Protein AF-Q4UAX7-F1 (afdb_monomer_lite)

Sequence (1157 aa):
MAIGNMDSTNPKKGEPITGTVTIKIFKDATADTATLQGNAKITGPNQDKGPTLTIKYKDTNQEDKCITITLTSTDITKAADGTTVDYGHIFTEGFDTSKVHPEIISPTLMVIVGIAKAWSPQHNLGGSWGLWTQYEKPDWEGGGTVYAYLWHFFDLLMIDGKFRFKVDAGTGFPDPYDPDSGTARDIDTHKSEIQKGTGTNYVHLADEKYFTKFWHLLPSDMYILGNIMEQVYNHTQDDPSYHATGLTMYAKELESKAQTLQQTATSQSTTELANTRDYDIQGNTTPGGGLKEKAGQLRDKAQELYTQADQLETAATGPLADLRAPATALKTAAKSENGDDGLHHAAGQLASHEDGSDGLDALADAVIKKFEAVQGAYDELSKNPAFTANKTNQKVTAVENAYNNLKIIYDWMLNFTKLIKKASTLKSTAGTQSDSTELQATLSAPATTLATLAGLLSTAAGQVDDGTLSTQAGLLATSASKTDSGVDETSLYAKATALQKAPTNYTNATAVIQAFDTLKGHFDELIKLAIQHDKLEKVQSVQNAYVNLKKHYDTMMNFTKIRYYSEQISIQATTLRKGSGDDADNIVKYFESMKHAYSKVTDSDKPKVKAQFEALKDAYDLMLNNVDSQENAAKVLKAKTGKSDKEEGKLRKLAKTLYEKAEALETAAPAGADSNEALKLKAGTTENDGLRKLAKTLYEAAKALSEAMGDDDDDGKEEAQDLADAVGENESSGIRAALKDLHEKGSGANLPTLTKAVRDAYKDTSGEGVEKKFQAIQGQEDIAYASYKSEYQAVEAAWKAFDDLYQANLKQPATDLVTAIGGTDENGKLQKALQELGNLQDTASGSLLTGPVSAVKTAYDNSGRGVKPKFTTLKAKESSYKAIASIRPKYDNVVNSMNAFDNVYRPEELLMDAVGATDGSPTPPGSDPKTLREALYQLGTDKGEDPEKLSELAKDVKKQYGDNWGNDVKGKFHLVQAQADAYAVGSKTGEYAQLLEAWTAFNDMYYGVVSYYKYYIIIIPSIFTVLWTLAYWEGEKAMDKFPPPDDNQRDCKILNVESTPSGTATELTYSIDQNFGPDSHATSCGHKKSVGYYPHFIPPSLMVLVGMGLPLPNLTIVTAVSSFVVIMELLGIVLDLCKSNIGESSTTGLETKTTGF

Structure (mmCIF, N/CA/C/O backbone):
data_AF-Q4UAX7-F1
#
_entry.id   AF-Q4UAX7-F1
#
loop_
_atom_site.group_PDB
_atom_site.id
_atom_site.type_symbol
_atom_site.label_atom_id
_atom_site.label_alt_id
_atom_site.label_comp_id
_atom_site.label_asym_id
_atom_site.label_entity_id
_atom_site.label_seq_id
_atom_site.pdbx_PDB_ins_code
_atom_site.Cartn_x
_atom_site.Cartn_y
_atom_site.Cartn_z
_atom_site.occupancy
_atom_site.B_iso_or_equiv
_atom_site.auth_seq_id
_atom_site.auth_comp_id
_atom_site.auth_asym_id
_atom_site.auth_atom_id
_atom_site.pdbx_PDB_model_num
ATOM 1 N N . MET A 1 1 ? -14.356 36.429 -53.809 1.00 25.88 1 MET A N 1
ATOM 2 C CA . MET A 1 1 ? -14.105 36.898 -55.190 1.00 25.88 1 MET A CA 1
ATOM 3 C C . MET A 1 1 ? -13.149 35.891 -55.809 1.00 25.88 1 MET A C 1
ATOM 5 O O . MET A 1 1 ? -12.045 35.774 -55.308 1.00 25.88 1 MET A O 1
ATOM 9 N N . ALA A 1 2 ? -13.583 35.074 -56.770 1.00 27.72 2 ALA A N 1
ATOM 10 C CA . ALA A 1 2 ? -12.690 34.113 -57.420 1.00 27.72 2 ALA A CA 1
ATOM 11 C C . ALA A 1 2 ? -12.140 34.759 -58.694 1.00 27.72 2 ALA A C 1
ATOM 13 O O . ALA A 1 2 ? -12.906 35.049 -59.613 1.00 27.72 2 ALA A O 1
ATOM 14 N N . ILE A 1 3 ? -10.835 35.020 -58.735 1.00 29.36 3 ILE A N 1
ATOM 15 C CA . ILE A 1 3 ? -10.154 35.396 -59.974 1.00 29.36 3 ILE A CA 1
ATOM 16 C C . ILE A 1 3 ? -9.829 34.081 -60.682 1.00 29.36 3 ILE A C 1
ATOM 18 O O . ILE A 1 3 ? -8.948 33.339 -60.258 1.00 29.36 3 ILE A O 1
ATOM 22 N N . GLY A 1 4 ? -10.599 33.749 -61.717 1.00 32.34 4 GLY A N 1
ATOM 23 C CA . GLY A 1 4 ? -10.235 32.666 -62.627 1.00 32.34 4 GLY A CA 1
ATOM 24 C C . GLY A 1 4 ? -8.943 33.018 -63.363 1.00 32.34 4 GLY A C 1
ATOM 25 O O . GLY A 1 4 ? -8.738 34.185 -63.696 1.00 32.34 4 GLY A O 1
ATOM 26 N N . ASN A 1 5 ? -8.095 32.007 -63.577 1.00 36.22 5 ASN A N 1
ATOM 27 C CA . ASN A 1 5 ? -6.795 32.073 -64.252 1.00 36.22 5 ASN A CA 1
ATOM 28 C C . ASN A 1 5 ? -6.696 33.193 -65.299 1.00 36.22 5 ASN A C 1
ATOM 30 O O . ASN A 1 5 ? -7.372 33.152 -66.327 1.00 36.22 5 ASN A O 1
ATOM 34 N N . MET A 1 6 ? -5.797 34.152 -65.061 1.00 29.92 6 MET A N 1
ATOM 35 C CA . MET A 1 6 ? -5.263 34.972 -66.143 1.00 29.92 6 MET A CA 1
ATOM 36 C C . MET A 1 6 ? -4.285 34.109 -66.937 1.00 29.92 6 MET A C 1
ATOM 38 O O . MET A 1 6 ? -3.275 33.656 -66.400 1.00 29.92 6 MET A O 1
ATOM 42 N N . ASP A 1 7 ? -4.608 33.872 -68.205 1.00 36.22 7 ASP A N 1
ATOM 43 C CA . ASP A 1 7 ? -3.712 33.239 -69.166 1.00 36.22 7 ASP A CA 1
ATOM 44 C C . ASP A 1 7 ? -2.468 34.126 -69.345 1.00 36.22 7 ASP A C 1
ATOM 46 O O . ASP A 1 7 ? -2.546 35.264 -69.817 1.00 36.22 7 ASP A O 1
ATOM 50 N N . SER A 1 8 ? -1.320 33.650 -68.869 1.00 38.91 8 SER A N 1
ATOM 51 C CA . SER A 1 8 ? -0.076 34.413 -68.799 1.00 38.91 8 SER A CA 1
ATOM 52 C C . SER A 1 8 ? 0.767 34.236 -70.060 1.00 38.91 8 SER A C 1
ATOM 54 O O . SER A 1 8 ? 1.936 33.859 -70.007 1.00 38.91 8 SER A O 1
ATOM 56 N N . THR A 1 9 ? 0.225 34.595 -71.224 1.00 39.22 9 THR A N 1
ATOM 57 C CA . THR A 1 9 ? 1.063 34.838 -72.407 1.00 39.22 9 THR A CA 1
ATOM 58 C C . THR A 1 9 ? 1.450 36.316 -72.494 1.00 39.22 9 THR A C 1
ATOM 60 O O . THR A 1 9 ? 0.773 37.129 -73.113 1.00 39.22 9 THR A O 1
ATOM 63 N N . ASN A 1 10 ? 2.550 36.641 -71.812 1.00 48.34 10 ASN A N 1
ATOM 64 C CA . ASN A 1 10 ? 3.493 37.755 -72.004 1.00 48.34 10 ASN A CA 1
ATOM 65 C C . ASN A 1 10 ? 3.029 38.974 -72.860 1.00 48.34 10 ASN A C 1
ATOM 67 O O . ASN A 1 10 ? 3.318 39.023 -74.061 1.00 48.34 10 ASN A O 1
ATOM 71 N N . PRO A 1 11 ? 2.385 40.008 -72.277 1.00 39.06 11 PRO A N 1
ATOM 72 C CA . PRO A 1 11 ? 2.104 41.249 -72.995 1.00 39.06 11 PRO A CA 1
ATOM 73 C C . PRO A 1 11 ? 3.340 42.165 -73.038 1.00 39.06 11 PRO A C 1
ATOM 75 O O . PRO A 1 11 ? 4.043 42.366 -72.047 1.00 39.06 11 PRO A O 1
ATOM 78 N N . LYS A 1 12 ? 3.611 42.752 -74.210 1.00 47.47 12 LYS A N 1
ATOM 79 C CA . LYS A 1 12 ? 4.695 43.728 -74.399 1.00 47.47 12 LYS A CA 1
ATOM 80 C C . LYS A 1 12 ? 4.399 45.025 -73.634 1.00 47.47 12 LYS A C 1
ATOM 82 O O . LYS A 1 12 ? 3.261 45.477 -73.552 1.00 47.47 12 LYS A O 1
ATOM 87 N N . LYS A 1 13 ? 5.458 45.645 -73.102 1.00 36.78 13 LYS A N 1
ATOM 88 C CA . LYS A 1 13 ? 5.434 46.885 -72.308 1.00 36.78 13 LYS A CA 1
ATOM 89 C C . LYS A 1 13 ? 4.689 48.013 -73.047 1.00 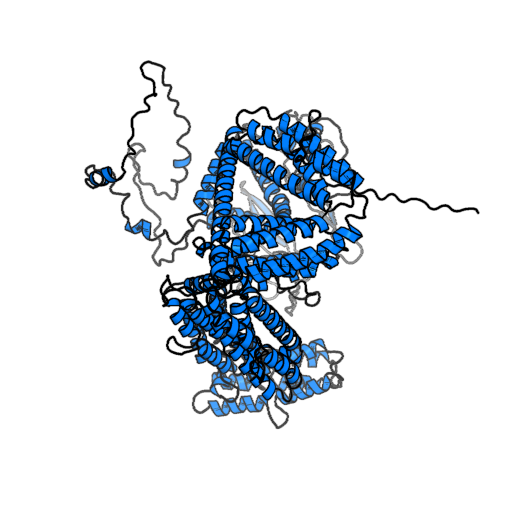36.78 13 LYS A C 1
ATOM 91 O O . LYS A 1 13 ? 5.227 48.558 -74.006 1.00 36.78 13 LYS A O 1
ATOM 96 N N . GLY A 1 14 ? 3.490 48.375 -72.578 1.00 49.78 14 GLY A N 1
ATOM 97 C CA . GLY A 1 14 ? 2.744 49.562 -73.027 1.00 49.78 14 GLY A CA 1
ATOM 98 C C . GLY A 1 14 ? 1.290 49.351 -73.473 1.00 49.78 14 GLY A C 1
ATOM 99 O O . GLY A 1 14 ? 0.610 50.346 -73.704 1.00 49.78 14 GLY A O 1
ATOM 100 N N . GLU A 1 15 ? 0.784 48.118 -73.571 1.00 43.16 15 GLU A N 1
ATOM 101 C CA . GLU A 1 15 ? -0.626 47.874 -73.932 1.00 43.16 15 GLU A CA 1
ATOM 102 C C . GLU A 1 15 ? -1.534 47.672 -72.700 1.00 43.16 15 GLU A C 1
ATOM 104 O O . GLU A 1 15 ? -1.109 47.062 -71.714 1.00 43.16 15 GLU A O 1
ATOM 109 N N . PRO A 1 16 ? -2.786 48.177 -72.718 1.00 43.72 16 PRO A N 1
ATOM 110 C CA . PRO A 1 16 ? -3.717 48.016 -71.608 1.00 43.72 16 PRO A CA 1
ATOM 111 C C . PRO A 1 16 ? -4.226 46.573 -71.520 1.00 43.72 16 PRO A C 1
ATOM 113 O O . PRO A 1 16 ? -4.856 46.057 -72.443 1.00 43.72 16 PRO A O 1
ATOM 116 N N . ILE A 1 17 ? -4.000 45.940 -70.371 1.00 43.34 17 ILE A N 1
ATOM 117 C CA . ILE A 1 17 ? -4.539 44.613 -70.064 1.00 43.34 17 ILE A CA 1
ATOM 118 C C . ILE A 1 17 ? -6.052 44.754 -69.867 1.00 43.34 17 ILE A C 1
ATOM 120 O O . ILE A 1 17 ? -6.507 45.517 -69.014 1.00 43.34 17 ILE A O 1
ATOM 124 N N . THR A 1 18 ? -6.843 44.028 -70.656 1.00 42.25 18 THR A N 1
ATOM 125 C CA . THR A 1 18 ? -8.298 43.948 -70.476 1.00 42.25 18 THR A CA 1
ATOM 126 C C . THR A 1 18 ? -8.675 42.538 -70.050 1.00 42.25 18 THR A C 1
ATOM 128 O O . THR A 1 18 ? -8.329 41.564 -70.710 1.00 42.25 18 THR A O 1
ATOM 131 N N . GLY A 1 19 ? -9.366 42.431 -68.917 1.00 46.06 19 GLY A N 1
ATOM 132 C CA . GLY A 1 19 ? -9.877 41.174 -68.386 1.00 46.06 19 GLY A CA 1
ATOM 133 C C . GLY A 1 19 ? -11.281 41.374 -67.829 1.00 46.06 19 GLY A C 1
ATOM 134 O O . GLY A 1 19 ? -11.569 42.396 -67.202 1.00 46.06 19 GLY A O 1
ATOM 135 N N . THR A 1 20 ? -12.168 40.413 -68.076 1.00 38.50 20 THR A N 1
ATOM 136 C CA . THR A 1 20 ? -13.543 40.439 -67.570 1.00 38.50 20 THR A CA 1
ATOM 137 C C . THR A 1 20 ? -13.589 39.758 -66.206 1.00 38.50 20 THR A C 1
ATOM 139 O O . THR A 1 20 ? -13.353 38.558 -66.097 1.00 38.50 20 THR A O 1
ATOM 142 N N . VAL A 1 21 ? -13.905 40.513 -65.154 1.00 39.50 21 VAL A N 1
ATOM 143 C CA . VAL A 1 21 ? -14.089 39.969 -63.801 1.00 39.50 21 VAL A CA 1
ATOM 144 C C . VAL A 1 21 ? -15.577 39.720 -63.577 1.00 39.50 21 VAL A C 1
ATOM 146 O O . VAL A 1 21 ? -16.377 40.646 -63.669 1.00 39.50 21 VAL A O 1
ATOM 149 N N . THR A 1 22 ? -15.958 38.477 -63.273 1.00 36.38 22 THR A N 1
ATOM 150 C CA . THR A 1 22 ? -17.344 38.142 -62.909 1.00 36.38 22 THR A CA 1
ATOM 151 C C . THR A 1 22 ? -17.466 38.062 -61.392 1.00 36.38 22 THR A C 1
ATOM 153 O O . THR A 1 22 ? -16.803 37.248 -60.753 1.00 36.38 22 THR A O 1
ATOM 156 N N . ILE A 1 23 ? -18.329 38.892 -60.808 1.00 41.16 23 ILE A N 1
ATOM 157 C CA . ILE A 1 23 ? -18.612 38.905 -59.370 1.00 41.16 23 ILE A CA 1
ATOM 158 C C . ILE A 1 23 ? -19.981 38.251 -59.159 1.00 41.16 23 ILE A C 1
ATOM 160 O O . ILE A 1 23 ? -20.970 38.702 -59.728 1.00 41.16 23 ILE A O 1
ATOM 164 N N . LYS A 1 24 ? -20.047 37.187 -58.350 1.00 36.84 24 LYS A N 1
ATOM 165 C CA . LYS A 1 24 ? -21.314 36.596 -57.893 1.00 36.84 24 LYS A CA 1
ATOM 166 C C . LYS A 1 24 ? -21.529 36.948 -56.429 1.00 36.84 24 LYS A C 1
ATOM 168 O O . LYS A 1 24 ? -20.647 36.703 -55.608 1.00 36.84 24 LYS A O 1
ATOM 173 N N . ILE A 1 25 ? -22.691 37.511 -56.126 1.00 37.66 25 ILE A N 1
ATOM 174 C CA . ILE A 1 25 ? -23.139 37.815 -54.767 1.00 37.66 25 ILE A CA 1
ATOM 175 C C . ILE A 1 25 ? -24.302 36.867 -54.474 1.00 37.66 25 ILE A C 1
ATOM 177 O O . ILE A 1 25 ? -25.212 36.755 -55.293 1.00 37.66 25 ILE A O 1
ATOM 181 N N . PHE A 1 26 ? -24.265 36.176 -53.337 1.00 34.22 26 PHE A N 1
ATOM 182 C CA . PHE A 1 26 ? -25.368 35.338 -52.870 1.00 34.22 26 PHE A CA 1
ATOM 183 C C . PHE A 1 26 ? -26.075 36.040 -51.711 1.00 34.22 26 PHE A C 1
ATOM 185 O O . PHE A 1 26 ? -25.415 36.581 -50.824 1.00 34.22 26 PHE A O 1
ATOM 192 N N . LYS A 1 27 ? -27.409 36.023 -51.723 1.00 32.59 27 LYS A N 1
ATOM 193 C CA . LYS A 1 27 ? -28.253 36.392 -50.584 1.00 32.59 27 LYS A CA 1
ATOM 194 C C . LYS A 1 27 ? -29.253 35.262 -50.336 1.00 32.59 27 LYS A C 1
ATOM 196 O O . LYS A 1 27 ? -29.618 34.560 -51.278 1.00 32.59 27 LYS A O 1
ATOM 201 N N . ASP A 1 28 ? -29.623 35.086 -49.073 1.00 35.94 28 ASP A N 1
ATOM 202 C CA . ASP A 1 28 ? -30.429 33.971 -48.583 1.00 35.94 28 ASP A CA 1
ATOM 203 C C . ASP A 1 28 ? -31.829 33.865 -49.207 1.00 35.94 28 ASP A C 1
ATOM 205 O O . ASP A 1 28 ? -32.401 34.833 -49.710 1.00 35.94 28 ASP A O 1
ATOM 209 N N . ALA A 1 29 ? -32.331 32.631 -49.179 1.00 43.22 29 ALA A N 1
ATOM 210 C CA . ALA A 1 29 ? -33.405 32.075 -49.989 1.00 43.22 29 ALA A CA 1
ATOM 211 C C . ALA A 1 29 ? -34.750 32.826 -49.929 1.00 43.22 29 ALA A C 1
ATOM 213 O O . ALA A 1 29 ? -35.441 32.787 -48.916 1.00 43.22 29 ALA A O 1
ATOM 214 N N . THR A 1 30 ? -35.159 33.437 -51.050 1.00 41.94 30 THR A N 1
ATOM 215 C CA . THR A 1 30 ? -36.466 33.282 -51.746 1.00 41.94 30 THR A CA 1
ATOM 216 C C . THR A 1 30 ? -36.624 34.357 -52.851 1.00 41.94 30 THR A C 1
ATOM 218 O O . THR A 1 30 ? -36.467 35.542 -52.585 1.00 41.94 30 THR A O 1
ATOM 221 N N . ALA A 1 31 ? -36.983 33.925 -54.075 1.00 38.75 31 ALA A N 1
ATOM 222 C CA . ALA A 1 31 ? -37.317 34.693 -55.302 1.00 38.75 31 ALA A CA 1
ATOM 223 C C . ALA A 1 31 ? -36.180 35.134 -56.275 1.00 38.75 31 ALA A C 1
ATOM 225 O O . ALA A 1 31 ? -35.014 35.239 -55.912 1.00 38.75 31 ALA A O 1
ATOM 226 N N . ASP A 1 32 ? -36.578 35.298 -57.549 1.00 39.75 32 ASP A N 1
ATOM 227 C CA . ASP A 1 32 ? -35.852 35.192 -58.835 1.00 39.75 32 ASP A CA 1
ATOM 228 C C . ASP A 1 32 ? -34.483 35.893 -59.016 1.00 39.75 32 ASP A C 1
ATOM 230 O O . ASP A 1 32 ? -34.196 36.964 -58.486 1.00 39.75 32 ASP A O 1
ATOM 234 N N . THR A 1 33 ? -33.635 35.295 -59.867 1.00 31.52 33 THR A N 1
ATOM 235 C CA . THR A 1 33 ? -32.271 35.760 -60.188 1.00 31.52 33 THR A CA 1
ATOM 236 C C . THR A 1 33 ? -32.255 36.909 -61.204 1.00 31.52 33 THR A C 1
ATOM 238 O O . THR A 1 33 ? -32.661 36.745 -62.352 1.00 31.52 33 THR A O 1
ATOM 241 N N . ALA A 1 34 ? -31.669 38.053 -60.836 1.00 37.28 34 ALA A N 1
ATOM 242 C CA . ALA A 1 34 ? -31.223 39.075 -61.787 1.00 37.28 34 ALA A CA 1
ATOM 243 C C . ALA A 1 34 ? -29.696 39.001 -61.967 1.00 37.28 34 ALA A C 1
ATOM 245 O O . ALA A 1 34 ? -28.941 39.008 -60.996 1.00 37.28 34 ALA A O 1
ATOM 246 N N . THR A 1 35 ? -29.229 38.928 -63.217 1.00 34.62 35 THR A N 1
ATOM 247 C CA . THR A 1 35 ? -27.795 38.903 -63.557 1.00 34.62 35 THR A CA 1
ATOM 248 C C . THR A 1 35 ? -27.324 40.318 -63.897 1.00 34.62 35 THR A C 1
ATOM 250 O O . THR A 1 35 ? -27.794 40.894 -64.875 1.00 34.62 35 THR A O 1
ATOM 253 N N . LEU A 1 36 ? -26.379 40.879 -63.136 1.00 39.38 36 LEU A N 1
ATOM 254 C CA . LEU A 1 36 ? -25.670 42.109 -63.511 1.00 39.38 36 LEU A CA 1
ATOM 255 C C . LEU A 1 36 ? -24.408 41.746 -64.308 1.00 39.38 36 LEU A C 1
ATOM 257 O O . LEU A 1 36 ? -23.518 41.072 -63.793 1.00 39.38 36 LEU A O 1
ATOM 261 N N . GLN A 1 37 ? -24.319 42.201 -65.560 1.00 39.81 37 GLN A N 1
ATOM 262 C CA . GLN A 1 37 ? -23.087 42.169 -66.354 1.00 39.81 37 GLN A CA 1
ATOM 263 C C . GLN A 1 37 ? -22.530 43.589 -66.471 1.00 39.81 37 GLN A C 1
ATOM 265 O O . GLN A 1 37 ? -23.222 44.493 -66.934 1.00 39.81 37 GLN A O 1
ATOM 270 N N . GLY A 1 38 ? -21.274 43.787 -66.070 1.00 44.12 38 GLY A N 1
ATOM 271 C CA . GLY A 1 38 ? -20.560 45.052 -66.226 1.00 44.12 38 GLY A CA 1
ATOM 272 C C . GLY A 1 38 ? -19.100 44.813 -66.604 1.00 44.12 38 GLY A C 1
ATOM 273 O O . GLY A 1 38 ? -18.462 43.903 -66.083 1.00 44.12 38 GLY A O 1
ATOM 274 N N . ASN A 1 39 ? -18.572 45.634 -67.514 1.00 44.22 39 ASN A N 1
ATOM 275 C CA . ASN A 1 39 ? -17.177 45.578 -67.956 1.00 44.22 39 ASN A CA 1
ATOM 276 C C . ASN A 1 39 ? -16.313 46.500 -67.083 1.00 44.22 39 ASN A C 1
ATOM 278 O O . ASN A 1 39 ? -16.581 47.700 -67.003 1.00 44.22 39 ASN A O 1
ATOM 282 N N . ALA A 1 40 ? -15.263 45.963 -66.459 1.00 45.66 40 ALA A N 1
ATOM 283 C CA . ALA A 1 40 ? -14.275 46.753 -65.727 1.00 45.66 40 ALA A CA 1
ATOM 284 C C . ALA A 1 40 ? -13.177 47.255 -66.680 1.00 45.66 40 ALA A C 1
ATOM 286 O O . ALA A 1 40 ? -12.694 46.509 -67.533 1.00 45.66 40 ALA A O 1
ATOM 287 N N . LYS A 1 41 ? -12.772 48.522 -66.538 1.00 46.88 41 LYS A N 1
ATOM 288 C CA . LYS A 1 41 ? -11.685 49.132 -67.318 1.00 46.88 41 LYS A CA 1
ATOM 289 C C . LYS A 1 41 ? -10.615 49.650 -66.362 1.00 46.88 41 LYS A C 1
ATOM 291 O O . LYS A 1 41 ? -10.922 50.472 -65.506 1.00 46.88 41 LYS A O 1
ATOM 296 N N . ILE A 1 42 ? -9.375 49.194 -66.536 1.00 49.56 42 ILE A N 1
ATOM 297 C CA . ILE A 1 42 ? -8.198 49.730 -65.843 1.00 49.56 42 ILE A CA 1
ATOM 298 C C . ILE A 1 42 ? -7.532 50.727 -66.792 1.00 49.56 42 ILE A C 1
ATOM 300 O O . ILE A 1 42 ? -7.175 50.384 -67.918 1.00 49.56 42 ILE A O 1
ATOM 304 N N . THR A 1 43 ? -7.391 51.976 -66.364 1.00 47.69 43 THR A N 1
ATOM 305 C CA . THR A 1 43 ? -6.671 53.021 -67.106 1.00 47.69 43 THR A CA 1
ATOM 306 C C . THR A 1 43 ? -5.491 53.498 -66.273 1.00 47.69 43 THR A C 1
ATOM 308 O O . THR A 1 43 ? -5.679 53.867 -65.119 1.00 47.69 43 THR A O 1
ATOM 311 N N . GLY A 1 44 ? -4.288 53.518 -66.849 1.00 41.72 44 GLY A N 1
ATOM 312 C CA . GLY A 1 44 ? -3.108 54.154 -66.248 1.00 41.72 44 GLY A CA 1
ATOM 313 C C . GLY A 1 44 ? -2.422 55.104 -67.234 1.00 41.72 44 GLY A C 1
ATOM 314 O O . GLY A 1 44 ? -2.876 55.205 -68.374 1.00 41.72 44 GLY A O 1
ATOM 315 N N . PRO A 1 45 ? -1.292 55.729 -66.862 1.00 44.28 45 PRO A N 1
ATOM 316 C CA . PRO A 1 45 ? -0.993 56.395 -65.599 1.00 44.28 45 PRO A CA 1
ATOM 317 C C . PRO A 1 45 ? -1.097 57.923 -65.789 1.00 44.28 45 PRO A C 1
ATOM 319 O O . PRO A 1 45 ? -0.536 58.475 -66.733 1.00 44.28 45 PRO A O 1
ATOM 322 N N . ASN A 1 46 ? -1.774 58.631 -64.886 1.00 42.53 46 ASN A N 1
ATOM 323 C CA . ASN A 1 46 ? -1.542 60.068 -64.731 1.00 42.53 46 ASN A CA 1
ATOM 324 C C . ASN A 1 46 ? -0.669 60.213 -63.481 1.00 42.53 46 ASN A C 1
ATOM 326 O O . ASN A 1 46 ? -1.065 59.724 -62.427 1.00 42.53 46 ASN A O 1
ATOM 330 N N . GLN A 1 47 ? 0.535 60.774 -63.621 1.00 47.31 47 GLN A N 1
ATOM 331 C CA . GLN A 1 47 ? 1.658 60.589 -62.683 1.00 47.31 47 GLN A CA 1
ATOM 332 C C . GLN A 1 47 ? 1.436 61.090 -61.243 1.00 47.31 47 GLN A C 1
ATOM 334 O O . GLN A 1 47 ? 2.264 60.793 -60.393 1.00 47.31 47 GLN A O 1
ATOM 339 N N . ASP A 1 48 ? 0.296 61.712 -60.934 1.00 52.62 48 ASP A N 1
ATOM 340 C CA . ASP A 1 48 ? -0.009 62.230 -59.594 1.00 52.62 48 ASP A CA 1
ATOM 341 C C . ASP A 1 48 ? -1.223 61.561 -58.914 1.00 52.62 48 ASP A C 1
ATOM 343 O O . ASP A 1 48 ? -1.618 61.960 -57.818 1.00 52.62 48 ASP A O 1
ATOM 347 N N . LYS A 1 49 ? -1.858 60.553 -59.536 1.00 53.75 49 LYS A N 1
ATOM 348 C CA . LYS A 1 49 ? -2.979 59.799 -58.935 1.00 53.75 49 LYS A CA 1
ATOM 349 C C . LYS A 1 49 ? -2.862 58.311 -59.281 1.00 53.75 49 LYS A C 1
ATOM 351 O O . LYS A 1 49 ? -2.848 57.957 -60.458 1.00 53.75 49 LYS A O 1
ATOM 356 N N . GLY A 1 50 ? -2.764 57.450 -58.264 1.00 53.47 50 GLY A N 1
ATOM 357 C CA . GLY A 1 50 ? -2.595 55.998 -58.423 1.00 53.47 50 GLY A CA 1
ATOM 358 C C . GLY A 1 50 ? -3.708 55.317 -59.243 1.00 53.47 50 GLY A C 1
ATOM 359 O O . GLY A 1 50 ? -4.753 55.928 -59.498 1.00 53.47 50 GLY A O 1
ATOM 360 N N . PRO A 1 51 ? -3.501 54.067 -59.708 1.00 57.47 51 PRO A N 1
ATOM 361 C CA . PRO A 1 51 ? -4.460 53.384 -60.569 1.00 57.47 51 PRO A CA 1
ATOM 362 C C . PRO A 1 51 ? -5.818 53.250 -59.874 1.00 57.47 51 PRO A C 1
ATOM 364 O O . PRO A 1 51 ? -5.909 52.911 -58.691 1.00 57.47 51 PRO A O 1
ATOM 367 N N . THR A 1 52 ? -6.879 53.529 -60.632 1.00 53.50 52 THR A N 1
ATOM 368 C CA . THR A 1 52 ? -8.265 53.444 -60.167 1.00 53.50 52 THR A CA 1
ATOM 369 C C . THR A 1 52 ? -8.990 52.298 -60.859 1.00 53.50 52 THR A C 1
ATOM 371 O O . THR A 1 52 ? -8.911 52.143 -62.079 1.00 53.50 52 THR A O 1
ATOM 374 N N . LEU A 1 53 ? -9.709 51.493 -60.080 1.00 65.38 53 LEU A N 1
ATOM 375 C CA . LEU A 1 53 ? -10.642 50.493 -60.585 1.00 65.38 53 LEU A CA 1
ATOM 376 C C . LEU A 1 53 ? -12.060 51.032 -60.419 1.00 65.38 53 LEU A C 1
ATOM 378 O O . LEU A 1 53 ? -12.538 51.177 -59.295 1.00 65.38 53 LEU A O 1
ATOM 382 N N . THR A 1 54 ? -12.741 51.304 -61.531 1.00 58.94 54 THR A N 1
ATOM 383 C CA . THR A 1 54 ? -14.145 51.733 -61.519 1.00 58.94 54 THR A CA 1
ATOM 384 C C . THR A 1 54 ? -15.053 50.599 -61.981 1.00 58.94 54 THR A C 1
ATOM 386 O O . THR A 1 54 ? -14.935 50.119 -63.110 1.00 58.94 54 THR A O 1
ATOM 389 N N . ILE A 1 55 ? -16.002 50.209 -61.132 1.00 66.75 55 ILE A N 1
ATOM 390 C CA . ILE A 1 55 ? -17.059 49.243 -61.438 1.00 66.75 55 ILE A CA 1
ATOM 391 C C . ILE A 1 55 ? -18.364 50.016 -61.576 1.00 66.75 55 ILE A C 1
ATOM 393 O O . ILE A 1 55 ? -18.789 50.695 -60.643 1.00 66.75 55 ILE A O 1
ATOM 397 N N . LYS A 1 56 ? -19.000 49.930 -62.743 1.00 62.69 56 LYS A N 1
ATOM 398 C CA . LYS A 1 56 ? -20.315 50.533 -62.987 1.00 62.69 56 LYS A CA 1
ATOM 399 C C . LYS A 1 56 ? -21.399 49.471 -62.866 1.00 62.69 56 LYS A C 1
ATOM 401 O O . LYS A 1 56 ? -21.222 48.369 -63.380 1.00 62.69 56 LYS A O 1
ATOM 406 N N . TYR A 1 57 ? -22.503 49.808 -62.217 1.00 67.62 57 TYR A N 1
ATOM 407 C CA . TYR A 1 57 ? -23.679 48.950 -62.109 1.00 67.62 57 TYR A CA 1
ATOM 408 C C . TYR A 1 57 ? -24.947 49.802 -62.105 1.00 67.62 57 TYR A C 1
ATOM 410 O O . TYR A 1 57 ? -24.888 50.993 -61.816 1.00 67.62 57 TYR A O 1
ATOM 418 N N . LYS A 1 58 ? -26.089 49.198 -62.427 1.00 65.94 58 LYS A N 1
ATOM 419 C CA . LYS A 1 58 ? -27.391 49.853 -62.303 1.00 65.94 58 LYS A CA 1
ATOM 420 C C . LYS A 1 58 ? -28.088 49.383 -61.043 1.00 65.94 58 LYS A C 1
ATOM 422 O O . LYS A 1 58 ? -28.073 48.184 -60.761 1.00 65.94 58 LYS A O 1
ATOM 427 N N . ASP A 1 59 ? -28.668 50.308 -60.293 1.00 65.38 59 ASP A N 1
ATOM 428 C CA . ASP A 1 59 ? -29.488 49.946 -59.139 1.00 65.38 59 ASP A CA 1
ATOM 429 C C . ASP A 1 59 ? -30.910 49.532 -59.567 1.00 65.38 59 ASP A C 1
ATOM 431 O O . ASP A 1 59 ? -31.240 49.465 -60.757 1.00 65.38 59 ASP A O 1
ATOM 435 N N . THR A 1 60 ? -31.766 49.228 -58.593 1.00 58.38 60 THR A N 1
ATOM 436 C CA . THR A 1 60 ? -33.149 48.784 -58.823 1.00 58.38 60 THR A CA 1
ATOM 437 C C . THR A 1 60 ? -34.022 49.806 -59.561 1.00 58.38 60 THR A C 1
ATOM 439 O O . THR A 1 60 ? -35.054 49.418 -60.103 1.00 58.38 60 THR A O 1
ATOM 442 N N . ASN A 1 61 ? -33.601 51.073 -59.654 1.00 62.19 61 ASN A N 1
ATOM 443 C CA . ASN A 1 61 ? -34.279 52.133 -60.404 1.00 62.19 61 ASN A CA 1
ATOM 444 C C . ASN A 1 61 ? -33.667 52.368 -61.801 1.00 62.19 61 ASN A C 1
ATOM 446 O O . ASN A 1 61 ? -34.051 53.312 -62.487 1.00 62.19 61 ASN A O 1
ATOM 450 N N . GLN A 1 62 ? -32.753 51.497 -62.256 1.00 67.31 62 GLN A N 1
ATOM 451 C CA . GLN A 1 62 ? -32.083 51.537 -63.570 1.00 67.31 62 GLN A CA 1
ATOM 452 C C . GLN A 1 62 ? -31.143 52.737 -63.799 1.00 67.31 62 GLN A C 1
ATOM 454 O O . GLN A 1 62 ? -30.720 52.978 -64.940 1.00 67.31 62 GLN A O 1
ATOM 459 N N . GLU A 1 63 ? -30.766 53.457 -62.740 1.00 59.59 63 GLU A N 1
ATOM 460 C CA . GLU A 1 63 ? -29.777 54.536 -62.808 1.00 59.59 63 GLU A CA 1
ATOM 461 C C . GLU A 1 63 ? -28.348 53.983 -62.788 1.00 59.59 63 GLU A C 1
ATOM 463 O O . GLU A 1 63 ? -28.031 53.086 -62.008 1.00 59.59 63 GLU A O 1
ATOM 468 N N . ASP A 1 64 ? -27.465 54.533 -63.627 1.00 66.19 64 ASP A N 1
ATOM 469 C CA . ASP A 1 64 ? -26.051 54.148 -63.643 1.00 66.19 64 ASP A CA 1
ATOM 470 C C . ASP A 1 64 ? -25.339 54.665 -62.382 1.00 66.19 64 ASP A C 1
ATOM 472 O O . ASP A 1 64 ? -25.117 55.866 -62.211 1.00 66.19 64 ASP A O 1
ATOM 476 N N . LYS A 1 65 ? -24.926 53.745 -61.511 1.00 70.94 65 LYS A N 1
ATOM 477 C CA . LYS A 1 65 ? -24.069 53.991 -60.346 1.00 70.94 65 LYS A CA 1
ATOM 478 C C . LYS A 1 65 ? -22.654 53.480 -60.626 1.00 70.94 65 LYS A C 1
ATOM 480 O O . LYS A 1 65 ? -22.429 52.606 -61.468 1.00 70.94 65 LYS A O 1
ATOM 485 N N . CYS A 1 66 ? -21.661 54.011 -59.918 1.00 67.62 66 CYS A N 1
ATOM 486 C CA . CYS A 1 66 ? -20.297 53.495 -59.989 1.00 67.62 66 CYS A CA 1
ATOM 487 C C . CYS A 1 66 ? -19.612 53.459 -58.622 1.00 67.62 66 CYS A C 1
ATOM 489 O O . CYS A 1 66 ? -19.855 54.308 -57.770 1.00 67.62 66 CYS A O 1
ATOM 491 N N . ILE A 1 67 ? -18.736 52.473 -58.433 1.00 64.31 67 ILE A N 1
ATOM 492 C CA . ILE A 1 67 ? -17.801 52.374 -57.308 1.00 64.31 67 ILE A CA 1
ATOM 493 C C . ILE A 1 67 ? -16.404 52.538 -57.892 1.00 64.31 67 ILE A C 1
ATOM 495 O O . ILE A 1 67 ? -16.052 51.818 -58.825 1.00 64.31 67 ILE A O 1
ATOM 499 N N . THR A 1 68 ? -15.616 53.479 -57.371 1.00 57.91 68 THR A N 1
ATOM 500 C CA . THR A 1 68 ? -14.220 53.680 -57.786 1.00 57.91 68 THR A CA 1
ATOM 501 C C . THR A 1 68 ? -13.295 53.435 -56.606 1.00 57.91 68 THR A C 1
ATOM 503 O O . THR A 1 68 ? -13.466 54.049 -55.559 1.00 57.91 68 THR A O 1
ATOM 506 N N . ILE A 1 69 ? -12.322 52.546 -56.783 1.00 57.31 69 ILE A N 1
ATOM 507 C CA . ILE A 1 69 ? -11.308 52.204 -55.782 1.00 57.31 69 ILE A CA 1
ATOM 508 C C . ILE A 1 69 ? -9.968 52.752 -56.271 1.00 57.31 69 ILE A C 1
ATOM 510 O O . ILE A 1 69 ? -9.548 52.413 -57.376 1.00 57.31 69 ILE A O 1
ATOM 514 N N . THR A 1 70 ? -9.306 53.585 -55.467 1.00 56.38 70 THR A N 1
ATOM 515 C CA . THR A 1 70 ? -7.991 54.177 -55.773 1.00 56.38 70 THR A CA 1
ATOM 516 C C . THR A 1 70 ? -6.914 53.484 -54.945 1.00 56.38 70 THR A C 1
ATOM 518 O O . THR A 1 70 ? -7.029 53.442 -53.724 1.00 56.38 70 THR A O 1
ATOM 521 N N . LEU A 1 71 ? -5.867 52.960 -55.585 1.00 55.09 71 LEU A N 1
ATOM 522 C CA . LEU A 1 71 ? -4.724 52.339 -54.903 1.00 55.09 71 LEU A CA 1
ATOM 523 C C . LEU A 1 71 ? -3.615 53.387 -54.708 1.00 55.09 71 LEU A C 1
ATOM 525 O O . LEU A 1 71 ? -3.174 53.984 -55.689 1.00 55.09 71 LEU A O 1
ATOM 529 N N . THR A 1 72 ? -3.183 53.645 -53.468 1.00 49.72 72 THR A N 1
ATOM 530 C CA . THR A 1 72 ? -2.335 54.811 -53.127 1.00 49.72 72 THR A CA 1
ATOM 531 C C . THR A 1 72 ? -0.899 54.506 -52.684 1.00 49.72 72 THR A C 1
ATOM 533 O O . THR A 1 72 ? -0.260 55.393 -52.130 1.00 49.72 72 THR A O 1
ATOM 536 N N . SER A 1 73 ? -0.330 53.327 -52.953 1.00 47.31 73 SER A N 1
ATOM 537 C CA . SER A 1 73 ? 1.121 53.128 -52.778 1.00 47.31 73 SER A CA 1
ATOM 538 C C . SER A 1 73 ? 1.783 52.540 -54.024 1.00 47.31 73 SER A C 1
ATOM 540 O O . SER A 1 73 ? 1.209 51.711 -54.731 1.00 47.31 73 SER A O 1
ATOM 542 N N . THR A 1 74 ? 2.988 53.031 -54.320 1.00 43.84 74 THR A N 1
ATOM 543 C CA . THR A 1 74 ? 3.811 52.651 -55.479 1.00 43.84 74 THR A CA 1
ATOM 544 C C . THR A 1 74 ? 4.748 51.473 -55.220 1.00 43.84 74 THR A C 1
ATOM 546 O O . THR A 1 74 ? 5.379 51.013 -56.165 1.00 43.84 74 THR A O 1
ATOM 549 N N . ASP A 1 75 ? 4.798 50.934 -54.000 1.00 41.53 75 ASP A N 1
ATOM 550 C CA . ASP A 1 75 ? 5.759 49.895 -53.629 1.00 41.53 75 ASP A CA 1
ATOM 551 C C . ASP A 1 75 ? 5.051 48.617 -53.177 1.00 41.53 75 ASP A C 1
ATOM 553 O O . ASP A 1 75 ? 4.708 48.433 -52.011 1.00 41.53 75 ASP A O 1
ATOM 557 N N . ILE A 1 76 ? 4.846 47.709 -54.132 1.00 40.56 76 ILE A N 1
ATOM 558 C CA . ILE A 1 76 ? 4.640 46.287 -53.853 1.00 40.56 76 ILE A CA 1
ATOM 559 C C . ILE A 1 76 ? 5.688 45.529 -54.666 1.00 40.56 76 ILE A C 1
ATOM 561 O O . ILE A 1 76 ? 5.474 45.187 -55.830 1.00 40.56 76 ILE A O 1
ATOM 565 N N . THR A 1 77 ? 6.845 45.276 -54.058 1.00 38.84 77 THR A N 1
ATOM 566 C CA . THR A 1 77 ? 7.809 44.289 -54.556 1.00 38.84 77 THR A CA 1
ATOM 567 C C . THR A 1 77 ? 7.737 43.031 -53.706 1.00 38.84 77 THR A C 1
ATOM 569 O O . THR A 1 77 ? 7.732 43.084 -52.480 1.00 38.84 77 THR A O 1
ATOM 572 N N . LYS A 1 78 ? 7.671 41.892 -54.393 1.00 34.78 78 LYS A N 1
ATOM 573 C CA . LYS A 1 78 ? 7.632 40.540 -53.836 1.00 34.78 78 LYS A CA 1
ATOM 574 C C . LYS A 1 78 ? 8.912 40.269 -53.027 1.00 34.78 78 LYS A C 1
ATOM 576 O O . LYS A 1 78 ? 9.989 40.273 -53.617 1.00 34.78 78 LYS A O 1
ATOM 581 N N . ALA A 1 79 ? 8.796 40.038 -51.717 1.00 32.47 79 ALA A N 1
ATOM 582 C CA . ALA A 1 79 ? 9.899 39.520 -50.903 1.00 32.47 79 ALA A CA 1
ATOM 583 C C . ALA A 1 79 ? 10.220 38.074 -51.319 1.00 32.47 79 ALA A C 1
ATOM 585 O O . ALA A 1 79 ? 9.321 37.326 -51.719 1.00 32.47 79 ALA A O 1
ATOM 586 N N . ALA A 1 80 ? 11.501 37.716 -51.292 1.00 42.91 80 ALA A N 1
ATOM 587 C CA . ALA A 1 80 ? 12.052 36.541 -51.947 1.00 42.91 80 ALA A CA 1
ATOM 588 C C . ALA A 1 80 ? 12.520 35.466 -50.961 1.00 42.91 80 ALA A C 1
ATOM 590 O O . ALA A 1 80 ? 13.436 34.737 -51.291 1.00 42.91 80 ALA A O 1
ATOM 591 N N . ASP A 1 81 ? 11.950 35.333 -49.765 1.00 41.25 81 ASP A N 1
ATOM 592 C CA . ASP A 1 81 ? 12.516 34.427 -48.761 1.00 41.25 81 ASP A CA 1
ATOM 593 C C . ASP A 1 81 ? 11.443 34.133 -47.705 1.00 41.25 81 ASP A C 1
ATOM 595 O O . ASP A 1 81 ? 10.982 35.027 -47.002 1.00 41.25 81 ASP A O 1
ATOM 599 N N . GLY A 1 82 ? 10.971 32.888 -47.649 1.00 46.28 82 GLY A N 1
ATOM 600 C CA . GLY A 1 82 ? 9.821 32.484 -46.842 1.00 46.28 82 GLY A CA 1
ATOM 601 C C . GLY A 1 82 ? 10.124 32.309 -45.353 1.00 46.28 82 GLY A C 1
ATOM 602 O O . GLY A 1 82 ? 10.347 31.184 -44.914 1.00 46.28 82 GLY A O 1
ATOM 603 N N . THR A 1 83 ? 10.030 33.383 -44.569 1.00 30.92 83 THR A N 1
ATOM 604 C CA . THR A 1 83 ? 9.890 33.311 -43.106 1.00 30.92 83 THR A CA 1
ATOM 605 C C . THR A 1 83 ? 8.535 33.863 -42.657 1.00 30.92 83 THR A C 1
ATOM 607 O O . THR A 1 83 ? 8.147 34.989 -42.964 1.00 30.92 83 THR A O 1
ATOM 610 N N . THR A 1 84 ? 7.783 33.022 -41.948 1.00 35.34 84 THR A N 1
ATOM 611 C CA . THR A 1 84 ? 6.480 33.339 -41.355 1.00 35.34 84 THR A CA 1
ATOM 612 C C . THR A 1 84 ? 6.691 34.128 -40.063 1.00 35.34 84 THR A C 1
ATOM 614 O O . THR A 1 84 ? 7.424 33.681 -39.184 1.00 35.34 84 THR A O 1
ATOM 617 N N . VAL A 1 85 ? 6.041 35.285 -39.937 1.00 32.22 85 VAL A N 1
ATOM 618 C CA . VAL A 1 85 ? 5.887 36.011 -38.668 1.00 32.22 85 VAL A CA 1
ATOM 619 C C . VAL A 1 85 ? 4.475 35.722 -38.160 1.00 32.22 85 VAL A C 1
ATOM 621 O O . VAL A 1 85 ? 3.506 36.044 -38.847 1.00 32.22 85 VAL A O 1
ATOM 624 N N . ASP A 1 86 ? 4.347 35.106 -36.984 1.00 34.69 86 ASP A N 1
ATOM 625 C CA . ASP A 1 86 ? 3.048 34.803 -36.376 1.00 34.69 86 ASP A CA 1
ATOM 626 C C . ASP A 1 86 ? 2.441 36.055 -35.728 1.00 34.69 86 ASP A C 1
ATOM 628 O O . ASP A 1 86 ? 2.756 36.417 -34.598 1.00 34.69 86 ASP A O 1
ATOM 632 N N . TYR A 1 87 ? 1.527 36.705 -36.449 1.00 30.12 87 TYR A N 1
ATOM 633 C CA . TYR A 1 87 ? 0.463 37.519 -35.859 1.00 30.12 87 TYR A CA 1
ATOM 634 C C . TYR A 1 87 ? -0.863 37.148 -36.529 1.00 30.12 87 TYR A C 1
ATOM 636 O O . TYR A 1 87 ? -1.150 37.522 -37.667 1.00 30.12 87 TYR A O 1
ATOM 644 N N . GLY A 1 88 ? -1.668 36.360 -35.816 1.00 30.19 88 GLY A N 1
ATOM 645 C CA . GLY A 1 88 ? -2.952 35.854 -36.281 1.00 30.19 88 GLY A CA 1
ATOM 646 C C . GLY A 1 88 ? -4.079 36.874 -36.133 1.00 30.19 88 GLY A C 1
ATOM 647 O O . GLY A 1 88 ? -4.674 36.996 -35.067 1.00 30.19 88 GLY A O 1
ATOM 648 N N . HIS A 1 89 ? -4.461 37.510 -37.240 1.00 29.22 89 HIS A N 1
ATOM 649 C CA . HIS A 1 89 ? -5.851 37.889 -37.480 1.00 29.22 89 HIS A CA 1
ATOM 650 C C . HIS A 1 89 ? -6.305 37.315 -38.825 1.00 29.22 89 HIS A C 1
ATOM 652 O O . HIS A 1 89 ? -5.605 37.355 -39.831 1.00 29.22 89 HIS A O 1
ATOM 658 N N . ILE A 1 90 ? -7.484 36.709 -38.778 1.00 36.91 90 ILE A N 1
ATOM 659 C CA . ILE A 1 90 ? -8.069 35.795 -39.755 1.00 36.91 90 ILE A CA 1
ATOM 660 C C . ILE A 1 90 ? -8.224 36.461 -41.134 1.00 36.91 90 ILE A C 1
ATOM 662 O O . ILE A 1 90 ? -9.087 37.315 -41.313 1.00 36.91 90 ILE A O 1
ATOM 666 N N . PHE A 1 91 ? -7.469 35.984 -42.128 1.00 32.00 91 PHE A N 1
ATOM 667 C CA . PHE A 1 91 ? -7.862 36.030 -43.539 1.00 32.00 91 PHE A CA 1
ATOM 668 C C . PHE A 1 91 ? -7.755 34.630 -44.153 1.00 32.00 91 PHE A C 1
ATOM 670 O O . PHE A 1 91 ? -6.773 33.914 -43.989 1.00 32.00 91 PHE A O 1
ATOM 677 N N . THR A 1 92 ? -8.831 34.227 -44.823 1.00 38.69 92 THR A N 1
ATOM 678 C CA . THR A 1 92 ? -9.106 32.877 -45.319 1.00 38.69 92 THR A CA 1
ATOM 679 C C . THR A 1 92 ? -8.654 32.703 -46.771 1.00 38.69 92 THR A C 1
ATOM 681 O O . THR A 1 92 ? -9.489 32.667 -47.679 1.00 38.69 92 THR A O 1
ATOM 684 N N . GLU A 1 93 ? -7.356 32.565 -47.017 1.00 36.78 93 GLU A N 1
ATOM 685 C CA . GLU A 1 93 ? -6.868 32.051 -48.301 1.00 36.78 93 GLU A CA 1
ATOM 686 C C . GLU A 1 93 ? -6.386 30.608 -48.115 1.00 36.78 93 GLU A C 1
ATOM 688 O O . GLU A 1 93 ? -5.295 30.367 -47.614 1.00 36.78 93 GLU A O 1
ATOM 693 N N . GLY A 1 94 ? -7.233 29.636 -48.490 1.00 45.28 94 GLY A N 1
ATOM 694 C CA . GLY A 1 94 ? -6.817 28.231 -48.636 1.00 45.28 94 GLY A CA 1
ATOM 695 C C . GLY A 1 94 ? -7.523 27.160 -47.793 1.00 45.28 94 GLY A C 1
ATOM 696 O O . GLY A 1 94 ? -6.927 26.111 -47.573 1.00 45.28 94 GLY A O 1
ATOM 697 N N . PHE A 1 95 ? -8.770 27.344 -47.342 1.00 40.09 95 PHE A N 1
ATOM 698 C CA . PHE A 1 95 ? -9.488 26.258 -46.653 1.00 40.09 95 PHE A CA 1
ATOM 699 C C . PHE A 1 95 ? -10.000 25.179 -47.619 1.00 40.09 95 PHE A C 1
ATOM 701 O O . PHE A 1 95 ? -10.902 25.420 -48.424 1.00 40.09 95 PHE A O 1
ATOM 708 N N . ASP A 1 96 ? -9.458 23.967 -47.491 1.00 45.78 96 ASP A N 1
ATOM 709 C CA . ASP A 1 96 ? -10.055 22.743 -48.024 1.00 45.78 96 ASP A CA 1
ATOM 710 C C . ASP A 1 96 ? -11.277 22.368 -47.169 1.00 45.78 96 ASP A C 1
ATOM 712 O O . ASP A 1 96 ? -11.165 22.025 -45.995 1.00 45.78 96 ASP A O 1
ATOM 716 N N . THR A 1 97 ? -12.468 22.453 -47.759 1.00 44.00 97 THR A N 1
ATOM 717 C CA . THR A 1 97 ? -13.747 22.152 -47.092 1.00 44.00 97 THR A CA 1
ATOM 718 C C . THR A 1 97 ? -14.138 20.673 -47.177 1.00 44.00 97 THR A C 1
ATOM 720 O O . THR A 1 97 ? -15.237 20.300 -46.766 1.00 44.00 97 THR A O 1
ATOM 723 N N . SER A 1 98 ? -13.255 19.799 -47.677 1.00 36.84 98 SER A N 1
ATOM 724 C CA . SER A 1 98 ? -13.513 18.356 -47.770 1.00 36.84 98 SER A CA 1
ATOM 725 C C . SER A 1 98 ? -13.381 17.605 -46.435 1.00 36.84 98 SER A C 1
ATOM 727 O O . SER A 1 98 ? -13.758 16.433 -46.355 1.00 36.84 98 SER A O 1
ATOM 729 N N . LYS A 1 99 ? -12.899 18.260 -45.366 1.00 39.38 99 LYS A N 1
ATOM 730 C CA . LYS A 1 99 ? -12.826 17.712 -44.000 1.00 39.38 99 LYS A CA 1
ATOM 731 C C . LYS A 1 99 ? -13.296 18.734 -42.961 1.00 39.38 99 LYS A C 1
ATOM 733 O O . LYS A 1 99 ? -13.161 19.938 -43.139 1.00 39.38 99 LYS A O 1
ATOM 738 N N . VAL A 1 100 ? -13.873 18.242 -41.863 1.00 38.66 100 VAL A N 1
ATOM 739 C CA . VAL A 1 100 ? -14.338 19.084 -40.748 1.00 38.66 100 VAL A CA 1
ATOM 740 C C . VAL A 1 100 ? -13.140 19.474 -39.882 1.00 38.66 100 VAL A C 1
ATOM 742 O O . VAL A 1 100 ? -12.499 18.597 -39.308 1.00 38.66 100 VAL A O 1
ATOM 745 N N . HIS A 1 101 ? -12.877 20.776 -39.768 1.00 45.25 101 HIS A N 1
ATOM 746 C CA . HIS A 1 101 ? -11.841 21.355 -38.907 1.00 45.25 101 HIS A CA 1
ATOM 747 C C . HIS A 1 101 ? -12.492 21.958 -37.643 1.00 45.25 101 HIS A C 1
ATOM 749 O O . HIS A 1 101 ? -13.260 22.915 -37.769 1.00 45.25 101 HIS A O 1
ATOM 755 N N . PRO A 1 102 ? -12.275 21.393 -36.437 1.00 39.56 102 PRO A N 1
ATOM 756 C CA . PRO A 1 102 ? -12.956 21.824 -35.211 1.00 39.56 102 PRO A CA 1
ATOM 757 C C . PRO A 1 102 ? -12.534 23.204 -34.691 1.00 39.56 102 PRO A C 1
ATOM 759 O O . PRO A 1 102 ? -13.265 23.783 -33.891 1.00 39.56 102 PRO A O 1
ATOM 762 N N . GLU A 1 103 ? -11.385 23.739 -35.120 1.00 38.78 103 GLU A N 1
ATOM 763 C CA . GLU A 1 103 ? -10.814 24.967 -34.549 1.00 38.78 103 GLU A CA 1
ATOM 764 C C . GLU A 1 103 ? -11.451 26.279 -35.060 1.00 38.78 103 GLU A C 1
ATOM 766 O O . GLU A 1 103 ? -11.075 27.357 -34.608 1.00 38.78 103 GLU A O 1
ATOM 771 N N . ILE A 1 104 ? -12.429 26.227 -35.976 1.00 41.47 104 ILE A N 1
ATOM 772 C CA . ILE A 1 104 ? -13.009 27.421 -36.632 1.00 41.47 104 ILE A CA 1
ATOM 773 C C . ILE A 1 104 ? -14.537 27.407 -36.542 1.00 41.47 104 ILE A C 1
ATOM 775 O O . ILE A 1 104 ? -15.252 27.435 -37.543 1.00 41.47 104 ILE A O 1
ATOM 779 N N . ILE A 1 105 ? -15.070 27.321 -35.324 1.00 39.59 105 ILE A N 1
ATOM 780 C CA . ILE A 1 105 ? -16.512 27.436 -35.080 1.00 39.59 105 ILE A CA 1
ATOM 781 C C . ILE A 1 105 ? -16.733 28.329 -33.859 1.00 39.59 105 ILE A C 1
ATOM 783 O O . ILE A 1 105 ? -16.196 28.078 -32.785 1.00 39.59 105 ILE A O 1
ATOM 787 N N . SER A 1 106 ? -17.544 29.378 -34.028 1.00 36.06 106 SER A N 1
ATOM 788 C CA . SER A 1 106 ? -17.981 30.243 -32.926 1.00 36.06 106 SER A CA 1
ATOM 789 C C . SER A 1 106 ? -18.651 29.410 -31.815 1.00 36.06 106 SER A C 1
ATOM 791 O O . SER A 1 106 ? -19.526 28.594 -32.131 1.00 36.06 106 SER A O 1
ATOM 793 N N . PRO A 1 107 ? -18.317 29.627 -30.527 1.00 38.69 107 PRO A N 1
ATOM 794 C CA . PRO A 1 107 ? -18.886 28.879 -29.402 1.00 38.69 107 PRO A CA 1
ATOM 795 C C . PRO A 1 107 ? -20.422 28.871 -29.377 1.00 38.69 107 PRO A C 1
ATOM 797 O O . PRO A 1 107 ? -21.033 27.855 -29.051 1.00 38.69 107 PRO A O 1
ATOM 800 N N . THR A 1 108 ? -21.065 29.962 -29.808 1.00 38.12 108 THR A N 1
ATOM 801 C CA . THR A 1 108 ? -22.532 30.079 -29.871 1.00 38.12 108 THR A CA 1
ATOM 802 C C . THR A 1 108 ? -23.146 29.120 -30.897 1.00 38.12 108 THR A C 1
ATOM 804 O O . THR A 1 108 ? -24.219 28.564 -30.669 1.00 38.12 108 THR A O 1
ATOM 807 N N . LEU A 1 109 ? -22.445 28.859 -32.007 1.00 37.06 109 LEU A N 1
ATOM 808 C CA . LEU A 1 109 ? -22.891 27.916 -33.035 1.00 37.06 109 LEU A CA 1
ATOM 809 C C . LEU A 1 109 ? -22.683 26.457 -32.589 1.00 37.06 109 LEU A C 1
ATOM 811 O O . LEU A 1 109 ? -23.500 25.603 -32.921 1.00 37.06 109 LEU A O 1
ATOM 815 N N . MET A 1 110 ? -21.646 26.164 -31.791 1.00 39.12 110 MET A N 1
ATOM 816 C CA . MET A 1 110 ? -21.441 24.832 -31.200 1.00 39.12 110 MET A CA 1
ATOM 817 C C . MET A 1 110 ? -22.532 24.453 -30.192 1.00 39.12 110 MET A C 1
ATOM 819 O O . MET A 1 110 ? -22.896 23.282 -30.129 1.00 39.12 110 MET A O 1
ATOM 823 N N . VAL A 1 111 ? -23.098 25.410 -29.451 1.00 40.97 111 VAL A N 1
ATOM 824 C CA . VAL A 1 111 ? -24.215 25.133 -28.528 1.00 40.97 111 VAL A CA 1
ATOM 825 C C . VAL A 1 111 ? -25.498 24.805 -29.301 1.00 40.97 111 VAL A C 1
ATOM 827 O O . VAL A 1 111 ? -26.188 23.845 -28.970 1.00 40.97 111 VAL A O 1
ATOM 830 N N . ILE A 1 112 ? -25.777 25.527 -30.390 1.00 38.41 112 ILE A N 1
ATOM 831 C CA . ILE A 1 112 ? -26.984 25.314 -31.205 1.00 38.41 112 ILE A CA 1
ATOM 832 C C . ILE A 1 112 ? -26.864 24.045 -32.073 1.00 38.41 112 ILE A C 1
ATOM 834 O O . ILE A 1 112 ? -27.807 23.261 -32.164 1.00 38.41 112 ILE A O 1
ATOM 838 N N . VAL A 1 113 ? -25.695 23.782 -32.669 1.00 39.19 113 VAL A N 1
ATOM 839 C CA . VAL A 1 113 ? -25.458 22.590 -33.509 1.00 39.19 113 VAL A CA 1
ATOM 840 C C . VAL A 1 113 ? -25.160 21.341 -32.667 1.00 39.19 113 VAL A C 1
ATOM 842 O O . VAL A 1 113 ? -25.510 20.235 -33.071 1.00 39.19 113 VAL A O 1
ATOM 845 N N . GLY A 1 114 ? -24.562 21.483 -31.481 1.00 40.22 114 GLY A N 1
ATOM 846 C CA . GLY A 1 114 ? -24.251 20.374 -30.572 1.00 40.22 114 GLY A CA 1
ATOM 847 C C . GLY A 1 114 ? -25.494 19.691 -30.001 1.00 40.22 114 GLY A C 1
ATOM 848 O O . GLY A 1 114 ? -25.523 18.464 -29.917 1.00 40.22 114 GLY A O 1
ATOM 849 N N . ILE A 1 115 ? -26.556 20.455 -29.723 1.00 34.25 115 ILE A N 1
ATOM 850 C CA . ILE A 1 115 ? -27.857 19.907 -29.303 1.00 34.25 115 ILE A CA 1
ATOM 851 C C . ILE A 1 115 ? -28.524 19.135 -30.458 1.00 34.25 115 ILE A C 1
ATOM 853 O O . ILE A 1 115 ? -29.138 18.096 -30.229 1.00 34.25 115 ILE A O 1
ATOM 857 N N . ALA A 1 116 ? -28.322 19.557 -31.712 1.00 30.67 116 ALA A N 1
ATOM 858 C CA . ALA A 1 116 ? -28.861 18.866 -32.888 1.00 30.67 116 ALA A CA 1
ATOM 859 C C . ALA A 1 116 ? -28.041 17.628 -33.323 1.00 30.67 116 ALA A C 1
ATOM 861 O O . ALA A 1 116 ? -28.583 16.716 -33.946 1.00 30.67 116 ALA A O 1
ATOM 862 N N . LYS A 1 117 ? -26.738 17.563 -33.006 1.00 29.95 117 LYS A N 1
ATOM 863 C CA . LYS A 1 117 ? -25.836 16.478 -33.451 1.00 29.95 117 LYS A CA 1
ATOM 864 C C . LYS A 1 117 ? -25.719 15.316 -32.455 1.00 29.95 117 LYS A C 1
ATOM 866 O O . LYS A 1 117 ? -25.347 14.218 -32.861 1.00 29.95 117 LYS A O 1
ATOM 871 N N . ALA A 1 118 ? -26.077 15.523 -31.186 1.00 30.66 118 ALA A N 1
ATOM 872 C CA . ALA A 1 118 ? -26.024 14.494 -30.142 1.00 30.66 118 ALA A CA 1
ATOM 873 C C . ALA A 1 118 ? -27.139 13.425 -30.232 1.00 30.66 118 ALA A C 1
ATOM 875 O O . ALA A 1 118 ? -27.136 12.485 -29.445 1.00 30.66 118 ALA A O 1
ATOM 876 N N . TRP A 1 119 ? -28.072 13.538 -31.188 1.00 31.16 119 TRP A N 1
ATOM 877 C CA . TRP A 1 119 ? -29.227 12.634 -31.345 1.00 31.16 119 TRP A CA 1
ATOM 878 C C . TRP A 1 119 ? -29.288 11.898 -32.701 1.00 31.16 119 TRP A C 1
ATOM 880 O O . TRP A 1 119 ? -30.336 11.384 -33.083 1.00 31.16 119 TRP A O 1
ATOM 890 N N . SER A 1 120 ? -28.172 11.788 -33.436 1.00 28.30 120 SER A N 1
ATOM 891 C CA . SER A 1 120 ? -28.115 11.029 -34.700 1.00 28.30 120 SER A CA 1
ATOM 892 C C . SER A 1 120 ? -27.111 9.865 -34.633 1.00 28.30 120 SER A C 1
ATOM 894 O O . SER A 1 120 ? -25.904 10.115 -34.696 1.00 28.30 120 SER A O 1
ATOM 896 N N . PRO A 1 121 ? -27.552 8.590 -34.588 1.00 32.53 121 PRO A N 1
ATOM 897 C CA . PRO A 1 121 ? -26.659 7.438 -34.689 1.00 32.53 121 PRO A CA 1
ATOM 898 C C . PRO A 1 121 ? -26.067 7.334 -36.102 1.00 32.53 121 PRO A C 1
ATOM 900 O O . PRO A 1 121 ? -26.794 7.271 -37.093 1.00 32.53 121 PRO A O 1
ATOM 903 N N . GLN A 1 122 ? -24.739 7.286 -36.213 1.00 31.72 122 GLN A N 1
ATOM 904 C CA . GLN A 1 122 ? -24.062 6.950 -37.466 1.00 31.72 122 GLN A CA 1
ATOM 905 C C . GLN A 1 122 ? -24.219 5.448 -37.749 1.00 31.72 122 GLN A C 1
ATOM 907 O O . GLN A 1 122 ? -23.600 4.622 -37.082 1.00 31.72 122 GLN A O 1
ATOM 912 N N . HIS A 1 123 ? -25.004 5.084 -38.766 1.00 30.88 123 HIS A N 1
ATOM 913 C CA . HIS A 1 123 ? -24.986 3.738 -39.339 1.00 30.88 123 HIS A CA 1
ATOM 914 C C . HIS A 1 123 ? -24.256 3.728 -40.684 1.00 30.88 123 HIS A C 1
ATOM 916 O O . HIS A 1 123 ? -24.628 4.411 -41.635 1.00 30.88 123 HIS A O 1
ATOM 922 N N . ASN A 1 124 ? -23.214 2.902 -40.747 1.00 35.56 124 ASN A N 1
ATOM 923 C CA . ASN A 1 124 ? -22.475 2.546 -41.947 1.00 35.56 124 ASN A CA 1
ATOM 924 C C . ASN A 1 124 ? -23.250 1.448 -42.700 1.00 35.56 124 ASN A C 1
ATOM 926 O O . ASN A 1 124 ? -23.150 0.274 -42.347 1.00 35.56 124 ASN A O 1
ATOM 930 N N . LEU A 1 125 ? -24.053 1.819 -43.699 1.00 31.23 125 LEU A N 1
ATOM 931 C CA . LEU A 1 125 ? -24.671 0.881 -44.640 1.00 31.23 125 LEU A CA 1
ATOM 932 C C . LEU A 1 125 ? -24.488 1.415 -46.062 1.00 31.23 125 LEU A C 1
ATOM 934 O O . LEU A 1 125 ? -25.064 2.431 -46.442 1.00 31.23 125 LEU A O 1
ATOM 938 N N . GLY A 1 126 ? -23.663 0.725 -46.849 1.00 33.12 126 GLY A N 1
ATOM 939 C CA . GLY A 1 126 ? -23.530 0.981 -48.279 1.00 33.12 126 GLY A CA 1
ATOM 940 C C . GLY A 1 126 ? -24.850 0.710 -49.005 1.00 33.12 126 GLY A C 1
ATOM 941 O O . GLY A 1 126 ? -25.353 -0.410 -48.977 1.00 33.12 126 GLY A O 1
ATOM 942 N N . GLY A 1 127 ? -25.400 1.735 -49.659 1.00 29.86 127 GLY A N 1
ATOM 943 C CA . GLY A 1 127 ? -26.602 1.650 -50.491 1.00 29.86 127 GLY A CA 1
ATOM 944 C C . GLY A 1 127 ? -27.099 3.032 -50.932 1.00 29.86 127 GLY A C 1
ATOM 945 O O . GLY A 1 127 ? -27.046 3.985 -50.166 1.00 29.86 127 GLY A O 1
ATOM 946 N N . SER A 1 128 ? -27.524 3.142 -52.194 1.00 30.88 128 SER A N 1
ATOM 947 C CA . SER A 1 128 ? -27.938 4.376 -52.885 1.00 30.88 128 SER A CA 1
ATOM 948 C C . SER A 1 128 ? -29.139 5.078 -52.221 1.00 30.88 128 SER A C 1
ATOM 950 O O . SER A 1 128 ? -30.106 4.427 -51.835 1.00 30.88 128 SER A O 1
ATOM 952 N N . TRP A 1 129 ? -29.071 6.409 -52.103 1.00 29.23 129 TRP A N 1
ATOM 953 C CA . TRP A 1 129 ? -30.071 7.265 -51.453 1.00 29.23 129 TRP A CA 1
ATOM 954 C C . TRP A 1 129 ? -31.262 7.577 -52.376 1.00 29.23 129 TRP A C 1
ATOM 956 O O . TRP A 1 129 ? -31.087 8.201 -53.420 1.00 29.23 129 TRP A O 1
ATOM 966 N N . GLY A 1 130 ? -32.481 7.237 -51.944 1.00 33.47 130 GLY A N 1
ATOM 967 C CA . GLY A 1 130 ? -33.741 7.747 -52.498 1.00 33.47 130 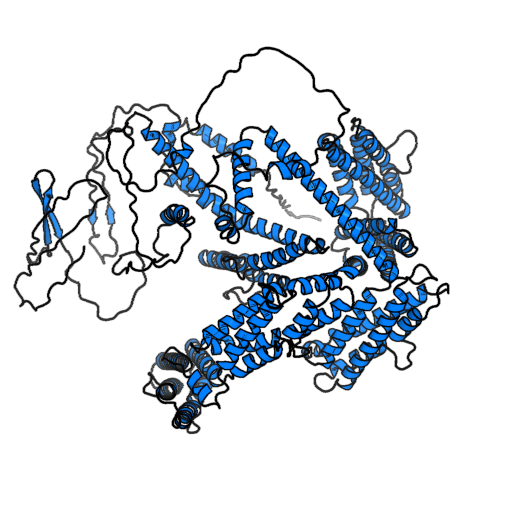GLY A CA 1
ATOM 968 C C . GLY A 1 130 ? -34.661 8.228 -51.371 1.00 33.47 130 GLY A C 1
ATOM 969 O O . GLY A 1 130 ? -35.296 7.409 -50.718 1.00 33.47 130 GLY A O 1
ATOM 970 N N . LEU A 1 131 ? -34.703 9.543 -51.122 1.00 38.44 131 LEU A N 1
ATOM 971 C CA . LEU A 1 131 ? -35.449 10.189 -50.025 1.00 38.44 131 LEU A CA 1
ATOM 972 C C . LEU A 1 131 ? -36.678 10.981 -50.511 1.00 38.44 131 LEU A C 1
ATOM 974 O O . LEU A 1 131 ? -36.822 12.164 -50.216 1.00 38.44 131 LEU A O 1
ATOM 978 N N . TRP A 1 132 ? -37.590 10.336 -51.237 1.00 37.78 132 TRP A N 1
ATOM 979 C CA . TRP A 1 132 ? -38.901 10.924 -51.533 1.00 37.78 132 TRP A CA 1
ATOM 980 C C . TRP A 1 132 ? -39.978 9.845 -51.479 1.00 37.78 132 TRP A C 1
ATOM 982 O O . TRP A 1 132 ? -39.955 8.919 -52.287 1.00 37.78 132 TRP A O 1
ATOM 992 N N . THR A 1 133 ? -40.933 9.981 -50.555 1.00 48.66 133 THR A N 1
ATOM 993 C CA . THR A 1 133 ? -42.156 9.169 -50.561 1.00 48.66 133 THR A CA 1
ATOM 994 C C . THR A 1 133 ? -43.332 10.056 -50.940 1.00 48.66 133 THR A C 1
ATOM 996 O O . THR A 1 133 ? -43.562 11.109 -50.345 1.00 48.66 133 THR A O 1
ATOM 999 N N . GLN A 1 134 ? -44.032 9.626 -51.982 1.00 56.38 134 GLN A N 1
ATOM 1000 C CA . GLN A 1 134 ? -45.171 10.288 -52.594 1.00 56.38 134 GLN A CA 1
ATOM 1001 C C . GLN A 1 134 ? -46.467 9.877 -51.880 1.00 56.38 134 GLN A C 1
ATOM 1003 O O . GLN A 1 134 ? -46.675 8.684 -51.662 1.00 56.38 134 GLN A O 1
ATOM 1008 N N . TYR A 1 135 ? -47.351 10.830 -51.577 1.00 52.97 135 TYR A N 1
ATOM 1009 C CA . TYR A 1 135 ? -48.684 10.551 -51.027 1.00 52.97 135 TYR A CA 1
ATOM 1010 C C . TYR A 1 135 ? -49.774 11.204 -51.876 1.00 52.97 135 TYR A C 1
ATOM 1012 O O . TYR A 1 135 ? -49.578 12.294 -52.417 1.00 52.97 135 TYR A O 1
ATOM 1020 N N . GLU A 1 136 ? -50.939 10.563 -51.964 1.00 51.91 136 GLU A N 1
ATOM 1021 C CA . GLU A 1 136 ? -52.156 11.202 -52.472 1.00 51.91 136 GLU A CA 1
ATOM 1022 C C . GLU A 1 136 ? -52.926 11.857 -51.322 1.00 51.91 136 GLU A C 1
ATOM 1024 O O . GLU A 1 136 ? -53.103 11.259 -50.260 1.00 51.91 136 GLU A O 1
ATOM 1029 N N . LYS A 1 137 ? -53.364 13.107 -51.519 1.00 67.88 137 LYS A N 1
ATOM 1030 C CA . LYS A 1 137 ? -54.209 13.819 -50.557 1.00 67.88 137 LYS A CA 1
ATOM 1031 C C . LYS A 1 137 ? -55.544 13.096 -50.348 1.00 67.88 137 LYS A C 1
ATOM 1033 O O . LYS A 1 137 ? -56.119 12.613 -51.320 1.00 67.88 137 LYS A O 1
ATOM 1038 N N . PRO A 1 138 ? -56.107 13.136 -49.129 1.00 52.69 138 PRO A N 1
ATOM 1039 C CA . PRO A 1 138 ? -57.490 12.739 -48.891 1.00 52.69 138 PRO A CA 1
ATOM 1040 C C . PRO A 1 138 ? -58.495 13.615 -49.664 1.00 52.69 138 PRO A C 1
ATOM 1042 O O . PRO A 1 138 ? -58.304 14.825 -49.804 1.00 52.69 138 PRO A O 1
ATOM 1045 N N . ASP A 1 139 ? -59.608 13.018 -50.098 1.00 48.97 139 ASP A N 1
ATOM 1046 C CA . ASP A 1 139 ? -60.595 13.618 -51.018 1.00 48.97 139 ASP A CA 1
ATOM 1047 C C . ASP A 1 139 ? -61.240 14.931 -50.539 1.00 48.97 139 ASP A C 1
ATOM 1049 O O . ASP A 1 139 ? -61.714 15.730 -51.347 1.00 48.97 139 ASP A O 1
ATOM 1053 N N . TRP A 1 140 ? -61.240 15.203 -49.233 1.00 54.38 140 TRP A N 1
ATOM 1054 C CA . TRP A 1 140 ? -61.810 16.433 -48.676 1.00 54.38 140 TRP A CA 1
ATOM 1055 C C . TRP A 1 140 ? -60.892 17.661 -48.819 1.00 54.38 140 TRP A C 1
ATOM 1057 O O . TRP A 1 140 ? -61.333 18.777 -48.552 1.00 54.38 140 TRP A O 1
ATOM 1067 N N . GLU A 1 141 ? -59.662 17.484 -49.317 1.00 47.47 141 GLU A N 1
ATOM 1068 C CA . GLU A 1 141 ? -58.737 18.570 -49.676 1.00 47.47 141 GLU A CA 1
ATOM 1069 C C . GLU A 1 141 ? -58.511 18.722 -51.195 1.00 47.47 141 GLU A C 1
ATOM 1071 O O . GLU A 1 141 ? -57.525 19.324 -51.630 1.00 47.47 141 GLU A O 1
ATOM 1076 N N . GLY A 1 142 ? -59.431 18.202 -52.015 1.00 54.94 142 GLY A N 1
ATOM 1077 C CA . GLY A 1 142 ? -59.505 18.518 -53.445 1.00 54.94 142 GLY A CA 1
ATOM 1078 C C . GLY A 1 142 ? -58.654 17.662 -54.386 1.00 54.94 142 GLY A C 1
ATOM 1079 O O . GLY A 1 142 ? -58.552 18.031 -55.550 1.00 54.94 142 GLY A O 1
ATOM 1080 N N . GLY A 1 143 ? -58.103 16.534 -53.920 1.00 54.41 143 GLY A N 1
ATOM 1081 C CA . GLY A 1 143 ? -57.418 15.525 -54.741 1.00 54.41 143 GLY A CA 1
ATOM 1082 C C . GLY A 1 143 ? -56.102 15.994 -55.387 1.00 54.41 143 GLY A C 1
ATOM 1083 O O . GLY A 1 143 ? -56.052 16.961 -56.141 1.00 54.41 143 GLY A O 1
ATOM 1084 N N . GLY A 1 144 ? -55.003 15.285 -55.120 1.00 63.47 144 GLY A N 1
ATOM 1085 C CA . GLY A 1 144 ? -53.701 15.553 -55.740 1.00 63.47 144 GLY A CA 1
ATOM 1086 C C . GLY A 1 144 ? -52.525 15.002 -54.939 1.00 63.47 144 GLY A C 1
ATOM 1087 O O . GLY A 1 144 ? -52.632 14.742 -53.744 1.00 63.47 144 GLY A O 1
ATOM 1088 N N . THR A 1 145 ? -51.390 14.811 -55.605 1.00 53.94 145 THR A N 1
ATOM 1089 C CA . THR A 1 145 ? -50.191 14.239 -54.991 1.00 53.94 145 THR A CA 1
ATOM 1090 C C . THR A 1 145 ? -49.307 15.301 -54.331 1.00 53.94 145 THR A C 1
ATOM 1092 O O . THR A 1 145 ? -48.985 16.310 -54.956 1.00 53.94 145 THR A O 1
ATOM 1095 N N . VAL A 1 146 ? -48.827 15.032 -53.115 1.00 48.62 146 VAL A N 1
ATOM 1096 C CA . VAL A 1 1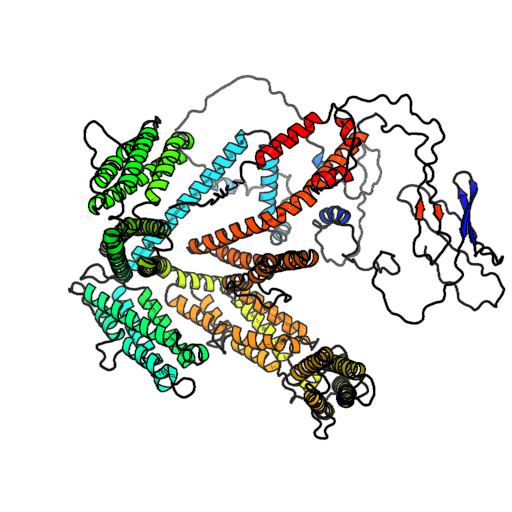46 ? -47.806 15.838 -52.422 1.00 48.62 146 VAL A CA 1
ATOM 1097 C C . VAL A 1 146 ? -46.627 14.989 -51.939 1.00 48.62 146 VAL A C 1
ATOM 1099 O O . VAL A 1 146 ? -46.755 13.794 -51.671 1.00 48.62 146 VAL A O 1
ATOM 1102 N N . TYR A 1 147 ? -45.468 15.639 -51.831 1.00 43.06 147 TYR A N 1
ATOM 1103 C CA . TYR A 1 147 ? -44.207 15.075 -51.349 1.00 43.06 147 TYR A CA 1
ATOM 1104 C C . TYR A 1 147 ? -43.767 15.862 -50.106 1.00 43.06 147 TYR A C 1
ATOM 1106 O O . TYR A 1 147 ? -43.694 17.089 -50.176 1.00 43.06 147 TYR A O 1
ATOM 1114 N N . ALA A 1 148 ? -43.491 15.199 -48.978 1.00 44.66 148 ALA A N 1
ATOM 1115 C CA . ALA A 1 148 ? -43.184 15.882 -47.713 1.00 44.66 148 ALA A CA 1
ATOM 1116 C C . ALA A 1 148 ? -42.014 15.248 -46.937 1.00 44.66 148 ALA A C 1
ATOM 1118 O O . ALA A 1 148 ? -41.833 14.030 -46.947 1.00 44.66 148 ALA A O 1
ATOM 1119 N N . TYR A 1 149 ? -41.258 16.099 -46.229 1.00 35.72 149 TYR A N 1
ATOM 1120 C CA . TYR A 1 149 ? -40.174 15.757 -45.301 1.00 35.72 149 TYR A CA 1
ATOM 1121 C C . TYR A 1 149 ? -40.534 16.248 -43.883 1.00 35.72 149 TYR A C 1
ATOM 1123 O O . TYR A 1 149 ? -40.863 17.416 -43.704 1.00 35.72 149 TYR A O 1
ATOM 1131 N N . LEU A 1 150 ? -40.477 15.337 -42.902 1.00 40.19 150 LEU A N 1
ATOM 1132 C CA . LEU A 1 150 ? -40.387 15.561 -41.447 1.00 40.19 150 LEU A CA 1
ATOM 1133 C C . LEU A 1 150 ? -41.315 16.641 -40.817 1.00 40.19 150 LEU A C 1
ATOM 1135 O O . LEU A 1 150 ? -40.849 17.715 -40.452 1.00 40.19 150 LEU A O 1
ATOM 1139 N N . TRP A 1 151 ? -42.608 16.337 -40.606 1.00 34.97 151 TRP A N 1
ATOM 1140 C CA . TRP A 1 151 ? -43.554 17.239 -39.900 1.00 34.97 151 TRP A CA 1
ATOM 1141 C C . TRP A 1 151 ? -44.334 16.637 -38.709 1.00 34.97 151 TRP A C 1
ATOM 1143 O O . TRP A 1 151 ? -45.103 17.340 -38.070 1.00 34.97 151 TRP A O 1
ATOM 1153 N N . HIS A 1 152 ? -44.111 15.379 -38.313 1.00 36.97 152 HIS A N 1
ATOM 1154 C CA . HIS A 1 152 ? -44.942 14.740 -37.270 1.00 36.97 152 HIS A CA 1
ATOM 1155 C C . HIS A 1 152 ? -44.506 14.955 -35.812 1.00 36.97 152 HIS A C 1
ATOM 1157 O O . HIS A 1 152 ? -45.188 14.494 -34.902 1.00 36.97 152 HIS A O 1
ATOM 1163 N N . PHE A 1 153 ? -43.406 15.664 -35.553 1.00 34.19 153 PHE A N 1
ATOM 1164 C CA . PHE A 1 153 ? -42.947 15.890 -34.176 1.00 34.19 153 PHE A CA 1
ATOM 1165 C C . PHE A 1 153 ? -43.694 17.036 -33.466 1.00 34.19 153 PHE A C 1
ATOM 1167 O O . PHE A 1 153 ? -43.777 17.045 -32.243 1.00 34.19 153 PHE A O 1
ATOM 1174 N N . PHE A 1 154 ? -44.294 17.972 -34.212 1.00 34.97 154 PHE A N 1
ATOM 1175 C CA . PHE A 1 154 ? -44.972 19.141 -33.633 1.00 34.97 154 PHE A CA 1
ATOM 1176 C C . PHE A 1 154 ? -46.489 18.967 -33.441 1.00 34.97 154 PHE A C 1
ATOM 1178 O O . PHE A 1 154 ? -47.057 19.614 -32.563 1.00 34.97 154 PHE A O 1
ATOM 1185 N N . ASP A 1 155 ? -47.135 18.041 -34.158 1.00 33.53 155 ASP A N 1
ATOM 1186 C CA . ASP A 1 155 ? -48.582 17.798 -34.013 1.00 33.53 155 ASP A CA 1
ATOM 1187 C C . ASP A 1 155 ? -48.946 17.069 -32.705 1.00 33.53 155 ASP A C 1
ATOM 1189 O O . ASP A 1 155 ? -50.026 17.281 -32.158 1.00 33.53 155 ASP A O 1
ATOM 1193 N N . LEU A 1 156 ? -48.030 16.270 -32.140 1.00 36.97 156 LEU A N 1
ATOM 1194 C CA . LEU A 1 156 ? -48.232 15.588 -30.851 1.00 36.97 156 LEU A CA 1
ATOM 1195 C C . LEU A 1 156 ? -48.073 16.515 -29.631 1.00 36.97 156 LEU A C 1
ATOM 1197 O O . LEU A 1 156 ? -48.554 16.180 -28.554 1.00 36.97 156 LEU A O 1
ATOM 1201 N N . LEU A 1 157 ? -47.438 17.682 -29.791 1.00 33.56 157 LEU A N 1
ATOM 1202 C CA . LEU A 1 157 ? -47.227 18.658 -28.711 1.00 33.56 157 LEU A CA 1
ATOM 1203 C C . LEU A 1 157 ? -48.348 19.706 -28.601 1.00 33.56 157 LEU A C 1
ATOM 1205 O O . LEU A 1 157 ? -48.427 20.410 -27.598 1.00 33.56 157 LEU A O 1
ATOM 1209 N N . MET A 1 158 ? -49.223 19.819 -29.607 1.00 32.47 158 MET A N 1
ATOM 1210 C CA . MET A 1 158 ? -50.224 20.896 -29.698 1.00 32.47 158 MET A CA 1
ATOM 1211 C C . MET A 1 158 ? -51.680 20.432 -29.507 1.00 32.47 158 MET A C 1
ATOM 1213 O O . MET A 1 158 ? -52.595 21.253 -29.575 1.00 32.47 158 MET A O 1
ATOM 1217 N N . ILE A 1 159 ? -51.917 19.154 -29.193 1.00 35.34 159 ILE A N 1
ATOM 1218 C CA . ILE A 1 159 ? -53.242 18.626 -28.835 1.00 35.34 159 ILE A CA 1
ATOM 1219 C C . ILE A 1 159 ? -53.161 17.947 -27.462 1.00 35.34 159 ILE A C 1
ATOM 1221 O O . ILE A 1 159 ? -53.017 16.737 -27.393 1.00 35.34 159 ILE A O 1
ATOM 1225 N N . ASP A 1 160 ? -53.246 18.725 -26.378 1.00 32.12 160 ASP A N 1
ATOM 1226 C CA . ASP A 1 160 ? -54.244 18.463 -25.319 1.00 32.12 160 ASP A CA 1
ATOM 1227 C C . ASP A 1 160 ? -54.411 19.668 -24.368 1.00 32.12 160 ASP A C 1
ATOM 1229 O O . ASP A 1 160 ? -54.252 19.612 -23.148 1.00 32.12 160 ASP A O 1
ATOM 1233 N N . GLY A 1 161 ? -54.720 20.826 -24.955 1.00 29.36 161 GLY A N 1
ATOM 1234 C CA . GLY A 1 161 ? -55.194 21.992 -24.222 1.00 29.36 161 GLY A CA 1
ATOM 1235 C C . GLY A 1 161 ? -56.721 22.009 -24.158 1.00 29.36 161 GLY A C 1
ATOM 1236 O O . GLY A 1 161 ? -57.365 22.423 -25.116 1.00 29.36 161 GLY A O 1
ATOM 1237 N N . LYS A 1 162 ? -57.273 21.688 -22.979 1.00 31.36 162 LYS A N 1
ATOM 1238 C CA . LYS A 1 162 ? -58.661 21.938 -22.522 1.00 31.36 162 LYS A CA 1
ATOM 1239 C C . LYS A 1 162 ? -59.772 21.043 -23.103 1.00 31.36 162 LYS A C 1
ATOM 1241 O O . LYS A 1 162 ? -60.491 21.443 -24.014 1.00 31.36 162 LYS A O 1
ATOM 1246 N N . PHE A 1 163 ? -60.112 19.988 -22.361 1.00 25.45 163 PHE A N 1
ATOM 1247 C CA . PHE A 1 163 ? -61.495 19.506 -22.245 1.00 25.45 163 PHE A CA 1
ATOM 1248 C C . PHE A 1 163 ? -62.000 19.670 -20.803 1.00 25.45 163 PHE A C 1
ATOM 1250 O O . PHE A 1 163 ? -61.495 19.059 -19.867 1.00 25.45 163 PHE A O 1
ATOM 1257 N N . ARG A 1 164 ? -63.010 20.531 -20.609 1.00 29.00 164 ARG A N 1
ATOM 1258 C CA . ARG A 1 164 ? -63.774 20.633 -19.356 1.00 29.00 164 ARG A CA 1
ATOM 1259 C C . ARG A 1 164 ? -64.942 19.650 -19.418 1.00 29.00 164 ARG A C 1
ATOM 1261 O O . ARG A 1 164 ? -65.867 19.884 -20.191 1.00 29.00 164 ARG A O 1
ATOM 1268 N N . PHE A 1 165 ? -64.962 18.645 -18.548 1.00 25.81 165 PHE A N 1
ATOM 1269 C CA . PHE A 1 165 ? -66.198 17.948 -18.194 1.00 25.81 165 PHE A CA 1
ATOM 1270 C C . PHE A 1 165 ? -66.699 18.458 -16.841 1.00 25.81 165 PHE A C 1
ATOM 1272 O O . PHE A 1 165 ? -66.025 18.339 -15.822 1.00 25.81 165 PHE A O 1
ATOM 1279 N N . LYS A 1 166 ? -67.894 19.060 -16.850 1.00 29.81 166 LYS A N 1
ATOM 1280 C CA . LYS A 1 166 ? -68.744 19.170 -15.661 1.00 29.81 166 LYS A CA 1
ATOM 1281 C C . LYS A 1 166 ? -69.319 17.782 -15.384 1.00 29.81 166 LYS A C 1
ATOM 1283 O O . LYS A 1 166 ? -69.912 17.202 -16.289 1.00 29.81 166 LYS A O 1
ATOM 1288 N N . VAL A 1 167 ? -69.210 17.303 -14.150 1.00 28.30 167 VAL A N 1
ATOM 1289 C CA . VAL A 1 167 ? -70.061 16.222 -13.642 1.00 28.30 167 VAL A CA 1
ATOM 1290 C C . VAL A 1 167 ? -70.861 16.795 -12.479 1.00 28.30 167 VAL A C 1
ATOM 1292 O O . VAL A 1 167 ? -70.296 17.229 -11.477 1.00 28.30 167 VAL A O 1
ATOM 1295 N N . ASP A 1 168 ? -72.173 16.870 -12.689 1.00 29.08 168 ASP A N 1
ATOM 1296 C CA . ASP A 1 168 ? -73.176 17.232 -11.693 1.00 29.08 168 ASP A CA 1
ATOM 1297 C C . ASP A 1 168 ? -73.249 16.184 -10.572 1.00 29.08 168 ASP A C 1
ATOM 1299 O O . ASP A 1 168 ? -73.067 14.985 -10.786 1.00 29.08 168 ASP A O 1
ATOM 1303 N N . ALA A 1 169 ? -73.556 16.662 -9.366 1.00 34.53 169 ALA A N 1
ATOM 1304 C CA . ALA A 1 169 ? -73.843 15.851 -8.192 1.00 34.53 169 ALA A CA 1
ATOM 1305 C C . ALA A 1 169 ? -75.150 15.054 -8.356 1.00 34.53 169 ALA A C 1
ATOM 1307 O O . ALA A 1 169 ? -76.166 15.606 -8.779 1.00 34.53 169 ALA A O 1
ATOM 1308 N N . GLY A 1 170 ? -75.163 13.785 -7.930 1.00 27.03 170 GLY A N 1
ATOM 1309 C CA . GLY A 1 170 ? -76.406 13.014 -7.863 1.00 27.03 170 GLY A CA 1
ATOM 1310 C C . GLY A 1 170 ? -76.275 11.546 -7.454 1.00 27.03 170 GLY A C 1
ATOM 1311 O O . GLY A 1 170 ? -76.210 10.675 -8.306 1.00 27.03 170 GLY A O 1
ATOM 1312 N N . THR A 1 171 ? -76.359 11.312 -6.139 1.00 33.94 171 THR A N 1
ATOM 1313 C CA . THR A 1 171 ? -76.951 10.139 -5.449 1.00 33.94 171 THR A CA 1
ATOM 1314 C C . THR A 1 171 ? -76.314 8.738 -5.566 1.00 33.94 171 THR A C 1
ATOM 1316 O O . THR A 1 171 ? -76.511 8.048 -6.558 1.00 33.94 171 THR A O 1
ATOM 1319 N N . GLY A 1 172 ? -75.775 8.239 -4.436 1.00 30.31 172 GLY A N 1
ATOM 1320 C CA . GLY A 1 172 ? -76.178 6.922 -3.898 1.00 30.31 172 GLY A CA 1
ATOM 1321 C C . GLY A 1 172 ? -75.099 5.898 -3.481 1.00 30.31 172 GLY A C 1
ATOM 1322 O O . GLY A 1 172 ? -74.802 5.030 -4.284 1.00 30.31 172 GLY A O 1
ATOM 1323 N N . PHE A 1 173 ? -74.703 5.924 -2.188 1.00 28.31 173 PHE A N 1
ATOM 1324 C CA . PHE A 1 173 ? -74.320 4.792 -1.284 1.00 28.31 173 PHE A CA 1
ATOM 1325 C C . PHE A 1 173 ? -73.119 3.853 -1.617 1.00 28.31 173 PHE A C 1
ATOM 1327 O O . PHE A 1 173 ? -72.811 3.656 -2.784 1.00 28.31 173 PHE A O 1
ATOM 1334 N N . PRO A 1 174 ? -72.556 3.089 -0.640 1.00 37.47 174 PRO A N 1
ATOM 1335 C CA . PRO A 1 174 ? -72.221 3.368 0.771 1.00 37.47 174 PRO A CA 1
ATOM 1336 C C . PRO A 1 174 ? -70.714 3.196 1.117 1.00 37.47 174 PRO A C 1
ATOM 1338 O O . PRO A 1 174 ? -69.986 2.448 0.478 1.00 37.47 174 PRO A O 1
ATOM 1341 N N . ASP A 1 175 ? -70.322 3.893 2.186 1.00 34.62 175 ASP A N 1
ATOM 1342 C CA . ASP A 1 175 ? -69.336 3.601 3.253 1.00 34.62 175 ASP A CA 1
ATOM 1343 C C . ASP A 1 175 ? -68.316 2.432 3.104 1.00 34.62 175 ASP A C 1
ATOM 1345 O O . ASP A 1 175 ? -68.730 1.273 3.016 1.00 34.62 175 ASP A O 1
ATOM 1349 N N . PRO A 1 176 ? -66.987 2.679 3.183 1.00 36.72 176 PRO A N 1
ATOM 1350 C CA . PRO A 1 176 ? -65.964 1.641 3.232 1.00 36.72 176 PRO A CA 1
ATOM 1351 C C . PRO A 1 176 ? -65.448 1.433 4.668 1.00 36.72 176 PRO A C 1
ATOM 1353 O O . PRO A 1 176 ? -64.417 1.980 5.059 1.00 36.72 176 PRO A O 1
ATOM 1356 N N . TYR A 1 177 ? -66.132 0.600 5.451 1.00 42.16 177 TYR A N 1
ATOM 1357 C CA . TYR A 1 177 ? -65.551 -0.010 6.651 1.00 42.16 177 TYR A CA 1
ATOM 1358 C C . TYR A 1 177 ? -66.019 -1.467 6.758 1.00 42.16 177 TYR A C 1
ATOM 1360 O O . TYR A 1 177 ? -67.044 -1.766 7.365 1.00 42.16 177 TYR A O 1
ATOM 1368 N N . ASP A 1 178 ? -65.260 -2.374 6.140 1.00 38.94 178 ASP A N 1
ATOM 1369 C CA . ASP A 1 178 ? -65.344 -3.819 6.377 1.00 38.94 178 ASP A CA 1
ATOM 1370 C C . ASP A 1 178 ? -63.917 -4.377 6.577 1.00 38.94 178 ASP A C 1
ATOM 1372 O O . ASP A 1 178 ? -63.153 -4.465 5.610 1.00 38.94 178 ASP A O 1
ATOM 1376 N N . PRO A 1 179 ? -63.512 -4.677 7.826 1.00 39.47 179 PRO A N 1
ATOM 1377 C CA . PRO A 1 179 ? -62.163 -5.125 8.158 1.00 39.47 179 PRO A CA 1
ATOM 1378 C C . PRO A 1 179 ? -61.910 -6.639 7.983 1.00 39.47 179 PRO A C 1
ATOM 1380 O O . PRO A 1 179 ? -60.839 -7.091 8.379 1.00 39.47 179 PRO A O 1
ATOM 1383 N N . ASP A 1 180 ? -62.804 -7.422 7.358 1.00 43.41 180 ASP A N 1
ATOM 1384 C CA . ASP A 1 180 ? -62.715 -8.899 7.373 1.00 43.41 180 ASP A CA 1
ATOM 1385 C C . ASP A 1 180 ? -62.527 -9.612 6.011 1.00 43.41 180 ASP A C 1
ATOM 1387 O O . ASP A 1 180 ? -62.806 -10.806 5.886 1.00 43.41 180 ASP A O 1
ATOM 1391 N N . SER A 1 181 ? -61.961 -8.971 4.980 1.00 33.72 181 SER A N 1
ATOM 1392 C CA . SER A 1 181 ? -61.591 -9.682 3.732 1.00 33.72 181 SER A CA 1
ATOM 1393 C C . SER A 1 181 ? -60.086 -9.936 3.596 1.00 33.72 181 SER A C 1
ATOM 1395 O O . SER A 1 181 ? -59.378 -9.380 2.758 1.00 33.72 181 SER A O 1
ATOM 1397 N N . GLY A 1 182 ? -59.584 -10.856 4.421 1.00 45.09 182 GLY A N 1
ATOM 1398 C CA . GLY A 1 182 ? -58.298 -11.501 4.182 1.00 45.09 182 GLY A CA 1
ATOM 1399 C C . GLY A 1 182 ? -58.334 -12.317 2.888 1.00 45.09 182 GLY A C 1
ATOM 1400 O O . GLY A 1 182 ? -58.995 -13.348 2.823 1.00 45.09 182 GLY A O 1
ATOM 1401 N N . THR A 1 183 ? -57.635 -11.856 1.850 1.00 34.00 183 THR A N 1
ATOM 1402 C CA . THR A 1 183 ? -56.969 -12.679 0.819 1.00 34.00 183 THR A CA 1
ATOM 1403 C C . THR A 1 183 ? -56.162 -11.770 -0.110 1.00 34.00 183 THR A C 1
ATOM 1405 O O . THR A 1 183 ? -56.711 -10.989 -0.887 1.00 34.00 183 THR A O 1
ATOM 1408 N N . ALA A 1 184 ? -54.833 -11.879 -0.043 1.00 34.91 184 ALA A N 1
ATOM 1409 C CA . ALA A 1 184 ? -53.947 -11.339 -1.066 1.00 34.91 184 ALA A CA 1
ATOM 1410 C C . ALA A 1 184 ? -54.293 -12.000 -2.411 1.00 34.91 184 ALA A C 1
ATOM 1412 O O . ALA A 1 184 ? -54.351 -13.228 -2.501 1.00 34.91 184 ALA A O 1
ATOM 1413 N N . ARG A 1 185 ? -54.573 -11.196 -3.443 1.00 35.97 185 ARG A N 1
ATOM 1414 C CA . ARG A 1 185 ? -54.862 -11.712 -4.785 1.00 35.97 185 ARG A CA 1
ATOM 1415 C C . ARG A 1 185 ? -53.581 -12.242 -5.420 1.00 35.97 185 ARG A C 1
ATOM 1417 O O . ARG A 1 185 ? -52.640 -11.494 -5.666 1.00 35.97 185 ARG A O 1
ATOM 1424 N N . ASP A 1 186 ? -53.606 -13.543 -5.660 1.00 39.62 186 ASP A N 1
ATOM 1425 C CA . ASP A 1 186 ? -52.600 -14.353 -6.330 1.00 39.62 186 ASP A CA 1
ATOM 1426 C C . ASP A 1 186 ? -52.542 -14.039 -7.838 1.00 39.62 186 ASP A C 1
ATOM 1428 O O . ASP A 1 186 ? -53.544 -14.134 -8.556 1.00 39.62 186 ASP A O 1
ATOM 1432 N N . ILE A 1 187 ? -51.353 -13.654 -8.306 1.00 38.31 187 ILE A N 1
ATOM 1433 C CA . ILE A 1 187 ? -51.068 -13.209 -9.676 1.00 38.31 187 ILE A CA 1
ATOM 1434 C C . ILE A 1 187 ? -51.051 -14.375 -10.683 1.00 38.31 187 ILE A C 1
ATOM 1436 O O . ILE A 1 187 ? -51.121 -14.152 -11.894 1.00 38.31 187 ILE A O 1
ATOM 1440 N N . ASP A 1 188 ? -51.015 -15.626 -10.210 1.00 43.38 188 ASP A N 1
ATOM 1441 C CA . ASP A 1 188 ? -50.893 -16.803 -11.075 1.00 43.38 188 ASP A CA 1
ATOM 1442 C C . ASP A 1 188 ? -52.201 -17.194 -11.786 1.00 43.38 188 ASP A C 1
ATOM 1444 O O . ASP A 1 188 ? -52.178 -17.908 -12.794 1.00 43.38 188 ASP A O 1
ATOM 1448 N N . THR A 1 189 ? -53.353 -16.663 -11.364 1.00 40.34 189 THR A N 1
ATOM 1449 C CA . THR A 1 189 ? -54.655 -16.988 -11.983 1.00 40.34 189 THR A CA 1
ATOM 1450 C C . THR A 1 189 ? -54.956 -16.242 -13.289 1.00 40.34 189 THR A C 1
ATOM 1452 O O . THR A 1 189 ? -55.990 -16.496 -13.906 1.00 40.34 189 THR A O 1
ATOM 1455 N N . HIS A 1 190 ? -54.082 -15.352 -13.771 1.00 43.12 190 HIS A N 1
ATOM 1456 C CA . HIS A 1 190 ? -54.309 -14.594 -15.020 1.00 43.12 190 HIS A CA 1
ATOM 1457 C C . HIS A 1 190 ? -53.408 -15.013 -16.189 1.00 43.12 190 HIS A C 1
ATOM 1459 O O . HIS A 1 190 ? -53.501 -14.470 -17.290 1.00 43.12 190 HIS A O 1
ATOM 1465 N N . LYS A 1 191 ? -52.587 -16.051 -15.999 1.00 43.22 191 LYS A N 1
ATOM 1466 C CA . LYS A 1 191 ? -51.666 -16.552 -17.029 1.00 43.22 191 LYS A CA 1
ATOM 1467 C C . LYS A 1 191 ? -52.363 -17.296 -18.177 1.00 43.22 191 LYS A C 1
ATOM 1469 O O . LYS A 1 191 ? -51.840 -17.325 -19.287 1.00 43.22 191 LYS A O 1
ATOM 1474 N N . SER A 1 192 ? -53.538 -17.886 -17.937 1.00 40.16 192 SER A N 1
ATOM 1475 C CA . SER A 1 192 ? -54.255 -18.714 -18.923 1.00 40.16 192 SER A CA 1
ATOM 1476 C C . SER A 1 192 ? -55.219 -17.930 -19.825 1.00 40.16 192 SER A C 1
ATOM 1478 O O . SER A 1 192 ? -55.494 -18.373 -20.941 1.00 40.16 192 SER A O 1
ATOM 1480 N N . GLU A 1 193 ? -55.685 -16.756 -19.392 1.00 43.16 193 GLU A N 1
ATOM 1481 C CA . GLU A 1 193 ? -56.562 -15.870 -20.179 1.00 43.16 193 GLU A CA 1
ATOM 1482 C C . GLU A 1 193 ? -55.761 -15.057 -21.216 1.00 43.16 193 GLU A C 1
ATOM 1484 O O . GLU A 1 193 ? -56.231 -14.828 -22.328 1.00 43.16 193 GLU A O 1
ATOM 1489 N N . ILE A 1 194 ? -54.494 -14.731 -20.923 1.00 43.22 194 ILE A N 1
ATOM 1490 C CA . ILE A 1 194 ? -53.584 -14.031 -21.852 1.00 43.22 194 ILE A CA 1
ATOM 1491 C C . ILE A 1 194 ? -53.191 -14.919 -23.054 1.00 43.22 194 ILE A C 1
ATOM 1493 O O . ILE A 1 194 ? -52.886 -14.413 -24.133 1.00 43.22 194 ILE A O 1
ATOM 1497 N N . GLN A 1 195 ? -53.262 -16.250 -22.926 1.00 41.06 195 GLN A N 1
ATOM 1498 C CA . GLN A 1 195 ? -52.923 -17.189 -24.007 1.00 41.06 195 GLN A CA 1
ATOM 1499 C C . GLN A 1 195 ? -54.046 -17.446 -25.030 1.00 41.06 195 GLN A C 1
ATOM 1501 O O . GLN A 1 195 ? -53.833 -18.199 -25.981 1.00 41.06 195 GLN A O 1
ATOM 1506 N N . LYS A 1 196 ? -55.223 -16.822 -24.905 1.00 41.75 196 LYS A N 1
ATOM 1507 C CA . LYS A 1 196 ? -56.313 -16.960 -25.890 1.00 41.75 196 LYS A CA 1
ATOM 1508 C C . LYS A 1 196 ? -56.617 -15.633 -26.575 1.00 41.75 196 LYS A C 1
ATOM 1510 O O . LYS A 1 196 ? -57.688 -15.055 -26.423 1.00 41.75 196 LYS A O 1
ATOM 1515 N N . GLY A 1 197 ? -55.663 -15.171 -27.379 1.00 40.66 197 GLY A N 1
ATOM 1516 C CA . GLY A 1 197 ? -55.858 -14.037 -28.275 1.00 40.66 197 GLY A CA 1
ATOM 1517 C C . GLY A 1 197 ? -56.995 -14.289 -29.269 1.00 40.66 197 GLY A C 1
ATOM 1518 O O . GLY A 1 197 ? -56.844 -15.061 -30.212 1.00 40.66 197 GLY A O 1
ATOM 1519 N N . THR A 1 198 ? -58.125 -13.606 -29.079 1.00 42.94 198 THR A N 1
ATOM 1520 C CA . THR A 1 198 ? -59.160 -13.432 -30.108 1.00 42.94 198 THR A CA 1
ATOM 1521 C C . THR A 1 198 ? -59.688 -11.999 -30.043 1.00 42.94 198 THR A C 1
ATOM 1523 O O . THR A 1 198 ? -60.441 -11.634 -29.149 1.00 42.94 198 THR A O 1
ATOM 1526 N N . GLY A 1 199 ? -59.239 -11.156 -30.976 1.00 33.47 199 GLY A N 1
ATOM 1527 C CA . GLY A 1 199 ? -59.661 -9.758 -31.088 1.00 33.47 199 GLY A CA 1
ATOM 1528 C C . GLY A 1 199 ? -58.728 -8.967 -32.003 1.00 33.47 199 GLY A C 1
ATOM 1529 O O . GLY A 1 199 ? -57.607 -8.634 -31.637 1.00 33.47 199 GLY A O 1
ATOM 1530 N N . THR A 1 200 ? -59.173 -8.714 -33.228 1.00 40.81 200 THR A N 1
ATOM 1531 C CA . THR A 1 200 ? -58.402 -8.177 -34.359 1.00 40.81 200 THR A CA 1
ATOM 1532 C C . THR A 1 200 ? -58.085 -6.684 -34.239 1.00 40.81 200 THR A C 1
ATOM 1534 O O . THR A 1 200 ? -58.641 -5.906 -35.004 1.00 40.81 200 THR A O 1
ATOM 1537 N N . ASN A 1 201 ? -57.206 -6.260 -33.321 1.00 39.47 201 ASN A N 1
ATOM 1538 C CA . ASN A 1 201 ? -56.773 -4.851 -33.307 1.00 39.47 201 ASN A CA 1
ATOM 1539 C C . ASN A 1 201 ? -55.353 -4.527 -32.802 1.00 39.47 201 ASN A C 1
ATOM 1541 O O . ASN A 1 201 ? -55.085 -3.367 -32.523 1.00 39.47 201 ASN A O 1
ATOM 1545 N N . TYR A 1 202 ? -54.411 -5.477 -32.743 1.00 38.66 202 TYR A N 1
ATOM 1546 C CA . TYR A 1 202 ? -53.019 -5.162 -32.352 1.00 38.66 202 TYR A CA 1
ATOM 1547 C C . TYR A 1 202 ? -51.962 -6.046 -33.038 1.00 38.66 202 TYR A C 1
ATOM 1549 O O . TYR A 1 202 ? -51.177 -6.721 -32.383 1.00 38.66 202 TYR A O 1
ATOM 1557 N N . VAL A 1 203 ? -51.913 -6.051 -34.375 1.00 35.69 203 VAL A N 1
ATOM 1558 C CA . VAL A 1 203 ? -50.947 -6.881 -35.137 1.00 35.69 203 VAL A CA 1
ATOM 1559 C C . VAL A 1 203 ? -49.623 -6.162 -35.473 1.00 35.69 203 VAL A C 1
ATOM 1561 O O . VAL A 1 203 ? -48.705 -6.790 -35.983 1.00 35.69 203 VAL A O 1
ATOM 1564 N N . HIS A 1 204 ? -49.435 -4.886 -35.115 1.00 37.53 204 HIS A N 1
ATOM 1565 C CA . HIS A 1 204 ? -48.197 -4.154 -35.455 1.00 37.53 204 HIS A CA 1
ATOM 1566 C C . HIS A 1 204 ? -47.304 -3.730 -34.279 1.00 37.53 204 HIS A C 1
ATOM 1568 O O . HIS A 1 204 ? -46.342 -3.004 -34.497 1.00 37.53 204 HIS A O 1
ATOM 1574 N N . LEU A 1 205 ? -47.553 -4.209 -33.054 1.00 35.00 205 LEU A N 1
ATOM 1575 C CA . LEU A 1 205 ? -46.737 -3.844 -31.880 1.00 35.00 205 LEU A CA 1
ATOM 1576 C C . LEU A 1 205 ? -46.024 -5.016 -31.185 1.00 35.00 205 LEU A C 1
ATOM 1578 O O . LEU A 1 205 ? -45.417 -4.814 -30.140 1.00 35.00 205 LEU A O 1
ATOM 1582 N N . ALA A 1 206 ? -46.041 -6.222 -31.755 1.00 41.84 206 ALA A N 1
ATOM 1583 C CA . ALA A 1 206 ? -45.433 -7.400 -31.131 1.00 41.84 206 ALA A CA 1
ATOM 1584 C C . ALA A 1 206 ? -44.538 -8.193 -32.097 1.00 41.84 206 ALA A C 1
ATOM 1586 O O . ALA A 1 206 ? -44.750 -9.385 -32.305 1.00 41.84 206 ALA A O 1
ATOM 1587 N N . ASP A 1 207 ? -43.528 -7.543 -32.683 1.00 35.91 207 ASP A N 1
ATOM 1588 C CA . ASP A 1 207 ? -42.387 -8.263 -33.262 1.00 35.91 207 ASP A CA 1
ATOM 1589 C C . ASP A 1 207 ? -41.153 -8.087 -32.359 1.00 35.91 207 ASP A C 1
ATOM 1591 O O . ASP A 1 207 ? -40.407 -7.106 -32.416 1.00 35.91 207 ASP A O 1
ATOM 1595 N N . GLU A 1 208 ? -40.976 -9.067 -31.471 1.00 36.53 208 GLU A N 1
ATOM 1596 C CA . GLU A 1 208 ? -39.951 -9.170 -30.421 1.00 36.53 208 GLU A CA 1
ATOM 1597 C C . GLU A 1 208 ? -38.512 -9.221 -30.983 1.00 36.53 208 GLU A C 1
ATOM 1599 O O . GLU A 1 208 ? -37.526 -9.044 -30.260 1.00 36.53 208 GLU A O 1
ATOM 1604 N N . LYS A 1 209 ? -38.374 -9.394 -32.304 1.00 36.19 209 LYS A N 1
ATOM 1605 C CA . LYS A 1 209 ? -37.089 -9.539 -32.997 1.00 36.19 209 LYS A CA 1
ATOM 1606 C C . LYS A 1 209 ? -36.338 -8.219 -33.219 1.00 36.19 209 LYS A C 1
ATOM 1608 O O . LYS A 1 209 ? -35.137 -8.247 -33.491 1.00 36.19 209 LYS A O 1
ATOM 1613 N N . TYR A 1 210 ? -37.010 -7.074 -33.083 1.00 35.38 210 TYR A N 1
ATOM 1614 C CA . TYR A 1 210 ? -36.384 -5.751 -33.224 1.00 35.38 210 TYR A CA 1
ATOM 1615 C C . TYR A 1 210 ? -36.097 -5.064 -31.883 1.00 35.38 210 TYR A C 1
ATOM 1617 O O . TYR A 1 210 ? -35.138 -4.298 -31.792 1.00 35.38 210 TYR A O 1
ATOM 1625 N N . PHE A 1 211 ? -36.847 -5.393 -30.827 1.00 34.75 211 PHE A N 1
ATOM 1626 C CA . PHE A 1 211 ? -36.692 -4.776 -29.504 1.00 34.75 211 PHE A CA 1
ATOM 1627 C C . PHE A 1 211 ? -35.423 -5.249 -28.772 1.00 34.75 211 PHE A C 1
ATOM 1629 O O . PHE A 1 211 ? -34.759 -4.482 -28.081 1.00 34.75 211 PHE A O 1
ATOM 1636 N N . THR A 1 212 ? -35.005 -6.497 -28.995 1.00 37.59 212 THR A N 1
ATOM 1637 C CA . THR A 1 212 ? -33.812 -7.075 -28.357 1.00 37.59 212 THR A CA 1
ATOM 1638 C C . THR A 1 212 ? -32.494 -6.659 -29.002 1.00 37.59 212 THR A C 1
ATOM 1640 O O . THR A 1 212 ? -31.460 -6.841 -28.379 1.00 37.59 212 THR A O 1
ATOM 1643 N N . LYS A 1 213 ? -32.471 -6.067 -30.203 1.00 36.56 213 LYS A N 1
ATOM 1644 C CA . LYS A 1 213 ? -31.205 -5.778 -30.907 1.00 36.56 213 LYS A CA 1
ATOM 1645 C C . LYS A 1 213 ? -30.554 -4.440 -30.523 1.00 36.56 213 LYS A C 1
ATOM 1647 O O . LYS A 1 213 ? -29.393 -4.220 -30.855 1.00 36.56 213 LYS A O 1
ATOM 1652 N N . PHE A 1 214 ? -31.278 -3.561 -29.825 1.00 35.53 214 PHE A N 1
ATOM 1653 C CA . PHE A 1 214 ? -30.818 -2.199 -29.511 1.00 35.53 214 PHE A CA 1
ATOM 1654 C C . PHE A 1 214 ? -30.737 -1.883 -28.007 1.00 35.53 214 PHE A C 1
ATOM 1656 O O . PHE A 1 214 ? -30.227 -0.830 -27.638 1.00 35.53 214 PHE A O 1
ATOM 1663 N N . TRP A 1 215 ? -31.150 -2.806 -27.130 1.00 38.03 215 TRP A N 1
ATOM 1664 C CA . TRP A 1 215 ? -31.207 -2.579 -25.676 1.00 38.03 215 TRP A CA 1
ATOM 1665 C C . TRP A 1 215 ? -29.835 -2.593 -24.967 1.00 38.03 215 TRP A C 1
ATOM 1667 O O . TRP A 1 215 ? -29.730 -2.186 -23.820 1.00 38.03 215 TRP A O 1
ATOM 1677 N N . HIS A 1 216 ? -28.759 -3.043 -25.622 1.00 37.81 216 HIS A N 1
ATOM 1678 C CA . HIS A 1 216 ? -27.430 -3.187 -24.991 1.00 37.81 216 HIS A CA 1
ATOM 1679 C C . HIS A 1 216 ? -26.524 -1.958 -25.162 1.00 37.81 216 HIS A C 1
ATOM 1681 O O . HIS A 1 216 ? -25.381 -1.984 -24.712 1.00 37.81 216 HIS A O 1
ATOM 1687 N N . LEU A 1 217 ? -26.984 -0.919 -25.870 1.00 34.16 217 LEU A N 1
ATOM 1688 C CA . LEU A 1 217 ? -26.141 0.208 -26.290 1.00 34.16 217 LEU A CA 1
ATOM 1689 C C . LEU A 1 217 ? -26.445 1.534 -25.581 1.00 34.16 217 LEU A C 1
ATOM 1691 O O . LEU A 1 217 ? -25.827 2.537 -25.927 1.00 34.16 217 LEU A O 1
ATOM 1695 N N . LEU A 1 218 ? -27.331 1.564 -24.580 1.00 35.31 218 LEU A N 1
ATOM 1696 C CA . LEU A 1 218 ? -27.580 2.760 -23.767 1.00 35.31 218 LEU A CA 1
ATOM 1697 C C . LEU A 1 218 ? -27.721 2.389 -22.276 1.00 35.31 218 LEU A C 1
ATOM 1699 O O . LEU A 1 218 ? -28.413 1.415 -21.979 1.00 35.31 218 LEU A O 1
ATOM 1703 N N . PRO A 1 219 ? -27.105 3.135 -21.334 1.00 40.44 219 PRO A N 1
ATOM 1704 C CA . PRO A 1 219 ? -27.298 2.911 -19.902 1.00 40.44 219 PRO A CA 1
ATOM 1705 C C . PRO A 1 219 ? -28.727 3.293 -19.492 1.00 40.44 219 PRO A C 1
ATOM 1707 O O . PRO A 1 219 ? -29.180 4.406 -19.763 1.00 40.44 219 PRO A O 1
ATOM 1710 N N . SER A 1 220 ? -29.423 2.382 -18.815 1.00 38.88 220 SER A N 1
ATOM 1711 C CA . SER A 1 220 ? -30.821 2.495 -18.370 1.00 38.88 220 SER A CA 1
ATOM 1712 C C . SER A 1 220 ? -31.086 3.590 -17.326 1.00 38.88 220 SER A C 1
ATOM 1714 O O . SER A 1 220 ? -32.242 3.920 -17.060 1.00 38.88 220 SER A O 1
ATOM 1716 N N . ASP A 1 221 ? -30.043 4.197 -16.761 1.00 36.00 221 ASP A N 1
ATOM 1717 C CA . ASP A 1 221 ? -30.162 4.827 -15.444 1.00 36.00 221 ASP A CA 1
ATOM 1718 C C . ASP A 1 221 ? -30.264 6.363 -15.512 1.00 36.00 221 ASP A C 1
ATOM 1720 O O . ASP A 1 221 ? -30.737 6.990 -14.570 1.00 36.00 221 ASP A O 1
ATOM 1724 N N . MET A 1 222 ? -29.909 7.002 -16.637 1.00 35.81 222 MET A N 1
ATOM 1725 C CA . MET A 1 222 ? -29.968 8.473 -16.760 1.00 35.81 222 MET A CA 1
ATOM 1726 C C . MET A 1 222 ? -31.308 9.015 -17.267 1.00 35.81 222 MET A C 1
ATOM 1728 O O . MET A 1 222 ? -31.688 10.123 -16.893 1.00 35.81 222 MET A O 1
ATOM 1732 N N . TYR A 1 223 ? -32.044 8.273 -18.099 1.00 39.66 223 TYR A N 1
ATOM 1733 C CA . TYR A 1 223 ? -33.280 8.805 -18.694 1.00 39.66 223 TYR A CA 1
ATOM 1734 C C . TYR A 1 223 ? -34.474 8.726 -17.734 1.00 39.66 223 TYR A C 1
ATOM 1736 O O . TYR A 1 223 ? -35.341 9.595 -17.742 1.00 39.66 223 TYR A O 1
ATOM 1744 N N . ILE A 1 224 ? -34.483 7.725 -16.849 1.00 42.69 224 ILE A N 1
ATOM 1745 C CA . ILE A 1 224 ? -35.493 7.599 -15.793 1.00 42.69 224 ILE A CA 1
ATOM 1746 C C . ILE A 1 224 ? -35.261 8.671 -14.722 1.00 42.69 224 ILE A C 1
ATOM 1748 O O . ILE A 1 224 ? -36.198 9.371 -14.364 1.00 42.69 224 ILE A O 1
ATOM 1752 N N . LEU A 1 225 ? -34.015 8.890 -14.288 1.00 38.75 225 LEU A N 1
ATOM 1753 C CA . LEU A 1 225 ? -33.676 9.962 -13.343 1.00 38.75 225 LEU A CA 1
ATOM 1754 C C . LEU A 1 225 ? -33.894 11.363 -13.930 1.00 38.75 225 LEU A C 1
ATOM 1756 O O . LEU A 1 225 ? -34.376 12.231 -13.215 1.00 38.75 225 LEU A O 1
ATOM 1760 N N . GLY A 1 226 ? -33.608 11.584 -15.217 1.00 41.41 226 GLY A N 1
ATOM 1761 C CA . GLY A 1 226 ? -33.861 12.861 -15.892 1.00 41.41 226 GLY A CA 1
ATOM 1762 C C . GLY A 1 226 ? -35.351 13.199 -15.992 1.00 41.41 226 GLY A C 1
ATOM 1763 O O . GLY A 1 226 ? -35.759 14.264 -15.539 1.00 41.41 226 GLY A O 1
ATOM 1764 N N . ASN A 1 227 ? -36.177 12.266 -16.483 1.00 42.62 227 ASN A N 1
ATOM 1765 C CA . ASN A 1 227 ? -37.629 12.466 -16.557 1.00 42.62 227 ASN A CA 1
ATOM 1766 C C . ASN A 1 227 ? -38.282 12.539 -15.172 1.00 42.62 227 ASN A C 1
ATOM 1768 O O . ASN A 1 227 ? -39.228 13.301 -14.990 1.00 42.62 227 ASN A O 1
ATOM 1772 N N . ILE A 1 228 ? -37.787 11.783 -14.187 1.00 43.09 228 ILE A N 1
ATOM 1773 C CA . ILE A 1 228 ? -38.269 11.888 -12.806 1.00 43.09 228 ILE A CA 1
ATOM 1774 C C . ILE A 1 228 ? -37.870 13.239 -12.216 1.00 43.09 228 ILE A C 1
ATOM 1776 O O . ILE A 1 228 ? -38.719 13.887 -11.625 1.00 43.09 228 ILE A O 1
ATOM 1780 N N . MET A 1 229 ? -36.637 13.717 -12.403 1.00 44.66 229 MET A N 1
ATOM 1781 C CA . MET A 1 229 ? -36.216 15.023 -11.883 1.00 44.66 229 MET A CA 1
ATOM 1782 C C . MET A 1 229 ? -36.930 16.188 -12.568 1.00 44.66 229 MET A C 1
ATOM 1784 O O . MET A 1 229 ? -37.260 17.154 -11.892 1.00 44.66 229 MET A O 1
ATOM 1788 N N . GLU A 1 230 ? -37.216 16.100 -13.865 1.00 47.62 230 GLU A N 1
ATOM 1789 C CA . GLU A 1 230 ? -37.943 17.137 -14.603 1.00 47.62 230 GLU A CA 1
ATOM 1790 C C . GLU A 1 230 ? -39.440 17.142 -14.262 1.00 47.62 230 GLU A C 1
ATOM 1792 O O . GLU A 1 230 ? -40.024 18.208 -14.068 1.00 47.62 230 GLU A O 1
ATOM 1797 N N . GLN A 1 231 ? -40.066 15.971 -14.090 1.00 48.78 231 GLN A N 1
ATOM 1798 C CA . GLN A 1 231 ? -41.445 15.906 -13.596 1.00 48.78 231 GLN A CA 1
ATOM 1799 C C . GLN A 1 231 ? -41.558 16.288 -12.120 1.00 48.78 231 GLN A C 1
ATOM 1801 O O . GLN A 1 231 ? -42.515 16.962 -11.760 1.00 48.78 231 GLN A O 1
ATOM 1806 N N . VAL A 1 232 ? -40.575 15.945 -11.282 1.00 44.69 232 VAL A N 1
ATOM 1807 C CA . VAL A 1 232 ? -40.491 16.404 -9.888 1.00 44.69 232 VAL A CA 1
ATOM 1808 C C . VAL A 1 232 ? -40.321 17.922 -9.857 1.00 44.69 232 VAL A C 1
ATOM 1810 O O . VAL A 1 232 ? -41.134 18.591 -9.238 1.00 44.69 232 VAL A O 1
ATOM 1813 N N . TYR A 1 233 ? -39.369 18.490 -10.599 1.00 49.38 233 TYR A N 1
ATOM 1814 C CA . TYR A 1 233 ? -39.142 19.938 -10.661 1.00 49.38 233 TYR A CA 1
ATOM 1815 C C . TYR A 1 233 ? -40.389 20.714 -11.119 1.00 49.38 233 TYR A C 1
ATOM 1817 O O . TYR A 1 233 ? -40.751 21.715 -10.500 1.00 49.38 233 TYR A O 1
ATOM 1825 N N . ASN A 1 234 ? -41.091 20.215 -12.143 1.00 50.84 234 ASN A N 1
ATOM 1826 C CA . ASN A 1 234 ? -42.304 20.842 -12.674 1.00 50.84 234 ASN A CA 1
ATOM 1827 C C . ASN A 1 234 ? -43.564 20.608 -11.810 1.00 50.84 234 ASN A C 1
ATOM 1829 O O . ASN A 1 234 ? -44.533 21.348 -11.962 1.00 50.84 234 ASN A O 1
ATOM 1833 N N . HIS A 1 235 ? -43.589 19.608 -10.918 1.00 46.88 235 HIS A N 1
ATOM 1834 C CA . HIS A 1 235 ? -44.691 19.402 -9.959 1.00 46.88 235 HIS A CA 1
ATOM 1835 C C . HIS A 1 235 ? -44.455 20.043 -8.588 1.00 46.88 235 HIS A C 1
ATOM 1837 O O . HIS A 1 235 ? -45.425 20.252 -7.862 1.00 46.88 235 HIS A O 1
ATOM 1843 N N . THR A 1 236 ? -43.211 20.344 -8.201 1.00 45.97 236 THR A N 1
ATOM 1844 C CA . THR A 1 236 ? -42.905 20.757 -6.823 1.00 45.97 236 THR A CA 1
ATOM 1845 C C . THR A 1 236 ? -42.743 22.264 -6.626 1.00 45.97 236 THR A C 1
ATOM 1847 O O . THR A 1 236 ? -42.877 22.718 -5.495 1.00 45.97 236 THR A O 1
ATOM 1850 N N . GLN A 1 237 ? -42.499 23.063 -7.674 1.00 51.75 237 GLN A N 1
ATOM 1851 C CA . GLN A 1 237 ? -42.150 24.485 -7.500 1.00 51.75 237 GLN A CA 1
ATOM 1852 C C . GLN A 1 237 ? -43.228 25.361 -6.835 1.00 51.75 237 GLN A C 1
ATOM 1854 O O . GLN A 1 237 ? -42.868 26.331 -6.168 1.00 51.75 237 GLN A O 1
ATOM 1859 N N . ASP A 1 238 ? -44.511 25.009 -6.952 1.00 50.94 238 ASP A N 1
ATOM 1860 C CA . ASP A 1 238 ? -45.615 25.868 -6.492 1.00 50.94 238 ASP A CA 1
ATOM 1861 C C . ASP A 1 238 ? -46.347 25.357 -5.238 1.00 50.94 238 ASP A C 1
ATOM 1863 O O . ASP A 1 238 ? -47.237 26.039 -4.727 1.00 50.94 238 ASP A O 1
ATOM 1867 N N . ASP A 1 239 ? -45.983 24.184 -4.706 1.00 45.62 239 ASP A N 1
ATOM 1868 C CA . ASP A 1 239 ? -46.667 23.595 -3.550 1.00 45.62 239 ASP A CA 1
ATOM 1869 C C . ASP A 1 239 ? -45.665 23.077 -2.491 1.00 45.62 239 ASP A C 1
ATOM 1871 O O . ASP A 1 239 ? -45.104 21.979 -2.615 1.00 45.62 239 ASP A O 1
ATOM 1875 N N . PRO A 1 240 ? -45.443 23.852 -1.407 1.00 47.25 240 PRO A N 1
ATOM 1876 C CA . PRO A 1 240 ? -44.541 23.505 -0.306 1.00 47.25 240 PRO A CA 1
ATOM 1877 C C . PRO A 1 240 ? -44.819 22.138 0.342 1.00 47.25 240 PRO A C 1
ATOM 1879 O O . PRO A 1 240 ? -43.927 21.568 0.975 1.00 47.25 240 PRO A O 1
ATOM 1882 N N . SER A 1 241 ? -46.034 21.592 0.194 1.00 45.31 241 SER A N 1
ATOM 1883 C CA . SER A 1 241 ? -46.415 20.309 0.793 1.00 45.31 241 SER A CA 1
ATOM 1884 C C . SER A 1 241 ? -45.751 19.098 0.117 1.00 45.31 241 SER A C 1
ATOM 1886 O O . SER A 1 241 ? -45.424 18.120 0.801 1.00 45.31 241 SER A O 1
ATOM 1888 N N . TYR A 1 242 ? -45.451 19.166 -1.187 1.00 44.66 242 TYR A N 1
ATOM 1889 C CA . TYR A 1 242 ? -44.777 18.076 -1.908 1.00 44.66 242 TYR A CA 1
ATOM 1890 C C . TYR A 1 242 ? -43.270 18.038 -1.635 1.00 44.66 242 TYR A C 1
ATOM 1892 O O . TYR A 1 242 ? -42.692 16.954 -1.560 1.00 44.66 242 TYR A O 1
ATOM 1900 N N . HIS A 1 243 ? -42.644 19.194 -1.386 1.00 45.75 243 HIS A N 1
ATOM 1901 C CA . HIS A 1 243 ? -41.252 19.264 -0.932 1.00 45.75 243 HIS A CA 1
ATOM 1902 C C . HIS A 1 243 ? -41.072 18.631 0.450 1.00 45.75 243 HIS A C 1
ATOM 1904 O O . HIS A 1 243 ? -40.150 17.840 0.644 1.00 45.75 243 HIS A O 1
ATOM 1910 N N . ALA A 1 244 ? -41.973 18.929 1.390 1.00 44.50 244 ALA A N 1
ATOM 1911 C CA . ALA A 1 244 ? -41.947 18.320 2.715 1.00 44.50 244 ALA A CA 1
ATOM 1912 C C . ALA A 1 244 ? -42.183 16.804 2.633 1.00 44.50 244 ALA A C 1
ATOM 1914 O O . ALA A 1 244 ? -41.395 16.036 3.171 1.00 44.50 244 ALA A O 1
ATOM 1915 N N . THR A 1 245 ? -43.195 16.357 1.883 1.00 47.12 245 THR A N 1
ATOM 1916 C CA . THR A 1 245 ? -43.528 14.925 1.768 1.00 47.12 245 THR A CA 1
ATOM 1917 C C . THR A 1 245 ? -42.416 14.120 1.083 1.00 47.12 245 THR A C 1
ATOM 1919 O O . THR A 1 245 ? -42.062 13.040 1.557 1.00 47.12 245 THR A O 1
ATOM 1922 N N . GLY A 1 246 ? -41.818 14.654 0.011 1.00 48.25 246 GLY A N 1
ATOM 1923 C CA . GLY A 1 246 ? -40.690 14.028 -0.681 1.00 48.25 246 GLY A CA 1
ATOM 1924 C C . GLY A 1 246 ? -39.431 13.955 0.186 1.00 48.25 246 GLY A C 1
ATOM 1925 O O . GLY A 1 246 ? -38.820 12.893 0.284 1.00 48.25 246 GLY A O 1
ATOM 1926 N N . LEU A 1 247 ? -39.076 15.042 0.883 1.00 45.00 247 LEU A N 1
ATOM 1927 C CA . LEU A 1 247 ? -37.949 15.048 1.824 1.00 45.00 247 LEU A CA 1
ATOM 1928 C C . LEU A 1 247 ? -38.188 14.103 3.007 1.00 45.00 247 LEU A C 1
ATOM 1930 O O . LEU A 1 247 ? -37.270 13.384 3.387 1.00 45.00 247 LEU A O 1
ATOM 1934 N N . THR A 1 248 ? -39.410 14.032 3.540 1.00 48.12 248 THR A N 1
ATOM 1935 C CA . THR A 1 248 ? -39.778 13.080 4.598 1.00 48.12 248 THR A CA 1
ATOM 1936 C C . THR A 1 248 ? -39.689 11.632 4.109 1.00 48.12 248 THR A C 1
ATOM 1938 O O . THR A 1 248 ? -39.226 10.771 4.854 1.00 48.12 248 THR A O 1
ATOM 1941 N N . MET A 1 249 ? -40.076 11.336 2.862 1.00 55.91 249 MET A N 1
ATOM 1942 C CA . MET A 1 249 ? -39.896 10.001 2.275 1.00 55.91 249 MET A CA 1
ATOM 1943 C C . MET A 1 249 ? -38.417 9.632 2.118 1.00 55.91 249 MET A C 1
ATOM 1945 O O . MET A 1 249 ? -38.021 8.555 2.560 1.00 55.91 249 MET A O 1
ATOM 1949 N N . TYR A 1 250 ? -37.591 10.521 1.558 1.00 45.81 250 TYR A N 1
ATOM 1950 C CA . TYR A 1 250 ? -36.153 10.270 1.415 1.00 45.81 250 TYR A CA 1
ATOM 1951 C C . TYR A 1 250 ? -35.436 10.185 2.766 1.00 45.81 250 TYR A C 1
ATOM 1953 O O . TYR A 1 250 ? -34.549 9.353 2.929 1.00 45.81 250 TYR A O 1
ATOM 1961 N N . ALA A 1 251 ? -35.839 10.986 3.756 1.00 47.53 251 ALA A N 1
ATOM 1962 C CA . ALA A 1 251 ? -35.321 10.895 5.117 1.00 47.53 251 ALA A CA 1
ATOM 1963 C C . ALA A 1 251 ? -35.662 9.543 5.762 1.00 47.53 251 ALA A C 1
ATOM 1965 O O . ALA A 1 251 ? -34.780 8.920 6.346 1.00 47.53 251 ALA A O 1
ATOM 1966 N N . LYS A 1 252 ? -36.895 9.042 5.589 1.00 54.81 252 LYS A N 1
ATOM 1967 C CA . LYS A 1 252 ? -37.306 7.703 6.055 1.00 54.81 252 LYS A CA 1
ATOM 1968 C C . LYS A 1 252 ? -36.564 6.577 5.334 1.00 54.81 252 LYS A C 1
ATOM 1970 O O . LYS A 1 252 ? -36.199 5.583 5.958 1.00 54.81 252 LYS A O 1
ATOM 1975 N N . GLU A 1 253 ? -36.311 6.718 4.034 1.00 54.19 253 GLU A N 1
ATOM 1976 C CA . GLU A 1 253 ? -35.516 5.747 3.276 1.00 54.19 253 GLU A CA 1
ATOM 1977 C C . GLU A 1 253 ? -34.047 5.749 3.725 1.00 54.19 253 GLU A C 1
ATOM 1979 O O . GLU A 1 253 ? -33.468 4.684 3.939 1.00 54.19 253 GLU A O 1
ATOM 1984 N N . LEU A 1 254 ? -33.450 6.930 3.922 1.00 50.69 254 LEU A N 1
ATOM 1985 C CA . LEU A 1 254 ? -32.098 7.079 4.465 1.00 50.69 254 LEU A CA 1
ATOM 1986 C C . LEU A 1 254 ? -31.995 6.509 5.879 1.00 50.69 254 LEU A C 1
ATOM 1988 O O . LEU A 1 254 ? -31.036 5.801 6.170 1.00 50.69 254 LEU A O 1
ATOM 1992 N N . GLU A 1 255 ? -32.984 6.757 6.736 1.00 53.00 255 GLU A N 1
ATOM 1993 C CA . GLU A 1 255 ? -33.061 6.174 8.075 1.00 53.00 255 GLU A CA 1
ATOM 1994 C C . GLU A 1 255 ? -33.138 4.646 8.007 1.00 53.00 255 GLU A C 1
ATOM 1996 O O . GLU A 1 255 ? -32.357 3.964 8.666 1.00 53.00 255 GLU A O 1
ATOM 2001 N N . SER A 1 256 ? -34.024 4.091 7.176 1.00 56.12 256 SER A N 1
ATOM 2002 C CA . SER A 1 256 ? -34.159 2.642 7.003 1.00 56.12 256 SER A CA 1
ATOM 2003 C C . SER A 1 256 ? -32.866 2.005 6.481 1.00 56.12 256 SER A C 1
ATOM 2005 O O . SER A 1 256 ? -32.432 0.967 6.992 1.00 56.12 256 SER A O 1
ATOM 2007 N N . LYS A 1 257 ? -32.191 2.648 5.519 1.00 53.38 257 LYS A N 1
ATOM 2008 C CA . LYS A 1 257 ? -30.882 2.208 5.011 1.00 53.38 257 LYS A CA 1
ATOM 2009 C C . LYS A 1 257 ? -29.791 2.322 6.072 1.00 53.38 257 LYS A C 1
ATOM 2011 O O . LYS A 1 257 ? -28.997 1.396 6.205 1.00 53.38 257 LYS A O 1
ATOM 2016 N N . ALA A 1 258 ? -29.772 3.394 6.862 1.00 49.28 258 ALA A N 1
ATOM 2017 C CA . ALA A 1 258 ? -28.828 3.570 7.962 1.00 49.28 258 ALA A CA 1
ATOM 2018 C C . ALA A 1 258 ? -29.048 2.534 9.077 1.00 49.28 258 ALA A C 1
ATOM 2020 O O . ALA A 1 258 ? -28.081 1.953 9.563 1.00 49.28 258 ALA A O 1
ATOM 2021 N N . GLN A 1 259 ? -30.301 2.234 9.434 1.00 53.97 259 GLN A N 1
ATOM 2022 C CA . GLN A 1 259 ? -30.653 1.177 10.388 1.00 53.97 259 GLN A CA 1
ATOM 2023 C C . GLN A 1 259 ? -30.263 -0.207 9.860 1.00 53.97 259 GLN A C 1
ATOM 2025 O O . GLN A 1 259 ? -29.692 -1.004 10.600 1.00 53.97 259 GLN A O 1
ATOM 2030 N N . THR A 1 260 ? -30.510 -0.487 8.578 1.00 56.59 260 THR A N 1
ATOM 2031 C CA . THR A 1 260 ? -30.094 -1.745 7.934 1.00 56.59 260 THR A CA 1
ATOM 2032 C C . THR A 1 260 ? -28.571 -1.879 7.921 1.00 56.59 260 THR A C 1
ATOM 2034 O O . THR A 1 260 ? -28.041 -2.944 8.238 1.00 56.59 260 THR A O 1
ATOM 2037 N N . LEU A 1 261 ? -27.853 -0.795 7.611 1.00 53.88 261 LEU A N 1
ATOM 2038 C CA . LEU A 1 261 ? -26.393 -0.748 7.645 1.00 53.88 261 LEU A CA 1
ATOM 2039 C C . LEU A 1 261 ? -25.866 -0.980 9.064 1.00 53.88 261 LEU A C 1
ATOM 2041 O O . LEU A 1 261 ? -24.967 -1.795 9.244 1.00 53.88 261 LEU A O 1
ATOM 2045 N N . GLN A 1 262 ? -26.455 -0.323 10.066 1.00 63.56 262 GLN A N 1
ATOM 2046 C CA . GLN A 1 262 ? -26.115 -0.518 11.473 1.00 63.56 262 GLN A CA 1
ATOM 2047 C C . GLN A 1 262 ? -26.346 -1.971 11.901 1.00 63.56 262 GLN A C 1
ATOM 2049 O O . GLN A 1 262 ? -25.440 -2.586 12.446 1.00 63.56 262 GLN A O 1
ATOM 2054 N N . GLN A 1 263 ? -27.515 -2.550 11.608 1.00 63.72 263 GLN A N 1
ATOM 2055 C CA . GLN A 1 263 ? -27.831 -3.944 11.940 1.00 63.72 263 GLN A CA 1
ATOM 2056 C C . GLN A 1 263 ? -26.892 -4.933 11.243 1.00 63.72 263 GLN A C 1
ATOM 2058 O O . GLN A 1 263 ? -26.474 -5.914 11.857 1.00 63.72 263 GLN A O 1
ATOM 2063 N N . THR A 1 264 ? -26.535 -4.670 9.983 1.00 64.25 264 THR A N 1
ATOM 2064 C CA . THR A 1 264 ? -25.592 -5.497 9.216 1.00 64.25 264 THR A CA 1
ATOM 2065 C C . THR A 1 264 ? -24.188 -5.400 9.804 1.00 64.25 264 THR A C 1
ATOM 2067 O O . THR A 1 264 ? -23.566 -6.429 10.049 1.00 64.25 264 THR A O 1
ATOM 2070 N N . ALA A 1 265 ? -23.712 -4.187 10.099 1.00 59.72 265 ALA A N 1
ATOM 2071 C CA . ALA A 1 265 ? -22.410 -3.955 10.718 1.00 59.72 265 ALA A CA 1
ATOM 2072 C C . ALA A 1 265 ? -22.321 -4.584 12.116 1.00 59.72 265 ALA A C 1
ATOM 2074 O O . ALA A 1 265 ? -21.328 -5.237 12.423 1.00 59.72 265 ALA A O 1
ATOM 2075 N N . THR A 1 266 ? -23.371 -4.455 12.935 1.00 63.16 266 THR A N 1
ATOM 2076 C CA . THR A 1 266 ? -23.476 -5.127 14.237 1.00 63.16 266 THR A CA 1
ATOM 2077 C C . THR A 1 266 ? -23.439 -6.641 14.061 1.00 63.16 266 THR A C 1
ATOM 2079 O O . THR A 1 266 ? -22.554 -7.283 14.610 1.00 63.16 266 THR A O 1
ATOM 2082 N N . SER A 1 267 ? -24.316 -7.214 13.230 1.00 69.44 267 SER A N 1
ATOM 2083 C CA . SER A 1 267 ? -24.390 -8.668 13.018 1.00 69.44 267 SER A CA 1
ATOM 2084 C C . SER A 1 267 ? -23.074 -9.249 12.499 1.00 69.44 267 SER A C 1
ATOM 2086 O O . SER A 1 267 ? -22.652 -10.323 12.934 1.00 69.44 267 SER A O 1
ATOM 2088 N N . GLN A 1 268 ? -22.407 -8.535 11.589 1.00 66.88 268 GLN A N 1
ATOM 2089 C CA . GLN A 1 268 ? -21.096 -8.920 11.091 1.00 66.88 268 GLN A CA 1
ATOM 2090 C C . GLN A 1 268 ? -20.050 -8.826 12.204 1.00 66.88 268 GLN A C 1
ATOM 2092 O O . GLN A 1 268 ? -19.381 -9.816 12.465 1.00 66.88 268 GLN A O 1
ATOM 2097 N N . SER A 1 269 ? -19.962 -7.705 12.924 1.00 65.44 269 SER A N 1
ATOM 2098 C CA . SER A 1 269 ? -19.037 -7.543 14.054 1.00 65.44 269 SER A CA 1
ATOM 2099 C C . SER A 1 269 ? -19.221 -8.646 15.102 1.00 65.44 269 SER A C 1
ATOM 2101 O O . SER A 1 269 ? -18.244 -9.256 15.530 1.00 65.44 269 SER A O 1
ATOM 2103 N N . THR A 1 270 ? -20.460 -8.974 15.479 1.00 68.06 270 THR A N 1
ATOM 2104 C CA . THR A 1 270 ? -20.756 -10.067 16.416 1.00 68.06 270 THR A CA 1
ATOM 2105 C C . THR A 1 270 ? -20.308 -11.421 15.863 1.00 68.06 270 THR A C 1
ATOM 2107 O O . THR A 1 270 ? -19.707 -12.208 16.594 1.00 68.06 270 THR A O 1
ATOM 2110 N N . THR A 1 271 ? -20.557 -11.691 14.578 1.00 72.19 271 THR A N 1
ATOM 2111 C CA . THR A 1 271 ? -20.146 -12.942 13.918 1.00 72.19 271 THR A CA 1
ATOM 2112 C C . THR A 1 271 ? -18.623 -13.062 13.855 1.00 72.19 271 THR A C 1
ATOM 2114 O O . THR A 1 271 ? -18.077 -14.105 14.205 1.00 72.19 271 THR A O 1
ATOM 2117 N N . GLU A 1 272 ? -17.919 -11.991 13.494 1.00 71.94 272 GLU A N 1
ATOM 2118 C CA . GLU A 1 272 ? -16.458 -11.997 13.391 1.00 71.94 272 GLU A CA 1
ATOM 2119 C C . GLU A 1 272 ? -15.770 -12.089 14.746 1.00 71.94 272 GLU A C 1
ATOM 2121 O O . GLU A 1 272 ? -14.778 -12.808 14.905 1.00 71.94 272 GLU A O 1
ATOM 2126 N N . LEU A 1 273 ? -16.335 -11.444 15.765 1.00 75.50 273 LEU A N 1
ATOM 2127 C CA . LEU A 1 273 ? -15.881 -11.593 17.142 1.00 75.50 273 LEU A CA 1
ATOM 2128 C C . LEU A 1 273 ? -16.139 -13.013 17.668 1.00 75.50 273 LEU A C 1
ATOM 2130 O O . LEU A 1 273 ? -15.283 -13.572 18.358 1.00 75.50 273 LEU A O 1
ATOM 2134 N N . ALA A 1 274 ? -17.263 -13.634 17.299 1.00 72.75 274 ALA A N 1
ATOM 2135 C CA . ALA A 1 274 ? -17.546 -15.029 17.628 1.00 72.75 274 ALA A CA 1
ATOM 2136 C C . ALA A 1 274 ? -16.569 -15.995 16.934 1.00 72.75 274 ALA A C 1
ATOM 2138 O O . ALA A 1 274 ? -16.030 -16.876 17.599 1.00 72.75 274 ALA A O 1
ATOM 2139 N N . ASN A 1 275 ? -16.262 -15.790 15.650 1.00 78.19 275 ASN A N 1
ATOM 2140 C CA . ASN A 1 275 ? -15.256 -16.571 14.917 1.00 78.19 275 ASN A CA 1
ATOM 2141 C C . ASN A 1 275 ? -13.856 -16.396 15.523 1.00 78.19 275 ASN A C 1
ATOM 2143 O O . ASN A 1 275 ? -13.105 -17.355 15.687 1.00 78.19 275 ASN A O 1
ATOM 2147 N N . THR A 1 276 ? -13.512 -15.168 15.919 1.00 83.31 276 THR A N 1
ATOM 2148 C CA . THR A 1 276 ? -12.240 -14.856 16.583 1.00 83.31 276 THR A CA 1
ATOM 2149 C C . THR A 1 276 ? -12.088 -15.613 17.906 1.00 83.31 276 THR A C 1
ATOM 2151 O O . THR A 1 276 ? -10.979 -16.009 18.270 1.00 83.31 276 THR A O 1
ATOM 2154 N N . ARG A 1 277 ? -13.197 -15.878 18.611 1.00 85.62 277 ARG A N 1
ATOM 2155 C CA . ARG A 1 277 ? -13.211 -16.638 19.871 1.00 85.62 277 ARG A CA 1
ATOM 2156 C C . ARG A 1 277 ? -12.742 -18.081 19.692 1.00 85.62 277 ARG A C 1
ATOM 2158 O O . ARG A 1 277 ? -12.139 -18.633 20.610 1.00 85.62 277 ARG A O 1
ATOM 2165 N N . ASP A 1 278 ? -12.985 -18.691 18.535 1.00 87.38 278 ASP A N 1
ATOM 2166 C CA . ASP A 1 278 ? -12.549 -20.066 18.266 1.00 87.38 278 ASP A CA 1
ATOM 2167 C C . ASP A 1 278 ? -11.025 -20.179 18.133 1.00 87.38 278 ASP A C 1
ATOM 2169 O O . ASP A 1 278 ? -10.469 -21.256 18.350 1.00 87.38 278 ASP A O 1
ATOM 2173 N N . TYR A 1 279 ? -10.343 -19.068 17.852 1.00 90.06 279 TYR A N 1
ATOM 2174 C CA . TYR A 1 279 ? -8.884 -18.969 17.778 1.00 90.06 279 TYR A CA 1
ATOM 2175 C C . TYR A 1 279 ? -8.265 -18.278 19.007 1.00 90.06 279 TYR A C 1
ATOM 2177 O O . TYR A 1 279 ? -7.105 -17.860 18.967 1.00 90.06 279 TYR A O 1
ATOM 2185 N N . ASP A 1 280 ? -9.013 -18.162 20.107 1.00 91.12 280 ASP A N 1
ATOM 2186 C CA . ASP A 1 280 ? -8.534 -17.678 21.406 1.00 91.12 280 ASP A CA 1
ATOM 2187 C C . ASP A 1 280 ? -8.716 -18.744 22.496 1.00 91.12 280 ASP A C 1
ATOM 2189 O O . ASP A 1 280 ? -9.240 -19.829 22.256 1.00 91.12 280 ASP A O 1
ATOM 2193 N N . ILE A 1 281 ? -8.246 -18.463 23.705 1.00 90.19 281 ILE A N 1
ATOM 2194 C CA . ILE A 1 281 ? -8.459 -19.296 24.890 1.00 90.19 281 ILE A CA 1
ATOM 2195 C C . ILE A 1 281 ? -9.816 -18.945 25.504 1.00 90.19 281 ILE A C 1
ATOM 2197 O O . ILE A 1 281 ? -10.138 -17.777 25.650 1.00 90.19 281 ILE A O 1
ATOM 2201 N N . GLN A 1 282 ? -10.618 -19.927 25.892 1.00 88.00 282 GLN A N 1
ATOM 2202 C CA . GLN A 1 282 ? -11.942 -19.766 26.501 1.00 88.00 282 GLN A CA 1
ATOM 2203 C C . GLN A 1 282 ? -11.859 -19.885 28.030 1.00 88.00 282 GLN A C 1
ATOM 2205 O O . GLN A 1 282 ? -12.414 -20.784 28.660 1.00 88.00 282 GLN A O 1
ATOM 2210 N N . GLY A 1 283 ? -11.098 -18.974 28.640 1.00 85.44 283 GLY A N 1
ATOM 2211 C CA . GLY A 1 283 ? -10.696 -19.052 30.048 1.00 85.44 283 GLY A CA 1
ATOM 2212 C C . GLY A 1 283 ? -9.324 -19.712 30.233 1.00 85.44 283 GLY A C 1
ATOM 2213 O O . GLY A 1 283 ? -8.562 -19.840 29.282 1.00 85.44 283 GLY A O 1
ATOM 2214 N N . ASN A 1 284 ? -8.993 -20.108 31.468 1.00 84.31 284 ASN A N 1
ATOM 2215 C CA . ASN A 1 284 ? -7.646 -20.599 31.809 1.00 84.31 284 ASN A CA 1
ATOM 2216 C C . ASN A 1 284 ? -7.422 -22.098 31.523 1.00 84.31 284 ASN A C 1
ATOM 2218 O O . ASN A 1 284 ? -6.313 -22.589 31.719 1.00 84.31 284 ASN A O 1
ATOM 2222 N N . THR A 1 285 ? -8.459 -22.826 31.100 1.00 85.00 285 THR A N 1
ATOM 2223 C CA . THR A 1 285 ? -8.396 -24.292 30.953 1.00 85.00 285 THR A CA 1
ATOM 2224 C C . THR A 1 285 ? -8.896 -24.826 29.617 1.00 85.00 285 THR A C 1
ATOM 2226 O O . THR A 1 285 ? -8.637 -25.978 29.286 1.00 85.00 285 THR A O 1
ATOM 2229 N N . THR A 1 286 ? -9.643 -24.038 28.842 1.00 88.88 286 THR A N 1
ATOM 2230 C CA . THR A 1 286 ? -10.288 -24.518 27.611 1.00 88.88 286 THR A CA 1
ATOM 2231 C C . THR A 1 286 ? -9.793 -23.691 26.431 1.00 88.88 286 THR A C 1
ATOM 2233 O O . THR A 1 286 ? -10.016 -22.486 26.433 1.00 88.88 286 THR A O 1
ATOM 2236 N N . PRO A 1 287 ? -9.106 -24.262 25.434 1.00 89.31 287 PRO A N 1
ATOM 2237 C CA . PRO A 1 287 ? -8.799 -23.559 24.193 1.00 89.31 287 PRO A CA 1
ATOM 2238 C C . PRO A 1 287 ? -10.042 -23.489 23.297 1.00 89.31 287 PRO A C 1
ATOM 2240 O O . PRO A 1 287 ? -10.872 -24.395 23.303 1.00 89.31 287 PRO A O 1
ATOM 2243 N N . GLY A 1 288 ? -10.175 -22.426 22.503 1.00 87.19 288 GLY A N 1
ATOM 2244 C CA . GLY A 1 288 ? -11.165 -22.370 21.431 1.00 87.19 288 GLY A CA 1
ATOM 2245 C C . GLY A 1 288 ? -10.931 -23.479 20.401 1.00 87.19 288 GLY A C 1
ATOM 2246 O O . GLY A 1 288 ? -9.806 -23.963 20.236 1.00 87.19 288 GLY A O 1
ATOM 2247 N N . GLY A 1 289 ? -11.995 -23.892 19.705 1.00 86.75 289 GLY A N 1
ATOM 2248 C CA . GLY A 1 289 ? -11.972 -25.080 18.842 1.00 86.75 289 GLY A CA 1
ATOM 2249 C C . GLY A 1 289 ? -10.901 -25.056 17.742 1.00 86.75 289 GLY A C 1
ATOM 2250 O O . GLY A 1 289 ? -10.363 -26.104 17.393 1.00 86.75 289 GLY A O 1
ATOM 2251 N N . GLY A 1 290 ? -10.544 -23.872 17.234 1.00 87.00 290 GLY A N 1
ATOM 2252 C CA . GLY A 1 290 ? -9.510 -23.678 16.214 1.00 87.00 290 GLY A CA 1
ATOM 2253 C C . GLY A 1 290 ? -8.126 -23.302 16.759 1.00 87.00 290 GLY A C 1
ATOM 2254 O O . GLY A 1 290 ? -7.149 -23.321 16.003 1.00 87.00 290 GLY A O 1
ATOM 2255 N N . LEU A 1 291 ? -7.997 -22.965 18.050 1.00 92.44 291 LEU A N 1
ATOM 2256 C CA . LEU A 1 291 ? -6.749 -22.440 18.615 1.00 92.44 291 LEU A CA 1
ATOM 2257 C C . LEU A 1 291 ? -5.598 -23.449 18.515 1.00 92.44 291 LEU A C 1
ATOM 2259 O O . LEU A 1 291 ? -4.491 -23.066 18.140 1.00 92.44 291 LEU A O 1
ATOM 2263 N N . LYS A 1 292 ? -5.841 -24.731 18.817 1.00 93.00 292 LYS A N 1
ATOM 2264 C CA . LYS A 1 292 ? -4.801 -25.776 18.752 1.00 93.00 292 LYS A CA 1
ATOM 2265 C C . LYS A 1 292 ? -4.243 -25.942 17.343 1.00 93.00 292 LYS A C 1
ATOM 2267 O O . LYS A 1 292 ? -3.028 -26.006 17.162 1.00 93.00 292 LYS A O 1
ATOM 2272 N N . GLU A 1 293 ? -5.125 -25.978 16.345 1.00 90.81 293 GLU A N 1
ATOM 2273 C CA . GLU A 1 293 ? -4.727 -26.101 14.944 1.00 90.81 293 GLU A CA 1
ATOM 2274 C C . GLU A 1 293 ? -3.901 -24.888 14.511 1.00 90.81 293 GLU A C 1
ATOM 2276 O O . GLU A 1 293 ? -2.810 -25.045 13.961 1.00 90.81 293 GLU A O 1
ATOM 2281 N N . LYS A 1 294 ? -4.370 -23.673 14.823 1.00 89.94 294 LYS A N 1
ATOM 2282 C CA . LYS A 1 294 ? -3.638 -22.443 14.506 1.00 89.94 294 LYS A CA 1
ATOM 2283 C C . LYS A 1 294 ? -2.304 -22.346 15.241 1.00 89.94 294 LYS A C 1
ATOM 2285 O O . LYS A 1 294 ? -1.324 -21.932 14.631 1.00 89.94 294 LYS A O 1
ATOM 2290 N N . ALA A 1 295 ? -2.220 -22.799 16.491 1.00 94.50 295 ALA A N 1
ATOM 2291 C CA . ALA A 1 295 ? -0.961 -22.887 17.227 1.00 94.50 295 ALA A CA 1
ATOM 2292 C C . ALA A 1 295 ? 0.018 -23.864 16.557 1.00 94.50 295 ALA A C 1
ATOM 2294 O O . ALA A 1 295 ? 1.206 -23.562 16.434 1.00 94.50 295 ALA A O 1
ATOM 2295 N N . GLY A 1 296 ? -0.484 -24.989 16.039 1.00 94.50 296 GLY A N 1
ATOM 2296 C CA . GLY A 1 296 ? 0.287 -25.906 15.199 1.00 94.50 296 GLY A CA 1
ATOM 2297 C C . GLY A 1 296 ? 0.787 -25.242 13.912 1.00 94.50 296 GLY A C 1
ATOM 2298 O O . GLY A 1 296 ? 1.977 -25.313 13.610 1.00 94.50 296 GLY A O 1
ATOM 2299 N N . GLN A 1 297 ? -0.083 -24.519 13.199 1.00 91.00 297 GLN A N 1
ATOM 2300 C CA . GLN A 1 297 ? 0.298 -23.750 12.005 1.00 91.00 297 GLN A CA 1
ATOM 2301 C C . GLN A 1 297 ? 1.354 -22.682 12.335 1.00 91.00 297 GLN A C 1
ATOM 2303 O O . GLN A 1 297 ? 2.320 -22.521 11.590 1.00 91.00 297 GLN A O 1
ATOM 2308 N N . LEU A 1 298 ? 1.212 -21.976 13.462 1.00 94.69 298 LEU A N 1
ATOM 2309 C CA . LEU A 1 298 ? 2.155 -20.951 13.909 1.00 94.69 298 LEU A CA 1
ATOM 2310 C C . LEU A 1 298 ? 3.524 -21.557 14.222 1.00 94.69 298 LEU A C 1
ATOM 2312 O O . LEU A 1 298 ? 4.543 -21.007 13.809 1.00 94.69 298 LEU A O 1
ATOM 2316 N N . ARG A 1 299 ? 3.552 -22.711 14.899 1.00 95.94 299 ARG A N 1
ATOM 2317 C CA . ARG A 1 299 ? 4.775 -23.487 15.132 1.00 95.94 299 ARG A CA 1
ATOM 2318 C C . ARG A 1 299 ? 5.459 -23.825 13.808 1.00 95.94 299 ARG A C 1
ATOM 2320 O O . ARG A 1 299 ? 6.651 -23.565 13.655 1.00 95.94 299 ARG A O 1
ATOM 2327 N N . ASP A 1 300 ? 4.717 -24.364 12.847 1.00 94.00 300 ASP A N 1
ATOM 2328 C CA . ASP A 1 300 ? 5.277 -24.788 11.562 1.00 94.00 300 ASP A CA 1
ATOM 2329 C C . ASP A 1 300 ? 5.800 -23.585 10.753 1.00 94.00 300 ASP A C 1
ATOM 2331 O O . ASP A 1 300 ? 6.880 -23.647 10.161 1.00 94.00 300 ASP A O 1
ATOM 2335 N N . LYS A 1 301 ? 5.109 -22.439 10.804 1.00 94.06 301 LYS A N 1
ATOM 2336 C CA . LYS A 1 301 ? 5.591 -21.182 10.208 1.00 94.06 301 LYS A CA 1
ATOM 2337 C C . LYS A 1 301 ? 6.791 -20.585 10.939 1.00 94.06 301 LYS A C 1
ATOM 2339 O O . LYS A 1 301 ? 7.661 -20.008 10.289 1.00 94.06 301 LYS A O 1
ATOM 2344 N N . ALA A 1 302 ? 6.905 -20.770 12.253 1.00 95.94 302 ALA A N 1
ATOM 2345 C CA . ALA A 1 302 ? 8.096 -20.376 13.004 1.00 95.94 302 ALA A CA 1
ATOM 2346 C C . ALA A 1 302 ? 9.310 -21.218 12.594 1.00 95.94 302 ALA A C 1
ATOM 2348 O O . ALA A 1 302 ? 10.411 -20.684 12.459 1.00 95.94 302 ALA A O 1
ATOM 2349 N N . GLN A 1 303 ? 9.107 -22.509 12.313 1.00 95.94 303 GLN A N 1
ATOM 2350 C CA . GLN A 1 303 ? 10.144 -23.362 11.732 1.00 95.94 303 GLN A CA 1
ATOM 2351 C C . GLN A 1 303 ? 10.545 -22.898 10.325 1.00 95.94 303 GLN A C 1
ATOM 2353 O O . GLN A 1 303 ? 11.736 -22.860 10.016 1.00 95.94 303 GLN A O 1
ATOM 2358 N N . GLU A 1 304 ? 9.579 -22.537 9.478 1.00 93.81 304 GLU A N 1
ATOM 2359 C CA . GLU A 1 304 ? 9.852 -22.006 8.137 1.00 93.81 304 GLU A CA 1
ATOM 2360 C C . GLU A 1 304 ? 10.689 -20.720 8.207 1.00 93.81 304 GLU A C 1
ATOM 2362 O O . GLU A 1 304 ? 11.723 -20.627 7.542 1.00 93.81 304 GLU A O 1
ATOM 2367 N N . LEU A 1 305 ? 10.299 -19.765 9.060 1.00 96.69 305 LEU A N 1
ATOM 2368 C CA . LEU A 1 305 ? 11.036 -18.519 9.273 1.00 96.69 305 LEU A CA 1
ATOM 2369 C C . LEU A 1 305 ? 12.458 -18.768 9.784 1.00 96.69 305 LEU A C 1
ATOM 2371 O O . LEU A 1 305 ? 13.396 -18.185 9.246 1.00 96.69 305 LEU A O 1
ATOM 2375 N N . TYR A 1 306 ? 12.629 -19.667 10.760 1.00 97.19 306 TYR A N 1
ATOM 2376 C CA . TYR A 1 306 ? 13.951 -20.093 11.227 1.00 97.19 306 TYR A CA 1
ATOM 2377 C C . TYR A 1 306 ? 14.820 -20.573 10.060 1.00 97.19 306 TYR A C 1
ATOM 2379 O O . TYR A 1 306 ? 15.946 -20.110 9.895 1.00 97.19 306 TYR A O 1
ATOM 2387 N N . THR A 1 307 ? 14.288 -21.459 9.213 1.00 96.19 307 THR A N 1
ATOM 2388 C CA . THR A 1 307 ? 15.031 -22.012 8.076 1.00 96.19 307 THR A CA 1
ATOM 2389 C C . THR A 1 307 ? 15.418 -20.933 7.065 1.00 96.19 307 THR A C 1
ATOM 2391 O O . THR A 1 307 ? 16.539 -20.959 6.560 1.00 96.19 307 THR A O 1
ATOM 2394 N N . GLN A 1 308 ? 14.538 -19.971 6.765 1.00 96.81 308 GLN A N 1
ATOM 2395 C CA . GLN A 1 308 ? 14.885 -18.881 5.845 1.00 96.81 308 GLN A CA 1
ATOM 2396 C C . GLN A 1 308 ? 15.904 -17.909 6.454 1.00 96.81 308 GLN A C 1
ATOM 2398 O O . GLN A 1 308 ? 16.831 -17.488 5.761 1.00 96.81 308 GLN A O 1
ATOM 2403 N N . ALA A 1 309 ? 15.772 -17.584 7.743 1.00 97.25 309 ALA A N 1
ATOM 2404 C CA . ALA A 1 309 ? 16.708 -16.711 8.449 1.00 97.25 309 ALA A CA 1
ATOM 2405 C C . ALA A 1 309 ? 18.112 -17.336 8.537 1.00 97.25 309 ALA A C 1
ATOM 2407 O O . ALA A 1 309 ? 19.095 -16.648 8.282 1.00 97.25 309 ALA A O 1
ATOM 2408 N N . ASP A 1 310 ? 18.206 -18.646 8.780 1.00 97.31 310 ASP A N 1
ATOM 2409 C CA . ASP A 1 310 ? 19.467 -19.403 8.778 1.00 97.31 310 ASP A CA 1
ATOM 2410 C C . ASP A 1 310 ? 20.152 -19.414 7.401 1.00 97.31 310 ASP A C 1
ATOM 2412 O O . ASP A 1 310 ? 21.367 -19.226 7.275 1.00 97.31 310 ASP A O 1
ATOM 2416 N N . GLN A 1 311 ? 19.362 -19.559 6.333 1.00 96.62 311 GLN A N 1
ATOM 2417 C CA . GLN A 1 311 ? 19.878 -19.463 4.968 1.00 96.62 311 GLN A CA 1
ATOM 2418 C C . GLN A 1 311 ? 20.393 -18.058 4.645 1.00 96.62 311 GLN A C 1
ATOM 2420 O O . GLN A 1 311 ? 21.413 -17.936 3.963 1.00 96.62 311 GLN A O 1
ATOM 2425 N N . LEU A 1 312 ? 19.703 -17.009 5.107 1.00 97.12 312 LEU A N 1
ATOM 2426 C CA . LEU A 1 312 ? 20.160 -15.631 4.942 1.00 97.12 312 LEU A CA 1
ATOM 2427 C C . LEU A 1 312 ? 21.439 -15.379 5.745 1.00 97.12 312 LEU A C 1
ATOM 2429 O O . LEU A 1 312 ? 22.387 -14.842 5.187 1.00 97.12 312 LEU A O 1
ATOM 2433 N N . GLU A 1 313 ? 21.502 -15.815 7.002 1.00 97.75 313 GLU A N 1
ATOM 2434 C CA . GLU A 1 313 ? 22.689 -15.712 7.859 1.00 97.75 313 GLU A CA 1
ATOM 2435 C C . GLU A 1 313 ? 23.918 -16.378 7.222 1.00 97.75 313 GLU A C 1
ATOM 2437 O O . GLU A 1 313 ? 24.995 -15.779 7.151 1.00 97.75 313 GLU A O 1
ATOM 2442 N N . THR A 1 314 ? 23.750 -17.597 6.702 1.00 97.31 314 THR A N 1
ATOM 2443 C CA . THR A 1 314 ? 24.824 -18.340 6.028 1.00 97.31 314 THR A CA 1
ATOM 2444 C C . THR A 1 314 ? 25.274 -17.631 4.748 1.00 97.31 314 THR A C 1
ATOM 2446 O O . THR A 1 314 ? 26.470 -17.538 4.468 1.00 97.31 314 THR A O 1
ATOM 2449 N N . ALA A 1 315 ? 24.324 -17.097 3.972 1.00 96.44 315 ALA A N 1
ATOM 2450 C CA . ALA A 1 315 ? 24.601 -16.367 2.736 1.00 96.44 315 ALA A CA 1
ATOM 2451 C C . ALA A 1 315 ? 25.113 -14.934 2.968 1.00 96.44 315 ALA A C 1
ATOM 2453 O O . ALA A 1 315 ? 25.660 -14.336 2.038 1.00 96.44 315 ALA A O 1
ATOM 2454 N N . ALA A 1 316 ? 24.952 -14.388 4.179 1.00 96.94 316 ALA A N 1
ATOM 2455 C CA . ALA A 1 316 ? 25.311 -13.025 4.557 1.00 96.94 316 ALA A CA 1
ATOM 2456 C C . ALA A 1 316 ? 26.834 -12.831 4.559 1.00 96.94 316 ALA A C 1
ATOM 2458 O O . ALA A 1 316 ? 27.511 -12.879 5.587 1.00 96.94 316 ALA A O 1
ATOM 2459 N N . THR A 1 317 ? 27.377 -12.657 3.360 1.00 95.94 317 THR A N 1
ATOM 2460 C CA . THR A 1 317 ? 28.769 -12.345 3.030 1.00 95.94 317 THR A CA 1
ATOM 2461 C C . THR A 1 317 ? 28.777 -11.218 1.993 1.00 95.94 317 THR A C 1
ATOM 2463 O O . THR A 1 317 ? 27.761 -10.967 1.338 1.00 95.94 317 THR A O 1
ATOM 2466 N N . GLY A 1 318 ? 29.899 -10.506 1.847 1.00 95.06 318 GLY A N 1
ATOM 2467 C CA . GLY A 1 318 ? 30.009 -9.406 0.880 1.00 95.06 318 GLY A CA 1
ATOM 2468 C C . GLY A 1 318 ? 28.917 -8.338 1.088 1.00 95.06 318 GLY A C 1
ATOM 2469 O O . GLY A 1 318 ? 28.766 -7.878 2.219 1.00 95.06 318 GLY A O 1
ATOM 2470 N N . PRO A 1 319 ? 28.121 -7.976 0.058 1.00 94.62 319 PRO A N 1
ATOM 2471 C CA . PRO A 1 319 ? 27.050 -6.973 0.168 1.00 94.62 319 PRO A CA 1
ATOM 2472 C C . PRO A 1 319 ? 25.940 -7.291 1.184 1.00 94.62 319 PRO A C 1
ATOM 2474 O O . PRO A 1 319 ? 25.145 -6.414 1.507 1.00 94.62 319 PRO A O 1
ATOM 2477 N N . LEU A 1 320 ? 25.856 -8.538 1.662 1.00 96.56 320 LEU A N 1
ATOM 2478 C CA . LEU A 1 320 ? 24.882 -8.973 2.664 1.00 96.56 320 LEU A CA 1
ATOM 2479 C C . LEU A 1 320 ? 25.486 -9.115 4.068 1.00 96.56 320 LEU A C 1
ATOM 2481 O O . LEU A 1 320 ? 24.769 -9.521 4.976 1.00 96.56 320 LEU A O 1
ATOM 2485 N N . ALA A 1 321 ? 26.781 -8.842 4.264 1.00 97.62 321 ALA A N 1
ATOM 2486 C CA . ALA A 1 321 ? 27.471 -9.104 5.532 1.00 97.62 321 ALA A CA 1
ATOM 2487 C C . ALA A 1 321 ? 26.774 -8.449 6.740 1.00 97.62 321 ALA A C 1
ATOM 2489 O O . ALA A 1 321 ? 26.619 -9.094 7.779 1.00 97.62 321 ALA A O 1
ATOM 2490 N N . ASP A 1 322 ? 26.258 -7.230 6.566 1.00 97.38 322 ASP A N 1
ATOM 2491 C CA . ASP A 1 322 ? 25.551 -6.473 7.608 1.00 97.38 322 ASP A CA 1
ATOM 2492 C C . ASP A 1 322 ? 24.208 -7.100 8.017 1.00 97.38 322 ASP A C 1
ATOM 2494 O O . ASP A 1 322 ? 23.658 -6.758 9.063 1.00 97.38 322 ASP A O 1
ATOM 2498 N N . LEU A 1 323 ? 23.682 -8.044 7.229 1.00 97.81 323 LEU A N 1
ATOM 2499 C CA . LEU A 1 323 ? 22.457 -8.778 7.550 1.00 97.81 323 LEU A CA 1
ATOM 2500 C C . LEU A 1 323 ? 22.697 -9.995 8.433 1.00 97.81 323 LEU A C 1
ATOM 2502 O O . LEU A 1 323 ? 21.730 -10.544 8.952 1.00 97.81 323 LEU A O 1
ATOM 2506 N N . ARG A 1 324 ? 23.952 -10.421 8.627 1.00 97.81 324 ARG A N 1
ATOM 2507 C CA . ARG A 1 324 ? 24.253 -11.652 9.364 1.00 97.81 324 ARG A CA 1
ATOM 2508 C C . ARG A 1 324 ? 23.723 -11.596 10.795 1.00 97.81 324 ARG A C 1
ATOM 2510 O O . ARG A 1 324 ? 22.909 -12.431 11.163 1.00 97.81 324 ARG A O 1
ATOM 2517 N N . ALA A 1 325 ? 24.143 -10.597 11.572 1.00 97.75 325 ALA A N 1
ATOM 2518 C CA . ALA A 1 325 ? 23.752 -10.458 12.976 1.00 97.75 325 ALA A CA 1
ATOM 2519 C C . ALA A 1 325 ? 22.225 -10.339 13.184 1.00 97.75 325 ALA A C 1
ATOM 2521 O O . ALA A 1 325 ? 21.684 -11.121 13.971 1.00 97.75 325 ALA A O 1
ATOM 2522 N N . PRO A 1 326 ? 21.494 -9.450 12.478 1.00 98.12 326 PRO A N 1
ATOM 2523 C CA . PRO A 1 326 ? 20.041 -9.385 12.633 1.00 98.12 326 PRO A CA 1
ATOM 2524 C C . PRO A 1 326 ? 19.321 -10.640 12.102 1.00 98.12 326 PRO A C 1
ATOM 2526 O O . PRO A 1 326 ? 18.302 -11.035 12.666 1.00 98.12 326 PRO A O 1
ATOM 2529 N N . ALA A 1 327 ? 19.854 -11.331 11.083 1.00 97.69 327 ALA A N 1
ATOM 2530 C CA . ALA A 1 327 ? 19.312 -12.623 10.650 1.00 97.69 327 ALA A CA 1
ATOM 2531 C C . ALA A 1 327 ? 19.490 -13.709 11.728 1.00 97.69 327 ALA A C 1
ATOM 2533 O O . ALA A 1 327 ? 18.544 -14.452 11.991 1.00 97.69 327 ALA A O 1
ATOM 2534 N N . THR A 1 328 ? 20.639 -13.758 12.416 1.00 97.50 328 THR A N 1
ATOM 2535 C CA . THR A 1 328 ? 20.866 -14.650 13.570 1.00 97.50 328 THR A CA 1
ATOM 2536 C C . THR A 1 328 ? 19.883 -14.356 14.710 1.00 97.50 328 THR A C 1
ATOM 2538 O O . THR A 1 328 ? 19.337 -15.285 15.317 1.00 97.50 328 THR A O 1
ATOM 2541 N N . ALA A 1 329 ? 19.622 -13.076 15.002 1.00 97.00 329 ALA A N 1
ATOM 2542 C CA . ALA A 1 329 ? 18.655 -12.671 16.024 1.00 97.00 329 ALA A CA 1
ATOM 2543 C C . ALA A 1 329 ? 17.235 -13.140 15.668 1.00 97.00 329 ALA A C 1
ATOM 2545 O O . ALA A 1 329 ? 16.559 -13.756 16.496 1.00 97.00 329 ALA A O 1
ATOM 2546 N N . LEU A 1 330 ? 16.814 -12.936 14.414 1.00 97.50 330 LEU A N 1
ATOM 2547 C CA . LEU A 1 330 ? 15.510 -13.378 13.917 1.00 97.50 330 LEU A CA 1
ATOM 2548 C C . LEU A 1 330 ? 15.373 -14.903 13.939 1.00 97.50 330 LEU A C 1
ATOM 2550 O O . LEU A 1 330 ? 14.358 -15.424 14.406 1.00 97.50 330 LEU A O 1
ATOM 2554 N N . LYS A 1 331 ? 16.416 -15.618 13.498 1.00 97.25 331 LYS A N 1
ATOM 2555 C CA . LYS A 1 331 ? 16.506 -17.079 13.575 1.00 97.25 331 LYS A CA 1
ATOM 2556 C C . LYS A 1 331 ? 16.270 -17.557 15.007 1.00 97.25 331 LYS A C 1
ATOM 2558 O O . LYS A 1 331 ? 15.372 -18.362 15.244 1.00 97.25 331 LYS A O 1
ATOM 2563 N N . THR A 1 332 ? 17.024 -17.010 15.959 1.00 96.19 332 THR A N 1
ATOM 2564 C CA . THR A 1 332 ? 16.977 -17.399 17.377 1.00 96.19 332 THR A CA 1
ATOM 2565 C C . THR A 1 332 ? 15.614 -17.118 18.007 1.00 96.19 332 THR A C 1
ATOM 2567 O O . THR A 1 332 ? 15.084 -17.965 18.728 1.00 96.19 332 THR A O 1
ATOM 2570 N N . ALA A 1 333 ? 15.016 -15.961 17.707 1.00 96.38 333 ALA A N 1
ATOM 2571 C CA . ALA A 1 333 ? 13.687 -15.610 18.197 1.00 96.38 333 ALA A CA 1
ATOM 2572 C C . ALA A 1 333 ? 12.606 -16.567 17.658 1.00 96.38 333 ALA A C 1
ATOM 2574 O O . ALA A 1 333 ? 11.712 -16.987 18.402 1.00 96.38 333 ALA A O 1
ATOM 2575 N N . ALA A 1 334 ? 12.701 -16.958 16.380 1.00 96.38 334 ALA A N 1
ATOM 2576 C CA . ALA A 1 334 ? 11.765 -17.895 15.763 1.00 96.38 334 ALA A CA 1
ATOM 2577 C C . ALA A 1 334 ? 11.901 -19.303 16.367 1.00 96.38 334 ALA A C 1
ATOM 2579 O O . ALA A 1 334 ? 10.901 -19.917 16.756 1.00 96.38 334 ALA A O 1
ATOM 2580 N N . LYS A 1 335 ? 13.137 -19.797 16.505 1.00 96.31 335 LYS A N 1
ATOM 2581 C CA . LYS A 1 335 ? 13.464 -21.075 17.146 1.00 96.31 335 LYS A CA 1
ATOM 2582 C C . LYS A 1 335 ? 14.904 -21.058 17.671 1.00 96.31 335 LYS A C 1
ATOM 2584 O O . LYS A 1 335 ? 15.843 -20.822 16.918 1.00 96.31 335 LYS A O 1
ATOM 2589 N N . SER A 1 336 ? 15.085 -21.376 18.953 1.00 88.38 336 SER A N 1
ATOM 2590 C CA . SER A 1 336 ? 16.423 -21.552 19.524 1.00 88.38 336 SER A CA 1
ATOM 2591 C C . SER A 1 336 ? 17.025 -22.903 19.120 1.00 88.38 336 SER A C 1
ATOM 2593 O O . SER A 1 336 ? 16.299 -23.870 18.880 1.00 88.38 336 SER A O 1
ATOM 2595 N N . GLU A 1 337 ? 18.357 -22.993 19.067 1.00 79.88 337 GLU A N 1
ATOM 2596 C CA . GLU A 1 337 ? 19.069 -24.235 18.706 1.00 79.88 337 GLU A CA 1
ATOM 2597 C C . GLU A 1 337 ? 18.773 -25.387 19.676 1.00 79.88 337 GLU A C 1
ATOM 2599 O O . GLU A 1 337 ? 18.641 -26.534 19.256 1.00 79.88 337 GLU A O 1
ATOM 2604 N N . ASN A 1 338 ? 18.573 -25.064 20.956 1.00 82.25 338 ASN A N 1
ATOM 2605 C CA . ASN A 1 338 ? 18.193 -26.029 21.990 1.00 82.25 338 ASN A CA 1
ATOM 2606 C C . ASN A 1 338 ? 16.690 -26.360 21.984 1.00 82.25 338 ASN A C 1
ATOM 2608 O O . ASN A 1 338 ? 16.251 -27.193 22.764 1.00 82.25 338 ASN A O 1
ATOM 2612 N N . GLY A 1 339 ? 15.888 -25.711 21.133 1.00 73.12 339 GLY A N 1
ATOM 2613 C CA . GLY A 1 339 ? 14.468 -26.011 20.952 1.00 73.12 339 GLY A CA 1
ATOM 2614 C C . GLY A 1 339 ? 13.519 -25.502 22.041 1.00 73.12 339 GLY A C 1
ATOM 2615 O O . GLY A 1 339 ? 12.314 -25.616 21.832 1.00 73.12 339 GLY A O 1
ATOM 2616 N N . ASP A 1 340 ? 14.022 -24.909 23.131 1.00 82.81 340 ASP A N 1
ATOM 2617 C CA . ASP A 1 340 ? 13.227 -24.593 24.334 1.00 82.81 340 ASP A CA 1
ATOM 2618 C C . ASP A 1 340 ? 12.891 -23.102 24.540 1.00 82.81 340 ASP A C 1
ATOM 2620 O O . ASP A 1 340 ? 12.157 -22.762 25.463 1.00 82.81 340 ASP A O 1
ATOM 2624 N N . ASP A 1 341 ? 13.395 -22.183 23.702 1.00 86.50 341 ASP A N 1
ATOM 2625 C CA . ASP A 1 341 ? 13.323 -20.734 23.998 1.00 86.50 341 ASP A CA 1
ATOM 2626 C C . ASP A 1 341 ? 12.854 -19.840 22.829 1.00 86.50 341 ASP A C 1
ATOM 2628 O O . ASP A 1 341 ? 13.013 -18.620 22.861 1.00 86.50 341 ASP A O 1
ATOM 2632 N N . GLY A 1 342 ? 12.225 -20.415 21.801 1.00 95.12 342 GLY A N 1
ATOM 2633 C CA . GLY A 1 342 ? 11.707 -19.675 20.637 1.00 95.12 342 GLY A CA 1
ATOM 2634 C C . GLY A 1 342 ? 10.184 -19.711 20.493 1.00 95.12 342 GLY A C 1
ATOM 2635 O O . GLY A 1 342 ? 9.495 -20.472 21.177 1.00 95.12 342 GLY A O 1
ATOM 2636 N N . LEU A 1 343 ? 9.656 -18.929 19.547 1.00 96.50 343 LEU A N 1
ATOM 2637 C CA . LEU A 1 343 ? 8.229 -18.940 19.196 1.00 96.50 343 LEU A CA 1
ATOM 2638 C C . LEU A 1 343 ? 7.739 -20.337 18.789 1.00 96.50 343 LEU A C 1
ATOM 2640 O O . LEU A 1 343 ? 6.654 -20.741 19.197 1.00 96.50 343 LEU A O 1
ATOM 2644 N N . HIS A 1 344 ? 8.557 -21.099 18.058 1.00 96.69 344 HIS A N 1
ATOM 2645 C CA . HIS A 1 344 ? 8.263 -22.490 17.711 1.00 96.69 344 HIS A CA 1
ATOM 2646 C C . HIS A 1 344 ? 7.928 -23.340 18.948 1.00 96.69 344 HIS A C 1
ATOM 2648 O O . HIS A 1 344 ? 6.959 -24.096 18.935 1.00 96.69 344 HIS A O 1
ATOM 2654 N N . HIS A 1 345 ? 8.710 -23.216 20.025 1.00 96.12 345 HIS A N 1
ATOM 2655 C CA . HIS A 1 345 ? 8.486 -23.979 21.254 1.00 96.12 345 HIS A CA 1
ATOM 2656 C C . HIS A 1 345 ? 7.180 -23.572 21.931 1.00 96.12 345 HIS A C 1
ATOM 2658 O O . HIS A 1 345 ? 6.327 -24.420 22.176 1.00 96.12 345 HIS A O 1
ATOM 2664 N N . ALA A 1 346 ? 6.998 -22.269 22.167 1.00 96.38 346 ALA A N 1
ATOM 2665 C CA . ALA A 1 346 ? 5.814 -21.743 22.840 1.00 96.38 346 ALA A CA 1
ATOM 2666 C C . ALA A 1 346 ? 4.522 -22.091 22.078 1.00 96.38 346 ALA A C 1
ATOM 2668 O O . ALA A 1 346 ? 3.546 -22.539 22.677 1.00 96.38 346 ALA A O 1
ATOM 2669 N N . ALA A 1 347 ? 4.528 -21.953 20.747 1.00 95.88 347 ALA A N 1
ATOM 2670 C CA . ALA A 1 347 ? 3.396 -22.332 19.904 1.00 95.88 347 ALA A CA 1
ATOM 2671 C C . ALA A 1 347 ? 3.147 -23.850 19.935 1.00 95.88 347 ALA A C 1
ATOM 2673 O O . ALA A 1 347 ? 1.998 -24.284 19.977 1.00 95.88 347 ALA A O 1
ATOM 2674 N N . GLY A 1 348 ? 4.211 -24.659 19.983 1.00 96.25 348 GLY A N 1
ATOM 2675 C CA . GLY A 1 348 ? 4.117 -26.105 20.169 1.00 96.25 348 GLY A CA 1
ATOM 2676 C C . GLY A 1 348 ? 3.475 -26.494 21.501 1.00 96.25 348 GLY A C 1
ATOM 2677 O O . GLY A 1 348 ? 2.569 -27.322 21.500 1.00 96.25 348 GLY A O 1
ATOM 2678 N N . GLN A 1 349 ? 3.885 -25.861 22.606 1.00 96.19 349 GLN A N 1
ATOM 2679 C CA . GLN A 1 349 ? 3.298 -26.089 23.930 1.00 96.19 349 GLN A CA 1
ATOM 2680 C C . GLN A 1 349 ? 1.810 -25.728 23.958 1.00 96.19 349 GLN A C 1
ATOM 2682 O O . GLN A 1 349 ? 1.002 -26.501 24.473 1.00 96.19 349 GLN A O 1
ATOM 2687 N N . LEU A 1 350 ? 1.442 -24.590 23.357 1.00 95.50 350 LEU A N 1
ATOM 2688 C CA . LEU A 1 350 ? 0.048 -24.167 23.236 1.00 95.50 350 LEU A CA 1
ATOM 2689 C C . LEU A 1 350 ? -0.777 -25.159 22.398 1.00 95.50 350 LEU A C 1
ATOM 2691 O O . LEU A 1 350 ? -1.886 -25.518 22.786 1.00 95.50 350 LEU A O 1
ATOM 2695 N N . ALA A 1 351 ? -0.228 -25.646 21.281 1.00 95.69 351 ALA A N 1
ATOM 2696 C CA . ALA A 1 351 ? -0.888 -26.622 20.413 1.00 95.69 351 ALA A CA 1
ATOM 2697 C C . ALA A 1 351 ? -1.100 -27.988 21.090 1.00 95.69 351 ALA A C 1
ATOM 2699 O O . ALA A 1 351 ? -2.084 -28.668 20.804 1.00 95.69 351 ALA A O 1
ATOM 2700 N N . SER A 1 352 ? -0.185 -28.392 21.978 1.00 95.88 352 SER A N 1
ATOM 2701 C CA . SER A 1 352 ? -0.238 -29.671 22.698 1.00 95.88 352 SER A CA 1
ATOM 2702 C C . SER A 1 352 ? -1.007 -29.628 24.020 1.00 95.88 352 SER A C 1
ATOM 2704 O O . SER A 1 352 ? -1.059 -30.640 24.712 1.00 95.88 352 SER A O 1
ATOM 2706 N N . HIS A 1 353 ? -1.556 -28.478 24.411 1.00 94.62 353 HIS A N 1
ATOM 2707 C CA . HIS A 1 353 ? -2.235 -28.340 25.694 1.00 94.62 353 HIS A CA 1
ATOM 2708 C C . HIS A 1 353 ? -3.490 -29.228 25.777 1.00 94.62 353 HIS A C 1
ATOM 2710 O O . HIS A 1 353 ? -4.298 -29.280 24.845 1.00 94.62 353 HIS A O 1
ATOM 2716 N N . GLU A 1 354 ? -3.659 -29.944 26.888 1.00 92.44 354 GLU A N 1
ATOM 2717 C CA . GLU A 1 354 ? -4.821 -30.806 27.116 1.00 92.44 354 GLU A CA 1
ATOM 2718 C C . GLU A 1 354 ? -6.028 -29.979 27.570 1.00 92.44 354 GLU A C 1
ATOM 2720 O O . GLU A 1 354 ? -5.907 -29.110 28.437 1.00 92.44 354 GLU A O 1
ATOM 2725 N N . ASP A 1 355 ? -7.201 -30.258 26.997 1.00 89.81 355 ASP A N 1
ATOM 2726 C CA . ASP A 1 355 ? -8.424 -29.533 27.352 1.00 89.81 355 ASP A CA 1
ATOM 2727 C C . ASP A 1 355 ? -8.781 -29.792 28.819 1.00 89.81 355 ASP A C 1
ATOM 2729 O O . ASP A 1 355 ? -8.793 -30.933 29.281 1.00 89.81 355 ASP A O 1
ATOM 2733 N N . GLY A 1 356 ? -9.081 -28.725 29.555 1.00 88.25 356 GLY A N 1
ATOM 2734 C CA . GLY A 1 356 ? -9.411 -28.778 30.976 1.00 88.25 356 GLY A CA 1
ATOM 2735 C C . GLY A 1 356 ? -8.209 -28.682 31.920 1.00 88.25 356 GLY A C 1
ATOM 2736 O O . GLY A 1 356 ? -8.427 -28.624 33.130 1.00 88.25 356 GLY A O 1
ATOM 2737 N N . SER A 1 357 ? -6.970 -28.638 31.417 1.00 89.12 357 SER A N 1
ATOM 2738 C CA . SER A 1 357 ? -5.780 -28.459 32.262 1.00 89.12 357 SER A CA 1
ATOM 2739 C C . SER A 1 357 ? -5.476 -26.977 32.524 1.00 89.12 357 SER A C 1
ATOM 2741 O O . SER A 1 357 ? -5.733 -26.121 31.687 1.00 89.12 357 SER A O 1
ATOM 2743 N N . ASP A 1 358 ? -4.974 -26.642 33.715 1.00 91.56 358 ASP A N 1
ATOM 2744 C CA . ASP A 1 358 ? -4.638 -25.256 34.068 1.00 91.56 358 ASP A CA 1
ATOM 2745 C C . ASP A 1 358 ? -3.399 -24.744 33.314 1.00 91.56 358 ASP A C 1
ATOM 2747 O O . ASP A 1 358 ? -2.533 -25.509 32.889 1.00 91.56 358 ASP A O 1
ATOM 2751 N N . GLY A 1 359 ? -3.265 -23.417 33.227 1.00 92.38 359 GLY A N 1
ATOM 2752 C CA . GLY A 1 359 ? -2.049 -22.756 32.738 1.00 92.38 359 GLY A CA 1
ATOM 2753 C C . GLY A 1 359 ? -2.110 -22.318 31.276 1.00 92.38 359 GLY A C 1
ATOM 2754 O O . GLY A 1 359 ? -1.102 -21.859 30.737 1.00 92.38 359 GLY A O 1
ATOM 2755 N N . LEU A 1 360 ? -3.282 -22.398 30.645 1.00 92.19 360 LEU A N 1
ATOM 2756 C CA . LEU A 1 360 ? -3.474 -21.975 29.263 1.00 92.19 360 LEU A CA 1
ATOM 2757 C C . LEU A 1 360 ? -3.215 -20.473 29.057 1.00 92.19 360 LEU A C 1
ATOM 2759 O O . LEU A 1 360 ? -2.573 -20.107 28.072 1.00 92.19 360 LEU A O 1
ATOM 2763 N N . ASP A 1 361 ? -3.629 -19.610 30.001 1.00 91.31 361 ASP A N 1
ATOM 2764 C CA . ASP A 1 361 ? -3.315 -18.167 29.950 1.00 91.31 361 ASP A CA 1
ATOM 2765 C C . ASP A 1 361 ? -1.782 -17.955 29.931 1.00 91.31 361 ASP A C 1
ATOM 2767 O O . ASP A 1 361 ? -1.272 -17.147 29.159 1.00 91.31 361 ASP A O 1
ATOM 2771 N N . ALA A 1 362 ? -1.015 -18.730 30.712 1.00 94.38 362 ALA A N 1
ATOM 2772 C CA . ALA A 1 362 ? 0.447 -18.614 30.754 1.00 94.38 362 ALA A CA 1
ATOM 2773 C C . ALA A 1 362 ? 1.120 -19.070 29.444 1.00 94.38 362 ALA A C 1
ATOM 2775 O O . ALA A 1 362 ? 2.113 -18.474 29.018 1.00 94.38 362 ALA A O 1
ATOM 2776 N N . LEU A 1 363 ? 0.575 -20.095 28.782 1.00 95.19 363 LEU A N 1
ATOM 2777 C CA . LEU A 1 363 ? 1.052 -20.550 27.472 1.00 95.19 363 LEU A CA 1
ATOM 2778 C C . LEU A 1 363 ? 0.735 -19.533 26.368 1.00 95.19 363 LEU A C 1
ATOM 2780 O O . LEU A 1 363 ? 1.608 -19.208 25.562 1.00 95.19 363 LEU A O 1
ATOM 2784 N N . ALA A 1 364 ? -0.481 -18.981 26.355 1.00 95.06 364 ALA A N 1
ATOM 2785 C CA . ALA A 1 364 ? -0.855 -17.895 25.451 1.00 95.06 364 ALA A CA 1
ATOM 2786 C C . ALA A 1 364 ? 0.053 -16.668 25.651 1.00 95.06 364 ALA A C 1
ATOM 2788 O O . ALA A 1 364 ? 0.555 -16.082 24.687 1.00 95.06 364 ALA A O 1
ATOM 2789 N N . ASP A 1 365 ? 0.346 -16.328 26.906 1.00 93.75 365 ASP A N 1
ATOM 2790 C CA . ASP A 1 365 ? 1.262 -15.254 27.270 1.00 93.75 365 ASP A CA 1
ATOM 2791 C C . ASP A 1 365 ? 2.684 -15.489 26.765 1.00 93.75 365 ASP A C 1
ATOM 2793 O O . ASP A 1 365 ? 3.318 -14.556 26.256 1.00 93.75 365 ASP A O 1
ATOM 2797 N N . ALA A 1 366 ? 3.172 -16.726 26.870 1.00 95.38 366 ALA A N 1
ATOM 2798 C CA . ALA A 1 366 ? 4.465 -17.119 26.336 1.00 95.38 366 ALA A CA 1
ATOM 2799 C C . ALA A 1 366 ? 4.512 -16.962 24.808 1.00 95.38 366 ALA A C 1
ATOM 2801 O O . ALA A 1 366 ? 5.475 -16.392 24.294 1.00 95.38 366 ALA A O 1
ATOM 2802 N N . VAL A 1 367 ? 3.465 -17.384 24.087 1.00 96.25 367 VAL A N 1
ATOM 2803 C CA . VAL A 1 367 ? 3.364 -17.208 22.627 1.00 96.25 367 VAL A CA 1
ATOM 2804 C C . VAL A 1 367 ? 3.394 -15.730 22.241 1.00 96.25 367 VAL A C 1
ATOM 2806 O O . VAL A 1 367 ? 4.194 -15.356 21.385 1.00 96.25 367 VAL A O 1
ATOM 2809 N N . ILE A 1 368 ? 2.601 -14.878 22.902 1.00 95.19 368 ILE A N 1
ATOM 2810 C CA . ILE A 1 368 ? 2.581 -13.424 22.649 1.00 95.19 368 ILE A CA 1
ATOM 2811 C C . ILE A 1 368 ? 3.976 -12.825 22.846 1.00 95.19 368 ILE A C 1
ATOM 2813 O O . ILE A 1 368 ? 4.501 -12.164 21.952 1.00 95.19 368 ILE A O 1
ATOM 2817 N N . LYS A 1 369 ? 4.618 -13.109 23.985 1.00 95.06 369 LYS A N 1
ATOM 2818 C CA . LYS A 1 369 ? 5.948 -12.575 24.305 1.00 95.06 369 LYS A CA 1
ATOM 2819 C C . LYS A 1 369 ? 7.013 -13.040 23.308 1.00 95.06 369 LYS A C 1
ATOM 2821 O O . LYS A 1 369 ? 7.885 -12.262 22.924 1.00 95.06 369 LYS A O 1
ATOM 2826 N N . LYS A 1 370 ? 6.974 -14.310 22.895 1.00 96.44 370 LYS A N 1
ATOM 2827 C CA . LYS A 1 370 ? 7.926 -14.856 21.918 1.00 96.44 370 LYS A CA 1
ATOM 2828 C C . LYS A 1 370 ? 7.687 -14.312 20.516 1.00 96.44 370 LYS A C 1
ATOM 2830 O O . LYS A 1 370 ? 8.657 -14.054 19.812 1.00 96.44 370 LYS A O 1
ATOM 2835 N N . PHE A 1 371 ? 6.438 -14.071 20.131 1.00 96.12 371 PHE A N 1
ATOM 2836 C CA . PHE A 1 371 ? 6.144 -13.400 18.871 1.00 96.12 371 PHE A CA 1
ATOM 2837 C C . PHE A 1 371 ? 6.625 -11.944 18.877 1.00 96.12 371 PHE A C 1
ATOM 2839 O O . PHE A 1 371 ? 7.266 -11.527 17.919 1.00 96.12 371 PHE A O 1
ATOM 2846 N N . GLU A 1 372 ? 6.404 -11.187 19.959 1.00 94.75 372 GLU A N 1
ATOM 2847 C CA . GLU A 1 372 ? 6.922 -9.813 20.090 1.00 94.75 372 GLU A CA 1
ATOM 2848 C C . GLU A 1 372 ? 8.459 -9.770 19.950 1.00 94.75 372 GLU A C 1
ATOM 2850 O O . GLU A 1 372 ? 8.997 -8.852 19.332 1.00 94.75 372 GLU A O 1
ATOM 2855 N N . ALA A 1 373 ? 9.173 -10.797 20.430 1.00 96.00 373 ALA A N 1
ATOM 2856 C CA . ALA A 1 373 ? 10.614 -10.937 20.205 1.00 96.00 373 ALA A CA 1
ATOM 2857 C C . ALA A 1 373 ? 10.974 -11.214 18.730 1.00 96.00 373 ALA A C 1
ATOM 2859 O O . ALA A 1 373 ? 11.933 -10.636 18.220 1.00 96.00 373 ALA A O 1
ATOM 2860 N N . VAL A 1 374 ? 10.204 -12.060 18.031 1.00 97.12 374 VAL A N 1
ATOM 2861 C CA . VAL A 1 374 ? 10.368 -12.308 16.583 1.00 97.12 374 VAL A CA 1
ATOM 2862 C C . VAL A 1 374 ? 10.131 -11.032 15.780 1.00 97.12 374 VAL A C 1
ATOM 2864 O O . VAL A 1 374 ? 10.936 -10.702 14.913 1.00 97.12 374 VAL A O 1
ATOM 2867 N N . GLN A 1 375 ? 9.063 -10.296 16.091 1.00 96.06 375 GLN A N 1
ATOM 2868 C CA . GLN A 1 375 ? 8.756 -9.017 15.459 1.00 96.06 375 GLN A CA 1
ATOM 2869 C C . GLN A 1 375 ? 9.871 -7.997 15.697 1.00 96.06 375 GLN A C 1
ATOM 2871 O O . GLN A 1 375 ? 10.341 -7.395 14.739 1.00 96.06 375 GLN A O 1
ATOM 2876 N N . GLY A 1 376 ? 10.357 -7.854 16.934 1.00 95.94 376 GLY A N 1
ATOM 2877 C CA . GLY A 1 376 ? 11.476 -6.960 17.238 1.00 95.94 376 GLY A CA 1
ATOM 2878 C C . GLY A 1 376 ? 12.738 -7.291 16.432 1.00 95.94 376 GLY A C 1
ATOM 2879 O O . GLY A 1 376 ? 13.351 -6.394 15.855 1.00 95.94 376 GLY A O 1
ATOM 2880 N N . ALA A 1 377 ? 13.085 -8.577 16.323 1.00 97.50 377 ALA A N 1
ATOM 2881 C CA . ALA A 1 377 ? 14.230 -9.021 15.528 1.00 97.50 377 ALA A CA 1
ATOM 2882 C C . ALA A 1 377 ? 14.031 -8.799 14.015 1.00 97.50 377 ALA A C 1
ATOM 2884 O O . ALA A 1 377 ? 14.974 -8.443 13.308 1.00 97.50 377 ALA A O 1
ATOM 2885 N N . TYR A 1 378 ? 12.807 -8.969 13.505 1.00 97.69 378 TYR A N 1
ATOM 2886 C CA . TYR A 1 378 ? 12.484 -8.670 12.110 1.00 97.69 378 TYR A CA 1
ATOM 2887 C C . TYR A 1 378 ? 12.506 -7.163 11.818 1.00 97.69 378 TYR A C 1
ATOM 2889 O O . TYR A 1 378 ? 13.007 -6.743 10.776 1.00 97.69 378 TYR A O 1
ATOM 2897 N N . ASP A 1 379 ? 11.998 -6.332 12.726 1.00 96.06 379 ASP A N 1
ATOM 2898 C CA . ASP A 1 379 ? 12.020 -4.875 12.589 1.00 96.06 379 ASP A CA 1
ATOM 2899 C C . ASP A 1 379 ? 13.461 -4.349 12.559 1.00 96.06 379 ASP A C 1
ATOM 2901 O O . ASP A 1 379 ? 13.777 -3.447 11.785 1.00 96.06 379 ASP A O 1
ATOM 2905 N N . GLU A 1 380 ? 14.355 -4.929 13.364 1.00 96.75 380 GLU A N 1
ATOM 2906 C CA . GLU A 1 380 ? 15.790 -4.632 13.317 1.00 96.75 380 GLU A CA 1
ATOM 2907 C C . GLU A 1 380 ? 16.415 -5.068 11.982 1.00 96.75 380 GLU A C 1
ATOM 2909 O O . GLU A 1 380 ? 17.127 -4.285 11.346 1.00 96.75 380 GLU A O 1
ATOM 2914 N N . LEU A 1 381 ? 16.093 -6.278 11.507 1.00 97.06 381 LEU A N 1
ATOM 2915 C CA . LEU A 1 381 ? 16.557 -6.786 10.214 1.00 97.06 381 LEU A CA 1
ATOM 2916 C C . LEU A 1 381 ? 16.080 -5.922 9.037 1.00 97.06 381 LEU A C 1
ATOM 2918 O O . LEU A 1 381 ? 16.877 -5.575 8.170 1.00 97.06 381 LEU A O 1
ATOM 2922 N N . SER A 1 382 ? 14.799 -5.558 9.001 1.00 95.94 382 SER A N 1
ATOM 2923 C CA . SER A 1 382 ? 14.178 -4.831 7.885 1.00 95.94 382 SER A CA 1
ATOM 2924 C C . SER A 1 382 ? 14.575 -3.351 7.823 1.00 95.94 382 SER A C 1
ATOM 2926 O O . SER A 1 382 ? 14.619 -2.781 6.731 1.00 95.94 382 SER A O 1
ATOM 2928 N N . LYS A 1 383 ? 14.923 -2.735 8.964 1.00 96.56 383 LYS A N 1
ATOM 2929 C CA . LYS A 1 383 ? 15.481 -1.369 9.034 1.00 96.56 383 LYS A CA 1
ATOM 2930 C C . LYS A 1 383 ? 16.946 -1.293 8.609 1.00 96.56 383 LYS A C 1
ATOM 2932 O O . LYS A 1 383 ? 17.442 -0.194 8.362 1.00 96.56 383 LYS A O 1
ATOM 2937 N N . ASN A 1 384 ? 17.647 -2.423 8.515 1.00 97.19 384 ASN A N 1
ATOM 2938 C CA . ASN A 1 384 ? 19.029 -2.442 8.058 1.00 97.19 384 ASN A CA 1
ATOM 2939 C C . ASN A 1 384 ? 19.113 -1.964 6.586 1.00 97.19 384 ASN A C 1
ATOM 2941 O O . ASN A 1 384 ? 18.426 -2.527 5.725 1.00 97.19 384 ASN A O 1
ATOM 2945 N N . PRO A 1 385 ? 19.958 -0.968 6.249 1.00 96.25 385 PRO A N 1
ATOM 2946 C CA . PRO A 1 385 ? 20.084 -0.467 4.878 1.00 96.25 385 PRO A CA 1
ATOM 2947 C C . PRO A 1 385 ? 20.408 -1.557 3.850 1.00 96.25 385 PRO A C 1
ATOM 2949 O O . PRO A 1 385 ? 19.873 -1.535 2.739 1.00 96.25 385 PRO A O 1
ATOM 2952 N N . ALA A 1 386 ? 21.213 -2.558 4.229 1.00 96.06 386 ALA A N 1
ATOM 2953 C CA . ALA A 1 386 ? 21.550 -3.679 3.360 1.00 96.06 386 ALA A CA 1
ATOM 2954 C C . ALA A 1 386 ? 20.327 -4.551 3.034 1.00 96.06 386 ALA A C 1
ATOM 2956 O O . ALA A 1 386 ? 20.276 -5.143 1.958 1.00 96.06 386 ALA A O 1
ATOM 2957 N N . PHE A 1 387 ? 19.314 -4.607 3.903 1.00 95.25 387 PHE A N 1
ATOM 2958 C CA . PHE A 1 387 ? 18.100 -5.387 3.664 1.00 95.25 387 PHE A CA 1
ATOM 2959 C C . PHE A 1 387 ? 17.289 -4.725 2.556 1.00 95.25 387 PHE A C 1
ATOM 2961 O O . PHE A 1 387 ? 16.916 -5.368 1.578 1.00 95.25 387 PHE A O 1
ATOM 2968 N N . THR A 1 388 ? 17.101 -3.406 2.664 1.00 90.12 388 THR A N 1
ATOM 2969 C CA . THR A 1 388 ? 16.389 -2.607 1.659 1.00 90.12 388 THR A CA 1
ATOM 2970 C C . THR A 1 388 ? 17.121 -2.607 0.316 1.00 90.12 388 THR A C 1
ATOM 2972 O O . THR A 1 388 ? 16.496 -2.846 -0.718 1.00 90.12 388 THR A O 1
ATOM 2975 N N . ALA A 1 389 ? 18.448 -2.434 0.326 1.00 91.12 389 ALA A N 1
ATOM 2976 C CA . ALA A 1 389 ? 19.277 -2.467 -0.881 1.00 91.12 389 ALA A CA 1
ATOM 2977 C C . ALA A 1 389 ? 19.256 -3.831 -1.597 1.00 91.12 389 ALA A C 1
ATOM 2979 O O . ALA A 1 389 ? 19.474 -3.896 -2.805 1.00 91.12 389 ALA A O 1
ATOM 2980 N N . ASN A 1 390 ? 18.961 -4.915 -0.872 1.00 92.69 390 ASN A N 1
ATOM 2981 C CA . ASN A 1 390 ? 18.970 -6.279 -1.393 1.00 92.69 390 ASN A CA 1
ATOM 2982 C C . ASN A 1 390 ? 17.583 -6.947 -1.381 1.00 92.69 390 ASN A C 1
ATOM 2984 O O . ASN A 1 390 ? 17.511 -8.173 -1.409 1.00 92.69 390 ASN A O 1
ATOM 2988 N N . LYS A 1 391 ? 16.469 -6.199 -1.395 1.00 87.81 391 LYS A N 1
ATOM 2989 C CA . LYS A 1 391 ? 15.108 -6.790 -1.425 1.00 87.81 391 LYS A CA 1
ATOM 2990 C C . LYS A 1 391 ? 14.829 -7.694 -2.630 1.00 87.81 391 LYS A C 1
ATOM 2992 O O . LYS A 1 391 ? 13.927 -8.524 -2.574 1.00 87.81 391 LYS A O 1
ATOM 2997 N N . THR A 1 392 ? 15.586 -7.545 -3.717 1.00 78.94 392 THR A N 1
ATOM 2998 C CA . THR A 1 392 ? 15.524 -8.419 -4.903 1.00 78.94 392 THR A CA 1
ATOM 2999 C C . THR A 1 392 ? 16.314 -9.718 -4.731 1.00 78.94 392 THR A C 1
ATOM 3001 O O . THR A 1 392 ? 16.165 -10.642 -5.532 1.00 78.94 392 THR A O 1
ATOM 3004 N N . ASN A 1 393 ? 17.150 -9.822 -3.695 1.00 91.75 393 ASN A N 1
ATOM 3005 C CA . ASN A 1 393 ? 17.846 -11.053 -3.370 1.00 91.75 393 ASN A CA 1
ATOM 3006 C C . ASN A 1 393 ? 16.840 -12.088 -2.853 1.00 91.75 393 ASN A C 1
ATOM 3008 O O . ASN A 1 393 ? 16.160 -11.865 -1.852 1.00 91.75 393 ASN A O 1
ATOM 3012 N N . GLN A 1 394 ? 16.812 -13.259 -3.491 1.00 87.25 394 GLN A N 1
ATOM 3013 C CA . GLN A 1 394 ? 15.867 -14.330 -3.177 1.00 87.25 394 GLN A CA 1
ATOM 3014 C C . GLN A 1 394 ? 15.856 -14.723 -1.688 1.00 87.25 394 GLN A C 1
ATOM 3016 O O . GLN A 1 394 ? 14.801 -15.094 -1.181 1.00 87.25 394 GLN A O 1
ATOM 3021 N N . LYS A 1 395 ? 16.993 -14.647 -0.979 1.00 94.06 395 LYS A N 1
ATOM 3022 C CA . LYS A 1 395 ? 17.076 -14.981 0.455 1.00 94.06 395 LYS A CA 1
ATOM 3023 C C . LYS A 1 395 ? 16.441 -13.914 1.341 1.00 94.06 395 LYS A C 1
ATOM 3025 O O . LYS A 1 395 ? 15.719 -14.260 2.269 1.00 94.06 395 LYS A O 1
ATOM 3030 N N . VAL A 1 396 ? 16.651 -12.638 1.020 1.00 94.19 396 VAL A N 1
ATOM 3031 C CA . VAL A 1 396 ? 16.014 -11.507 1.714 1.00 94.19 396 VAL A CA 1
ATOM 3032 C C . VAL A 1 396 ? 14.496 -11.572 1.523 1.00 94.19 396 VAL A C 1
ATOM 3034 O O . VAL A 1 396 ? 13.753 -11.576 2.503 1.00 94.19 396 VAL A O 1
ATOM 3037 N N . THR A 1 397 ? 14.036 -11.750 0.278 1.00 86.00 397 THR A N 1
ATOM 3038 C CA . THR A 1 397 ? 12.606 -11.906 -0.034 1.00 86.00 397 THR A CA 1
ATOM 3039 C C . THR A 1 397 ? 11.993 -13.130 0.657 1.00 86.00 397 THR A C 1
ATOM 3041 O O . THR A 1 397 ? 10.855 -13.076 1.117 1.00 86.00 397 THR A O 1
ATOM 3044 N N . ALA A 1 398 ? 12.722 -14.249 0.746 1.00 87.88 398 ALA A N 1
ATOM 3045 C CA . ALA A 1 398 ? 12.229 -15.456 1.409 1.00 87.88 398 ALA A CA 1
ATOM 3046 C C . ALA A 1 398 ? 12.011 -15.251 2.917 1.00 87.88 398 ALA A C 1
ATOM 3048 O O . ALA A 1 398 ? 11.012 -15.736 3.445 1.00 87.88 398 ALA A O 1
ATOM 3049 N N . VAL A 1 399 ? 12.893 -14.504 3.592 1.00 95.94 399 VAL A N 1
ATOM 3050 C CA . VAL A 1 399 ? 12.722 -14.138 5.008 1.00 95.94 399 VAL A CA 1
ATOM 3051 C C . VAL A 1 399 ? 11.519 -13.213 5.203 1.00 95.94 399 VAL A C 1
ATOM 3053 O O . VAL A 1 399 ? 10.690 -13.492 6.066 1.00 95.94 399 VAL A O 1
ATOM 3056 N N . GLU A 1 400 ? 11.376 -12.166 4.382 1.00 93.75 400 GLU A N 1
ATOM 3057 C CA . GLU A 1 400 ? 10.215 -11.256 4.413 1.00 93.75 400 GLU A CA 1
ATOM 3058 C C . GLU A 1 400 ? 8.898 -12.025 4.219 1.00 93.75 400 GLU A C 1
ATOM 3060 O O . GLU A 1 400 ? 7.965 -11.885 5.010 1.00 93.75 400 GLU A O 1
ATOM 3065 N N . ASN A 1 401 ? 8.840 -12.923 3.232 1.00 84.19 401 ASN A N 1
ATOM 3066 C CA . ASN A 1 401 ? 7.667 -13.763 2.989 1.00 84.19 401 ASN A CA 1
ATOM 3067 C C . ASN A 1 401 ? 7.372 -14.717 4.155 1.00 84.19 401 ASN A C 1
ATOM 3069 O O . ASN A 1 401 ? 6.215 -14.850 4.555 1.00 84.19 401 ASN A O 1
ATOM 3073 N N . ALA A 1 402 ? 8.391 -15.378 4.712 1.00 91.50 402 ALA A N 1
ATOM 3074 C CA . ALA A 1 402 ? 8.211 -16.295 5.834 1.00 91.50 402 ALA A CA 1
ATOM 3075 C C . ALA A 1 402 ? 7.726 -15.563 7.095 1.00 91.50 402 ALA A C 1
ATOM 3077 O O . ALA A 1 402 ? 6.826 -16.056 7.776 1.00 91.50 402 ALA A O 1
ATOM 3078 N N . TYR A 1 403 ? 8.258 -14.368 7.369 1.00 95.88 403 TYR A N 1
ATOM 3079 C CA . TYR A 1 403 ? 7.805 -13.529 8.475 1.00 95.88 403 TYR A CA 1
ATOM 3080 C C . TYR A 1 403 ? 6.358 -13.072 8.277 1.00 95.88 403 TYR A C 1
ATOM 3082 O O . TYR A 1 403 ? 5.548 -13.216 9.187 1.00 95.88 403 TYR A O 1
ATOM 3090 N N . ASN A 1 404 ? 5.998 -12.598 7.082 1.00 86.56 404 ASN A N 1
ATOM 3091 C CA . ASN A 1 404 ? 4.629 -12.173 6.792 1.00 86.56 404 ASN A CA 1
ATOM 3092 C C . ASN A 1 404 ? 3.634 -13.338 6.924 1.00 86.56 404 ASN A C 1
ATOM 3094 O O . ASN A 1 404 ? 2.578 -13.178 7.530 1.00 86.56 404 ASN A O 1
ATOM 3098 N N . ASN A 1 405 ? 3.993 -14.531 6.440 1.00 82.62 405 ASN A N 1
ATOM 3099 C CA . ASN A 1 405 ? 3.178 -15.737 6.605 1.00 82.62 405 ASN A CA 1
ATOM 3100 C C . ASN A 1 405 ? 2.999 -16.117 8.081 1.00 82.62 405 ASN A C 1
ATOM 3102 O O . ASN A 1 405 ? 1.896 -16.463 8.499 1.00 82.62 405 ASN A O 1
ATOM 3106 N N . LEU A 1 406 ? 4.072 -16.049 8.872 1.00 93.31 406 LEU A N 1
ATOM 3107 C CA . LEU A 1 406 ? 4.028 -16.275 10.315 1.00 93.31 406 LEU A CA 1
ATOM 3108 C C . LEU A 1 406 ? 3.135 -15.244 11.017 1.00 93.31 406 LEU A C 1
ATOM 3110 O O . LEU A 1 406 ? 2.277 -15.621 11.816 1.00 93.31 406 LEU A O 1
ATOM 3114 N N . LYS A 1 407 ? 3.318 -13.960 10.696 1.00 91.81 407 LYS A N 1
ATOM 3115 C CA . LYS A 1 407 ? 2.549 -12.852 11.260 1.00 91.81 407 LYS A CA 1
ATOM 3116 C C . LYS A 1 407 ? 1.060 -13.014 10.984 1.00 91.81 407 LYS A C 1
ATOM 3118 O O . LYS A 1 407 ? 0.289 -12.868 11.917 1.00 91.81 407 LYS A O 1
ATOM 3123 N N . ILE A 1 408 ? 0.665 -13.403 9.771 1.00 82.44 408 ILE A N 1
ATOM 3124 C CA . ILE A 1 408 ? -0.744 -13.665 9.431 1.00 82.44 408 ILE A CA 1
ATOM 3125 C C . ILE A 1 408 ? -1.350 -14.724 10.360 1.00 82.44 408 ILE A C 1
ATOM 3127 O O . ILE A 1 408 ? -2.430 -14.515 10.902 1.00 82.44 408 ILE A O 1
ATOM 3131 N N . ILE A 1 409 ? -0.659 -15.848 10.587 1.00 88.00 409 ILE A N 1
ATOM 3132 C CA . ILE A 1 409 ? -1.180 -16.891 11.484 1.00 88.00 409 ILE A CA 1
ATOM 3133 C C . ILE A 1 409 ? -1.265 -16.387 12.926 1.00 88.00 409 ILE A C 1
ATOM 3135 O O . ILE A 1 409 ? -2.278 -16.608 13.586 1.00 88.00 409 ILE A O 1
ATOM 3139 N N . TYR A 1 410 ? -0.231 -15.699 13.414 1.00 92.81 410 TYR A N 1
ATOM 3140 C CA . TYR A 1 410 ? -0.235 -15.141 14.765 1.00 92.81 410 TYR A CA 1
ATOM 3141 C C . TYR A 1 410 ? -1.343 -14.111 14.957 1.00 92.81 410 TYR A C 1
ATOM 3143 O O . TYR A 1 410 ? -2.017 -14.114 15.985 1.00 92.81 410 TYR A O 1
ATOM 3151 N N . ASP A 1 411 ? -1.529 -13.230 13.982 1.00 87.56 411 ASP A N 1
ATOM 3152 C CA . ASP A 1 411 ? -2.533 -12.182 13.993 1.00 87.56 411 ASP A CA 1
ATOM 3153 C C . ASP A 1 411 ? -3.941 -12.756 14.139 1.00 87.56 411 ASP A C 1
ATOM 3155 O O . ASP A 1 411 ? -4.776 -12.120 14.760 1.00 87.56 411 ASP A O 1
ATOM 3159 N N . TRP A 1 412 ? -4.195 -13.973 13.659 1.00 84.44 412 TRP A N 1
ATOM 3160 C CA . TRP A 1 412 ? -5.489 -14.650 13.789 1.00 84.44 412 TRP A CA 1
ATOM 3161 C C . TRP A 1 412 ? -5.720 -15.299 15.157 1.00 84.44 412 TRP A C 1
ATOM 3163 O O . TRP A 1 412 ? -6.832 -15.726 15.447 1.00 84.44 412 TRP A O 1
ATOM 3173 N N . MET A 1 413 ? -4.689 -15.399 15.993 1.00 91.50 413 MET A N 1
ATOM 3174 C CA . MET A 1 413 ? -4.746 -16.101 17.271 1.00 91.50 413 MET A CA 1
ATOM 3175 C C . MET A 1 413 ? -4.729 -15.150 18.461 1.00 91.50 413 MET A C 1
ATOM 3177 O O . MET A 1 413 ? -4.080 -14.104 18.423 1.00 91.50 413 MET A O 1
ATOM 3181 N N . LEU A 1 414 ? -5.323 -15.585 19.575 1.00 90.56 414 LEU A N 1
ATOM 3182 C CA . LEU A 1 414 ? -5.188 -14.936 20.888 1.00 90.56 414 LEU A CA 1
ATOM 3183 C C . LEU A 1 414 ? -5.624 -13.462 20.888 1.00 90.56 414 LEU A C 1
ATOM 3185 O O . LEU A 1 414 ? -5.073 -12.647 21.629 1.00 90.56 414 LEU A O 1
ATOM 3189 N N . ASN A 1 415 ? -6.559 -13.086 20.021 1.00 88.62 415 ASN A N 1
ATOM 3190 C CA . ASN A 1 415 ? -6.896 -11.691 19.785 1.00 88.62 415 ASN A CA 1
ATOM 3191 C C . ASN A 1 415 ? -7.596 -11.007 20.964 1.00 88.62 415 ASN A C 1
ATOM 3193 O O . ASN A 1 415 ? -7.191 -9.907 21.334 1.00 88.62 415 ASN A O 1
ATOM 3197 N N . PHE A 1 416 ? -8.546 -11.662 21.633 1.00 89.38 416 PHE A N 1
ATOM 3198 C CA . PHE A 1 416 ? -9.073 -11.196 22.917 1.00 89.38 416 PHE A CA 1
ATOM 3199 C C . PHE A 1 416 ? -7.975 -11.136 23.972 1.00 89.38 416 PHE A C 1
ATOM 3201 O O . PHE A 1 416 ? -7.892 -10.154 24.703 1.00 89.38 416 PHE A O 1
ATOM 3208 N N . THR A 1 417 ? -7.085 -12.127 24.036 1.00 91.19 417 THR A N 1
ATOM 3209 C CA . THR A 1 417 ? -5.972 -12.109 24.999 1.00 91.19 417 THR A CA 1
ATOM 3210 C C . THR A 1 417 ? -5.023 -10.921 24.756 1.00 91.19 417 THR A C 1
ATOM 3212 O O . THR A 1 417 ? -4.637 -10.227 25.704 1.00 91.19 417 THR A O 1
ATOM 3215 N N . LYS A 1 418 ? -4.705 -10.601 23.494 1.00 93.06 418 LYS A N 1
ATOM 3216 C CA . LYS A 1 418 ? -3.958 -9.389 23.111 1.00 93.06 418 LYS A CA 1
ATOM 3217 C C . LYS A 1 418 ? -4.734 -8.123 23.473 1.00 93.06 418 LYS A C 1
ATOM 3219 O O . LYS A 1 418 ? -4.161 -7.238 24.109 1.00 93.06 418 LYS A O 1
ATOM 3224 N N . LEU A 1 419 ? -6.020 -8.048 23.123 1.00 92.56 419 LEU A N 1
ATOM 3225 C CA . LEU A 1 419 ? -6.890 -6.904 23.400 1.00 92.56 419 LEU A CA 1
ATOM 3226 C C . LEU A 1 419 ? -6.943 -6.609 24.907 1.00 92.56 419 LEU A C 1
ATOM 3228 O O . LEU A 1 419 ? -6.665 -5.485 25.317 1.00 92.56 419 LEU A O 1
ATOM 3232 N N . ILE A 1 420 ? -7.175 -7.630 25.741 1.00 93.62 420 ILE A N 1
ATOM 3233 C CA . ILE A 1 420 ? -7.177 -7.553 27.214 1.00 93.62 420 ILE A CA 1
ATOM 3234 C C . ILE A 1 420 ? -5.851 -6.983 27.733 1.00 93.62 420 ILE A C 1
ATOM 3236 O O . ILE A 1 420 ? -5.845 -6.067 28.563 1.00 93.62 420 ILE A O 1
ATOM 3240 N N . LYS A 1 421 ? -4.709 -7.478 27.237 1.00 93.38 421 LYS A N 1
ATOM 3241 C CA . LYS A 1 421 ? -3.381 -6.998 27.652 1.00 93.38 421 LYS A CA 1
ATOM 3242 C C . LYS A 1 421 ? -3.112 -5.558 27.244 1.00 93.38 421 LYS A C 1
ATOM 3244 O O . LYS A 1 421 ? -2.647 -4.768 28.070 1.00 93.38 421 LYS A O 1
ATOM 3249 N N . LYS A 1 422 ? -3.378 -5.198 25.985 1.00 93.69 422 LYS A N 1
ATOM 3250 C CA . LYS A 1 422 ? -3.134 -3.836 25.489 1.00 93.69 422 LYS A CA 1
ATOM 3251 C C . LYS A 1 422 ? -4.075 -2.844 26.181 1.00 93.69 422 LYS A C 1
ATOM 3253 O O . LYS A 1 422 ? -3.618 -1.791 26.617 1.00 93.69 422 LYS A O 1
ATOM 3258 N N . ALA A 1 423 ? -5.326 -3.232 26.428 1.00 94.44 423 ALA A N 1
ATOM 3259 C CA . ALA A 1 423 ? -6.292 -2.441 27.184 1.00 94.44 423 ALA A CA 1
ATOM 3260 C C . ALA A 1 423 ? -5.864 -2.246 28.645 1.00 94.44 423 ALA A C 1
ATOM 3262 O O . ALA A 1 423 ? -5.868 -1.127 29.150 1.00 94.44 423 ALA A O 1
ATOM 3263 N N . SER A 1 424 ? -5.376 -3.298 29.305 1.00 93.94 424 SER A N 1
ATOM 3264 C CA . SER A 1 424 ? -4.840 -3.211 30.673 1.00 93.94 424 SER A CA 1
ATOM 3265 C C . SER A 1 424 ? -3.566 -2.357 30.760 1.00 93.94 424 SER A C 1
ATOM 3267 O O . SER A 1 424 ? -3.355 -1.635 31.741 1.00 93.94 424 SER A O 1
ATOM 3269 N N . THR A 1 425 ? -2.729 -2.397 29.720 1.00 93.44 425 THR A N 1
ATOM 3270 C CA . THR A 1 425 ? -1.534 -1.547 29.603 1.00 93.44 425 THR A CA 1
ATOM 3271 C C . THR A 1 425 ? -1.931 -0.079 29.465 1.00 93.44 425 THR A C 1
ATOM 3273 O O . THR A 1 425 ? -1.467 0.753 30.243 1.00 93.44 425 THR A O 1
ATOM 3276 N N . LEU A 1 426 ? -2.846 0.234 28.540 1.00 94.12 426 LEU A N 1
ATOM 3277 C CA . LEU A 1 426 ? -3.366 1.588 28.350 1.00 94.12 426 LEU A CA 1
ATOM 3278 C C . LEU A 1 426 ? -4.057 2.109 29.614 1.00 94.12 426 LEU A C 1
ATOM 3280 O O . LEU A 1 426 ? -3.790 3.239 30.014 1.00 94.12 426 LEU A O 1
ATOM 3284 N N . LYS A 1 427 ? -4.864 1.279 30.289 1.00 95.50 427 LYS A N 1
ATOM 3285 C CA . LYS A 1 427 ? -5.476 1.594 31.589 1.00 95.50 427 LYS A CA 1
ATOM 3286 C C . LYS A 1 427 ? -4.421 2.035 32.600 1.00 95.50 427 LYS A C 1
ATOM 3288 O O . LYS A 1 427 ? -4.596 3.053 33.264 1.00 95.50 427 LYS A O 1
ATOM 3293 N N . SER A 1 428 ? -3.328 1.281 32.712 1.00 94.00 428 SER A N 1
ATOM 3294 C CA . SER A 1 428 ? -2.243 1.577 33.655 1.00 94.00 428 SER A CA 1
ATOM 3295 C C . SER A 1 428 ? -1.533 2.891 33.310 1.00 94.00 428 SER A C 1
ATOM 3297 O O . SER A 1 428 ? -1.382 3.749 34.179 1.00 94.00 428 SER A O 1
ATOM 3299 N N . THR A 1 429 ? -1.172 3.099 32.037 1.00 92.31 429 THR A N 1
ATOM 3300 C CA . THR A 1 429 ? -0.522 4.335 31.564 1.00 92.31 429 THR A CA 1
ATOM 3301 C C . THR A 1 429 ? -1.425 5.562 31.726 1.00 92.31 429 THR A C 1
ATOM 3303 O O . THR A 1 429 ? -0.992 6.586 32.258 1.00 92.31 429 THR A O 1
ATOM 3306 N N . ALA A 1 430 ? -2.694 5.460 31.323 1.00 90.31 430 ALA A N 1
ATOM 3307 C CA . ALA A 1 430 ? -3.684 6.517 31.495 1.00 90.31 430 ALA A CA 1
ATOM 3308 C C . ALA A 1 430 ? -3.983 6.779 32.979 1.00 90.31 430 ALA A C 1
ATOM 3310 O O . ALA A 1 430 ? -4.207 7.925 33.355 1.00 90.31 430 ALA A O 1
ATOM 3311 N N . GLY A 1 431 ? -3.912 5.755 33.837 1.00 89.12 431 GLY A N 1
ATOM 3312 C CA . GLY A 1 431 ? -4.008 5.888 35.292 1.00 89.12 431 GLY A CA 1
ATOM 3313 C C . GLY A 1 431 ? -2.929 6.770 35.888 1.00 89.12 431 GLY A C 1
ATOM 3314 O O . GLY A 1 431 ? -3.258 7.692 36.628 1.00 89.12 431 GLY A O 1
ATOM 3315 N N . THR A 1 432 ? -1.671 6.595 35.482 1.00 89.25 432 THR A N 1
ATOM 3316 C CA . THR A 1 432 ? -0.594 7.489 35.928 1.00 89.25 432 THR A CA 1
ATOM 3317 C C . THR A 1 432 ? -0.866 8.949 35.550 1.00 89.25 432 THR A C 1
ATOM 3319 O O . THR A 1 432 ? -0.616 9.840 36.359 1.00 89.25 432 THR A O 1
ATOM 3322 N N . GLN A 1 433 ? -1.411 9.219 34.357 1.00 89.00 433 GLN A N 1
ATOM 3323 C CA . GLN A 1 433 ? -1.731 10.587 33.913 1.00 89.00 433 GLN A CA 1
ATOM 3324 C C . GLN A 1 433 ? -2.981 11.161 34.596 1.00 89.00 433 GLN A C 1
ATOM 3326 O O . GLN A 1 433 ? -2.989 12.326 35.000 1.00 89.00 433 GLN A O 1
ATOM 3331 N N . SER A 1 434 ? -4.010 10.329 34.766 1.00 83.19 434 SER A N 1
ATOM 3332 C CA . SER A 1 434 ? -5.244 10.655 35.483 1.00 83.19 434 SER A CA 1
ATOM 3333 C C . SER A 1 434 ? -4.926 11.066 36.923 1.00 83.19 434 SER A C 1
ATOM 3335 O O . SER A 1 434 ? -5.271 12.174 37.325 1.00 83.19 434 SER A O 1
ATOM 3337 N N . ASP A 1 435 ? -4.161 10.251 37.655 1.00 84.56 435 ASP A N 1
ATOM 3338 C CA . ASP A 1 435 ? -3.875 10.463 39.080 1.00 84.56 435 ASP A CA 1
ATOM 3339 C C . ASP A 1 435 ? -2.902 11.635 39.343 1.00 84.56 435 ASP A C 1
ATOM 3341 O O . ASP A 1 435 ? -2.981 12.284 40.389 1.00 84.56 435 ASP A O 1
ATOM 3345 N N . SER A 1 436 ? -1.971 11.919 38.420 1.00 75.88 436 SER A N 1
ATOM 3346 C CA . SER A 1 436 ? -0.901 12.916 38.627 1.00 75.88 436 SER A CA 1
ATOM 3347 C C . SER A 1 436 ? -1.157 14.292 38.011 1.00 75.88 436 SER A C 1
ATOM 3349 O O . SER A 1 436 ? -0.650 15.278 38.532 1.00 75.88 436 SER A O 1
ATOM 3351 N N . THR A 1 437 ? -1.909 14.380 36.909 1.00 77.81 437 THR A N 1
ATOM 3352 C CA . THR A 1 437 ? -2.063 15.631 36.144 1.00 77.81 437 THR A CA 1
ATOM 3353 C C . THR A 1 437 ? -3.518 16.080 36.099 1.00 77.81 437 THR A C 1
ATOM 3355 O O . THR A 1 437 ? -3.835 17.213 36.451 1.00 77.81 437 THR A O 1
ATOM 3358 N N . GLU A 1 438 ? -4.421 15.189 35.687 1.00 82.25 438 GLU A N 1
ATOM 3359 C CA . GLU A 1 438 ? -5.807 15.554 35.384 1.00 82.25 438 GLU A CA 1
ATOM 3360 C C . GLU A 1 438 ? -6.678 15.694 36.637 1.00 82.25 438 GLU A C 1
ATOM 3362 O O . GLU A 1 438 ? -7.389 16.684 36.783 1.00 82.25 438 GLU A O 1
ATOM 3367 N N . LEU A 1 439 ? -6.596 14.733 37.561 1.00 82.06 439 LEU A N 1
ATOM 3368 C CA . LEU A 1 439 ? -7.354 14.761 38.814 1.00 82.06 439 LEU A CA 1
ATOM 3369 C C . LEU A 1 439 ? -6.771 15.763 39.825 1.00 82.06 439 LEU A C 1
ATOM 3371 O O . LEU A 1 439 ? -7.494 16.224 40.704 1.00 82.06 439 LEU A O 1
ATOM 3375 N N . GLN A 1 440 ? -5.487 16.125 39.700 1.00 74.50 440 GLN A N 1
ATOM 3376 C CA . GLN A 1 440 ? -4.853 17.169 40.521 1.00 74.50 440 GLN A CA 1
ATOM 3377 C C . GLN A 1 440 ? -5.171 18.590 40.034 1.00 74.50 440 GLN A C 1
ATOM 3379 O O . GLN A 1 440 ? -5.093 19.536 40.820 1.00 74.50 440 GLN A O 1
ATOM 3384 N N . ALA A 1 441 ? -5.560 18.751 38.766 1.00 66.25 441 ALA A N 1
ATOM 3385 C CA . ALA A 1 441 ? -6.112 20.004 38.270 1.00 66.25 441 ALA A CA 1
ATOM 3386 C C . ALA A 1 441 ? -7.479 20.283 38.925 1.00 66.25 441 ALA A C 1
ATOM 3388 O O . ALA A 1 441 ? -8.193 19.374 39.348 1.00 66.25 441 ALA A O 1
ATOM 3389 N N . THR A 1 442 ? -7.872 21.554 39.029 1.00 70.50 442 THR A N 1
ATOM 3390 C CA . THR A 1 442 ? -9.116 21.988 39.684 1.00 70.50 442 THR A CA 1
ATOM 3391 C C . THR A 1 442 ? -10.373 21.569 38.898 1.00 70.50 442 THR A C 1
ATOM 3393 O O . THR A 1 442 ? -11.056 22.396 38.297 1.00 70.50 442 THR A O 1
ATOM 3396 N N . LEU A 1 443 ? -10.744 20.281 38.954 1.00 87.50 443 LEU A N 1
ATOM 3397 C CA . LEU A 1 443 ? -11.979 19.740 38.362 1.00 87.50 443 LEU A CA 1
ATOM 3398 C C . LEU A 1 443 ? -13.257 20.259 39.036 1.00 87.50 443 LEU A C 1
ATOM 3400 O O . LEU A 1 443 ? -14.340 20.092 38.481 1.00 87.50 443 LEU A O 1
ATOM 3404 N N . SER A 1 444 ? -13.166 20.940 40.184 1.00 86.75 444 SER A N 1
ATOM 3405 C CA . SER A 1 444 ? -14.333 21.491 40.883 1.00 86.75 444 SER A CA 1
ATOM 3406 C C . SER A 1 444 ? -15.153 22.454 40.017 1.00 86.75 444 SER A C 1
ATOM 3408 O O . SER A 1 444 ? -16.379 22.351 39.994 1.00 86.75 444 SER A O 1
ATOM 3410 N N . ALA A 1 445 ? -14.517 23.365 39.269 1.00 91.50 445 ALA A N 1
ATOM 3411 C CA . ALA A 1 445 ? -15.240 24.306 38.406 1.00 91.50 445 ALA A CA 1
ATOM 3412 C C . ALA A 1 445 ? -15.888 23.611 37.184 1.00 91.50 445 ALA A C 1
ATOM 3414 O O . ALA A 1 445 ? -17.098 23.781 36.978 1.00 91.50 445 ALA A O 1
ATOM 3415 N N . PRO A 1 446 ? -15.169 22.753 36.428 1.00 92.38 446 PRO A N 1
ATOM 3416 C CA . PRO A 1 446 ? -15.777 21.901 35.408 1.00 92.38 446 PRO A CA 1
ATOM 3417 C C . PRO A 1 446 ? -16.927 21.032 35.934 1.00 92.38 446 PRO A C 1
ATOM 3419 O O . PRO A 1 446 ? -17.982 20.991 35.308 1.00 92.38 446 PRO A O 1
ATOM 3422 N N . ALA A 1 447 ? -16.778 20.392 37.096 1.00 92.56 447 ALA A N 1
ATOM 3423 C CA . ALA A 1 447 ? -17.816 19.547 37.689 1.00 92.56 447 ALA A CA 1
ATOM 3424 C C . ALA A 1 447 ? -19.070 20.351 38.082 1.00 92.56 447 ALA A C 1
ATOM 3426 O O . ALA A 1 447 ? -20.191 19.902 37.851 1.00 92.56 447 ALA A O 1
ATOM 3427 N N . THR A 1 448 ? -18.896 21.579 38.586 1.00 93.94 448 THR A N 1
ATOM 3428 C CA . THR A 1 448 ? -20.010 22.504 38.882 1.00 93.94 448 THR A CA 1
ATOM 3429 C C . THR A 1 448 ? -20.789 22.869 37.618 1.00 93.94 448 THR A C 1
ATOM 3431 O O . THR A 1 448 ? -22.023 22.870 37.604 1.00 93.94 448 THR A O 1
ATOM 3434 N N . THR A 1 449 ? -20.066 23.163 36.535 1.00 95.44 449 THR A N 1
ATOM 3435 C CA . THR A 1 449 ? -20.668 23.497 35.238 1.00 95.44 449 THR A CA 1
ATOM 3436 C C . THR A 1 449 ? -21.408 22.290 34.663 1.00 95.44 449 THR A C 1
ATOM 3438 O O . THR A 1 449 ? -22.541 22.431 34.210 1.00 95.44 449 THR A O 1
ATOM 3441 N N . LEU A 1 450 ? -20.826 21.089 34.770 1.00 95.88 450 LEU A N 1
ATOM 3442 C CA . LEU A 1 450 ? -21.457 19.845 34.330 1.00 95.88 450 LEU A CA 1
ATOM 3443 C C . LEU A 1 450 ? -22.764 19.574 35.089 1.00 95.88 450 LEU A C 1
ATOM 3445 O O . LEU A 1 450 ? -23.780 19.296 34.460 1.00 95.88 450 LEU A O 1
ATOM 3449 N N . ALA A 1 451 ? -22.764 19.721 36.419 1.00 94.69 451 ALA A N 1
ATOM 3450 C CA . ALA A 1 451 ? -23.976 19.601 37.230 1.00 94.69 451 ALA A CA 1
ATOM 3451 C C . ALA A 1 451 ? -25.041 20.621 36.791 1.00 94.69 451 ALA A C 1
ATOM 3453 O O . ALA A 1 451 ? -26.204 20.278 36.601 1.00 94.69 451 ALA A O 1
ATOM 3454 N N . THR A 1 452 ? -24.647 21.874 36.555 1.00 95.50 452 THR A N 1
ATOM 3455 C CA . THR A 1 452 ? -25.572 22.925 36.100 1.00 95.50 452 THR A CA 1
ATOM 3456 C C . THR A 1 452 ? -26.214 22.576 34.755 1.00 95.50 452 THR A C 1
ATOM 3458 O O . THR A 1 452 ? -27.436 22.640 34.621 1.00 95.50 452 THR A O 1
ATOM 3461 N N . LEU A 1 453 ? -25.413 22.147 33.776 1.00 95.94 453 LEU A N 1
ATOM 3462 C CA . LEU A 1 453 ? -25.900 21.732 32.459 1.00 95.94 453 LEU A CA 1
ATOM 3463 C C . LEU A 1 453 ? -26.790 20.480 32.538 1.00 95.94 453 LEU A C 1
ATOM 3465 O O . LEU A 1 453 ? -27.782 20.402 31.818 1.00 95.94 453 LEU A O 1
ATOM 3469 N N . ALA A 1 454 ? -26.491 19.536 33.438 1.00 94.75 454 ALA A N 1
ATOM 3470 C CA . ALA A 1 454 ? -27.339 18.366 33.670 1.00 94.75 454 ALA A CA 1
ATOM 3471 C C . ALA A 1 454 ? -28.721 18.786 34.204 1.00 94.75 454 ALA A C 1
ATOM 3473 O O . ALA A 1 454 ? -29.743 18.329 33.701 1.00 94.75 454 ALA A O 1
ATOM 3474 N N . GLY A 1 455 ? -28.772 19.748 35.133 1.00 94.62 455 GLY A N 1
ATOM 3475 C CA . GLY A 1 455 ? -30.034 20.319 35.614 1.00 94.62 455 GLY A CA 1
ATOM 3476 C C . GLY A 1 455 ? -30.864 20.996 34.512 1.00 94.62 455 GLY A C 1
ATOM 3477 O O . GLY A 1 455 ? -32.088 20.847 34.479 1.00 94.62 455 GLY A O 1
ATOM 3478 N N . LEU A 1 456 ? -30.211 21.693 33.573 1.00 95.12 456 LEU A N 1
ATOM 3479 C CA . LEU A 1 456 ? -30.883 22.280 32.407 1.00 95.12 456 LEU A CA 1
ATOM 3480 C C . LEU A 1 456 ? -31.442 21.207 31.466 1.00 95.12 456 LEU A C 1
ATOM 3482 O O . LEU A 1 456 ? -32.583 21.329 31.024 1.00 95.12 456 LEU A O 1
ATOM 3486 N N . LEU A 1 457 ? -30.681 20.140 31.203 1.00 95.75 457 LEU A N 1
ATOM 3487 C CA . LEU A 1 457 ? -31.161 19.008 30.408 1.00 95.75 457 LEU A CA 1
ATOM 3488 C C . LEU A 1 457 ? -32.343 18.306 31.082 1.00 95.75 457 LEU A C 1
ATOM 3490 O O . LEU A 1 457 ? -33.326 18.007 30.412 1.00 95.75 457 LEU A O 1
ATOM 3494 N N . SER A 1 458 ? -32.280 18.098 32.399 1.00 94.88 458 SER A N 1
ATOM 3495 C CA . SER A 1 458 ? -33.381 17.512 33.168 1.00 94.88 458 SER A CA 1
ATOM 3496 C C . SER A 1 458 ? -34.663 18.334 33.040 1.00 94.88 458 SER A C 1
ATOM 3498 O O . SER A 1 458 ? -35.729 17.787 32.767 1.00 94.88 458 SER A O 1
ATOM 3500 N N . THR A 1 459 ? -34.542 19.661 33.146 1.00 95.38 459 THR A N 1
ATOM 3501 C CA . THR A 1 459 ? -35.669 20.589 32.976 1.00 95.38 459 THR A CA 1
ATOM 3502 C C . THR A 1 459 ? -36.243 20.511 31.562 1.00 95.38 459 THR A C 1
ATOM 3504 O O . THR A 1 459 ? -37.455 20.391 31.409 1.00 95.38 459 THR A O 1
ATOM 3507 N N . ALA A 1 460 ? -35.391 20.539 30.531 1.00 95.56 460 ALA A N 1
ATOM 3508 C CA . ALA A 1 460 ? -35.830 20.455 29.139 1.00 95.56 460 ALA A CA 1
ATOM 3509 C C . ALA A 1 460 ? -36.530 19.120 28.840 1.00 95.56 460 ALA A C 1
ATOM 3511 O O . ALA A 1 460 ? -37.574 19.102 28.196 1.00 95.56 460 ALA A O 1
ATOM 3512 N N . ALA A 1 461 ? -35.989 18.007 29.343 1.00 95.19 461 ALA A N 1
ATOM 3513 C CA . ALA A 1 461 ? -36.577 16.684 29.168 1.00 95.19 461 ALA A CA 1
ATOM 3514 C C . ALA A 1 461 ? -37.914 16.544 29.922 1.00 95.19 461 ALA A C 1
ATOM 3516 O O . ALA A 1 461 ? -38.868 15.998 29.377 1.00 95.19 461 ALA A O 1
ATOM 3517 N N . GLY A 1 462 ? -38.033 17.122 31.123 1.00 94.69 462 GLY A N 1
ATOM 3518 C CA . GLY A 1 462 ? -39.286 17.154 31.888 1.00 94.69 462 GLY A CA 1
ATOM 3519 C C . GLY A 1 462 ? -40.398 18.010 31.265 1.00 94.69 462 GLY A C 1
ATOM 3520 O O . GLY A 1 462 ? -41.548 17.901 31.678 1.00 94.69 462 GLY A O 1
ATOM 3521 N N . GLN A 1 463 ? -40.075 18.848 30.275 1.00 95.88 463 GLN A N 1
ATOM 3522 C CA . GLN A 1 463 ? -41.045 19.640 29.510 1.00 95.88 463 GLN A CA 1
ATOM 3523 C C . GLN A 1 463 ? -41.595 18.906 28.276 1.00 95.88 463 GLN A C 1
ATOM 3525 O O . GLN A 1 463 ? -42.490 19.433 27.615 1.00 95.88 463 GLN A O 1
ATOM 3530 N N . VAL A 1 464 ? -41.083 17.714 27.946 1.00 95.81 464 VAL A N 1
ATOM 3531 C CA . VAL A 1 464 ? -41.590 16.909 26.826 1.00 95.81 464 VAL A CA 1
ATOM 3532 C C . VAL A 1 464 ? -42.895 16.227 27.243 1.00 95.81 464 VAL A C 1
ATOM 3534 O O . VAL A 1 464 ? -42.920 15.078 27.682 1.00 95.81 464 VAL A O 1
ATOM 3537 N N . ASP A 1 465 ? -43.996 16.960 27.097 1.00 93.75 465 ASP A N 1
ATOM 3538 C CA . ASP A 1 465 ? -45.359 16.476 27.327 1.00 93.75 465 ASP A CA 1
ATOM 3539 C C . ASP A 1 465 ? -45.941 15.882 26.034 1.00 93.75 465 ASP A C 1
ATOM 3541 O O . ASP A 1 465 ? -46.785 16.469 25.356 1.00 93.75 465 ASP A O 1
ATOM 3545 N N . ASP A 1 466 ? -45.401 14.730 25.634 1.00 95.94 466 ASP A N 1
ATOM 3546 C CA . ASP A 1 466 ? -45.903 13.955 24.502 1.00 95.94 466 ASP A CA 1
ATOM 3547 C C . ASP A 1 466 ? -46.139 12.500 24.917 1.00 95.94 466 ASP A C 1
ATOM 3549 O O . ASP A 1 466 ? -45.239 11.831 25.426 1.00 95.94 466 ASP A O 1
ATOM 3553 N N . GLY A 1 467 ? -47.342 11.975 24.671 1.00 92.75 467 GLY A N 1
ATOM 3554 C CA . GLY A 1 467 ? -47.727 10.629 25.111 1.00 92.75 467 GLY A CA 1
ATOM 3555 C C . GLY A 1 467 ? -46.817 9.499 24.606 1.00 92.75 467 GLY A C 1
ATOM 3556 O O . GLY A 1 467 ? -46.690 8.488 25.288 1.00 92.75 467 GLY A O 1
ATOM 3557 N N . THR A 1 468 ? -46.143 9.673 23.462 1.00 94.50 468 THR A N 1
ATOM 3558 C CA . THR A 1 468 ? -45.210 8.676 22.897 1.00 94.50 468 THR A CA 1
ATOM 3559 C C . THR A 1 468 ? -43.766 8.857 23.365 1.00 94.50 468 THR A C 1
ATOM 3561 O O . THR A 1 468 ? -43.027 7.880 23.444 1.00 94.50 468 THR A O 1
ATOM 3564 N N . LEU A 1 469 ? -43.361 10.082 23.719 1.00 96.12 469 LEU A N 1
ATOM 3565 C CA . LEU A 1 469 ? -41.972 10.407 24.082 1.00 96.12 469 LEU A CA 1
ATOM 3566 C C . LEU A 1 469 ? -41.749 10.555 25.595 1.00 96.12 469 LEU A C 1
ATOM 3568 O O . LEU A 1 469 ? -40.629 10.373 26.073 1.00 96.12 469 LEU A O 1
ATOM 3572 N N . SER A 1 470 ? -42.807 10.852 26.355 1.00 93.62 470 SER A N 1
ATOM 3573 C CA . SER A 1 470 ? -42.774 11.193 27.787 1.00 93.62 470 SER A CA 1
ATOM 3574 C C . SER A 1 470 ? -42.077 10.149 28.657 1.00 93.62 470 SER A C 1
ATOM 3576 O O . SER A 1 470 ? -41.411 10.513 29.622 1.00 93.62 470 SER A O 1
ATOM 3578 N N . THR A 1 471 ? -42.157 8.861 28.306 1.00 95.75 471 THR A N 1
ATOM 3579 C CA . THR A 1 471 ? -41.463 7.799 29.055 1.00 95.75 471 THR A CA 1
ATOM 3580 C C . THR A 1 471 ? -39.943 7.937 28.944 1.00 95.75 471 THR A C 1
ATOM 3582 O O . THR A 1 471 ? -39.259 7.990 29.965 1.00 95.75 471 THR A O 1
ATOM 3585 N N . GLN A 1 472 ? -39.398 8.043 27.724 1.00 96.62 472 GLN A N 1
ATOM 3586 C CA . GLN A 1 472 ? -37.948 8.193 27.539 1.00 96.62 472 GLN A CA 1
ATOM 3587 C C . GLN A 1 472 ? -37.457 9.574 27.971 1.00 96.62 472 GLN A C 1
ATOM 3589 O O . GLN A 1 472 ? -36.396 9.686 28.581 1.00 96.62 472 GLN A O 1
ATOM 3594 N N . ALA A 1 473 ? -38.250 10.621 27.734 1.00 95.56 473 ALA A N 1
ATOM 3595 C CA . ALA A 1 473 ? -37.941 11.954 28.231 1.00 95.56 473 ALA A CA 1
ATOM 3596 C C . ALA A 1 473 ? -37.923 11.999 29.769 1.00 95.56 473 ALA A C 1
ATOM 3598 O O . ALA A 1 473 ? -37.037 12.619 30.348 1.00 95.56 473 ALA A O 1
ATOM 3599 N N . GLY A 1 474 ? -38.822 11.271 30.439 1.00 95.00 474 GLY A N 1
ATOM 3600 C CA . GLY A 1 474 ? -38.816 11.095 31.890 1.00 95.00 474 GLY A CA 1
ATOM 3601 C C . GLY A 1 474 ? -37.563 10.377 32.396 1.00 95.00 474 GLY A C 1
ATOM 3602 O O . GLY A 1 474 ? -36.919 10.863 33.323 1.00 95.00 474 GLY A O 1
ATOM 3603 N N . LEU A 1 475 ? -37.154 9.274 31.756 1.00 94.81 475 LEU A N 1
ATOM 3604 C CA . LEU A 1 475 ? -35.913 8.560 32.100 1.00 94.81 475 LEU A CA 1
ATOM 3605 C C . LEU A 1 475 ? -34.664 9.434 31.909 1.00 94.81 475 LEU A C 1
ATOM 3607 O O . LEU A 1 475 ? -33.770 9.445 32.764 1.00 94.81 475 LEU A O 1
ATOM 3611 N N . LEU A 1 476 ? -34.623 10.211 30.822 1.00 95.56 476 LEU A N 1
ATOM 3612 C CA . LEU A 1 476 ? -33.574 11.195 30.570 1.00 95.56 476 LEU A CA 1
ATOM 3613 C C . LEU A 1 476 ? -33.577 12.295 31.640 1.00 95.56 476 LEU A C 1
ATOM 3615 O O . LEU A 1 476 ? -32.518 12.647 32.165 1.00 95.56 476 LEU A O 1
ATOM 3619 N N . ALA A 1 477 ? -34.760 12.802 31.997 1.00 94.56 477 ALA A N 1
ATOM 3620 C CA . ALA A 1 477 ? -34.922 13.823 33.020 1.00 94.56 477 ALA A CA 1
ATOM 3621 C C . ALA A 1 477 ? -34.407 13.335 34.374 1.00 94.56 477 ALA A C 1
ATOM 3623 O O . ALA A 1 477 ? -33.608 14.041 34.986 1.00 94.56 477 ALA A O 1
ATOM 3624 N N . THR A 1 478 ? -34.791 12.128 34.804 1.00 93.38 478 THR A N 1
ATOM 3625 C CA . THR A 1 478 ? -34.334 11.498 36.051 1.00 93.38 478 THR A CA 1
ATOM 3626 C C . THR A 1 478 ? -32.822 11.301 36.055 1.00 93.38 478 THR A C 1
ATOM 3628 O O . THR A 1 478 ? -32.152 11.764 36.980 1.00 93.38 478 THR A O 1
ATOM 3631 N N . SER A 1 479 ? -32.262 10.741 34.978 1.00 94.88 479 SER A N 1
ATOM 3632 C CA . SER A 1 479 ? -30.814 10.512 34.843 1.00 94.88 479 SER A CA 1
ATOM 3633 C C . SER A 1 479 ? -29.993 11.807 34.891 1.00 94.88 479 SER A C 1
ATOM 3635 O O . SER A 1 479 ? -28.831 11.799 35.297 1.00 94.88 479 SER A O 1
ATOM 3637 N N . ALA A 1 480 ? -30.590 12.938 34.507 1.00 94.44 480 ALA A N 1
ATOM 3638 C CA . ALA A 1 480 ? -29.972 14.260 34.559 1.00 94.44 480 ALA A CA 1
ATOM 3639 C C . ALA A 1 480 ? -30.301 15.059 35.844 1.00 94.44 480 ALA A C 1
ATOM 3641 O O . ALA A 1 480 ? -29.701 16.110 36.076 1.00 94.44 480 ALA A O 1
ATOM 3642 N N . SER A 1 481 ? -31.259 14.598 36.657 1.00 90.56 481 SER A N 1
ATOM 3643 C CA . SER A 1 481 ? -31.994 15.429 37.622 1.00 90.56 481 SER A CA 1
ATOM 3644 C C . SER A 1 481 ? -31.220 15.891 38.850 1.00 90.56 481 SER A C 1
ATOM 3646 O O . SER A 1 481 ? -30.326 15.227 39.360 1.00 90.56 481 SER A O 1
ATOM 3648 N N . LYS A 1 482 ? -31.663 17.039 39.367 1.00 80.81 482 LYS A N 1
ATOM 3649 C CA . LYS A 1 482 ? -31.356 17.594 40.686 1.00 80.81 482 LYS A CA 1
ATOM 3650 C C . LYS A 1 482 ? -32.597 17.401 41.566 1.00 80.81 482 LYS A C 1
ATOM 3652 O O . LYS A 1 482 ? -33.384 18.329 41.707 1.00 80.81 482 LYS A O 1
ATOM 3657 N N . THR A 1 483 ? -32.884 16.201 42.064 1.00 64.69 483 THR A N 1
ATOM 3658 C CA . THR A 1 483 ? -34.070 16.024 42.923 1.00 64.69 483 THR A CA 1
ATOM 3659 C C . THR A 1 483 ? -33.829 16.606 44.319 1.00 64.69 483 THR A C 1
ATOM 3661 O O . THR A 1 483 ? -32.904 16.207 45.024 1.00 64.69 483 THR A O 1
ATOM 3664 N N . ASP A 1 484 ? -34.693 17.536 44.740 1.00 59.66 484 ASP A N 1
ATOM 3665 C CA . ASP A 1 484 ? -34.666 18.152 46.080 1.00 59.66 484 ASP A CA 1
ATOM 3666 C C . ASP A 1 484 ? -35.249 17.230 47.181 1.00 59.66 484 ASP A C 1
ATOM 3668 O O . ASP A 1 484 ? -35.096 17.506 48.370 1.00 59.66 484 ASP A O 1
ATOM 3672 N N . SER A 1 485 ? -35.915 16.126 46.815 1.00 55.47 485 SER A N 1
ATOM 3673 C CA . SER A 1 485 ? -36.733 15.289 47.717 1.00 55.47 485 SER A CA 1
ATOM 3674 C C . SER A 1 485 ? -36.103 13.958 48.159 1.00 55.47 485 SER A C 1
ATOM 3676 O O . SER A 1 485 ? -36.756 13.160 48.830 1.00 55.47 485 SER A O 1
ATOM 3678 N N . GLY A 1 486 ? -34.835 13.717 47.838 1.00 57.16 486 GLY A N 1
ATOM 3679 C CA . GLY A 1 486 ? -34.136 12.473 48.159 1.00 57.16 486 GLY A CA 1
ATOM 3680 C C . GLY A 1 486 ? -33.174 12.150 47.032 1.00 57.16 486 GLY A C 1
ATOM 3681 O O . GLY A 1 486 ? -33.594 12.017 45.886 1.00 57.16 486 GLY A O 1
ATOM 3682 N N . VAL A 1 487 ? -31.884 12.126 47.360 1.00 51.69 487 VAL A N 1
ATOM 3683 C CA . VAL A 1 487 ? -30.771 12.042 46.414 1.00 51.69 487 VAL A CA 1
ATOM 3684 C C . VAL A 1 487 ? -30.968 10.809 45.533 1.00 51.69 487 VAL A C 1
ATOM 3686 O O . VAL A 1 487 ? -30.763 9.691 46.000 1.00 51.69 487 VAL A O 1
ATOM 3689 N N . ASP A 1 488 ? -31.356 10.986 44.267 1.00 67.50 488 ASP A N 1
ATOM 3690 C CA . ASP A 1 488 ? -31.061 9.950 43.286 1.00 67.50 488 ASP A CA 1
ATOM 3691 C C . ASP A 1 488 ? -29.546 9.984 43.106 1.00 67.50 488 ASP A C 1
ATOM 3693 O O . ASP A 1 488 ? -28.990 10.755 42.312 1.00 67.50 488 ASP A O 1
ATOM 3697 N N . GLU A 1 489 ? -28.869 9.191 43.938 1.00 81.06 489 GLU A N 1
ATOM 3698 C CA . GLU A 1 489 ? -27.421 9.087 43.961 1.00 81.06 489 GLU A CA 1
ATOM 3699 C C . GLU A 1 489 ? -26.871 8.642 42.605 1.00 81.06 489 GLU A C 1
ATOM 3701 O O . GLU A 1 489 ? -25.663 8.741 42.417 1.00 81.06 489 GLU A O 1
ATOM 3706 N N . THR A 1 490 ? -27.703 8.172 41.667 1.00 88.88 490 THR A N 1
ATOM 3707 C CA . THR A 1 490 ? -27.285 7.705 40.341 1.00 88.88 490 THR A CA 1
ATOM 3708 C C . THR A 1 490 ? -27.273 8.796 39.263 1.00 88.88 490 THR A C 1
ATOM 3710 O O . THR A 1 490 ? -26.567 8.631 38.268 1.00 88.88 490 THR A O 1
ATOM 3713 N N . SER A 1 491 ? -27.951 9.932 39.473 1.00 94.12 491 SER A N 1
ATOM 3714 C CA . SER A 1 491 ? -28.050 11.019 38.484 1.00 94.12 491 SER A CA 1
ATOM 3715 C C . SER A 1 491 ? -26.708 11.699 38.171 1.00 94.12 491 SER A C 1
ATOM 3717 O O . SER A 1 491 ? -25.838 11.857 39.038 1.00 94.12 491 SER A O 1
ATOM 3719 N N . LEU A 1 492 ? -26.550 12.201 36.940 1.00 95.75 492 LEU A N 1
ATOM 3720 C CA . LEU A 1 492 ? -25.350 12.933 36.521 1.00 95.75 492 LEU A CA 1
ATOM 3721 C C . LEU A 1 492 ? -25.112 14.178 37.385 1.00 95.75 492 LEU A C 1
ATOM 3723 O O . LEU A 1 492 ? -23.967 14.468 37.733 1.00 95.75 492 LEU A O 1
ATOM 3727 N N . TYR A 1 493 ? -26.173 14.888 37.783 1.00 94.62 493 TYR A N 1
ATOM 3728 C CA . TYR A 1 493 ? -26.073 16.031 38.691 1.00 94.62 493 TYR A CA 1
ATOM 3729 C C . TYR A 1 493 ? -25.456 15.631 40.037 1.00 94.62 493 TYR A C 1
ATOM 3731 O O . TYR A 1 493 ? -24.510 16.275 40.507 1.00 94.62 493 TYR A O 1
ATOM 3739 N N . ALA A 1 494 ? -25.971 14.565 40.662 1.00 93.44 494 ALA A N 1
ATOM 3740 C CA . ALA A 1 494 ? -25.489 14.096 41.955 1.00 93.44 494 ALA A CA 1
ATOM 3741 C C . ALA A 1 494 ? -24.031 13.630 41.863 1.00 93.44 494 ALA A C 1
ATOM 3743 O O . ALA A 1 494 ? -23.206 14.030 42.690 1.00 93.44 494 ALA A O 1
ATOM 3744 N N . LYS A 1 495 ? -23.678 12.863 40.820 1.00 95.19 495 LYS A N 1
ATOM 3745 C CA . LYS A 1 495 ? -22.297 12.407 40.596 1.00 95.19 495 LYS A CA 1
ATOM 3746 C C . LYS A 1 495 ? -21.339 13.566 40.319 1.00 95.19 495 LYS A C 1
ATOM 3748 O O . LYS A 1 495 ? -20.256 13.606 40.900 1.00 95.19 495 LYS A O 1
ATOM 3753 N N . ALA A 1 496 ? -21.742 14.548 39.512 1.00 94.88 496 ALA A N 1
ATOM 3754 C CA . ALA A 1 496 ? -20.940 15.741 39.245 1.00 94.88 496 ALA A CA 1
ATOM 3755 C C . ALA A 1 496 ? -20.742 16.586 40.516 1.00 94.88 496 ALA A C 1
ATOM 3757 O O . ALA A 1 496 ? -19.639 17.059 40.780 1.00 94.88 496 ALA A O 1
ATOM 3758 N N . THR A 1 497 ? -21.767 16.698 41.366 1.00 93.06 497 THR A N 1
ATOM 3759 C CA . THR A 1 497 ? -21.670 17.369 42.674 1.00 93.06 497 THR A CA 1
ATOM 3760 C C . THR A 1 497 ? -20.748 16.611 43.639 1.00 93.06 497 THR A C 1
ATOM 3762 O O . THR A 1 497 ? -19.988 17.220 44.395 1.00 93.06 497 THR A O 1
ATOM 3765 N N . ALA A 1 498 ? -20.768 15.276 43.620 1.00 93.12 498 ALA A N 1
ATOM 3766 C CA . ALA A 1 498 ? -19.843 14.460 44.405 1.00 93.12 498 ALA A CA 1
ATOM 3767 C C . ALA A 1 498 ? -18.390 14.635 43.930 1.00 93.12 498 ALA A C 1
ATOM 3769 O O . ALA A 1 498 ? -17.489 14.812 44.754 1.00 93.12 498 ALA A O 1
ATOM 3770 N N . LEU A 1 499 ? -18.163 14.670 42.612 1.00 93.44 499 LEU A N 1
ATOM 3771 C CA . LEU A 1 499 ? -16.855 14.969 42.033 1.00 93.44 499 LEU A CA 1
ATOM 3772 C C . LEU A 1 499 ? -16.397 16.391 42.376 1.00 93.44 499 LEU A C 1
ATOM 3774 O O . LEU A 1 499 ? -15.247 16.583 42.739 1.00 93.44 499 LEU A O 1
ATOM 3778 N N . GLN A 1 500 ? -17.288 17.383 42.357 1.00 92.94 500 GLN A N 1
ATOM 3779 C CA . GLN A 1 500 ? -16.959 18.753 42.760 1.00 92.94 500 GLN A CA 1
ATOM 3780 C C . GLN A 1 500 ? -16.385 18.816 44.186 1.00 92.94 500 GLN A C 1
ATOM 3782 O O . GLN A 1 500 ? -15.422 19.550 44.421 1.00 92.94 500 GLN A O 1
ATOM 3787 N N . LYS A 1 501 ? -16.972 18.051 45.121 1.00 92.06 501 LYS A N 1
ATOM 3788 C CA . LYS A 1 501 ? -16.553 17.978 46.533 1.00 92.06 501 LYS A CA 1
ATOM 3789 C C . LYS A 1 501 ? -15.236 17.226 46.732 1.00 92.06 501 LYS A C 1
ATOM 3791 O O . LYS A 1 501 ? -14.527 17.500 47.695 1.00 92.06 501 LYS A O 1
ATOM 3796 N N . ALA A 1 502 ? -14.917 16.289 45.844 1.00 91.50 502 ALA A N 1
ATOM 3797 C CA . ALA A 1 502 ? -13.682 15.515 45.875 1.00 91.50 502 ALA A CA 1
ATOM 3798 C C . ALA A 1 502 ? -13.109 15.379 44.449 1.00 91.50 502 ALA A C 1
ATOM 3800 O O . ALA A 1 502 ? -13.193 14.298 43.859 1.00 91.50 502 ALA A O 1
ATOM 3801 N N . PRO A 1 503 ? -12.542 16.470 43.888 1.00 88.25 503 PRO A N 1
ATOM 3802 C CA . PRO A 1 503 ? -12.150 16.555 42.475 1.00 88.25 503 PRO A CA 1
ATOM 3803 C C . PRO A 1 503 ? -11.018 15.596 42.102 1.00 88.25 503 PRO A C 1
ATOM 3805 O O . PRO A 1 503 ? -10.890 15.225 40.944 1.00 88.25 503 PRO A O 1
ATOM 3808 N N . THR A 1 504 ? -10.242 15.145 43.086 1.00 88.12 504 THR A N 1
ATOM 3809 C CA . THR A 1 504 ? -9.131 14.206 42.906 1.00 88.12 504 THR A CA 1
ATOM 3810 C C . THR A 1 504 ? -9.552 12.732 42.974 1.00 88.12 504 THR A C 1
ATOM 3812 O O . THR A 1 504 ? -8.712 11.842 42.857 1.00 88.12 504 THR A O 1
ATOM 3815 N N . ASN A 1 505 ? -10.833 12.430 43.219 1.00 91.81 505 ASN A N 1
ATOM 3816 C CA . ASN A 1 505 ? -11.292 11.069 43.482 1.00 91.81 505 ASN A CA 1
ATOM 3817 C C . ASN A 1 505 ? -11.686 10.339 42.183 1.00 91.81 505 ASN A C 1
ATOM 3819 O O . ASN A 1 505 ? -12.737 10.611 41.598 1.00 91.81 505 ASN A O 1
ATOM 3823 N N . TYR A 1 506 ? -10.875 9.357 41.773 1.00 91.38 506 TYR A N 1
ATOM 3824 C CA . TYR A 1 506 ? -11.124 8.539 40.578 1.00 91.38 506 TYR A CA 1
ATOM 3825 C C . TYR A 1 506 ? -12.477 7.806 40.605 1.00 91.38 506 TYR A C 1
ATOM 3827 O O . TYR A 1 506 ? -13.140 7.701 39.573 1.00 91.38 506 TYR A O 1
ATOM 3835 N N . THR A 1 507 ? -12.928 7.336 41.772 1.00 93.94 507 THR A N 1
ATOM 3836 C CA . THR A 1 507 ? -14.236 6.678 41.921 1.00 93.94 507 THR A CA 1
ATOM 3837 C C . THR A 1 507 ? -15.375 7.641 41.595 1.00 93.94 507 THR A C 1
ATOM 3839 O O . THR A 1 507 ? -16.297 7.275 40.869 1.00 93.94 507 THR A O 1
ATOM 3842 N N . ASN A 1 508 ? -15.294 8.894 42.053 1.00 93.19 508 ASN A N 1
ATOM 3843 C CA . ASN A 1 508 ? -16.294 9.912 41.725 1.00 93.19 508 ASN A CA 1
ATOM 3844 C C . ASN A 1 508 ? -16.256 10.291 40.242 1.00 93.19 508 ASN A C 1
ATOM 3846 O O . ASN A 1 508 ? -17.307 10.454 39.629 1.00 93.19 508 ASN A O 1
ATOM 3850 N N . ALA A 1 509 ? -15.064 10.396 39.650 1.00 94.00 509 ALA A N 1
ATOM 3851 C CA . ALA A 1 509 ? -14.921 10.684 38.226 1.00 94.00 509 ALA A CA 1
ATOM 3852 C C . ALA A 1 509 ? -15.491 9.547 37.356 1.00 94.00 509 ALA A C 1
ATOM 3854 O O . ALA A 1 509 ? -16.242 9.797 36.415 1.00 94.00 509 ALA A O 1
ATOM 3855 N N . THR A 1 510 ? -15.227 8.293 37.733 1.00 94.62 510 THR A N 1
ATOM 3856 C CA . THR A 1 510 ? -15.806 7.100 37.095 1.00 94.62 510 THR A CA 1
ATOM 3857 C C . THR A 1 510 ? -17.328 7.090 37.205 1.00 94.62 510 THR A C 1
ATOM 3859 O O . THR A 1 510 ? -18.017 6.812 36.227 1.00 94.62 510 THR A O 1
ATOM 3862 N N . ALA A 1 511 ? -17.868 7.462 38.368 1.00 95.25 511 ALA A N 1
ATOM 3863 C CA . ALA A 1 511 ? -19.308 7.556 38.566 1.00 95.25 511 ALA A CA 1
ATOM 3864 C C . ALA A 1 511 ? -19.957 8.628 37.669 1.00 95.25 511 ALA A C 1
ATOM 3866 O O . ALA A 1 511 ? -21.068 8.424 37.187 1.00 95.25 511 ALA A O 1
ATOM 3867 N N . VAL A 1 512 ? -19.265 9.744 37.400 1.00 96.06 512 VAL A N 1
ATOM 3868 C CA . VAL A 1 512 ? -19.714 10.754 36.424 1.00 96.06 512 VAL A CA 1
ATOM 3869 C C . VAL A 1 512 ? -19.731 10.186 35.004 1.00 96.06 512 VAL A C 1
ATOM 3871 O O . VAL A 1 512 ? -20.702 10.412 34.288 1.00 96.06 512 VAL A O 1
ATOM 3874 N N . ILE A 1 513 ? -18.696 9.439 34.601 1.00 96.31 513 ILE A N 1
ATOM 3875 C CA . ILE A 1 513 ? -18.630 8.806 33.272 1.00 96.31 513 ILE A CA 1
ATOM 3876 C C . ILE A 1 513 ? -19.793 7.821 33.090 1.00 96.31 513 ILE A C 1
ATOM 3878 O O . ILE A 1 513 ? -20.530 7.917 32.114 1.00 96.31 513 ILE A O 1
ATOM 3882 N N . GLN A 1 514 ? -20.019 6.943 34.071 1.00 95.44 514 GLN A N 1
ATOM 3883 C CA . GLN A 1 514 ? -21.127 5.981 34.059 1.00 95.44 514 GLN A CA 1
ATOM 3884 C C . GLN A 1 514 ? -22.495 6.670 33.980 1.00 95.44 514 GLN A C 1
ATOM 3886 O O . GLN A 1 514 ? -23.333 6.283 33.169 1.00 95.44 514 GLN A O 1
ATOM 3891 N N . ALA A 1 515 ? -22.721 7.712 34.788 1.00 95.62 515 ALA A N 1
ATOM 3892 C CA . ALA A 1 515 ? -23.974 8.464 34.758 1.00 95.62 515 ALA A CA 1
ATOM 3893 C C . ALA A 1 515 ? -24.192 9.169 33.408 1.00 95.62 515 ALA A C 1
ATOM 3895 O O . ALA A 1 515 ? -25.319 9.224 32.916 1.00 95.62 515 ALA A O 1
ATOM 3896 N N . PHE A 1 516 ? -23.123 9.678 32.784 1.00 96.38 516 PHE A N 1
ATOM 3897 C CA . PHE A 1 516 ? -23.198 10.276 31.453 1.00 96.38 516 PHE A CA 1
ATOM 3898 C C . PHE A 1 516 ? -23.528 9.239 30.367 1.00 96.38 516 PHE A C 1
ATOM 3900 O O . PHE A 1 516 ? -24.358 9.521 29.506 1.00 96.38 516 PHE A O 1
ATOM 3907 N N . ASP A 1 517 ? -22.937 8.041 30.413 1.00 94.75 517 ASP A N 1
ATOM 3908 C CA . ASP A 1 517 ? -23.212 6.967 29.447 1.00 94.75 517 ASP A CA 1
ATOM 3909 C C . ASP A 1 517 ? -24.669 6.487 29.512 1.00 94.75 517 ASP A C 1
ATOM 3911 O O . ASP A 1 517 ? -25.302 6.294 28.470 1.00 94.75 517 ASP A O 1
ATOM 3915 N N . THR A 1 518 ? -25.228 6.348 30.719 1.00 94.31 518 THR A N 1
ATOM 3916 C CA . THR A 1 518 ? -26.656 6.047 30.923 1.00 94.31 518 THR A CA 1
ATOM 3917 C C . THR A 1 518 ? -27.535 7.160 30.350 1.00 94.31 518 THR A C 1
ATOM 3919 O O . THR A 1 518 ? -28.453 6.898 29.572 1.00 94.31 518 THR A O 1
ATOM 3922 N N . LEU A 1 519 ? -27.221 8.418 30.676 1.00 96.19 519 LEU A N 1
ATOM 3923 C CA . LEU A 1 519 ? -27.939 9.594 30.182 1.00 96.19 519 LEU A CA 1
ATOM 3924 C C . LEU A 1 519 ? -27.907 9.681 28.650 1.00 96.19 519 LEU A C 1
ATOM 3926 O O . LEU A 1 519 ? -28.934 9.961 28.034 1.00 96.19 519 LEU A O 1
ATOM 3930 N N . LYS A 1 520 ? -26.759 9.393 28.024 1.00 95.25 520 LYS A N 1
ATOM 3931 C CA . LYS A 1 520 ? -26.632 9.311 26.564 1.00 95.25 520 LYS A CA 1
ATOM 3932 C C . LYS A 1 520 ? -27.532 8.220 25.982 1.00 95.25 520 LYS A C 1
ATOM 3934 O O . LYS A 1 520 ? -28.199 8.486 24.992 1.00 95.25 520 LYS A O 1
ATOM 3939 N N . GLY A 1 521 ? -27.587 7.036 26.595 1.00 92.19 521 GLY A N 1
ATOM 3940 C CA . GLY A 1 521 ? -28.470 5.956 26.141 1.00 92.19 521 GLY A CA 1
ATOM 3941 C C . GLY A 1 521 ? -29.946 6.370 26.110 1.00 92.19 521 GLY A C 1
ATOM 3942 O O . GLY A 1 521 ? -30.627 6.141 25.114 1.00 92.19 521 GLY A O 1
ATOM 3943 N N . HIS A 1 522 ? -30.424 7.054 27.155 1.00 95.62 522 HIS A N 1
ATOM 3944 C CA . HIS A 1 522 ? -31.789 7.596 27.180 1.00 95.62 522 HIS A CA 1
ATOM 3945 C C . HIS A 1 522 ? -32.014 8.703 26.144 1.00 95.62 522 HIS A C 1
ATOM 3947 O O . HIS A 1 522 ? -33.089 8.778 25.553 1.00 95.62 522 HIS A O 1
ATOM 3953 N N . PHE A 1 523 ? -31.011 9.552 25.904 1.00 96.50 523 PHE A N 1
ATOM 3954 C CA . PHE A 1 523 ? -31.077 10.573 24.861 1.00 96.50 523 PHE A CA 1
ATOM 3955 C C . PHE A 1 523 ? -31.169 9.953 23.460 1.00 96.50 523 PHE A C 1
ATOM 3957 O O . PHE A 1 523 ? -32.046 10.336 22.692 1.00 96.50 523 PHE A O 1
ATOM 3964 N N . ASP A 1 524 ? -30.314 8.978 23.142 1.00 92.62 524 ASP A N 1
ATOM 3965 C CA . ASP A 1 524 ? -30.306 8.312 21.837 1.00 92.62 524 ASP A CA 1
ATOM 3966 C C . ASP A 1 524 ? -31.656 7.620 21.560 1.00 92.62 524 ASP A C 1
ATOM 3968 O O . ASP A 1 524 ? -32.210 7.769 20.470 1.00 92.62 524 ASP A O 1
ATOM 3972 N N . GLU A 1 525 ? -32.235 6.932 22.555 1.00 93.62 525 GLU A N 1
ATOM 3973 C CA . GLU A 1 525 ? -33.549 6.286 22.408 1.00 93.62 525 GLU A CA 1
ATOM 3974 C C . GLU A 1 525 ? -34.689 7.312 22.282 1.00 93.62 525 GLU A C 1
ATOM 3976 O O . GLU A 1 525 ? -35.613 7.109 21.496 1.00 93.62 525 GLU A O 1
ATOM 3981 N N . LEU A 1 526 ? -34.618 8.445 22.993 1.00 95.00 526 LEU A N 1
ATOM 3982 C CA . LEU A 1 526 ? -35.579 9.541 22.834 1.00 95.00 526 LEU A CA 1
ATOM 3983 C C . LEU A 1 526 ? -35.537 10.128 21.417 1.00 95.00 526 LEU A C 1
ATOM 3985 O O . LEU A 1 526 ? -36.593 10.331 20.819 1.00 95.00 526 LEU A O 1
ATOM 3989 N N . ILE A 1 527 ? -34.344 10.394 20.872 1.00 95.81 527 ILE A N 1
ATOM 3990 C CA . ILE A 1 527 ? -34.192 10.913 19.505 1.00 95.81 527 ILE A CA 1
ATOM 3991 C C . ILE A 1 527 ? -34.692 9.891 18.485 1.00 95.81 527 ILE A C 1
ATOM 3993 O O . ILE A 1 527 ? -35.437 10.256 17.579 1.00 95.81 527 ILE A O 1
ATOM 3997 N N . LYS A 1 528 ? -34.357 8.610 18.659 1.00 90.31 528 LYS A N 1
ATOM 3998 C CA . LYS A 1 528 ? -34.856 7.523 17.811 1.00 90.31 528 LYS A CA 1
ATOM 3999 C C . LYS A 1 528 ? -36.386 7.457 17.806 1.00 90.31 528 LYS A C 1
ATOM 4001 O O . LYS A 1 528 ? -36.973 7.431 16.730 1.00 90.31 528 LYS A O 1
ATOM 4006 N N . LEU A 1 529 ? -37.042 7.500 18.969 1.00 92.56 529 LEU A N 1
ATOM 4007 C CA . LEU A 1 529 ? -38.510 7.540 19.048 1.00 92.56 529 LEU A CA 1
ATOM 4008 C C . LEU A 1 529 ? -39.088 8.813 18.418 1.00 92.56 529 LEU A C 1
ATOM 4010 O O . LEU A 1 529 ? -40.107 8.752 17.733 1.00 92.56 529 LEU A O 1
ATOM 4014 N N .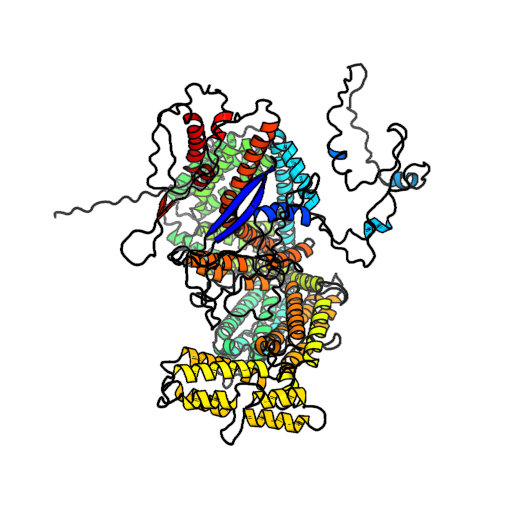 ALA A 1 530 ? -38.448 9.966 18.626 1.00 92.50 530 ALA A N 1
ATOM 4015 C CA . ALA A 1 530 ? -38.886 11.222 18.028 1.00 92.50 530 ALA A CA 1
ATOM 4016 C C . ALA A 1 530 ? -38.823 11.172 16.495 1.00 92.50 530 ALA A C 1
ATOM 4018 O O . ALA A 1 530 ? -39.744 11.651 15.845 1.00 92.50 530 ALA A O 1
ATOM 4019 N N . ILE A 1 531 ? -37.793 10.549 15.916 1.00 87.38 531 ILE A N 1
ATOM 4020 C CA . ILE A 1 531 ? -37.691 10.333 14.467 1.00 87.38 531 ILE A CA 1
ATOM 4021 C C . ILE A 1 531 ? -38.767 9.342 13.995 1.00 87.38 531 ILE A C 1
ATOM 4023 O O . ILE A 1 531 ? -39.536 9.666 13.091 1.00 87.38 531 ILE A O 1
ATOM 4027 N N . GLN A 1 532 ? -38.899 8.186 14.657 1.00 88.12 532 GLN A N 1
ATOM 4028 C CA . GLN A 1 532 ? -39.888 7.153 14.310 1.00 88.12 532 GLN A CA 1
ATOM 4029 C C . GLN A 1 532 ? -41.333 7.671 14.305 1.00 88.12 532 GLN A C 1
ATOM 4031 O O . GLN A 1 532 ? -42.164 7.192 13.531 1.00 88.12 532 GLN A O 1
ATOM 4036 N N . HIS A 1 533 ? -41.634 8.645 15.164 1.00 89.69 533 HIS A N 1
ATOM 4037 C CA . HIS A 1 533 ? -42.959 9.243 15.292 1.00 89.69 533 HIS A CA 1
ATOM 4038 C C . HIS A 1 533 ? -43.112 10.610 14.611 1.00 89.69 533 HIS A C 1
ATOM 4040 O O . HIS A 1 533 ? -44.180 11.199 14.757 1.00 89.69 533 HIS A O 1
ATOM 4046 N N . ASP A 1 534 ? -42.105 11.090 13.871 1.00 91.12 534 ASP A N 1
ATOM 4047 C CA . ASP A 1 534 ? -42.110 12.398 13.192 1.00 91.12 534 ASP A CA 1
ATOM 4048 C C . ASP A 1 534 ? -42.392 13.573 14.154 1.00 91.12 534 ASP A C 1
ATOM 4050 O O . ASP A 1 534 ? -43.287 14.388 13.952 1.00 91.12 534 ASP A O 1
ATOM 4054 N N . LYS A 1 535 ? -41.663 13.592 15.277 1.00 95.31 535 LYS A N 1
ATOM 4055 C CA . LYS A 1 535 ? -41.805 14.530 16.408 1.00 95.31 535 LYS A CA 1
ATOM 4056 C C . LYS A 1 535 ? -40.472 15.146 16.837 1.00 95.31 535 LYS A C 1
ATOM 4058 O O . LYS A 1 535 ? -40.273 15.468 18.014 1.00 95.31 535 LYS A O 1
ATOM 4063 N N . LEU A 1 536 ? -39.510 15.269 15.923 1.00 92.12 536 LEU A N 1
ATOM 4064 C CA . LEU A 1 536 ? -38.173 15.781 16.245 1.00 92.12 536 LEU A CA 1
ATOM 4065 C C . LEU A 1 536 ? -38.222 17.222 16.798 1.00 92.12 536 LEU A C 1
ATOM 4067 O O . LEU A 1 536 ? -37.437 17.590 17.672 1.00 92.12 536 LEU A O 1
ATOM 4071 N N . GLU A 1 537 ? -39.203 18.019 16.377 1.00 93.88 537 GLU A N 1
ATOM 4072 C CA . GLU A 1 537 ? -39.453 19.373 16.873 1.00 93.88 537 GLU A CA 1
ATOM 4073 C C . GLU A 1 537 ? -39.840 19.408 18.360 1.00 93.88 537 GLU A C 1
ATOM 4075 O O . GLU A 1 537 ? -39.558 20.388 19.051 1.00 93.88 537 GLU A O 1
ATOM 4080 N N . LYS A 1 538 ? -40.427 18.326 18.892 1.00 95.56 538 LYS A N 1
ATOM 4081 C CA . LYS A 1 538 ? -40.795 18.216 20.316 1.00 95.56 538 LYS A CA 1
ATOM 4082 C C . LYS A 1 538 ? -39.593 18.007 21.233 1.00 95.56 538 LYS A C 1
ATOM 4084 O O . LYS A 1 538 ? -39.703 18.253 22.431 1.00 95.56 538 LYS A O 1
ATOM 4089 N N . VAL A 1 539 ? -38.452 17.581 20.689 1.00 96.12 539 VAL A N 1
ATOM 4090 C CA . VAL A 1 539 ? -37.229 17.279 21.454 1.00 96.12 539 VAL A CA 1
ATOM 4091 C C . VAL A 1 539 ? -36.087 18.257 21.167 1.00 96.12 539 VAL A C 1
ATOM 4093 O O . VAL A 1 539 ? -34.974 18.068 21.653 1.00 96.12 539 VAL A O 1
ATOM 4096 N N . GLN A 1 540 ? -36.338 19.346 20.436 1.00 94.06 540 GLN A N 1
ATOM 4097 C CA . GLN A 1 540 ? -35.290 20.294 20.044 1.00 94.06 540 GLN A CA 1
ATOM 4098 C C . GLN A 1 540 ? -34.645 21.014 21.243 1.00 94.06 540 GLN A C 1
ATOM 4100 O O . GLN A 1 540 ? -33.428 21.208 21.279 1.00 94.06 540 GLN A O 1
ATOM 4105 N N . SER A 1 541 ? -35.431 21.366 22.268 1.00 94.56 541 SER A N 1
ATOM 4106 C CA . SER A 1 541 ? -34.904 21.935 23.520 1.00 94.56 541 SER A CA 1
ATOM 4107 C C . SER A 1 541 ? -33.985 20.945 24.248 1.00 94.56 541 SER A C 1
ATOM 4109 O O . SER A 1 541 ? -32.917 21.332 24.729 1.00 94.56 541 SER A O 1
ATOM 4111 N N . VAL A 1 542 ? -34.364 19.663 24.266 1.00 96.69 542 VAL A N 1
ATOM 4112 C CA . VAL A 1 542 ? -33.581 18.559 24.836 1.00 96.69 542 VAL A CA 1
ATOM 4113 C C . VAL A 1 542 ? -32.281 18.365 24.062 1.00 96.69 542 VAL A C 1
ATOM 4115 O O . VAL A 1 542 ? -31.218 18.288 24.673 1.00 96.69 542 VAL A O 1
ATOM 4118 N N . GLN A 1 543 ? -32.336 18.357 22.728 1.00 95.69 543 GLN A N 1
ATOM 4119 C CA . GLN A 1 543 ? -31.163 18.235 21.861 1.00 95.69 543 GLN A CA 1
ATOM 4120 C C . GLN A 1 543 ? -30.163 19.367 22.104 1.00 95.69 543 GLN A C 1
ATOM 4122 O O . GLN A 1 543 ? -28.980 19.105 22.318 1.00 95.69 543 GLN A O 1
ATOM 4127 N N . ASN A 1 544 ? -30.629 20.615 22.155 1.00 93.88 544 ASN A N 1
ATOM 4128 C CA . ASN A 1 544 ? -29.772 21.768 22.431 1.00 93.88 544 ASN A CA 1
ATOM 4129 C C . ASN A 1 544 ? -29.128 21.681 23.825 1.00 93.88 544 ASN A C 1
ATOM 4131 O O . ASN A 1 544 ? -27.926 21.922 23.977 1.00 93.88 544 ASN A O 1
ATOM 4135 N N . ALA A 1 545 ? -29.904 21.300 24.846 1.00 96.50 545 ALA A N 1
ATOM 4136 C CA . ALA A 1 545 ? -29.390 21.116 26.201 1.00 96.50 545 ALA A CA 1
ATOM 4137 C C . ALA A 1 545 ? -28.356 19.978 26.272 1.00 96.50 545 ALA A C 1
ATOM 4139 O O . ALA A 1 545 ? -27.300 20.145 26.888 1.00 96.50 545 ALA A O 1
ATOM 4140 N N . TYR A 1 546 ? -28.612 18.858 25.591 1.00 97.06 546 TYR A N 1
ATOM 4141 C CA . TYR A 1 546 ? -27.696 17.724 25.515 1.00 97.06 546 TYR A CA 1
ATOM 4142 C C . TYR A 1 546 ? -26.402 18.081 24.778 1.00 97.06 546 TYR A C 1
ATOM 4144 O O . TYR A 1 546 ? -25.324 17.760 25.268 1.00 97.06 546 TYR A O 1
ATOM 4152 N N . VAL A 1 547 ? -26.468 18.796 23.650 1.00 94.56 547 VAL A N 1
ATOM 4153 C CA . VAL A 1 547 ? -25.278 19.243 22.904 1.00 94.56 547 VAL A CA 1
ATOM 4154 C C . VAL A 1 547 ? -24.391 20.137 23.771 1.00 94.56 547 VAL A C 1
ATOM 4156 O O . VAL A 1 547 ? -23.175 19.941 23.804 1.00 94.56 547 VAL A O 1
ATOM 4159 N N . ASN A 1 548 ? -24.978 21.069 24.526 1.00 94.00 548 ASN A N 1
ATOM 4160 C CA . ASN A 1 548 ? -24.229 21.919 25.453 1.00 94.00 548 ASN A CA 1
ATOM 4161 C C . ASN A 1 548 ? -23.589 21.109 26.590 1.00 94.00 548 ASN A C 1
ATOM 4163 O O . ASN A 1 548 ? -22.402 21.281 26.878 1.00 94.00 548 ASN A O 1
ATOM 4167 N N . LEU A 1 549 ? -24.349 20.189 27.195 1.00 96.94 549 LEU A N 1
ATOM 4168 C CA . LEU A 1 549 ? -23.849 19.268 28.217 1.00 96.94 549 LEU A CA 1
ATOM 4169 C C . LEU A 1 549 ? -22.685 18.419 27.686 1.00 96.94 549 LEU A C 1
ATOM 4171 O O . LEU A 1 549 ? -21.630 18.356 28.316 1.00 96.94 549 LEU A O 1
ATOM 4175 N N . LYS A 1 550 ? -22.859 17.801 26.512 1.00 95.88 550 LYS A N 1
ATOM 4176 C CA . LYS A 1 550 ? -21.866 16.946 25.856 1.00 95.88 550 LYS A CA 1
ATOM 4177 C C . LYS A 1 550 ? -20.612 17.729 25.495 1.00 95.88 550 LYS A C 1
ATOM 4179 O O . LYS A 1 550 ? -19.516 17.244 25.748 1.00 95.88 550 LYS A O 1
ATOM 4184 N N . LYS A 1 551 ? -20.752 18.941 24.950 1.00 94.94 551 LYS A N 1
ATOM 4185 C CA . LYS A 1 551 ? -19.618 19.813 24.620 1.00 94.94 551 LYS A CA 1
ATOM 4186 C C . LYS A 1 551 ? -18.754 20.075 25.850 1.00 94.94 551 LYS A C 1
ATOM 4188 O O . LYS A 1 551 ? -17.538 19.960 25.764 1.00 94.94 551 LYS A O 1
ATOM 4193 N N . HIS A 1 552 ? -19.372 20.383 26.990 1.00 95.31 552 HIS A N 1
ATOM 4194 C CA . HIS A 1 552 ? -18.645 20.575 28.245 1.00 95.31 552 HIS A CA 1
ATOM 4195 C C . HIS A 1 552 ? -18.018 19.269 28.746 1.00 95.31 552 HIS A C 1
ATOM 4197 O O . HIS A 1 552 ? -16.819 19.227 29.024 1.00 95.31 552 HIS A O 1
ATOM 4203 N N . TYR A 1 553 ? -18.793 18.180 28.781 1.00 95.81 553 TYR A N 1
ATOM 4204 C CA . TYR A 1 553 ? -18.310 16.855 29.173 1.00 95.81 553 TYR A CA 1
ATOM 4205 C C . TYR A 1 553 ? -17.096 16.413 28.347 1.00 95.81 553 TYR A C 1
ATOM 4207 O O . TYR A 1 553 ? -16.119 15.938 28.916 1.00 95.81 553 TYR A O 1
ATOM 4215 N N . ASP A 1 554 ? -17.107 16.600 27.028 1.00 94.06 554 ASP A N 1
ATOM 4216 C CA . ASP A 1 554 ? -16.032 16.206 26.108 1.00 94.06 554 ASP A CA 1
ATOM 4217 C C . ASP A 1 554 ? -14.698 16.920 26.372 1.00 94.06 554 ASP A C 1
ATOM 4219 O O . ASP A 1 554 ? -13.655 16.418 25.965 1.00 94.06 554 ASP A O 1
ATOM 4223 N N . THR A 1 555 ? -14.712 18.063 27.060 1.00 92.81 555 THR A N 1
ATOM 4224 C CA . THR A 1 555 ? -13.491 18.824 27.384 1.00 92.81 555 THR A CA 1
ATOM 4225 C C . THR A 1 555 ? -12.840 18.421 28.704 1.00 92.81 555 THR A C 1
ATOM 4227 O O . THR A 1 555 ? -11.740 18.882 29.000 1.00 92.81 555 THR A O 1
ATOM 4230 N N . MET A 1 556 ? -13.486 17.568 29.504 1.00 92.62 556 MET A N 1
ATOM 4231 C CA . MET A 1 556 ? -12.981 17.164 30.815 1.00 92.62 556 MET A CA 1
ATOM 4232 C C . MET A 1 556 ? -12.671 15.669 30.891 1.00 92.62 556 MET A C 1
ATOM 4234 O O . MET A 1 556 ? -13.316 14.849 30.235 1.00 92.62 556 MET A O 1
ATOM 4238 N N . MET A 1 557 ? -11.738 15.316 31.779 1.00 92.69 557 MET A N 1
ATOM 4239 C CA . MET A 1 557 ? -11.470 13.934 32.192 1.00 92.69 557 MET A CA 1
ATOM 4240 C C . MET A 1 557 ? -11.051 13.001 31.039 1.00 92.69 557 MET A C 1
ATOM 4242 O O . MET A 1 557 ? -11.419 11.831 31.031 1.00 92.69 557 MET A O 1
ATOM 4246 N N . ASN A 1 558 ? -10.318 13.497 30.042 1.00 94.00 558 ASN A N 1
ATOM 4247 C CA . ASN A 1 558 ? -9.898 12.718 28.879 1.00 94.00 558 ASN A CA 1
ATOM 4248 C C . ASN A 1 558 ? -9.021 11.517 29.266 1.00 94.00 558 ASN A C 1
ATOM 4250 O O . ASN A 1 558 ? -9.297 10.407 28.812 1.00 94.00 558 ASN A O 1
ATOM 4254 N N . PHE A 1 559 ? -8.028 11.678 30.149 1.00 91.88 559 PHE A N 1
ATOM 4255 C CA . PHE A 1 559 ? -7.202 10.542 30.592 1.00 91.88 559 PHE A CA 1
ATOM 4256 C C . PHE A 1 559 ? -7.993 9.559 31.456 1.00 91.88 559 PHE A C 1
ATOM 4258 O O . PHE A 1 559 ? -7.860 8.345 31.312 1.00 91.88 559 PHE A O 1
ATOM 4265 N N . THR A 1 560 ? -8.864 10.079 32.313 1.00 94.62 560 THR A N 1
ATOM 4266 C CA . THR A 1 560 ? -9.756 9.289 33.165 1.00 94.62 560 THR A CA 1
ATOM 4267 C C . THR A 1 560 ? -10.757 8.481 32.331 1.00 94.62 560 THR A C 1
ATOM 4269 O O . THR A 1 560 ? -10.979 7.308 32.620 1.00 94.62 560 THR A O 1
ATOM 4272 N N . LYS A 1 561 ? -11.298 9.051 31.245 1.00 96.31 561 LYS A N 1
ATOM 4273 C CA . LYS A 1 561 ? -12.140 8.344 30.265 1.00 96.31 561 LYS A CA 1
ATOM 4274 C C . LYS A 1 561 ? -11.363 7.265 29.524 1.00 96.31 561 LYS A C 1
ATOM 4276 O O . LYS A 1 561 ? -11.852 6.148 29.425 1.00 96.31 561 LYS A O 1
ATOM 4281 N N . ILE A 1 562 ? -10.150 7.561 29.049 1.00 95.94 562 ILE A N 1
ATOM 4282 C CA . ILE A 1 562 ? -9.292 6.556 28.397 1.00 95.94 562 ILE A CA 1
ATOM 4283 C C . ILE A 1 562 ? -9.022 5.389 29.357 1.00 95.94 562 ILE A C 1
ATOM 4285 O O . ILE A 1 562 ? -9.160 4.230 28.968 1.00 95.94 562 ILE A O 1
ATOM 4289 N N . ARG A 1 563 ? -8.705 5.674 30.627 1.00 96.00 563 ARG A N 1
ATOM 4290 C CA . ARG A 1 563 ? -8.533 4.654 31.673 1.00 96.00 563 ARG A CA 1
ATOM 4291 C C . ARG A 1 563 ? -9.803 3.831 31.888 1.00 96.00 563 ARG A C 1
ATOM 4293 O O . ARG A 1 563 ? -9.724 2.607 31.892 1.00 96.00 563 ARG A O 1
ATOM 4300 N N . TYR A 1 564 ? -10.952 4.485 32.046 1.00 96.38 564 TYR A N 1
ATOM 4301 C CA . TYR A 1 564 ? -12.229 3.812 32.277 1.00 96.38 564 TYR A CA 1
ATOM 4302 C C . TYR A 1 564 ? -12.637 2.927 31.093 1.00 96.38 564 TYR A C 1
ATOM 4304 O O . TYR A 1 564 ? -12.930 1.750 31.278 1.00 96.38 564 TYR A O 1
ATOM 4312 N N . TYR A 1 565 ? -12.622 3.455 29.870 1.00 96.75 565 TYR A N 1
ATOM 4313 C CA . TYR A 1 565 ? -13.057 2.694 28.701 1.00 96.75 565 TYR A CA 1
ATOM 4314 C C . TYR A 1 565 ? -12.090 1.564 28.350 1.00 96.75 565 TYR A C 1
ATOM 4316 O O . TYR A 1 565 ? -12.546 0.477 28.016 1.00 96.75 565 TYR A O 1
ATOM 4324 N N . SER A 1 566 ? -10.774 1.750 28.504 1.00 96.06 566 SER A N 1
ATOM 4325 C CA . SER A 1 566 ? -9.821 0.639 28.352 1.00 96.06 566 SER A CA 1
ATOM 4326 C C . SER A 1 566 ? -10.016 -0.447 29.419 1.00 96.06 566 SER A C 1
ATOM 4328 O O . SER A 1 566 ? -9.922 -1.635 29.119 1.00 96.06 566 SER A O 1
ATOM 4330 N N . GLU A 1 567 ? -10.382 -0.080 30.650 1.00 96.12 567 GLU A N 1
ATOM 4331 C CA . GLU A 1 567 ? -10.802 -1.047 31.665 1.00 96.12 567 GLU A CA 1
ATOM 4332 C C . GLU A 1 567 ? -12.063 -1.812 31.248 1.00 96.12 567 GLU A C 1
ATOM 4334 O O . GLU A 1 567 ? -12.080 -3.039 31.343 1.00 96.12 567 GLU A O 1
ATOM 4339 N N . GLN A 1 568 ? -13.086 -1.119 30.741 1.00 95.69 568 GLN A N 1
ATOM 4340 C CA . GLN A 1 568 ? -14.301 -1.774 30.260 1.00 95.69 568 GLN A CA 1
ATOM 4341 C C . GLN A 1 568 ? -14.019 -2.701 29.073 1.00 95.69 568 GLN A C 1
ATOM 4343 O O . GLN A 1 568 ? -14.465 -3.839 29.097 1.00 95.69 568 GLN A O 1
ATOM 4348 N N . ILE A 1 569 ? -13.209 -2.288 28.093 1.00 94.75 569 ILE A N 1
ATOM 4349 C CA . ILE A 1 569 ? -12.793 -3.148 26.970 1.00 94.75 569 ILE A CA 1
ATOM 4350 C C . ILE A 1 569 ? -12.123 -4.427 27.488 1.00 94.75 569 ILE A C 1
ATOM 4352 O O . ILE A 1 569 ? -12.459 -5.516 27.036 1.00 94.75 569 ILE A O 1
ATOM 4356 N N . SER A 1 570 ? -11.226 -4.316 28.474 1.00 95.19 570 SER A N 1
ATOM 4357 C CA . SER A 1 570 ? -10.566 -5.473 29.096 1.00 95.19 570 SER A CA 1
ATOM 4358 C C . SER A 1 570 ? -11.565 -6.420 29.781 1.00 95.19 570 SER A C 1
ATOM 4360 O O . SER A 1 570 ? -11.494 -7.640 29.602 1.00 95.19 570 SER A O 1
ATOM 4362 N N . ILE A 1 571 ? -12.535 -5.872 30.523 1.00 93.19 571 ILE A N 1
ATOM 4363 C CA . ILE A 1 571 ? -13.592 -6.648 31.191 1.00 93.19 571 ILE A CA 1
ATOM 4364 C C . ILE A 1 571 ? -14.470 -7.360 30.157 1.00 93.19 571 ILE A C 1
ATOM 4366 O O . ILE A 1 571 ? -14.612 -8.577 30.223 1.00 93.19 571 ILE A O 1
ATOM 4370 N N . GLN A 1 572 ? -15.015 -6.623 29.189 1.00 93.12 572 GLN A N 1
ATOM 4371 C CA . GLN A 1 572 ? -15.935 -7.155 28.180 1.00 93.12 572 GLN A CA 1
ATOM 4372 C C . GLN A 1 572 ? -15.241 -8.186 27.285 1.00 93.12 572 GLN A C 1
ATOM 4374 O O . GLN A 1 572 ? -15.785 -9.259 27.052 1.00 93.12 572 GLN A O 1
ATOM 4379 N N . ALA A 1 573 ? -13.989 -7.943 26.881 1.00 91.50 573 ALA A N 1
ATOM 4380 C CA . ALA A 1 573 ? -13.186 -8.927 26.161 1.00 91.50 573 ALA A CA 1
ATOM 4381 C C . ALA A 1 573 ? -12.950 -10.197 26.989 1.00 91.50 573 ALA A C 1
ATOM 4383 O O . ALA A 1 573 ? -13.007 -11.296 26.448 1.00 91.50 573 ALA A O 1
ATOM 4384 N N . THR A 1 574 ? -12.740 -10.077 28.306 1.00 91.31 574 THR A N 1
ATOM 4385 C CA . THR A 1 574 ? -12.614 -11.237 29.204 1.00 91.31 574 THR A CA 1
ATOM 4386 C C . THR A 1 574 ? -13.921 -12.027 29.309 1.00 91.31 574 THR A C 1
ATOM 4388 O O . THR A 1 574 ? -13.879 -13.257 29.379 1.00 91.31 574 THR A O 1
ATOM 4391 N N . THR A 1 575 ? -15.070 -11.352 29.341 1.00 90.12 575 THR A N 1
ATOM 4392 C CA . THR A 1 575 ? -16.390 -11.998 29.412 1.00 90.12 575 THR A CA 1
ATOM 4393 C C . THR A 1 575 ? -16.756 -12.667 28.085 1.00 90.12 575 THR A C 1
ATOM 4395 O O . THR A 1 575 ? -17.098 -13.852 28.083 1.00 90.12 575 THR A O 1
ATOM 4398 N N . LEU A 1 576 ? -16.539 -11.986 26.955 1.00 87.38 576 LEU A N 1
ATOM 4399 C CA . LEU A 1 576 ? -16.752 -12.526 25.609 1.00 87.38 576 LEU A CA 1
ATOM 4400 C C . LEU A 1 576 ? -15.883 -13.762 25.363 1.00 87.38 576 LEU A C 1
ATOM 4402 O O . LEU A 1 576 ? -16.362 -14.800 24.898 1.00 87.38 576 LEU A O 1
ATOM 4406 N N . ARG A 1 577 ? -14.616 -13.682 25.789 1.00 88.25 577 ARG A N 1
ATOM 4407 C CA . ARG A 1 577 ? -13.664 -14.796 25.799 1.00 88.25 577 ARG A CA 1
ATOM 4408 C C . ARG A 1 577 ? -14.209 -16.019 26.551 1.00 88.25 577 ARG A C 1
ATOM 4410 O O . ARG A 1 577 ? -13.936 -17.141 26.148 1.00 88.25 577 ARG A O 1
ATOM 4417 N N . LYS A 1 578 ? -15.014 -15.831 27.604 1.00 86.94 578 LYS A N 1
ATOM 4418 C CA . LYS A 1 578 ? -15.633 -16.907 28.407 1.00 86.94 578 LYS A CA 1
ATOM 4419 C C . LYS A 1 578 ? -17.002 -17.388 27.897 1.00 86.94 578 LYS A C 1
ATOM 4421 O O . LYS A 1 578 ? -17.518 -18.352 28.456 1.00 86.94 578 LYS A O 1
ATOM 4426 N N . GLY A 1 579 ? -17.581 -16.771 26.860 1.00 80.44 579 GLY A N 1
ATOM 4427 C CA . GLY A 1 579 ? -18.733 -17.334 26.138 1.00 80.44 579 GLY A CA 1
ATOM 4428 C C . GLY A 1 579 ? -20.055 -16.551 26.158 1.00 80.44 579 GLY A C 1
ATOM 4429 O O . GLY A 1 579 ? -21.071 -17.129 25.782 1.00 80.44 579 GLY A O 1
ATOM 4430 N N . SER A 1 580 ? -20.076 -15.275 26.550 1.00 67.75 580 SER A N 1
ATOM 4431 C CA . SER A 1 580 ? -21.277 -14.415 26.500 1.00 67.75 580 SER A CA 1
ATOM 4432 C C . SER A 1 580 ? -21.278 -13.553 25.225 1.00 67.75 580 SER A C 1
ATOM 4434 O O . SER A 1 580 ? -20.294 -12.881 24.950 1.00 67.75 580 SER A O 1
ATOM 4436 N N . GLY A 1 581 ? -22.333 -13.624 24.400 1.00 65.50 581 GLY A N 1
ATOM 4437 C CA . GLY A 1 581 ? -22.383 -12.971 23.077 1.00 65.50 581 GLY A CA 1
ATOM 4438 C C . GLY A 1 581 ? -22.636 -11.457 23.104 1.00 65.50 581 GLY A C 1
ATOM 4439 O O . GLY A 1 581 ? -22.141 -10.748 22.230 1.00 65.50 581 GLY A O 1
ATOM 4440 N N . ASP A 1 582 ? -23.333 -10.955 24.127 1.00 72.56 582 ASP A N 1
ATOM 4441 C CA . ASP A 1 582 ? -23.742 -9.542 24.234 1.00 72.56 582 ASP A CA 1
ATOM 4442 C C . ASP A 1 582 ? -22.554 -8.589 24.498 1.00 72.56 582 ASP A C 1
ATOM 4444 O O . ASP A 1 582 ? -22.653 -7.372 24.343 1.00 72.56 582 ASP A O 1
ATOM 4448 N N . ASP A 1 583 ? -21.393 -9.134 24.873 1.00 81.38 583 ASP A N 1
ATOM 4449 C CA . ASP A 1 583 ? -20.194 -8.360 25.208 1.00 81.38 583 ASP A CA 1
ATOM 4450 C C . ASP A 1 583 ? -19.496 -7.759 23.974 1.00 81.38 583 ASP A C 1
ATOM 4452 O O . ASP A 1 583 ? -18.729 -6.802 24.098 1.00 81.38 583 ASP A O 1
ATOM 4456 N N . ALA A 1 584 ? -19.762 -8.294 22.777 1.00 84.06 584 ALA A N 1
ATOM 4457 C CA . ALA A 1 584 ? -19.186 -7.814 21.520 1.00 84.06 584 ALA A CA 1
ATOM 4458 C C . ALA A 1 584 ? -19.556 -6.348 21.239 1.00 84.06 584 ALA A C 1
ATOM 4460 O O . ALA A 1 584 ? -18.676 -5.514 21.004 1.00 84.06 584 ALA A O 1
ATOM 4461 N N . ASP A 1 585 ? -20.842 -6.015 21.356 1.00 83.44 585 ASP A N 1
ATOM 4462 C CA . ASP A 1 585 ? -21.357 -4.660 21.135 1.00 83.44 585 ASP A CA 1
ATOM 4463 C C . ASP A 1 585 ? -20.795 -3.675 22.162 1.00 83.44 585 ASP A C 1
ATOM 4465 O O . ASP A 1 585 ? -20.476 -2.525 21.842 1.00 83.44 585 ASP A O 1
ATOM 4469 N N . ASN A 1 586 ? -20.600 -4.140 23.398 1.00 89.25 586 ASN A N 1
ATOM 4470 C CA . ASN A 1 586 ? -19.990 -3.340 24.450 1.00 89.25 586 ASN A CA 1
ATOM 4471 C C . ASN A 1 586 ? -18.520 -3.025 24.145 1.00 89.25 586 ASN A C 1
ATOM 4473 O O . ASN A 1 586 ? -18.098 -1.890 24.368 1.00 89.25 586 ASN A O 1
ATOM 4477 N N . ILE A 1 587 ? -17.739 -3.972 23.609 1.00 90.62 587 ILE A N 1
ATOM 4478 C CA . ILE A 1 587 ? -16.349 -3.707 23.197 1.00 90.62 587 ILE A CA 1
ATOM 4479 C C . ILE A 1 587 ? -16.311 -2.603 22.138 1.00 90.62 587 ILE A C 1
ATOM 4481 O O . ILE A 1 587 ? -15.559 -1.643 22.311 1.00 90.62 587 ILE A O 1
ATOM 4485 N N . VAL A 1 588 ? -17.147 -2.696 21.096 1.00 88.38 588 VAL A N 1
ATOM 4486 C CA . VAL A 1 588 ? -17.244 -1.679 20.032 1.00 88.38 588 VAL A CA 1
ATOM 4487 C C . VAL A 1 588 ? -17.616 -0.318 20.623 1.00 88.38 588 VAL A C 1
ATOM 4489 O O . VAL A 1 588 ? -16.916 0.675 20.414 1.00 88.38 588 VAL A O 1
ATOM 4492 N N . LYS A 1 589 ? -18.677 -0.277 21.441 1.00 89.94 589 LYS A N 1
ATOM 4493 C CA . LYS A 1 589 ? -19.144 0.938 22.121 1.00 89.94 589 LYS A CA 1
ATOM 4494 C C . LYS A 1 589 ? -18.033 1.592 22.947 1.00 89.94 589 LYS A C 1
ATOM 4496 O O . LYS A 1 589 ? -17.809 2.797 22.837 1.00 89.94 589 LYS A O 1
ATOM 4501 N N . TYR A 1 590 ? -17.345 0.822 23.789 1.00 94.31 590 TYR A N 1
ATOM 4502 C CA . TYR A 1 590 ? -16.297 1.359 24.656 1.00 94.31 590 TYR A CA 1
ATOM 4503 C C . TYR A 1 590 ? -15.045 1.760 23.876 1.00 94.31 590 TYR A C 1
ATOM 4505 O O . TYR A 1 590 ? -14.409 2.755 24.230 1.00 94.31 590 TYR A O 1
ATOM 4513 N N . PHE A 1 591 ? -14.711 1.049 22.798 1.00 93.88 591 PHE A N 1
ATOM 4514 C CA . PHE A 1 591 ? -13.601 1.410 21.925 1.00 93.88 591 PHE A CA 1
ATOM 4515 C C . PHE A 1 591 ? -13.838 2.755 21.221 1.00 93.88 591 PHE A C 1
ATOM 4517 O O . PHE A 1 591 ? -12.970 3.630 21.276 1.00 93.88 591 PHE A O 1
ATOM 4524 N N . GLU A 1 592 ? -15.026 2.986 20.659 1.00 90.81 592 GLU A N 1
ATOM 4525 C CA . GLU A 1 592 ? -15.366 4.274 20.036 1.00 90.81 592 GLU A CA 1
ATOM 4526 C C . GLU A 1 592 ? -15.389 5.422 21.057 1.00 90.81 592 GLU A C 1
ATOM 4528 O O . GLU A 1 592 ? -14.835 6.499 20.810 1.00 90.81 592 GLU A O 1
ATOM 4533 N N . SER A 1 593 ? -15.928 5.187 22.257 1.00 93.44 593 SER A N 1
ATOM 4534 C CA . SER A 1 593 ? -15.886 6.171 23.347 1.00 93.44 593 SER A CA 1
ATOM 4535 C C . SER A 1 593 ? -14.453 6.506 23.788 1.00 93.44 593 SER A C 1
ATOM 4537 O O . SER A 1 593 ? -14.134 7.671 24.052 1.00 93.44 593 SER A O 1
ATOM 4539 N N . MET A 1 594 ? -13.559 5.513 23.827 1.00 96.31 594 MET A N 1
ATOM 4540 C CA . MET A 1 594 ? -12.135 5.702 24.115 1.00 96.31 594 MET A CA 1
ATOM 4541 C C . MET A 1 594 ? -11.427 6.496 23.011 1.00 96.31 594 MET A C 1
ATOM 4543 O O . MET A 1 594 ? -10.670 7.418 23.315 1.00 96.31 594 MET A O 1
ATOM 4547 N N . LYS A 1 595 ? -11.678 6.167 21.740 1.00 95.00 595 LYS A N 1
ATOM 4548 C CA . LYS A 1 595 ? -11.128 6.873 20.573 1.00 95.00 595 LYS A CA 1
ATOM 4549 C C . LYS A 1 595 ? -11.568 8.333 20.543 1.00 95.00 595 LYS A C 1
ATOM 4551 O O . LYS A 1 595 ? -10.737 9.220 20.337 1.00 95.00 595 LYS A O 1
ATOM 4556 N N . HIS A 1 596 ? -12.841 8.603 20.838 1.00 93.19 596 HIS A N 1
ATOM 4557 C CA . HIS A 1 596 ? -13.345 9.966 21.005 1.00 93.19 596 HIS A CA 1
ATOM 4558 C C . HIS A 1 596 ? -12.607 10.697 22.132 1.00 93.19 596 HIS A C 1
ATOM 4560 O O . HIS A 1 596 ? -12.103 11.795 21.901 1.00 93.19 596 HIS A O 1
ATOM 4566 N N . ALA A 1 597 ? -12.445 10.082 23.309 1.00 94.94 597 ALA A N 1
ATOM 4567 C CA . ALA A 1 597 ? -11.690 10.683 24.413 1.00 94.94 597 ALA A CA 1
ATOM 4568 C C . ALA A 1 597 ? -10.225 10.980 24.037 1.00 94.94 597 ALA A C 1
ATOM 4570 O O . ALA A 1 597 ? -9.733 12.071 24.321 1.00 94.94 597 ALA A O 1
ATOM 4571 N N . TYR A 1 598 ? -9.550 10.062 23.337 1.00 95.81 598 TYR A N 1
ATOM 4572 C CA . TYR A 1 598 ? -8.192 10.266 22.822 1.00 95.81 598 TYR A CA 1
ATOM 4573 C C . TYR A 1 598 ? -8.107 11.434 21.828 1.00 95.81 598 TYR A C 1
ATOM 4575 O O . TYR A 1 598 ? -7.186 12.246 21.915 1.00 95.81 598 TYR A O 1
ATOM 4583 N N . SER A 1 599 ? -9.096 11.594 20.942 1.00 94.62 599 SER A N 1
ATOM 4584 C CA . SER A 1 599 ? -9.144 12.721 19.995 1.00 94.62 599 SER A CA 1
ATOM 4585 C C . SER A 1 599 ? -9.219 14.094 20.680 1.00 94.62 599 SER A C 1
ATOM 4587 O O . SER A 1 599 ? -8.804 15.093 20.093 1.00 94.62 599 SER A O 1
ATOM 4589 N N . LYS A 1 600 ? -9.732 14.144 21.920 1.00 94.88 600 LYS A N 1
ATOM 4590 C CA . LYS A 1 600 ? -9.846 15.361 22.739 1.00 94.88 600 LYS A CA 1
ATOM 4591 C C . LYS A 1 600 ? -8.636 15.610 23.641 1.00 94.88 600 LYS A C 1
ATOM 4593 O O . LYS A 1 600 ? -8.553 16.679 24.243 1.00 94.88 600 LYS A O 1
ATOM 4598 N N . VAL A 1 601 ? -7.692 14.670 23.735 1.00 92.62 601 VAL A N 1
ATOM 4599 C CA . VAL A 1 601 ? -6.408 14.907 24.411 1.00 92.62 601 VAL A CA 1
ATOM 4600 C C . VAL A 1 601 ? -5.648 15.993 23.644 1.00 92.62 601 VAL A C 1
ATOM 4602 O O . VAL A 1 601 ? -5.636 15.998 22.415 1.00 92.62 601 VAL A O 1
ATOM 4605 N N . THR A 1 602 ? -5.025 16.932 24.355 1.00 92.12 602 THR A N 1
ATOM 4606 C CA . THR A 1 602 ? -4.237 18.001 23.723 1.00 92.12 602 THR A CA 1
ATOM 4607 C C . THR A 1 602 ? -3.024 17.417 22.995 1.00 92.12 602 THR A C 1
ATOM 4609 O O . THR A 1 602 ? -2.506 16.370 23.384 1.00 92.12 602 THR A O 1
ATOM 4612 N N . ASP A 1 603 ? -2.515 18.084 21.959 1.00 92.31 603 ASP A N 1
ATOM 4613 C CA . ASP A 1 603 ? -1.361 17.562 21.211 1.00 92.31 603 ASP A CA 1
ATOM 4614 C C . ASP A 1 603 ? -0.090 17.447 22.067 1.00 92.31 603 ASP A C 1
ATOM 4616 O O . ASP A 1 603 ? 0.716 16.546 21.844 1.00 92.31 603 ASP A O 1
ATOM 4620 N N . SER A 1 604 ? 0.057 18.281 23.103 1.00 92.06 604 SER A N 1
ATOM 4621 C CA . SER A 1 604 ? 1.136 18.159 24.094 1.00 92.06 604 SER A CA 1
ATOM 4622 C C . SER A 1 604 ? 1.006 16.920 24.983 1.00 92.06 604 SER A C 1
ATOM 4624 O O . SER A 1 604 ? 2.009 16.394 25.463 1.00 92.06 604 SER A O 1
ATOM 4626 N N . ASP A 1 605 ? -0.218 16.443 25.209 1.00 92.25 605 ASP A N 1
ATOM 4627 C CA . ASP A 1 605 ? -0.508 15.327 26.106 1.00 92.25 605 ASP A CA 1
ATOM 4628 C C . ASP A 1 605 ? -0.680 13.989 25.375 1.00 92.25 605 ASP A C 1
ATOM 4630 O O . ASP A 1 605 ? -0.392 12.940 25.955 1.00 92.25 605 ASP A O 1
ATOM 4634 N N . LYS A 1 606 ? -1.081 13.997 24.095 1.00 93.38 606 LYS A N 1
ATOM 4635 C CA . LYS A 1 606 ? -1.253 12.785 23.272 1.00 93.38 606 LYS A CA 1
ATOM 4636 C C . LYS A 1 606 ? -0.040 11.844 23.322 1.00 93.38 606 LYS A C 1
ATOM 4638 O O . LYS A 1 606 ? -0.259 10.649 23.537 1.00 93.38 606 LYS A O 1
ATOM 4643 N N . PRO A 1 607 ? 1.226 12.309 23.202 1.00 95.75 607 PRO A N 1
ATOM 4644 C CA . PRO A 1 607 ? 2.397 11.430 23.251 1.00 95.75 607 PRO A CA 1
ATOM 4645 C C . PRO A 1 607 ? 2.490 10.558 24.511 1.00 95.75 607 PRO A C 1
ATOM 4647 O O . PRO A 1 607 ? 3.092 9.490 24.457 1.00 95.75 607 PRO A O 1
ATOM 4650 N N . LYS A 1 608 ? 1.864 10.968 25.625 1.00 94.00 608 LYS A N 1
ATOM 4651 C CA . LYS A 1 608 ? 1.899 10.247 26.908 1.00 94.00 608 LYS A CA 1
ATOM 4652 C C . LYS A 1 608 ? 1.127 8.923 26.892 1.00 94.00 608 LYS A C 1
ATOM 4654 O O . LYS A 1 608 ? 1.399 8.067 27.726 1.00 94.00 608 LYS A O 1
ATOM 4659 N N . VAL A 1 609 ? 0.163 8.767 25.981 1.00 95.19 609 VAL A N 1
ATOM 4660 C CA . VAL A 1 609 ? -0.666 7.550 25.836 1.00 95.19 609 VAL A CA 1
ATOM 4661 C C . VAL A 1 609 ? -0.727 7.023 24.403 1.00 95.19 609 VAL A C 1
ATOM 4663 O O . VAL A 1 609 ? -1.230 5.922 24.192 1.00 95.19 609 VAL A O 1
ATOM 4666 N N . LYS A 1 610 ? -0.215 7.775 23.416 1.00 95.00 610 LYS A N 1
ATOM 4667 C CA . LYS A 1 610 ? -0.301 7.450 21.984 1.00 95.00 610 LYS A CA 1
ATOM 4668 C C . LYS A 1 610 ? 0.166 6.031 21.678 1.00 95.00 610 LYS A C 1
ATOM 4670 O O . LYS A 1 610 ? -0.574 5.285 21.059 1.00 95.00 610 LYS A O 1
ATOM 4675 N N . ALA A 1 611 ? 1.349 5.633 22.145 1.00 92.88 611 ALA A N 1
ATOM 4676 C CA . ALA A 1 611 ? 1.889 4.306 21.842 1.00 92.88 611 ALA A CA 1
ATOM 4677 C C . ALA A 1 611 ? 0.968 3.169 22.328 1.00 92.88 611 ALA A C 1
ATOM 4679 O O . ALA A 1 611 ? 0.756 2.198 21.608 1.00 92.88 611 ALA A O 1
ATOM 4680 N N . GLN A 1 612 ? 0.393 3.294 23.528 1.00 95.94 612 GLN A N 1
ATOM 4681 C CA . GLN A 1 612 ? -0.521 2.294 24.088 1.00 95.94 612 GLN A CA 1
ATOM 4682 C C . GLN A 1 612 ? -1.903 2.339 23.430 1.00 95.94 612 GLN A C 1
ATOM 4684 O O . GLN A 1 612 ? -2.520 1.291 23.255 1.00 95.94 612 GLN A O 1
ATOM 4689 N N . PHE A 1 613 ? -2.382 3.532 23.068 1.00 94.94 613 PHE A N 1
ATOM 4690 C CA . PHE A 1 613 ? -3.638 3.705 22.346 1.00 94.94 613 PHE A CA 1
ATOM 4691 C C . PHE A 1 613 ? -3.566 3.079 20.952 1.00 94.94 613 PHE A C 1
ATOM 4693 O O . PHE A 1 613 ? -4.415 2.254 20.634 1.00 94.94 613 PHE A O 1
ATOM 4700 N N . GLU A 1 614 ? -2.534 3.398 20.163 1.00 92.75 614 GLU A N 1
ATOM 4701 C CA . GLU A 1 614 ? -2.345 2.812 18.829 1.00 92.75 614 GLU A CA 1
ATOM 4702 C C . GLU A 1 614 ? -2.170 1.291 18.925 1.00 92.75 614 GLU A C 1
ATOM 4704 O O . GLU A 1 614 ? -2.815 0.562 18.190 1.00 92.75 614 GLU A O 1
ATOM 4709 N N . ALA A 1 615 ? -1.423 0.778 19.912 1.00 90.44 615 ALA A N 1
ATOM 4710 C CA . ALA A 1 615 ? -1.281 -0.669 20.092 1.00 90.44 615 ALA A CA 1
ATOM 4711 C C . ALA A 1 615 ? -2.602 -1.384 20.444 1.00 90.44 615 ALA A C 1
ATOM 4713 O O . ALA A 1 615 ? -2.794 -2.544 20.077 1.00 90.44 615 ALA A O 1
ATOM 4714 N N . LEU A 1 616 ? -3.504 -0.728 21.183 1.00 92.88 616 LEU A N 1
ATOM 4715 C CA . LEU A 1 616 ? -4.846 -1.252 21.448 1.00 92.88 616 LEU A CA 1
ATOM 4716 C C . LEU A 1 616 ? -5.742 -1.144 20.209 1.00 92.88 616 LEU A C 1
ATOM 4718 O O . LEU A 1 616 ? -6.492 -2.075 19.927 1.00 92.88 616 LEU A O 1
ATOM 4722 N N . LYS A 1 617 ? -5.648 -0.033 19.474 1.00 93.00 617 LYS A N 1
ATOM 4723 C CA . LYS A 1 617 ? -6.361 0.179 18.215 1.00 93.00 617 LYS A CA 1
ATOM 4724 C C . LYS A 1 617 ? -5.965 -0.849 17.169 1.00 93.00 617 LYS A C 1
ATOM 4726 O O . LYS A 1 617 ? -6.848 -1.463 16.596 1.00 93.00 617 LYS A O 1
ATOM 4731 N N . ASP A 1 618 ? -4.677 -1.106 16.994 1.00 87.50 618 ASP A N 1
ATOM 4732 C CA . ASP A 1 618 ? -4.184 -2.123 16.073 1.00 87.50 618 ASP A CA 1
ATOM 4733 C C . ASP A 1 618 ? -4.725 -3.506 16.446 1.00 87.50 618 ASP A C 1
ATOM 4735 O O . ASP A 1 618 ? -5.159 -4.245 15.572 1.00 87.50 618 ASP A O 1
ATOM 4739 N N . ALA A 1 619 ? -4.766 -3.854 17.740 1.00 88.94 619 ALA A N 1
ATOM 4740 C CA . ALA A 1 619 ? -5.350 -5.118 18.190 1.00 88.94 619 ALA A CA 1
ATOM 4741 C C . ALA A 1 619 ? -6.862 -5.205 17.906 1.00 88.94 619 ALA A C 1
ATOM 4743 O O . ALA A 1 619 ? -7.345 -6.260 17.500 1.00 88.94 619 ALA A O 1
ATOM 4744 N N . TYR A 1 620 ? -7.597 -4.108 18.102 1.00 88.75 620 TYR A N 1
ATOM 4745 C CA . TYR A 1 620 ? -9.030 -4.019 17.813 1.00 88.75 620 TYR A CA 1
ATOM 4746 C C . TYR A 1 620 ? -9.328 -4.074 16.306 1.00 88.75 620 TYR A C 1
ATOM 4748 O O . TYR A 1 620 ? -10.143 -4.880 15.868 1.00 88.75 620 TYR A O 1
ATOM 4756 N N . ASP A 1 621 ? -8.624 -3.284 15.497 1.00 84.62 621 ASP A N 1
ATOM 4757 C CA . ASP A 1 621 ? -8.772 -3.269 14.041 1.00 84.62 621 ASP A CA 1
ATOM 4758 C C . ASP A 1 621 ? -8.411 -4.632 13.451 1.00 84.62 621 ASP A C 1
ATOM 4760 O O . ASP A 1 621 ? -9.082 -5.125 12.551 1.00 84.62 621 ASP A O 1
ATOM 4764 N N . LEU A 1 622 ? -7.380 -5.287 13.990 1.00 81.56 622 LEU A N 1
ATOM 4765 C CA . LEU A 1 622 ? -7.001 -6.634 13.591 1.00 81.56 622 LEU A CA 1
ATOM 4766 C C . LEU A 1 622 ? -8.135 -7.638 13.852 1.00 81.56 622 LEU A C 1
ATOM 4768 O O . LEU A 1 622 ? -8.390 -8.491 13.010 1.00 81.56 622 LEU A O 1
ATOM 4772 N N . MET A 1 623 ? -8.862 -7.512 14.966 1.00 82.19 623 MET A N 1
ATOM 4773 C CA . MET A 1 623 ? -10.038 -8.345 15.245 1.00 82.19 623 MET A CA 1
ATOM 4774 C C . MET A 1 623 ? -11.166 -8.130 14.239 1.00 82.19 623 MET A C 1
ATOM 4776 O O . MET A 1 623 ? -11.780 -9.104 13.814 1.00 82.19 623 MET A O 1
ATOM 4780 N N . LEU A 1 624 ? -11.408 -6.885 13.831 1.00 77.12 624 LEU A N 1
ATOM 4781 C CA . LEU A 1 624 ? -12.427 -6.566 12.831 1.00 77.12 624 LEU A CA 1
ATOM 4782 C C . LEU A 1 624 ? -12.010 -6.976 11.408 1.00 77.12 624 LEU A C 1
ATOM 4784 O O . LEU A 1 624 ? -12.849 -7.385 10.613 1.00 77.12 624 LEU A O 1
ATOM 4788 N N . ASN A 1 625 ? -10.716 -6.900 11.085 1.00 69.50 625 ASN A N 1
ATOM 4789 C CA . ASN A 1 625 ? -10.203 -7.077 9.722 1.00 69.50 625 ASN A CA 1
ATOM 4790 C C . ASN A 1 625 ? -9.744 -8.511 9.397 1.00 69.50 625 ASN A C 1
ATOM 4792 O O . ASN A 1 625 ? -9.511 -8.834 8.224 1.00 69.50 625 ASN A O 1
ATOM 4796 N N . ASN A 1 626 ? -9.556 -9.368 10.405 1.00 59.62 626 ASN A N 1
ATOM 4797 C CA . ASN A 1 626 ? -8.844 -10.637 10.240 1.00 59.62 626 ASN A CA 1
ATOM 4798 C C . ASN A 1 626 ? -9.611 -11.744 9.532 1.00 59.62 626 ASN A C 1
ATOM 4800 O O . ASN A 1 626 ? -8.974 -12.579 8.896 1.00 59.62 626 ASN A O 1
ATOM 4804 N N . VAL A 1 627 ? -10.931 -11.801 9.651 1.00 51.94 627 VAL A N 1
ATOM 4805 C CA . VAL A 1 627 ? -11.670 -12.967 9.147 1.00 51.94 627 VAL A CA 1
ATOM 4806 C C . VAL A 1 627 ? -12.092 -12.764 7.689 1.00 51.94 627 VAL A C 1
ATOM 4808 O O . VAL A 1 627 ? -12.086 -13.706 6.901 1.00 51.94 627 VAL A O 1
ATOM 4811 N N . ASP A 1 628 ? -12.292 -11.509 7.286 1.00 56.41 628 ASP A N 1
ATOM 4812 C CA . ASP A 1 628 ? -12.903 -11.187 6.003 1.00 56.41 628 ASP A CA 1
ATOM 4813 C C . ASP A 1 628 ? -11.931 -10.565 4.984 1.00 56.41 628 ASP A C 1
ATOM 4815 O O . ASP A 1 628 ? -12.100 -10.765 3.785 1.00 56.41 628 ASP A O 1
ATOM 4819 N N . SER A 1 629 ? -10.869 -9.847 5.371 1.00 60.97 629 SER A N 1
ATOM 4820 C CA . SER A 1 629 ? -10.118 -9.032 4.391 1.00 60.97 629 SER A CA 1
ATOM 4821 C C . SER A 1 629 ? -9.368 -9.848 3.328 1.00 60.97 629 SER A C 1
ATOM 4823 O O . SER A 1 629 ? -9.457 -9.519 2.141 1.00 60.97 629 SER A O 1
ATOM 4825 N N . GLN A 1 630 ? -8.669 -10.926 3.710 1.00 66.81 630 GLN A N 1
ATOM 4826 C CA . GLN A 1 630 ? -7.937 -11.774 2.761 1.00 66.81 630 GLN A CA 1
ATOM 4827 C C . GLN A 1 630 ? -8.858 -12.718 2.002 1.00 66.81 630 GLN A C 1
ATOM 4829 O O . GLN A 1 630 ? -8.701 -12.854 0.792 1.00 66.81 630 GLN A O 1
ATOM 4834 N N . GLU A 1 631 ? -9.821 -13.349 2.676 1.00 72.69 631 GLU A N 1
ATOM 4835 C CA . GLU A 1 631 ? -10.779 -14.220 2.001 1.00 72.69 631 GLU A CA 1
ATOM 4836 C C . GLU A 1 631 ? -11.663 -13.410 1.048 1.00 72.69 631 GLU A C 1
ATOM 4838 O O . GLU A 1 631 ? -11.826 -13.801 -0.106 1.00 72.69 631 GLU A O 1
ATOM 4843 N N . ASN A 1 632 ? -12.143 -12.234 1.456 1.00 72.00 632 ASN A N 1
ATOM 4844 C CA . ASN A 1 632 ? -12.896 -11.360 0.565 1.00 72.00 632 ASN A CA 1
ATOM 4845 C C . ASN A 1 632 ? -12.007 -10.789 -0.530 1.00 72.00 632 ASN A C 1
ATOM 4847 O O . ASN A 1 632 ? -12.438 -10.803 -1.671 1.00 72.00 632 ASN A O 1
ATOM 4851 N N . ALA A 1 633 ? -10.762 -10.367 -0.266 1.00 72.94 633 ALA A N 1
ATOM 4852 C CA . ALA A 1 633 ? -9.826 -9.997 -1.341 1.00 72.94 633 ALA A CA 1
ATOM 4853 C C . ALA A 1 633 ? -9.580 -11.158 -2.320 1.00 72.94 633 ALA A C 1
ATOM 4855 O O . ALA A 1 633 ? -9.413 -10.947 -3.522 1.00 72.94 633 ALA A O 1
ATOM 4856 N N . ALA A 1 634 ? -9.604 -12.389 -1.824 1.00 82.62 634 ALA A N 1
ATOM 4857 C CA . ALA A 1 634 ? -9.422 -13.571 -2.632 1.00 82.62 634 ALA A CA 1
ATOM 4858 C C . ALA A 1 634 ? -10.683 -13.909 -3.456 1.00 82.62 634 ALA A C 1
ATOM 4860 O O . ALA A 1 634 ? -10.573 -14.223 -4.643 1.00 82.62 634 ALA A O 1
ATOM 4861 N N . LYS A 1 635 ? -11.885 -13.738 -2.885 1.00 84.19 635 LYS A N 1
ATOM 4862 C CA . LYS A 1 635 ? -13.182 -13.841 -3.583 1.00 84.19 635 LYS A CA 1
ATOM 4863 C C . LYS A 1 635 ? -13.317 -12.755 -4.651 1.00 84.19 635 LYS A C 1
ATOM 4865 O O . LYS A 1 635 ? -13.704 -13.046 -5.778 1.00 84.19 635 LYS A O 1
ATOM 4870 N N . VAL A 1 636 ? -12.913 -11.531 -4.318 1.00 81.50 636 VAL A N 1
ATOM 4871 C CA . VAL A 1 636 ? -12.768 -10.364 -5.204 1.00 81.50 636 VAL A CA 1
ATOM 4872 C C . VAL A 1 636 ? -11.888 -10.722 -6.398 1.00 81.50 636 VAL A C 1
ATOM 4874 O O . VAL A 1 636 ? -12.323 -10.624 -7.548 1.00 81.50 636 VAL A O 1
ATOM 4877 N N . LEU A 1 637 ? -10.664 -11.196 -6.148 1.00 88.81 637 LEU A N 1
ATOM 4878 C CA . LEU A 1 637 ? -9.744 -11.545 -7.224 1.00 88.81 637 LEU A CA 1
ATOM 4879 C C . LEU A 1 637 ? -10.288 -12.700 -8.069 1.00 88.81 637 LEU A C 1
ATOM 4881 O O . LEU A 1 637 ? -10.177 -12.666 -9.294 1.00 88.81 637 LEU A O 1
ATOM 4885 N N . LYS A 1 638 ? -10.944 -13.688 -7.455 1.00 92.12 638 LYS A N 1
ATOM 4886 C CA . LYS A 1 638 ? -11.613 -14.777 -8.172 1.00 92.12 638 LYS A CA 1
ATOM 4887 C C . LYS A 1 638 ? -12.745 -14.271 -9.078 1.00 92.12 638 LYS A C 1
ATOM 4889 O O . LYS A 1 638 ? -12.802 -14.645 -10.249 1.00 92.12 638 LYS A O 1
ATOM 4894 N N . ALA A 1 639 ? -13.609 -13.388 -8.584 1.00 89.00 639 ALA A N 1
ATOM 4895 C CA . ALA A 1 639 ? -14.702 -12.799 -9.360 1.00 89.00 639 ALA A CA 1
ATOM 4896 C C . ALA A 1 639 ? -14.190 -11.944 -10.536 1.00 89.00 639 ALA A C 1
ATOM 4898 O O . ALA A 1 639 ? -14.766 -11.966 -11.630 1.00 89.00 639 ALA A O 1
ATOM 4899 N N . LYS A 1 640 ? -13.077 -11.226 -10.339 1.00 89.88 640 LYS A N 1
ATOM 4900 C CA . LYS A 1 640 ? -12.347 -10.512 -11.401 1.00 89.88 640 LYS A CA 1
ATOM 4901 C C . LYS A 1 640 ? -11.704 -11.463 -12.408 1.00 89.88 640 LYS A C 1
ATOM 4903 O O . LYS A 1 640 ? -11.608 -11.143 -13.590 1.00 89.88 640 LYS A O 1
ATOM 4908 N N . THR A 1 641 ? -11.276 -12.635 -11.952 1.00 93.94 641 THR A N 1
ATOM 4909 C CA . THR A 1 641 ? -10.598 -13.634 -12.779 1.00 93.94 641 THR A CA 1
ATOM 4910 C C . THR A 1 641 ? -11.507 -14.221 -13.856 1.00 93.94 641 THR A C 1
ATOM 4912 O O . THR A 1 641 ? -11.060 -14.389 -14.993 1.00 93.94 641 THR A O 1
ATOM 4915 N N . GLY A 1 642 ? -12.784 -14.447 -13.533 1.00 93.50 642 GLY A N 1
ATOM 4916 C CA . GLY A 1 642 ? -13.752 -15.075 -14.435 1.00 93.50 642 GLY A CA 1
ATOM 4917 C C . GLY A 1 642 ? -13.591 -16.598 -14.511 1.00 93.50 642 GLY A C 1
ATOM 4918 O O . GLY A 1 642 ? -12.551 -17.165 -14.162 1.00 93.50 642 GLY A O 1
ATOM 4919 N N . LYS A 1 643 ? -14.638 -17.281 -14.979 1.00 93.81 643 LYS A N 1
ATOM 4920 C CA . LYS A 1 643 ? -14.687 -18.748 -15.116 1.00 93.81 643 LYS A CA 1
ATOM 4921 C C . LYS A 1 643 ? -14.031 -19.229 -16.411 1.00 93.81 643 LYS A C 1
ATOM 4923 O O . LYS A 1 643 ? -13.689 -20.405 -16.533 1.00 93.81 643 LYS A O 1
ATOM 4928 N N . SER A 1 644 ? -13.826 -18.339 -17.381 1.00 95.38 644 SER A N 1
ATOM 4929 C CA . SER A 1 644 ? -13.191 -18.645 -18.665 1.00 95.38 644 SER A CA 1
ATOM 4930 C C . SER A 1 644 ? -12.423 -17.459 -19.256 1.00 95.38 644 SER A C 1
ATOM 4932 O O . SER A 1 644 ? -12.578 -16.316 -18.841 1.00 95.38 644 SER A O 1
ATOM 4934 N N . ASP A 1 645 ? -11.608 -17.728 -20.275 1.00 95.19 645 ASP A N 1
ATOM 4935 C CA . ASP A 1 645 ? -10.937 -16.717 -21.104 1.00 95.19 645 ASP A CA 1
ATOM 4936 C C . ASP A 1 645 ? -11.862 -16.100 -22.175 1.00 95.19 645 ASP A C 1
ATOM 4938 O O . ASP A 1 645 ? -11.380 -15.412 -23.073 1.00 95.19 645 ASP A O 1
ATOM 4942 N N . LYS A 1 646 ? -13.175 -16.365 -22.107 1.00 95.94 646 LYS A N 1
ATOM 4943 C CA . LYS A 1 646 ? -14.199 -15.837 -23.026 1.00 95.94 646 LYS A CA 1
ATOM 4944 C C . LYS A 1 646 ? -15.031 -14.706 -22.420 1.00 95.94 646 LYS A C 1
ATOM 4946 O O . LYS A 1 646 ? -15.797 -14.077 -23.139 1.00 95.94 646 LYS A O 1
ATOM 4951 N N . GLU A 1 647 ? -14.918 -14.475 -21.116 1.00 94.31 647 GLU A N 1
ATOM 4952 C CA . GLU A 1 647 ? -15.663 -13.425 -20.422 1.00 94.31 647 GLU A CA 1
ATOM 4953 C C . GLU A 1 647 ? -14.950 -12.082 -20.588 1.00 94.31 647 GLU A C 1
ATOM 4955 O O . GLU A 1 647 ? -13.841 -11.884 -20.088 1.00 94.31 647 GLU A O 1
ATOM 4960 N N . GLU A 1 648 ? -15.585 -11.162 -21.312 1.00 94.12 648 GLU A N 1
ATOM 4961 C CA . GLU A 1 648 ? -15.036 -9.829 -21.555 1.00 94.12 648 GLU A CA 1
ATOM 4962 C C . GLU A 1 648 ? -14.857 -9.045 -20.246 1.00 94.12 648 GLU A C 1
ATOM 4964 O O . GLU A 1 648 ? -15.641 -9.168 -19.304 1.00 94.12 648 GLU A O 1
ATOM 4969 N N . GLY A 1 649 ? -13.773 -8.269 -20.166 1.00 90.31 649 GLY A N 1
ATOM 4970 C CA . GLY A 1 649 ? -13.415 -7.498 -18.969 1.00 90.31 649 GLY A CA 1
ATOM 4971 C C . GLY A 1 649 ? -12.903 -8.324 -17.778 1.00 90.31 649 GLY A C 1
ATOM 4972 O O . GLY A 1 649 ? -12.644 -7.756 -16.721 1.00 90.31 649 GLY A O 1
ATOM 4973 N N . LYS A 1 650 ? -12.734 -9.648 -17.912 1.00 94.88 650 LYS A N 1
ATOM 4974 C CA . LYS A 1 650 ? -12.177 -10.509 -16.851 1.00 94.88 650 LYS A CA 1
ATOM 4975 C C . LYS A 1 650 ? -10.682 -10.761 -17.032 1.00 94.88 650 LYS A C 1
ATOM 4977 O O . LYS A 1 650 ? -10.177 -10.822 -18.155 1.00 94.88 650 LYS A O 1
ATOM 4982 N N . LEU A 1 651 ? -9.963 -10.970 -15.924 1.00 95.75 651 LEU A N 1
ATOM 4983 C CA . LEU A 1 651 ? -8.496 -11.072 -15.929 1.00 95.75 651 LEU A CA 1
ATOM 4984 C C . LEU A 1 651 ? -7.978 -12.205 -16.815 1.00 95.75 651 LEU A C 1
ATOM 4986 O O . LEU A 1 651 ? -6.934 -12.039 -17.432 1.00 95.75 651 LEU A O 1
ATOM 4990 N N . ARG A 1 652 ? -8.691 -13.334 -16.940 1.00 96.56 652 ARG A N 1
ATOM 4991 C CA . ARG A 1 652 ? -8.276 -14.423 -17.845 1.00 96.56 652 ARG A CA 1
ATOM 4992 C C . ARG A 1 652 ? -8.277 -13.991 -19.309 1.00 96.56 652 ARG A C 1
ATOM 4994 O O . ARG A 1 652 ? -7.296 -14.219 -20.013 1.00 96.56 652 ARG A O 1
ATOM 5001 N N . LYS A 1 653 ? -9.354 -13.341 -19.758 1.00 97.06 653 LYS A N 1
ATOM 5002 C CA . LYS A 1 653 ? -9.465 -12.802 -21.120 1.00 97.06 653 LYS A CA 1
ATOM 5003 C C . LYS A 1 653 ? -8.428 -11.704 -21.364 1.00 97.06 653 LYS A C 1
ATOM 5005 O O . LYS A 1 653 ? -7.789 -11.684 -22.418 1.00 97.06 653 LYS A O 1
ATOM 5010 N N . LEU A 1 654 ? -8.235 -10.817 -20.388 1.00 96.50 654 LEU A N 1
ATOM 5011 C CA . LEU A 1 654 ? -7.269 -9.721 -20.469 1.00 96.50 654 LEU A CA 1
ATOM 5012 C C . LEU A 1 654 ? -5.821 -10.231 -20.498 1.00 96.50 654 LEU A C 1
ATOM 5014 O O . LEU A 1 654 ? -5.052 -9.789 -21.345 1.00 96.50 654 LEU A O 1
ATOM 5018 N N . ALA A 1 655 ? -5.462 -11.215 -19.666 1.00 97.38 655 ALA A N 1
ATOM 5019 C CA . ALA A 1 655 ? -4.137 -11.842 -19.674 1.00 97.38 655 ALA A CA 1
ATOM 5020 C C . ALA A 1 655 ? -3.845 -12.551 -21.002 1.00 97.38 655 ALA A C 1
ATOM 5022 O O . ALA A 1 655 ? -2.749 -12.413 -21.540 1.00 97.38 655 ALA A O 1
ATOM 5023 N N . LYS A 1 656 ? -4.832 -13.260 -21.564 1.00 97.50 656 LYS A N 1
ATOM 5024 C CA . LYS A 1 656 ? -4.716 -13.870 -22.894 1.00 97.50 656 LYS A CA 1
ATOM 5025 C C . LYS A 1 656 ? -4.523 -12.820 -23.987 1.00 97.50 656 LYS A C 1
ATOM 5027 O O . LYS A 1 656 ? -3.649 -12.964 -24.832 1.00 97.50 656 LYS A O 1
ATOM 5032 N N . THR A 1 657 ? -5.301 -11.740 -23.946 1.00 97.31 657 THR A N 1
ATOM 5033 C CA . THR A 1 657 ? -5.162 -10.630 -24.901 1.00 97.31 657 THR A CA 1
ATOM 5034 C C . THR A 1 657 ? -3.768 -10.008 -24.799 1.00 97.31 657 THR A C 1
ATOM 5036 O O . THR A 1 657 ? -3.108 -9.811 -25.816 1.00 97.31 657 THR A O 1
ATOM 5039 N N . LEU A 1 658 ? -3.282 -9.762 -23.578 1.00 97.75 658 LEU A N 1
ATOM 5040 C CA . LEU A 1 658 ? -1.933 -9.262 -23.329 1.00 97.75 658 LEU A CA 1
ATOM 5041 C C . LEU A 1 658 ? -0.860 -10.217 -23.875 1.00 97.75 658 LEU A C 1
ATOM 5043 O O . LEU A 1 658 ? 0.072 -9.747 -24.523 1.00 97.75 658 LEU A O 1
ATOM 5047 N N . TYR A 1 659 ? -1.013 -11.530 -23.676 1.00 98.00 659 TYR A N 1
ATOM 5048 C CA . TYR A 1 659 ? -0.126 -12.551 -24.243 1.00 98.00 659 TYR A CA 1
ATOM 5049 C C . TYR A 1 659 ? -0.068 -12.467 -25.772 1.00 98.00 659 TYR A C 1
ATOM 5051 O O . TYR A 1 659 ? 1.012 -12.304 -26.330 1.00 98.00 659 TYR A O 1
ATOM 5059 N N . GLU A 1 660 ? -1.221 -12.482 -26.446 1.00 97.69 660 GLU A N 1
ATOM 5060 C CA . GLU A 1 660 ? -1.312 -12.416 -27.912 1.00 97.69 660 GLU A CA 1
ATOM 5061 C C . GLU A 1 660 ? -0.682 -11.125 -28.468 1.00 97.69 660 GLU A C 1
ATOM 5063 O O . GLU A 1 660 ? -0.003 -11.138 -29.498 1.00 97.69 660 GLU A O 1
ATOM 5068 N N . LYS A 1 661 ? -0.875 -9.982 -27.790 1.00 98.00 661 LYS A N 1
ATOM 5069 C CA . LYS A 1 661 ? -0.237 -8.718 -28.197 1.00 98.00 661 LYS A CA 1
ATOM 5070 C C . LYS A 1 661 ? 1.270 -8.732 -27.948 1.00 98.00 661 LYS A C 1
ATOM 5072 O O . LYS A 1 661 ? 2.013 -8.231 -28.793 1.00 98.00 661 LYS A O 1
ATOM 5077 N N . ALA A 1 662 ? 1.718 -9.295 -26.828 1.00 97.69 662 ALA A N 1
ATOM 5078 C CA . ALA A 1 662 ? 3.135 -9.407 -26.500 1.00 97.69 662 ALA A CA 1
ATOM 5079 C C . ALA A 1 662 ? 3.864 -10.350 -27.471 1.00 97.69 662 ALA A C 1
ATOM 5081 O O . ALA A 1 662 ? 4.944 -10.004 -27.940 1.00 97.69 662 ALA A O 1
ATOM 5082 N N . GLU A 1 663 ? 3.246 -11.465 -27.865 1.00 97.88 663 GLU A N 1
ATOM 5083 C CA . GLU A 1 663 ? 3.771 -12.408 -28.863 1.00 97.88 663 GLU A CA 1
ATOM 5084 C C . GLU A 1 663 ? 3.859 -11.765 -30.258 1.00 97.88 663 GLU A C 1
ATOM 5086 O O . GLU A 1 663 ? 4.865 -11.891 -30.967 1.00 97.88 663 GLU A O 1
ATOM 5091 N N . ALA A 1 664 ? 2.835 -10.996 -30.647 1.00 97.25 664 ALA A N 1
ATOM 5092 C CA . ALA A 1 664 ? 2.858 -10.237 -31.895 1.00 97.25 664 ALA A CA 1
ATOM 5093 C C . ALA A 1 664 ? 3.979 -9.182 -31.912 1.00 97.25 664 ALA A C 1
ATOM 5095 O O . ALA A 1 664 ? 4.594 -8.953 -32.961 1.00 97.25 664 ALA A O 1
ATOM 5096 N N . LEU A 1 665 ? 4.245 -8.539 -30.769 1.00 97.50 665 LEU A N 1
ATOM 5097 C CA . LEU A 1 665 ? 5.365 -7.617 -30.601 1.00 97.50 665 LEU A CA 1
ATOM 5098 C C . LEU A 1 665 ? 6.706 -8.356 -30.641 1.00 97.50 665 LEU A C 1
ATOM 5100 O O . LEU A 1 665 ? 7.577 -7.937 -31.392 1.00 97.50 665 LEU A O 1
ATOM 5104 N N . GLU A 1 666 ? 6.865 -9.459 -29.910 1.00 97.31 666 GLU A N 1
ATOM 5105 C CA . GLU A 1 666 ? 8.079 -10.287 -29.899 1.00 97.31 666 GLU A CA 1
ATOM 5106 C C . GLU A 1 666 ? 8.465 -10.749 -31.307 1.00 97.31 666 GLU A C 1
ATOM 5108 O O . GLU A 1 666 ? 9.622 -10.638 -31.716 1.00 97.31 666 GLU A O 1
ATOM 5113 N N . THR A 1 667 ? 7.486 -11.239 -32.068 1.00 96.62 667 THR A N 1
ATOM 5114 C CA . THR A 1 667 ? 7.689 -11.702 -33.446 1.00 96.62 667 THR A CA 1
ATOM 5115 C C . THR A 1 667 ? 8.173 -10.570 -34.354 1.00 96.62 667 THR A C 1
ATOM 5117 O O . THR A 1 667 ? 8.932 -10.798 -35.294 1.00 96.62 667 THR A O 1
ATOM 5120 N N . ALA A 1 668 ? 7.735 -9.340 -34.080 1.00 96.12 668 ALA A N 1
ATOM 5121 C CA . ALA A 1 668 ? 8.066 -8.160 -34.868 1.00 96.12 668 ALA A CA 1
ATOM 5122 C C . ALA A 1 668 ? 9.331 -7.434 -34.403 1.00 96.12 668 ALA A C 1
ATOM 5124 O O . ALA A 1 668 ? 9.916 -6.690 -35.184 1.00 96.12 668 ALA A O 1
ATOM 5125 N N . ALA A 1 669 ? 9.708 -7.576 -33.136 1.00 95.56 669 ALA A N 1
ATOM 5126 C CA . ALA A 1 669 ? 10.751 -6.781 -32.522 1.00 95.56 669 ALA A CA 1
ATOM 5127 C C . ALA A 1 669 ? 12.147 -7.230 -32.993 1.00 95.56 669 ALA A C 1
ATOM 5129 O O . ALA A 1 669 ? 12.439 -8.430 -33.032 1.00 95.56 669 ALA A O 1
ATOM 5130 N N . PRO A 1 670 ? 13.043 -6.289 -33.342 1.00 94.62 670 PRO A N 1
ATOM 5131 C CA . PRO A 1 670 ? 14.396 -6.614 -33.756 1.00 94.62 670 PRO A CA 1
ATOM 5132 C C . PRO A 1 670 ? 15.225 -7.090 -32.561 1.00 94.62 670 PRO A C 1
ATOM 5134 O O . PRO A 1 670 ? 15.117 -6.570 -31.447 1.00 94.62 670 PRO A O 1
ATOM 5137 N N . ALA A 1 671 ? 16.103 -8.058 -32.817 1.00 94.12 671 ALA A N 1
ATOM 5138 C CA . ALA A 1 671 ? 17.164 -8.445 -31.893 1.00 94.12 671 ALA A CA 1
ATOM 5139 C C . ALA A 1 671 ? 18.248 -7.341 -31.775 1.00 94.12 671 ALA A C 1
ATOM 5141 O O . ALA A 1 671 ? 18.088 -6.218 -32.263 1.00 94.12 671 ALA A O 1
ATOM 5142 N N . GLY A 1 672 ? 19.362 -7.645 -31.103 1.00 90.19 672 GLY A N 1
ATOM 5143 C CA . GLY A 1 672 ? 20.522 -6.745 -31.015 1.00 90.19 672 GLY A CA 1
ATOM 5144 C C . GLY A 1 672 ? 21.184 -6.450 -32.374 1.00 90.19 672 GLY A C 1
ATOM 5145 O O . GLY A 1 672 ? 20.873 -7.085 -33.383 1.00 90.19 672 GLY A O 1
ATOM 5146 N N . ALA A 1 673 ? 22.115 -5.487 -32.395 1.00 89.19 673 ALA A N 1
ATOM 5147 C CA . ALA A 1 673 ? 22.815 -5.012 -33.603 1.00 89.19 673 ALA A CA 1
ATOM 5148 C C . ALA A 1 673 ? 23.602 -6.101 -34.370 1.00 89.19 673 ALA A C 1
ATOM 5150 O O . ALA A 1 673 ? 23.931 -5.931 -35.548 1.00 89.19 673 ALA A O 1
ATOM 5151 N N . ASP A 1 674 ? 23.883 -7.239 -33.730 1.00 91.12 674 ASP A N 1
ATOM 5152 C CA . ASP A 1 674 ? 24.595 -8.370 -34.333 1.00 91.12 674 ASP A CA 1
ATOM 5153 C C . ASP A 1 674 ? 23.742 -9.156 -35.346 1.00 91.12 674 ASP A C 1
ATOM 5155 O O . ASP A 1 674 ? 24.285 -9.839 -36.216 1.00 91.12 674 ASP A O 1
ATOM 5159 N N . SER A 1 675 ? 22.412 -9.007 -35.318 1.00 95.31 675 SER A N 1
ATOM 5160 C CA . SER A 1 675 ? 21.529 -9.572 -36.345 1.00 95.31 675 SER A CA 1
ATOM 5161 C C . SER A 1 675 ? 21.394 -8.618 -37.534 1.00 95.31 675 SER A C 1
ATOM 5163 O O . SER A 1 675 ? 21.012 -7.456 -37.385 1.00 95.31 675 SER A O 1
ATOM 5165 N N . ASN A 1 676 ? 21.671 -9.126 -38.737 1.00 95.88 676 ASN A N 1
ATOM 5166 C CA . ASN A 1 676 ? 21.584 -8.338 -39.966 1.00 95.88 676 ASN A CA 1
ATOM 5167 C C . ASN A 1 676 ? 20.135 -7.906 -40.260 1.00 95.88 676 ASN A C 1
ATOM 5169 O O . ASN A 1 676 ? 19.868 -6.759 -40.617 1.00 95.88 676 ASN A O 1
ATOM 5173 N N . GLU A 1 677 ? 19.183 -8.812 -40.045 1.00 95.38 677 GLU A N 1
ATOM 5174 C CA . GLU A 1 677 ? 17.745 -8.589 -40.189 1.00 95.38 677 GLU A CA 1
ATOM 5175 C C . GLU A 1 677 ? 17.238 -7.572 -39.162 1.00 95.38 677 GLU A C 1
ATOM 5177 O O . GLU A 1 677 ? 16.441 -6.695 -39.500 1.00 95.38 677 GLU A O 1
ATOM 5182 N N . ALA A 1 678 ? 17.736 -7.647 -37.923 1.00 95.31 678 ALA A N 1
ATOM 5183 C CA . ALA A 1 678 ? 17.415 -6.682 -36.881 1.00 95.31 678 ALA A CA 1
ATOM 5184 C C . ALA A 1 678 ? 17.907 -5.277 -37.243 1.00 95.31 678 ALA A C 1
ATOM 5186 O O . ALA A 1 678 ? 17.146 -4.318 -37.113 1.00 95.31 678 ALA A O 1
ATOM 5187 N N . LEU A 1 679 ? 19.144 -5.147 -37.739 1.00 97.00 679 LEU A N 1
ATOM 5188 C CA . LEU A 1 679 ? 19.683 -3.850 -38.145 1.00 97.00 679 LEU A CA 1
ATOM 5189 C C . LEU A 1 679 ? 18.931 -3.277 -39.352 1.00 97.00 679 LEU A C 1
ATOM 5191 O O . LEU A 1 679 ? 18.642 -2.083 -39.375 1.00 97.00 679 LEU A O 1
ATOM 5195 N N . LYS A 1 680 ? 18.524 -4.123 -40.309 1.00 96.44 680 LYS A N 1
ATOM 5196 C CA . LYS A 1 680 ? 17.667 -3.697 -41.424 1.00 96.44 680 LYS A CA 1
ATOM 5197 C C . LYS A 1 680 ? 16.317 -3.163 -40.942 1.00 96.44 680 LYS A C 1
ATOM 5199 O O . LYS A 1 680 ? 15.844 -2.154 -41.457 1.00 96.44 680 LYS A O 1
ATOM 5204 N N . LEU A 1 681 ? 15.686 -3.829 -39.975 1.00 95.62 681 LEU A N 1
ATOM 5205 C CA . LEU A 1 681 ? 14.407 -3.378 -39.426 1.00 95.62 681 LEU A CA 1
ATOM 5206 C C . LEU A 1 681 ? 14.560 -2.066 -38.642 1.00 95.62 681 LEU A C 1
ATOM 5208 O O . LEU A 1 681 ? 13.733 -1.169 -38.789 1.00 95.62 681 LEU A O 1
ATOM 5212 N N . LYS A 1 682 ? 15.643 -1.931 -37.864 1.00 96.88 682 LYS A N 1
ATOM 5213 C CA . LYS A 1 682 ? 15.991 -0.699 -37.143 1.00 96.88 682 LYS A CA 1
ATOM 5214 C C . LYS A 1 682 ? 16.322 0.464 -38.068 1.00 96.88 682 LYS A C 1
ATOM 5216 O O . LYS A 1 682 ? 16.059 1.595 -37.683 1.00 96.88 682 LYS A O 1
ATOM 5221 N N . ALA A 1 683 ? 16.871 0.213 -39.259 1.00 97.00 683 ALA A N 1
ATOM 5222 C CA . ALA A 1 683 ? 17.170 1.264 -40.230 1.00 97.00 683 ALA A CA 1
ATOM 5223 C C . ALA A 1 683 ? 15.930 2.104 -40.581 1.00 97.00 683 ALA A C 1
ATOM 5225 O O . ALA A 1 683 ? 16.056 3.306 -40.780 1.00 97.00 683 ALA A O 1
ATOM 5226 N N . GLY A 1 684 ? 14.740 1.496 -40.569 1.00 96.12 684 GLY A N 1
ATOM 5227 C CA . GLY A 1 684 ? 13.489 2.164 -40.915 1.00 96.12 684 GLY A CA 1
ATOM 5228 C C . GLY A 1 684 ? 13.198 2.131 -42.415 1.00 96.12 684 GLY A C 1
ATOM 5229 O O . GLY A 1 684 ? 14.086 1.993 -43.258 1.00 96.12 684 GLY A O 1
ATOM 5230 N N . THR A 1 685 ? 11.913 2.220 -42.752 1.00 94.56 685 THR A N 1
ATOM 5231 C CA . THR A 1 685 ? 11.422 2.111 -44.139 1.00 94.56 685 THR A CA 1
ATOM 5232 C C . THR A 1 685 ? 11.540 3.409 -44.935 1.00 94.56 685 THR A C 1
ATOM 5234 O O . THR A 1 685 ? 11.683 3.394 -46.156 1.00 94.56 685 THR A O 1
ATOM 5237 N N . THR A 1 686 ? 11.535 4.544 -44.240 1.00 95.19 686 THR A N 1
ATOM 5238 C CA . THR A 1 686 ? 11.636 5.888 -44.819 1.00 95.19 686 THR A CA 1
ATOM 5239 C C . THR A 1 686 ? 12.675 6.701 -44.055 1.00 95.19 686 THR A C 1
ATOM 5241 O O . THR A 1 686 ? 13.088 6.306 -42.968 1.00 95.19 686 THR A O 1
ATOM 5244 N N . GLU A 1 687 ? 13.076 7.849 -44.598 1.00 96.19 687 GLU A N 1
ATOM 5245 C CA . GLU A 1 687 ? 13.991 8.779 -43.922 1.00 96.19 687 GLU A CA 1
ATOM 5246 C C . GLU A 1 687 ? 13.464 9.236 -42.547 1.00 96.19 687 GLU A C 1
ATOM 5248 O O . GLU A 1 687 ? 14.237 9.509 -41.638 1.00 96.19 687 GLU A O 1
ATOM 5253 N N . ASN A 1 688 ? 12.139 9.262 -42.363 1.00 95.12 688 ASN A N 1
ATOM 5254 C CA . ASN A 1 688 ? 11.477 9.678 -41.122 1.00 95.12 688 ASN A CA 1
ATOM 5255 C C . ASN A 1 688 ? 11.159 8.500 -40.179 1.00 95.12 688 ASN A C 1
ATOM 5257 O O . ASN A 1 688 ? 10.293 8.617 -39.307 1.00 95.12 688 ASN A O 1
ATOM 5261 N N . ASP A 1 689 ? 11.849 7.370 -40.342 1.00 95.62 689 ASP A N 1
ATOM 5262 C CA . ASP A 1 689 ? 11.643 6.136 -39.584 1.00 95.62 689 ASP A CA 1
ATOM 5263 C C . ASP A 1 689 ? 12.971 5.583 -39.032 1.00 95.62 689 ASP A C 1
ATOM 5265 O O . ASP A 1 689 ? 14.027 5.735 -39.646 1.00 95.62 689 ASP A O 1
ATOM 5269 N N . GLY A 1 690 ? 12.919 4.927 -37.872 1.00 97.06 690 GLY A N 1
ATOM 5270 C CA . GLY A 1 690 ? 14.041 4.201 -37.273 1.00 97.06 690 GLY A CA 1
ATOM 5271 C C . GLY A 1 690 ? 15.339 5.008 -37.124 1.00 97.06 690 GLY A C 1
ATOM 5272 O O . GLY A 1 690 ? 15.336 6.195 -36.791 1.00 97.06 690 GLY A O 1
ATOM 5273 N N . LEU A 1 691 ? 16.468 4.336 -37.366 1.00 97.75 691 LEU A N 1
ATOM 5274 C CA . LEU A 1 691 ? 17.812 4.913 -37.310 1.00 97.75 691 LEU A CA 1
ATOM 5275 C C . LEU A 1 691 ? 18.032 5.994 -38.372 1.00 97.75 691 LEU A C 1
ATOM 5277 O O . LEU A 1 691 ? 18.833 6.885 -38.125 1.00 97.75 691 LEU A O 1
ATOM 5281 N N . ARG A 1 692 ? 17.335 5.967 -39.518 1.00 98.00 692 ARG A N 1
ATOM 5282 C CA . ARG A 1 692 ? 17.457 7.026 -40.540 1.00 98.00 692 ARG A CA 1
ATOM 5283 C C . ARG A 1 692 ? 16.967 8.372 -40.007 1.00 98.00 692 ARG A C 1
ATOM 5285 O O . ARG A 1 692 ? 17.677 9.366 -40.148 1.00 98.00 692 ARG A O 1
ATOM 5292 N N . LYS A 1 693 ? 15.828 8.385 -39.300 1.00 97.44 693 LYS A N 1
ATOM 5293 C CA . LYS A 1 693 ? 15.316 9.599 -38.642 1.00 97.44 693 LYS A CA 1
ATOM 5294 C C . LYS A 1 693 ? 16.264 10.092 -37.559 1.00 97.44 693 LYS A C 1
ATOM 5296 O O . LYS A 1 693 ? 16.568 11.276 -37.505 1.00 97.44 693 LYS A O 1
ATOM 5301 N N . LEU A 1 694 ? 16.712 9.185 -36.692 1.00 97.56 694 LEU A N 1
ATOM 5302 C CA . LEU A 1 694 ? 17.589 9.550 -35.580 1.00 97.56 694 LEU A CA 1
ATOM 5303 C C . LEU A 1 694 ? 18.957 10.036 -36.075 1.00 97.56 694 LEU A C 1
ATOM 5305 O O . LEU A 1 694 ? 19.488 10.988 -35.520 1.00 97.56 694 LEU A O 1
ATOM 5309 N N . ALA A 1 695 ? 19.484 9.454 -37.156 1.00 98.06 695 ALA A N 1
ATOM 5310 C CA . ALA A 1 695 ? 20.690 9.946 -37.811 1.00 98.06 695 ALA A CA 1
ATOM 5311 C C . ALA A 1 695 ? 20.476 11.344 -38.404 1.00 98.06 695 ALA A C 1
ATOM 5313 O O . ALA A 1 695 ? 21.334 12.199 -38.252 1.00 98.06 695 ALA A O 1
ATOM 5314 N N . LYS A 1 696 ? 19.323 11.622 -39.027 1.00 97.88 696 LYS A N 1
ATOM 5315 C CA . LYS A 1 696 ? 18.994 12.981 -39.480 1.00 97.88 696 LYS A CA 1
ATOM 5316 C C . LYS A 1 696 ? 18.981 13.983 -38.317 1.00 97.88 696 LYS A C 1
ATOM 5318 O O . LYS A 1 696 ? 19.607 15.028 -38.428 1.00 97.88 696 LYS A O 1
ATOM 5323 N N . THR A 1 697 ? 18.341 13.647 -37.196 1.00 97.62 697 THR A N 1
ATOM 5324 C CA . THR A 1 697 ? 18.336 14.505 -35.997 1.00 97.62 697 THR A CA 1
ATOM 5325 C C . THR A 1 697 ? 19.742 14.708 -35.425 1.00 97.62 697 THR A C 1
ATOM 5327 O O . THR A 1 697 ? 20.078 15.815 -35.020 1.00 97.62 697 THR A O 1
ATOM 5330 N N . LEU A 1 698 ? 20.582 13.668 -35.422 1.00 98.31 698 LEU A N 1
ATOM 5331 C CA . LEU A 1 698 ? 21.980 13.773 -34.999 1.00 98.31 698 LEU A CA 1
ATOM 5332 C C . LEU A 1 698 ? 22.796 14.683 -35.925 1.00 98.31 698 LEU A C 1
ATOM 5334 O O . LEU A 1 698 ? 23.567 15.498 -35.432 1.00 98.31 698 LEU A O 1
ATOM 5338 N N . TYR A 1 699 ? 22.596 14.580 -37.242 1.00 98.38 699 TYR A N 1
ATOM 5339 C CA . TYR A 1 699 ? 23.206 15.484 -38.216 1.00 98.38 699 TYR A CA 1
ATOM 5340 C C . TYR A 1 699 ? 22.804 16.939 -37.957 1.00 98.38 699 TYR A C 1
ATOM 5342 O O . TYR A 1 699 ? 23.672 17.796 -37.845 1.00 98.38 699 TYR A O 1
ATOM 5350 N N . GLU A 1 700 ? 21.501 17.209 -37.829 1.00 97.88 700 GLU A N 1
ATOM 5351 C CA . GLU A 1 700 ? 20.971 18.560 -37.598 1.00 97.88 700 GLU A CA 1
ATOM 5352 C C . GLU A 1 700 ? 21.537 19.168 -36.306 1.00 97.88 700 GLU A C 1
ATOM 5354 O O . GLU A 1 700 ? 21.957 20.322 -36.307 1.00 97.88 700 GLU A O 1
ATOM 5359 N N . ALA A 1 701 ? 21.622 18.381 -35.228 1.00 98.00 701 ALA A N 1
ATOM 5360 C CA . ALA A 1 701 ? 22.207 18.827 -33.966 1.00 98.00 701 ALA A CA 1
ATOM 5361 C C . ALA A 1 701 ? 23.718 19.096 -34.082 1.00 98.00 701 ALA A C 1
ATOM 5363 O O . ALA A 1 701 ? 24.191 20.134 -33.626 1.00 98.00 701 ALA A O 1
ATOM 5364 N N . ALA A 1 702 ? 24.476 18.185 -34.705 1.00 98.06 702 ALA A N 1
ATOM 5365 C CA . ALA A 1 702 ? 25.923 18.339 -34.875 1.00 98.06 702 ALA A CA 1
ATOM 5366 C C . ALA A 1 702 ? 26.258 19.545 -35.765 1.00 98.06 702 ALA A C 1
ATOM 5368 O O . ALA A 1 702 ? 27.170 20.315 -35.463 1.00 98.06 702 ALA A O 1
ATOM 5369 N N . LYS A 1 703 ? 25.465 19.756 -36.823 1.00 97.81 703 LYS A N 1
ATOM 5370 C CA . LYS A 1 703 ? 25.601 20.908 -37.711 1.00 97.81 703 LYS A CA 1
ATOM 5371 C C . LYS A 1 703 ? 25.300 22.218 -36.987 1.00 97.81 703 LYS A C 1
ATOM 5373 O O . LYS A 1 703 ? 26.090 23.148 -37.103 1.00 97.81 703 LYS A O 1
ATOM 5378 N N . ALA A 1 704 ? 24.220 22.270 -36.206 1.00 97.06 704 ALA A N 1
ATOM 5379 C CA . ALA A 1 704 ? 23.871 23.449 -35.416 1.00 97.06 704 ALA A CA 1
ATOM 5380 C C . ALA A 1 704 ? 24.964 23.807 -34.395 1.00 97.06 704 ALA A C 1
ATOM 5382 O O . ALA A 1 704 ? 25.294 24.980 -34.249 1.00 97.06 704 ALA A O 1
ATOM 5383 N N . LEU A 1 705 ? 25.566 22.806 -33.737 1.00 96.88 705 LEU A N 1
ATOM 5384 C CA . LEU A 1 705 ? 26.706 23.025 -32.842 1.00 96.88 705 LEU A CA 1
ATOM 5385 C C . LEU A 1 705 ? 27.902 23.619 -33.597 1.00 96.88 705 LEU A C 1
ATOM 5387 O O . LEU A 1 705 ? 28.453 24.621 -33.158 1.00 96.88 705 LEU A O 1
ATOM 5391 N N . SER A 1 706 ? 28.267 23.054 -34.752 1.00 96.50 706 SER A N 1
ATOM 5392 C CA . SER A 1 706 ? 29.373 23.571 -35.572 1.00 96.50 706 SER A CA 1
ATOM 5393 C C . SER A 1 706 ? 29.129 25.008 -36.060 1.00 96.50 706 SER A C 1
ATOM 5395 O O . SER A 1 706 ? 30.036 25.837 -36.039 1.00 96.50 706 SER A O 1
ATOM 5397 N N . GLU A 1 707 ? 27.901 25.334 -36.470 1.00 95.44 707 GLU A N 1
ATOM 5398 C CA . GLU A 1 707 ? 27.530 26.678 -36.934 1.00 95.44 707 GLU A CA 1
ATOM 5399 C C . GLU A 1 707 ? 27.502 27.715 -35.804 1.00 95.44 707 GLU A C 1
ATOM 5401 O O . GLU A 1 707 ? 27.838 28.878 -36.033 1.00 95.44 707 GLU A O 1
ATOM 5406 N N . ALA A 1 708 ? 27.134 27.309 -34.585 1.00 95.44 708 ALA A N 1
ATOM 5407 C CA . ALA A 1 708 ? 27.107 28.199 -33.428 1.00 95.44 708 ALA A CA 1
ATOM 5408 C C . ALA A 1 708 ? 28.507 28.703 -33.038 1.00 95.44 708 ALA A C 1
ATOM 5410 O O . ALA A 1 708 ? 28.628 29.808 -32.513 1.00 95.44 708 ALA A O 1
ATOM 5411 N N . MET A 1 709 ? 29.555 27.929 -33.336 1.00 93.38 709 MET A N 1
ATOM 5412 C CA . MET A 1 709 ? 30.932 28.190 -32.906 1.00 93.38 709 MET A CA 1
ATOM 5413 C C . MET A 1 709 ? 31.689 29.263 -33.698 1.00 93.38 709 MET A C 1
ATOM 5415 O O . MET A 1 709 ? 32.857 29.490 -33.435 1.00 93.38 709 MET A O 1
ATOM 5419 N N . GLY A 1 710 ? 31.061 29.973 -34.637 1.00 88.31 710 GLY A N 1
ATOM 5420 C CA . GLY A 1 710 ? 31.707 31.122 -35.285 1.00 88.31 710 GLY A CA 1
ATOM 5421 C C . GLY A 1 710 ? 32.829 30.748 -36.268 1.00 88.31 710 GLY A C 1
ATOM 5422 O O . GLY A 1 710 ? 32.628 29.890 -37.128 1.00 88.31 710 GLY A O 1
ATOM 5423 N N . ASP A 1 711 ? 33.963 31.457 -36.228 1.00 82.69 711 ASP A N 1
ATOM 5424 C CA . ASP A 1 711 ? 35.048 31.363 -37.226 1.00 82.69 711 ASP A CA 1
ATOM 5425 C C . ASP A 1 711 ? 35.818 30.022 -37.162 1.00 82.69 711 ASP A C 1
ATOM 5427 O O . ASP A 1 711 ? 35.672 29.233 -36.235 1.00 82.69 711 ASP A O 1
ATOM 5431 N N . ASP A 1 712 ? 36.610 29.718 -38.196 1.00 73.25 712 ASP A N 1
ATOM 5432 C CA . ASP A 1 712 ? 37.253 28.403 -38.399 1.00 73.25 712 ASP A CA 1
ATOM 5433 C C . ASP A 1 712 ? 38.400 28.065 -37.418 1.00 73.25 712 ASP A C 1
ATOM 5435 O O . ASP A 1 712 ? 38.918 26.953 -37.472 1.00 73.25 712 ASP A O 1
ATOM 5439 N N . ASP A 1 713 ? 38.786 28.985 -36.526 1.00 73.25 713 ASP A N 1
ATOM 5440 C CA . ASP A 1 713 ? 39.899 28.810 -35.574 1.00 73.25 713 ASP A CA 1
ATOM 5441 C C . ASP A 1 713 ? 39.448 28.362 -34.160 1.00 73.25 713 ASP A C 1
ATOM 5443 O O . ASP A 1 713 ? 40.292 28.204 -33.274 1.00 73.25 713 ASP A O 1
ATOM 5447 N N . ASP A 1 714 ? 38.146 28.159 -33.925 1.00 79.69 714 ASP A N 1
ATOM 5448 C CA . ASP A 1 714 ? 37.627 27.733 -32.619 1.00 79.69 714 ASP A CA 1
ATOM 5449 C C . ASP A 1 714 ? 37.793 26.211 -32.423 1.00 79.69 714 ASP A C 1
ATOM 5451 O O . ASP A 1 714 ? 37.191 25.399 -33.137 1.00 79.69 714 ASP A O 1
ATOM 5455 N N . ASP A 1 715 ? 38.594 25.827 -31.418 1.00 86.38 715 ASP A N 1
ATOM 5456 C CA . ASP A 1 715 ? 38.727 24.443 -30.936 1.00 86.38 715 ASP A CA 1
ATOM 5457 C C . ASP A 1 715 ? 37.321 23.825 -30.779 1.00 86.38 715 ASP A C 1
ATOM 5459 O O . ASP A 1 715 ? 36.446 24.467 -30.205 1.00 86.38 715 ASP A O 1
ATOM 5463 N N . GLY A 1 716 ? 37.067 22.610 -31.285 1.00 93.44 716 GLY A N 1
ATOM 5464 C CA . GLY A 1 716 ? 35.767 21.926 -31.186 1.00 93.44 716 GLY A CA 1
ATOM 5465 C C . GLY A 1 716 ? 34.836 22.069 -32.401 1.00 93.44 716 GLY A C 1
ATOM 5466 O O . GLY A 1 716 ? 33.932 21.239 -32.569 1.00 93.44 716 GLY A O 1
ATOM 5467 N N . LYS A 1 717 ? 35.018 23.084 -33.260 1.00 95.31 717 LYS A N 1
ATOM 5468 C CA . LYS A 1 717 ? 34.170 23.275 -34.454 1.00 95.31 717 LYS A CA 1
ATOM 5469 C C . LYS A 1 717 ? 34.387 22.174 -35.493 1.00 95.31 717 LYS A C 1
ATOM 5471 O O . LYS A 1 717 ? 33.413 21.689 -36.080 1.00 95.31 717 LYS A O 1
ATOM 5476 N N . GLU A 1 718 ? 35.648 21.786 -35.698 1.00 95.19 718 GLU A N 1
ATOM 5477 C CA . GLU A 1 718 ? 36.048 20.703 -36.604 1.00 95.19 718 GLU A CA 1
ATOM 5478 C C . GLU A 1 718 ? 35.434 19.377 -36.148 1.00 95.19 718 GLU A C 1
ATOM 5480 O O . GLU A 1 718 ? 34.806 18.700 -36.951 1.00 95.19 718 GLU A O 1
ATOM 5485 N N . GLU A 1 719 ? 35.478 19.053 -34.853 1.00 96.44 719 GLU A N 1
ATOM 5486 C CA . GLU A 1 719 ? 34.894 17.823 -34.306 1.00 96.44 719 GLU A CA 1
ATOM 5487 C C . GLU A 1 719 ? 33.369 17.752 -34.488 1.00 96.44 719 GLU A C 1
ATOM 5489 O O . GLU A 1 719 ? 32.823 16.685 -34.792 1.00 96.44 719 GLU A O 1
ATOM 5494 N N . ALA A 1 720 ? 32.670 18.883 -34.334 1.00 96.56 720 ALA A N 1
ATOM 5495 C CA . ALA A 1 720 ? 31.231 18.969 -34.576 1.00 96.56 720 ALA A CA 1
ATOM 5496 C C . ALA A 1 720 ? 30.882 18.787 -36.065 1.00 96.56 720 ALA A C 1
ATOM 5498 O O . ALA A 1 720 ? 29.949 18.048 -36.399 1.00 96.56 720 ALA A O 1
ATOM 5499 N N . GLN A 1 721 ? 31.653 19.411 -36.962 1.00 96.81 721 GLN A N 1
ATOM 5500 C CA . GLN A 1 721 ? 31.487 19.270 -38.411 1.00 96.81 721 GLN A CA 1
ATOM 5501 C C . GLN A 1 721 ? 31.832 17.849 -38.883 1.00 96.81 721 GLN A C 1
ATOM 5503 O O . GLN A 1 721 ? 31.071 17.261 -39.648 1.00 96.81 721 GLN A O 1
ATOM 5508 N N . ASP A 1 722 ? 32.900 17.258 -38.355 1.00 96.44 722 ASP A N 1
ATOM 5509 C CA . ASP A 1 722 ? 33.320 15.883 -38.618 1.00 96.44 722 ASP A CA 1
ATOM 5510 C C . ASP A 1 722 ? 32.239 14.867 -38.239 1.00 96.44 722 ASP A C 1
ATOM 5512 O O . ASP A 1 722 ? 31.992 13.905 -38.973 1.00 96.44 722 ASP A O 1
ATOM 5516 N N . LEU A 1 723 ? 31.565 15.065 -37.098 1.00 97.56 723 LEU A N 1
ATOM 5517 C CA . LEU A 1 723 ? 30.418 14.237 -36.738 1.00 97.56 723 LEU A CA 1
ATOM 5518 C C . LEU A 1 723 ? 29.275 14.423 -37.739 1.00 97.56 723 LEU A C 1
ATOM 5520 O O . LEU A 1 723 ? 28.695 13.429 -38.182 1.00 97.56 723 LEU A O 1
ATOM 5524 N N . ALA A 1 724 ? 28.947 15.664 -38.108 1.00 97.81 724 ALA A N 1
ATOM 5525 C CA . ALA A 1 724 ? 27.904 15.934 -39.093 1.00 97.81 724 ALA A CA 1
ATOM 5526 C C . ALA A 1 724 ? 28.217 15.246 -40.438 1.00 97.81 724 ALA A C 1
ATOM 5528 O O . ALA A 1 724 ? 27.347 14.587 -41.010 1.00 97.81 724 ALA A O 1
ATOM 5529 N N . ASP A 1 725 ? 29.462 15.292 -40.905 1.00 97.06 725 ASP A N 1
ATOM 5530 C CA . ASP A 1 725 ? 29.884 14.667 -42.161 1.00 97.06 725 ASP A CA 1
ATOM 5531 C C . ASP A 1 725 ? 29.888 13.133 -42.090 1.00 97.06 725 ASP A C 1
ATOM 5533 O O . ASP A 1 725 ? 29.397 12.470 -43.013 1.00 97.06 725 ASP A O 1
ATOM 5537 N N . ALA A 1 726 ? 30.340 12.552 -40.972 1.00 97.06 726 ALA A N 1
ATOM 5538 C CA . ALA A 1 726 ? 30.268 11.109 -40.733 1.00 97.06 726 ALA A CA 1
ATOM 5539 C C . ALA A 1 726 ? 28.814 10.600 -40.703 1.00 97.06 726 ALA A C 1
ATOM 5541 O O . ALA A 1 726 ? 28.509 9.495 -41.173 1.00 97.06 726 ALA A O 1
ATOM 5542 N N . VAL A 1 727 ? 27.886 11.410 -40.185 1.00 97.81 727 VAL A N 1
ATOM 5543 C CA . VAL A 1 727 ? 26.453 11.093 -40.191 1.00 97.81 727 VAL A CA 1
ATOM 5544 C C . VAL A 1 727 ? 25.847 11.269 -41.592 1.00 97.81 727 VAL A C 1
ATOM 5546 O O . VAL A 1 727 ? 25.089 10.404 -42.049 1.00 97.81 727 VAL A O 1
ATOM 5549 N N . GLY A 1 728 ? 26.226 12.343 -42.286 1.00 97.75 728 GLY A N 1
ATOM 5550 C CA . GLY A 1 728 ? 25.798 12.721 -43.632 1.00 97.75 728 GLY A CA 1
ATOM 5551 C C . GLY A 1 728 ? 24.638 13.726 -43.646 1.00 97.75 728 GLY A C 1
ATOM 5552 O O . GLY A 1 728 ? 23.633 13.558 -42.954 1.00 97.75 728 GLY A O 1
ATOM 5553 N N . GLU A 1 729 ? 24.728 14.749 -44.503 1.00 96.62 729 GLU A N 1
ATOM 5554 C CA . GLU A 1 729 ? 23.682 15.776 -44.691 1.00 96.62 729 GLU A CA 1
ATOM 5555 C C . GLU A 1 729 ? 22.371 15.215 -45.248 1.00 96.62 729 GLU A C 1
ATOM 5557 O O . GLU A 1 729 ? 21.273 15.704 -44.963 1.00 96.62 729 GLU A O 1
ATOM 5562 N N . ASN A 1 730 ? 22.458 14.135 -46.014 1.00 96.25 730 ASN A N 1
ATOM 5563 C CA . ASN A 1 730 ? 21.322 13.480 -46.642 1.00 96.25 730 ASN A CA 1
ATOM 5564 C C . ASN A 1 730 ? 21.608 11.979 -46.811 1.00 96.25 730 ASN A C 1
ATOM 5566 O O . ASN A 1 730 ? 22.647 11.468 -46.402 1.00 96.25 730 ASN A O 1
ATOM 5570 N N . GLU A 1 731 ? 20.689 11.242 -47.431 1.00 97.31 731 GLU A N 1
ATOM 5571 C CA . GLU A 1 731 ? 20.831 9.790 -47.608 1.00 97.31 731 GLU A CA 1
ATOM 5572 C C . GLU A 1 731 ? 21.751 9.375 -48.773 1.00 97.31 731 GLU A C 1
ATOM 5574 O O . GLU A 1 731 ? 21.592 8.285 -49.328 1.00 97.31 731 GLU A O 1
ATOM 5579 N N . SER A 1 732 ? 22.678 10.246 -49.184 1.00 97.00 732 SER A N 1
ATOM 5580 C CA . SER A 1 732 ? 23.701 9.950 -50.196 1.00 97.00 732 SER A CA 1
ATOM 5581 C C . SER A 1 732 ? 25.135 9.925 -49.655 1.00 97.00 732 SER A C 1
ATOM 5583 O O . SER A 1 732 ? 26.024 9.450 -50.359 1.00 97.00 732 SER A O 1
ATOM 5585 N N . SER A 1 733 ? 25.355 10.326 -48.396 1.00 96.75 733 SER A N 1
ATOM 5586 C CA . SER A 1 733 ? 26.644 10.222 -47.697 1.00 96.75 733 SER A CA 1
ATOM 5587 C C . SER A 1 733 ? 26.509 9.676 -46.263 1.00 96.75 733 SER A C 1
ATOM 5589 O O . SER A 1 733 ? 25.400 9.466 -45.760 1.00 96.75 733 SER A O 1
ATOM 5591 N N . GLY A 1 734 ? 27.654 9.395 -45.630 1.00 96.62 734 GLY A N 1
ATOM 5592 C CA . GLY A 1 734 ? 27.755 9.005 -44.220 1.00 96.62 734 GLY A CA 1
ATOM 5593 C C . GLY A 1 734 ? 26.999 7.728 -43.836 1.00 96.62 734 GLY A C 1
ATOM 5594 O O . GLY A 1 734 ? 26.659 6.878 -44.672 1.00 96.62 734 GLY A O 1
ATOM 5595 N N . ILE A 1 735 ? 26.700 7.592 -42.541 1.00 97.81 735 ILE A N 1
ATOM 5596 C CA . ILE A 1 735 ? 25.894 6.475 -42.027 1.00 97.81 735 ILE A CA 1
ATOM 5597 C C . ILE A 1 735 ? 24.465 6.485 -42.590 1.00 97.81 735 ILE A C 1
ATOM 5599 O O . ILE A 1 735 ? 23.863 5.420 -42.745 1.00 97.81 735 ILE A O 1
ATOM 5603 N N . ARG A 1 736 ? 23.915 7.654 -42.950 1.00 98.12 736 ARG A N 1
ATOM 5604 C CA . ARG A 1 736 ? 22.565 7.762 -43.530 1.00 98.12 736 ARG A CA 1
ATOM 5605 C C . ARG A 1 736 ? 22.456 7.069 -44.882 1.00 98.12 736 ARG A C 1
ATOM 5607 O O . ARG A 1 736 ? 21.483 6.343 -45.100 1.00 98.12 736 ARG A O 1
ATOM 5614 N N . ALA A 1 737 ? 23.456 7.203 -45.753 1.00 97.62 737 ALA A N 1
ATOM 5615 C CA . ALA A 1 737 ? 23.513 6.443 -47.001 1.00 97.62 737 ALA A CA 1
ATOM 5616 C C . ALA A 1 737 ? 23.592 4.934 -46.755 1.00 97.62 737 ALA A C 1
ATOM 5618 O O . ALA A 1 737 ? 22.849 4.168 -47.371 1.00 97.62 737 ALA A O 1
ATOM 5619 N N . ALA A 1 738 ? 24.436 4.501 -45.813 1.00 97.69 738 ALA A N 1
ATOM 5620 C CA . ALA A 1 738 ? 24.565 3.087 -45.468 1.00 97.69 738 ALA A CA 1
ATOM 5621 C C . ALA A 1 738 ? 23.241 2.503 -44.935 1.00 97.69 738 ALA A C 1
ATOM 5623 O O . ALA A 1 738 ? 22.851 1.395 -45.308 1.00 97.69 738 ALA A O 1
ATOM 5624 N N . LEU A 1 739 ? 22.517 3.257 -44.100 1.00 97.94 739 LEU A N 1
ATOM 5625 C CA . LEU A 1 739 ? 21.211 2.865 -43.563 1.00 97.94 739 LEU A CA 1
ATOM 5626 C C . LEU A 1 739 ? 20.134 2.777 -44.653 1.00 97.94 739 LEU A C 1
ATOM 5628 O O . LEU A 1 739 ? 19.354 1.819 -44.663 1.00 97.94 739 LEU A O 1
ATOM 5632 N N . LYS A 1 740 ? 20.102 3.732 -45.591 1.00 97.69 740 LYS A N 1
ATOM 5633 C CA . LYS A 1 740 ? 19.208 3.681 -46.755 1.00 97.69 740 LYS A CA 1
ATOM 5634 C C . LYS A 1 740 ? 19.498 2.458 -47.622 1.00 97.69 740 LYS A C 1
ATOM 5636 O O . LYS A 1 740 ? 18.581 1.692 -47.923 1.00 97.69 740 LYS A O 1
ATOM 5641 N N . ASP A 1 741 ? 20.764 2.236 -47.967 1.00 97.75 741 ASP A N 1
ATOM 5642 C CA . ASP A 1 741 ? 21.184 1.101 -48.787 1.00 97.75 741 ASP A CA 1
ATOM 5643 C C . ASP A 1 741 ? 20.854 -0.236 -48.114 1.00 97.75 741 ASP A C 1
ATOM 5645 O O . ASP A 1 741 ? 20.346 -1.152 -48.766 1.00 97.75 741 ASP A O 1
ATOM 5649 N N . LEU A 1 742 ? 21.056 -0.345 -46.798 1.00 97.25 742 LEU A N 1
ATOM 5650 C CA . LEU A 1 742 ? 20.648 -1.518 -46.027 1.00 97.25 742 LEU A CA 1
ATOM 5651 C C . LEU A 1 742 ? 19.139 -1.778 -46.136 1.00 97.25 742 LEU A C 1
ATOM 5653 O O . LEU A 1 742 ? 18.723 -2.931 -46.273 1.00 97.25 742 LEU A O 1
ATOM 5657 N N . HIS A 1 743 ? 18.308 -0.737 -46.102 1.00 96.06 743 HIS A N 1
ATOM 5658 C CA . HIS A 1 743 ? 16.868 -0.902 -46.251 1.00 96.06 743 HIS A CA 1
ATOM 5659 C C . HIS A 1 743 ? 16.468 -1.310 -47.681 1.00 96.06 743 HIS A C 1
ATOM 5661 O O . HIS A 1 743 ? 15.823 -2.348 -47.866 1.00 96.06 743 HIS A O 1
ATOM 5667 N N . GLU A 1 744 ? 16.877 -0.524 -48.681 1.00 95.06 744 GLU A N 1
ATOM 5668 C CA . GLU A 1 744 ? 16.443 -0.654 -50.081 1.00 95.06 744 GLU A CA 1
ATOM 5669 C C . GLU A 1 744 ? 17.059 -1.872 -50.783 1.00 95.06 744 GLU A C 1
ATOM 5671 O O . GLU A 1 744 ? 16.394 -2.545 -51.572 1.00 95.06 744 GLU A O 1
ATOM 5676 N N . LYS A 1 745 ? 18.327 -2.183 -50.484 1.00 95.56 745 LYS A N 1
ATOM 5677 C CA . LYS A 1 745 ? 19.118 -3.213 -51.181 1.00 95.56 745 LYS A CA 1
ATOM 5678 C C . LYS A 1 745 ? 19.410 -4.440 -50.310 1.00 95.56 745 LYS A C 1
ATOM 5680 O O . LYS A 1 745 ? 19.846 -5.470 -50.831 1.00 95.56 745 LYS A O 1
ATOM 5685 N N . GLY A 1 746 ? 19.160 -4.373 -48.998 1.00 90.88 746 GLY A N 1
ATOM 5686 C CA . GLY A 1 746 ? 19.446 -5.448 -48.040 1.00 90.88 746 GLY A CA 1
ATOM 5687 C C . GLY A 1 746 ? 18.491 -6.628 -48.142 1.00 90.88 746 GLY A C 1
ATOM 5688 O O . GLY A 1 746 ? 17.609 -6.806 -47.307 1.00 90.88 746 GLY A O 1
ATOM 5689 N N . SER A 1 747 ? 18.644 -7.469 -49.157 1.00 91.69 747 SER A N 1
ATOM 5690 C CA . SER A 1 747 ? 17.923 -8.741 -49.265 1.00 91.69 747 SER A CA 1
ATOM 5691 C C . SER A 1 747 ? 18.855 -9.868 -49.706 1.00 91.69 747 SER A C 1
ATOM 5693 O O . SER A 1 747 ? 19.882 -9.626 -50.345 1.00 91.69 747 SER A O 1
ATOM 5695 N N . GLY A 1 748 ? 18.514 -11.105 -49.330 1.00 93.12 748 GLY A N 1
ATOM 5696 C CA . GLY A 1 748 ? 19.272 -12.299 -49.705 1.00 93.12 748 GLY A CA 1
ATOM 5697 C C . GLY A 1 748 ? 20.765 -12.190 -49.377 1.00 93.12 748 GLY A C 1
ATOM 5698 O O . GLY A 1 748 ? 21.144 -11.836 -48.263 1.00 93.12 748 GLY A O 1
ATOM 5699 N N . ALA A 1 749 ? 21.614 -12.471 -50.368 1.00 94.19 749 ALA A N 1
ATOM 5700 C CA . ALA A 1 749 ? 23.069 -12.499 -50.211 1.00 94.19 749 ALA A CA 1
ATOM 5701 C C . ALA A 1 749 ? 23.714 -11.124 -49.930 1.00 94.19 749 ALA A C 1
ATOM 5703 O O . ALA A 1 749 ? 24.827 -11.083 -49.413 1.00 94.19 749 ALA A O 1
ATOM 5704 N N . ASN A 1 750 ? 23.035 -10.008 -50.228 1.00 95.06 750 ASN A N 1
ATOM 5705 C CA . ASN A 1 750 ? 23.592 -8.661 -50.030 1.00 95.06 750 ASN A CA 1
ATOM 5706 C C . ASN A 1 750 ? 23.457 -8.161 -48.589 1.00 95.06 750 ASN A C 1
ATOM 5708 O O . ASN A 1 750 ? 24.155 -7.228 -48.192 1.00 95.06 750 ASN A O 1
ATOM 5712 N N . LEU A 1 751 ? 22.554 -8.760 -47.809 1.00 96.00 751 LEU A N 1
ATOM 5713 C CA . LEU A 1 751 ? 22.219 -8.284 -46.474 1.00 96.00 751 LEU A CA 1
ATOM 5714 C C . LEU A 1 751 ? 23.445 -8.246 -45.532 1.00 96.00 751 LEU A C 1
ATOM 5716 O O . LEU A 1 751 ? 23.696 -7.177 -44.980 1.00 96.00 751 LEU A O 1
ATOM 5720 N N . PRO A 1 752 ? 24.277 -9.303 -45.400 1.00 97.00 752 PRO A N 1
ATOM 5721 C CA . PRO A 1 752 ? 25.468 -9.251 -44.546 1.00 97.00 752 PRO A CA 1
ATOM 5722 C C . PRO A 1 752 ? 26.457 -8.142 -44.927 1.00 97.00 752 PRO A C 1
ATOM 5724 O O . PRO A 1 752 ? 26.994 -7.470 -44.048 1.00 97.00 752 PRO A O 1
ATOM 5727 N N . THR A 1 753 ? 26.674 -7.923 -46.228 1.00 97.31 753 THR A N 1
ATOM 5728 C CA . THR A 1 753 ? 27.584 -6.887 -46.741 1.00 97.31 753 THR A CA 1
ATOM 5729 C C . THR A 1 753 ? 27.096 -5.490 -46.375 1.00 97.31 753 THR A C 1
ATOM 5731 O O . THR A 1 753 ? 27.864 -4.678 -45.868 1.00 97.31 753 THR A O 1
ATOM 5734 N N . LEU A 1 754 ? 25.806 -5.217 -46.580 1.00 97.25 754 LEU A N 1
ATOM 5735 C CA . LEU A 1 754 ? 25.216 -3.912 -46.285 1.00 97.25 754 LEU A CA 1
ATOM 5736 C C . LEU A 1 754 ? 25.114 -3.655 -44.778 1.00 97.25 754 LEU A C 1
ATOM 5738 O O . LEU A 1 754 ? 25.345 -2.541 -44.322 1.00 97.25 754 LEU A O 1
ATOM 5742 N N . THR A 1 755 ? 24.844 -4.688 -43.977 1.00 96.44 755 THR A N 1
ATOM 5743 C CA . THR A 1 755 ? 24.900 -4.575 -42.515 1.00 96.44 755 THR A CA 1
ATOM 5744 C C . THR A 1 755 ? 26.320 -4.282 -42.043 1.00 96.44 755 THR A C 1
ATOM 5746 O O . THR A 1 755 ? 26.501 -3.448 -41.159 1.00 96.44 755 THR A O 1
ATOM 5749 N N . LYS A 1 756 ? 27.335 -4.923 -42.640 1.00 95.81 756 LYS A N 1
ATOM 5750 C CA . LYS A 1 756 ? 28.735 -4.604 -42.348 1.00 95.81 756 LYS A CA 1
ATOM 5751 C C . LYS A 1 756 ? 29.036 -3.137 -42.661 1.00 95.81 756 LYS A C 1
ATOM 5753 O O . LYS A 1 756 ? 29.607 -2.483 -41.806 1.00 95.81 756 LYS A O 1
ATOM 5758 N N . ALA A 1 757 ? 28.578 -2.609 -43.797 1.00 96.56 757 ALA A N 1
ATOM 5759 C CA . ALA A 1 757 ? 28.773 -1.199 -44.142 1.00 96.56 757 ALA A CA 1
ATOM 5760 C C . ALA A 1 757 ? 28.180 -0.239 -43.093 1.00 96.56 757 ALA A C 1
ATOM 5762 O O . ALA A 1 757 ? 28.834 0.723 -42.711 1.00 96.56 757 ALA A O 1
ATOM 5763 N N . VAL A 1 758 ? 26.983 -0.527 -42.563 1.00 97.38 758 VAL A N 1
ATOM 5764 C CA . VAL A 1 758 ? 26.400 0.265 -41.462 1.00 97.38 758 VAL A CA 1
ATOM 5765 C C . VAL A 1 758 ? 27.219 0.134 -40.177 1.00 97.38 758 VAL A C 1
ATOM 5767 O O . VAL A 1 758 ? 27.461 1.131 -39.504 1.00 97.38 758 VAL A O 1
ATOM 5770 N N . ARG A 1 759 ? 27.662 -1.081 -39.824 1.00 96.50 759 ARG A N 1
ATOM 5771 C CA . ARG A 1 759 ? 28.500 -1.305 -38.633 1.00 96.50 759 ARG A CA 1
ATOM 5772 C C . ARG A 1 759 ? 29.838 -0.590 -38.741 1.00 96.50 759 ARG A C 1
ATOM 5774 O O . ARG A 1 759 ? 30.277 -0.024 -37.749 1.00 96.50 759 ARG A O 1
ATOM 5781 N N . ASP A 1 760 ? 30.456 -0.625 -39.916 1.00 95.25 760 ASP A N 1
ATOM 5782 C CA . ASP A 1 760 ? 31.696 0.086 -40.198 1.00 95.25 760 ASP A CA 1
ATOM 5783 C C . ASP A 1 760 ? 31.445 1.594 -40.058 1.00 95.25 760 ASP A C 1
ATOM 5785 O O . ASP A 1 760 ? 32.086 2.212 -39.227 1.00 95.25 760 ASP A O 1
ATOM 5789 N N . ALA A 1 761 ? 30.432 2.166 -40.721 1.00 96.62 761 ALA A N 1
ATOM 5790 C CA . ALA A 1 761 ? 30.096 3.591 -40.585 1.00 96.62 761 ALA A CA 1
ATOM 5791 C C . ALA A 1 761 ? 29.783 4.019 -39.134 1.00 96.62 761 ALA A C 1
ATOM 5793 O O . ALA A 1 761 ? 30.037 5.154 -38.744 1.00 96.62 761 ALA A O 1
ATOM 5794 N N . TYR A 1 762 ? 29.251 3.113 -38.313 1.00 97.38 762 TYR A N 1
ATOM 5795 C CA . TYR A 1 762 ? 29.008 3.367 -36.895 1.00 97.38 762 TYR A CA 1
ATOM 5796 C C . TYR A 1 762 ? 30.299 3.323 -36.053 1.00 97.38 762 TYR A C 1
ATOM 5798 O O . TYR A 1 762 ? 30.569 4.262 -35.308 1.00 97.38 762 TYR A O 1
ATOM 5806 N N . LYS A 1 763 ? 31.091 2.246 -36.168 1.00 94.88 763 LYS A N 1
ATOM 5807 C CA . LYS A 1 763 ? 32.216 1.923 -35.265 1.00 94.88 763 LYS A CA 1
ATOM 5808 C C . LYS A 1 763 ? 33.596 2.325 -35.770 1.00 94.88 763 LYS A C 1
ATOM 5810 O O . LYS A 1 763 ? 34.523 2.235 -34.971 1.00 94.88 763 LYS A O 1
ATOM 5815 N N . ASP A 1 764 ? 33.742 2.620 -37.067 1.00 86.19 764 ASP A N 1
ATOM 5816 C CA . ASP A 1 764 ? 34.982 2.466 -37.842 1.00 86.19 764 ASP A CA 1
ATOM 5817 C C . ASP A 1 764 ? 36.248 2.659 -37.002 1.00 86.19 764 ASP A C 1
ATOM 5819 O O . ASP A 1 764 ? 36.555 3.746 -36.510 1.00 86.19 764 ASP A O 1
ATOM 5823 N N . THR A 1 765 ? 37.003 1.570 -36.856 1.00 75.12 765 THR A N 1
ATOM 5824 C CA . THR A 1 765 ? 38.252 1.554 -36.095 1.00 75.12 765 THR A CA 1
ATOM 5825 C C . THR A 1 765 ? 39.336 2.437 -36.711 1.00 75.12 765 THR A C 1
ATOM 5827 O O . THR A 1 765 ? 40.345 2.677 -36.053 1.00 75.12 765 THR A O 1
ATOM 5830 N N . SER A 1 766 ? 39.151 2.902 -37.953 1.00 80.06 766 SER A N 1
ATOM 5831 C CA . SER A 1 766 ? 40.023 3.884 -38.602 1.00 80.06 766 SER A CA 1
ATOM 5832 C C . SER A 1 766 ? 39.925 5.291 -37.988 1.00 80.06 766 SER A C 1
ATOM 5834 O O . SER A 1 766 ? 40.819 6.099 -38.217 1.00 80.06 766 SER A O 1
ATOM 5836 N N . GLY A 1 767 ? 38.887 5.563 -37.183 1.00 83.38 767 GLY A N 1
ATOM 5837 C CA . GLY A 1 767 ? 38.608 6.876 -36.589 1.00 83.38 767 GLY A CA 1
ATOM 5838 C C . GLY A 1 767 ? 37.468 7.642 -37.269 1.00 83.38 767 GLY A C 1
ATOM 5839 O O . GLY A 1 767 ? 36.995 8.625 -36.710 1.00 83.38 767 GLY A O 1
ATOM 5840 N N . GLU A 1 768 ? 36.978 7.166 -38.417 1.00 91.00 768 GLU A N 1
ATOM 5841 C CA . GLU A 1 768 ? 35.928 7.846 -39.195 1.00 91.00 768 GLU A CA 1
ATOM 5842 C C . GLU A 1 768 ? 34.489 7.475 -38.793 1.00 91.00 768 GLU A C 1
ATOM 5844 O O . GLU A 1 768 ? 33.521 7.982 -39.356 1.00 91.00 768 GLU A O 1
ATOM 5849 N N . GLY A 1 769 ? 34.318 6.574 -37.822 1.00 95.75 769 GLY A N 1
ATOM 5850 C CA . GLY A 1 769 ? 33.001 6.115 -37.388 1.00 95.75 769 GLY A CA 1
ATOM 5851 C C . GLY A 1 769 ? 32.269 7.162 -36.553 1.00 95.75 769 GLY A C 1
ATOM 5852 O O . GLY A 1 769 ? 32.888 7.855 -35.743 1.00 95.75 769 GLY A O 1
ATOM 5853 N N . VAL A 1 770 ? 30.940 7.220 -36.675 1.00 97.62 770 VAL A N 1
ATOM 5854 C CA . VAL A 1 770 ? 30.096 8.168 -35.919 1.00 97.62 770 VAL A CA 1
ATOM 5855 C C . VAL A 1 770 ? 30.345 8.077 -34.402 1.00 97.62 770 VAL A C 1
ATOM 5857 O O . VAL A 1 770 ? 30.430 9.106 -33.738 1.00 97.62 770 VAL A O 1
ATOM 5860 N N . GLU A 1 771 ? 30.551 6.872 -33.852 1.00 97.12 771 GLU A N 1
ATOM 5861 C CA . GLU A 1 771 ? 30.881 6.672 -32.428 1.00 97.12 771 GLU A CA 1
ATOM 5862 C C . GLU A 1 771 ? 32.187 7.374 -32.030 1.00 97.12 771 GLU A C 1
ATOM 5864 O O . GLU A 1 771 ? 32.271 7.999 -30.972 1.00 97.12 771 GLU A O 1
ATOM 5869 N N . LYS A 1 772 ? 33.214 7.293 -32.882 1.00 96.50 772 LYS A N 1
ATOM 5870 C CA . LYS A 1 772 ? 34.523 7.903 -32.628 1.00 96.50 772 LYS A CA 1
ATOM 5871 C C . LYS A 1 772 ? 34.477 9.419 -32.760 1.00 96.50 772 LYS A C 1
ATOM 5873 O O . LYS A 1 772 ? 35.051 10.100 -31.914 1.00 96.50 772 LYS A O 1
ATOM 5878 N N . LYS A 1 773 ? 33.756 9.939 -33.755 1.00 97.06 773 LYS A N 1
ATOM 5879 C CA . LYS A 1 773 ? 33.556 11.384 -33.920 1.00 97.06 773 LYS A CA 1
ATOM 5880 C C . LYS A 1 773 ? 32.762 11.980 -32.754 1.00 97.06 773 LYS A C 1
ATOM 5882 O O . LYS A 1 773 ? 33.156 13.005 -32.213 1.00 97.06 773 LYS A O 1
ATOM 5887 N N . PHE A 1 774 ? 31.725 11.295 -32.267 1.00 97.38 774 PHE A N 1
ATOM 5888 C CA . PHE A 1 774 ? 31.010 11.743 -31.069 1.00 97.38 774 PHE A CA 1
ATOM 5889 C C . PHE A 1 774 ? 31.895 11.714 -29.808 1.00 97.38 774 PHE A C 1
ATOM 5891 O O . PHE A 1 774 ? 31.855 12.647 -29.013 1.00 97.38 774 PHE A O 1
ATOM 5898 N N . GLN A 1 775 ? 32.750 10.696 -29.636 1.00 96.56 775 GLN A N 1
ATOM 5899 C CA . GLN A 1 775 ? 33.729 10.669 -28.536 1.00 96.56 775 GLN A CA 1
ATOM 5900 C C . GLN A 1 775 ? 34.702 11.860 -28.581 1.00 96.56 775 GLN A C 1
ATOM 5902 O O . GLN A 1 775 ? 35.111 12.338 -27.524 1.00 96.56 775 GLN A O 1
ATOM 5907 N N . ALA A 1 776 ? 35.060 12.346 -29.776 1.00 96.12 776 ALA A N 1
ATOM 5908 C CA . ALA A 1 776 ? 35.876 13.550 -29.927 1.00 96.12 776 ALA A CA 1
ATOM 5909 C C . ALA A 1 776 ? 35.128 14.799 -29.431 1.00 96.12 776 ALA A C 1
ATOM 5911 O O . ALA A 1 776 ? 35.678 15.542 -28.624 1.00 96.12 776 ALA A O 1
ATOM 5912 N N . ILE A 1 777 ? 33.848 14.954 -29.796 1.00 96.69 777 ILE A N 1
ATOM 5913 C CA . ILE A 1 777 ? 32.970 16.017 -29.273 1.00 96.69 777 ILE A CA 1
ATOM 5914 C C . ILE A 1 777 ? 32.877 15.951 -27.738 1.00 96.69 777 ILE A C 1
ATOM 5916 O O . ILE A 1 777 ? 33.051 16.960 -27.064 1.00 96.69 777 ILE A O 1
ATOM 5920 N N . GLN A 1 778 ? 32.673 14.775 -27.137 1.00 96.69 778 GLN A N 1
ATOM 5921 C CA . GLN A 1 778 ? 32.628 14.668 -25.668 1.00 96.69 778 GLN A CA 1
ATOM 5922 C C . GLN A 1 778 ? 33.929 15.130 -24.993 1.00 96.69 778 GLN A C 1
ATOM 5924 O O . GLN A 1 778 ? 33.896 15.687 -23.900 1.00 96.69 778 GLN A O 1
ATOM 5929 N N . GLY A 1 779 ? 35.081 14.939 -25.646 1.00 96.06 779 GLY A N 1
ATOM 5930 C CA . GLY A 1 779 ? 36.371 15.432 -25.156 1.00 96.06 779 GLY A CA 1
ATOM 5931 C C . GLY A 1 779 ? 36.483 16.961 -25.110 1.00 96.06 779 GLY A C 1
ATOM 5932 O O . GLY A 1 779 ? 37.355 17.477 -24.415 1.00 96.06 779 GLY A O 1
ATOM 5933 N N . GLN A 1 780 ? 35.595 17.665 -25.814 1.00 95.81 780 GLN A N 1
ATOM 5934 C CA . GLN A 1 780 ? 35.573 19.118 -25.947 1.00 95.81 780 GLN A CA 1
ATOM 5935 C C . GLN A 1 780 ? 34.509 19.799 -25.061 1.00 95.81 780 GLN A C 1
ATOM 5937 O O . GLN A 1 780 ? 34.443 21.029 -25.033 1.00 95.81 780 GLN A O 1
ATOM 5942 N N . GLU A 1 781 ? 33.710 19.033 -24.301 1.00 94.12 781 GLU A N 1
ATOM 5943 C CA . GLU A 1 781 ? 32.605 19.543 -23.466 1.00 94.12 781 GLU A CA 1
ATOM 5944 C C . GLU A 1 781 ? 33.037 20.684 -22.530 1.00 94.12 781 GLU A C 1
ATOM 5946 O O . GLU A 1 781 ? 32.441 21.762 -22.536 1.00 94.12 781 GLU A O 1
ATOM 5951 N N . ASP A 1 782 ? 34.103 20.461 -21.759 1.00 91.94 782 ASP A N 1
ATOM 5952 C CA . ASP A 1 782 ? 34.574 21.397 -20.730 1.00 91.94 782 ASP A CA 1
ATOM 5953 C C . ASP A 1 782 ? 35.482 22.515 -21.277 1.00 91.94 782 ASP A C 1
ATOM 5955 O O . ASP A 1 782 ? 35.861 23.420 -20.529 1.00 91.94 782 ASP A O 1
ATOM 5959 N N . ILE A 1 783 ? 35.868 22.446 -22.556 1.00 91.88 783 ILE A N 1
ATOM 5960 C CA . ILE A 1 783 ? 36.851 23.353 -23.167 1.00 91.88 783 ILE A CA 1
ATOM 5961 C C . ILE A 1 783 ? 36.154 24.240 -24.195 1.00 91.88 783 ILE A C 1
ATOM 5963 O O . ILE A 1 783 ? 35.928 25.423 -23.944 1.00 91.88 783 ILE A O 1
ATOM 5967 N N . ALA A 1 784 ? 35.784 23.655 -25.330 1.00 91.56 784 ALA A N 1
ATOM 5968 C CA . ALA A 1 784 ? 35.203 24.359 -26.461 1.00 91.56 784 ALA A CA 1
ATOM 5969 C C . ALA A 1 784 ? 33.712 24.652 -26.278 1.00 91.56 784 ALA A C 1
ATOM 5971 O O . ALA A 1 784 ? 33.224 25.723 -26.635 1.00 91.56 784 ALA A O 1
ATOM 5972 N N . TYR A 1 785 ? 32.965 23.699 -25.714 1.00 94.19 785 TYR A N 1
ATOM 5973 C CA . TYR A 1 785 ? 31.500 23.756 -25.712 1.00 94.19 785 TYR A CA 1
ATOM 5974 C C . TYR A 1 785 ? 30.899 24.375 -24.451 1.00 94.19 785 TYR A C 1
ATOM 5976 O O . TYR A 1 785 ? 29.675 24.447 -24.323 1.00 94.19 785 TYR A O 1
ATOM 5984 N N . ALA A 1 786 ? 31.726 24.908 -23.547 1.00 93.69 786 ALA A N 1
ATOM 5985 C CA . ALA A 1 786 ? 31.259 25.573 -22.332 1.00 93.69 786 ALA A CA 1
ATOM 5986 C C . ALA A 1 786 ? 30.278 26.729 -22.630 1.00 93.69 786 ALA A C 1
ATOM 5988 O O . ALA A 1 786 ? 29.308 26.923 -21.892 1.00 93.69 786 ALA A O 1
ATOM 5989 N N . SER A 1 787 ? 30.494 27.456 -23.734 1.00 94.31 787 SER A N 1
ATOM 5990 C CA . SER A 1 787 ? 29.623 28.545 -24.204 1.00 94.31 787 SER A CA 1
ATOM 5991 C C . SER A 1 787 ? 28.459 28.094 -25.097 1.00 94.31 787 SER A C 1
ATOM 5993 O O . SER A 1 787 ? 27.540 28.879 -25.316 1.00 94.31 787 SER A O 1
ATOM 5995 N N . TYR A 1 788 ? 28.458 26.837 -25.551 1.00 95.31 788 TYR A N 1
ATOM 5996 C CA . TYR A 1 788 ? 27.488 26.249 -26.493 1.00 95.31 788 TYR A CA 1
ATOM 5997 C C . TYR A 1 788 ? 26.763 25.049 -25.870 1.00 95.31 788 TYR A C 1
ATOM 5999 O O . TYR A 1 788 ? 26.479 24.031 -26.505 1.00 95.31 788 TYR A O 1
ATOM 6007 N N . LYS A 1 789 ? 26.515 25.141 -24.560 1.00 94.69 789 LYS A N 1
ATOM 6008 C CA . LYS A 1 789 ? 26.027 24.021 -23.753 1.00 94.69 789 LYS A CA 1
ATOM 6009 C C . LYS A 1 789 ? 24.685 23.475 -24.245 1.00 94.69 789 LYS A C 1
ATOM 6011 O O . LYS A 1 789 ? 24.467 22.271 -24.168 1.00 94.69 789 LYS A O 1
ATOM 6016 N N . SER A 1 790 ? 23.795 24.338 -24.739 1.00 95.12 790 SER A N 1
ATOM 6017 C CA . SER A 1 790 ? 22.476 23.927 -25.238 1.00 95.12 790 SER A CA 1
ATOM 6018 C C . SER A 1 790 ? 22.599 23.082 -26.510 1.00 95.12 790 SER A C 1
ATOM 6020 O O . SER A 1 790 ? 21.977 22.026 -26.625 1.00 95.12 790 SER A O 1
ATOM 6022 N N . GLU A 1 791 ? 23.436 23.518 -27.448 1.00 97.44 791 GLU A N 1
ATOM 6023 C CA . GLU A 1 791 ? 23.710 22.848 -28.717 1.00 97.44 791 GLU A CA 1
ATOM 6024 C C . GLU A 1 791 ? 24.433 21.517 -28.485 1.00 97.44 791 GLU A C 1
ATOM 6026 O O . GLU A 1 791 ? 24.014 20.488 -29.015 1.00 97.44 791 GLU A O 1
ATOM 6031 N N . TYR A 1 792 ? 25.448 21.495 -27.615 1.00 96.81 792 TYR A N 1
ATOM 6032 C CA . TYR A 1 792 ? 26.128 20.259 -27.219 1.00 96.81 792 TYR A CA 1
ATOM 6033 C C . TYR A 1 792 ? 25.162 19.253 -26.575 1.00 96.81 792 TYR A C 1
ATOM 6035 O O . TYR A 1 792 ? 25.137 18.084 -26.962 1.00 96.81 792 TYR A O 1
ATOM 6043 N N . GLN A 1 793 ? 24.297 19.701 -25.658 1.00 96.00 793 GLN A N 1
ATOM 6044 C CA . GLN A 1 793 ? 23.274 18.844 -25.048 1.00 96.00 793 GLN A CA 1
ATOM 6045 C C . GLN A 1 793 ? 22.284 18.287 -26.081 1.00 96.00 793 GLN A C 1
ATOM 6047 O O . GLN A 1 793 ? 21.824 17.151 -25.939 1.00 96.00 793 GLN A O 1
ATOM 6052 N N . ALA A 1 794 ? 21.972 19.042 -27.140 1.00 96.69 794 ALA A N 1
ATOM 6053 C CA . ALA A 1 794 ? 21.160 18.544 -28.246 1.00 96.69 794 ALA A CA 1
ATOM 6054 C C . ALA A 1 794 ? 21.879 17.429 -29.027 1.00 96.69 794 ALA A C 1
ATOM 6056 O O . ALA A 1 794 ? 21.248 16.418 -29.351 1.00 96.69 794 ALA A O 1
ATOM 6057 N N . VAL A 1 795 ? 23.191 17.562 -29.273 1.00 97.88 795 VAL A N 1
ATOM 6058 C CA . VAL A 1 795 ? 24.018 16.507 -29.892 1.00 97.88 795 VAL A CA 1
ATOM 6059 C C . VAL A 1 795 ? 24.069 15.266 -29.003 1.00 97.88 795 VAL A C 1
ATOM 6061 O O . VAL A 1 795 ? 23.824 14.165 -29.493 1.00 97.88 795 VAL A O 1
ATOM 6064 N N . GLU A 1 796 ? 24.318 15.421 -27.700 1.00 97.38 796 GLU A N 1
ATOM 6065 C CA . GLU A 1 796 ? 24.356 14.308 -26.745 1.00 97.38 796 GLU A CA 1
ATOM 6066 C C . GLU A 1 796 ? 23.012 13.568 -26.688 1.00 97.38 796 GLU A C 1
ATOM 6068 O O . GLU A 1 796 ? 22.969 12.337 -26.773 1.00 97.38 796 GLU A O 1
ATOM 6073 N N . ALA A 1 797 ? 21.897 14.302 -26.616 1.00 95.81 797 ALA A N 1
ATOM 6074 C CA . ALA A 1 797 ? 20.560 13.720 -26.621 1.00 95.81 797 ALA A CA 1
ATOM 6075 C C . ALA A 1 797 ? 20.251 12.982 -27.937 1.00 95.81 797 ALA A C 1
ATOM 6077 O O . ALA A 1 797 ? 19.703 11.872 -27.909 1.00 95.81 797 ALA A O 1
ATOM 6078 N N . ALA A 1 798 ? 20.617 13.563 -29.085 1.00 97.31 798 ALA A N 1
ATOM 6079 C CA . ALA A 1 798 ? 20.419 12.953 -30.398 1.00 97.31 798 ALA A CA 1
ATOM 6080 C C . ALA A 1 798 ? 21.285 11.697 -30.585 1.00 97.31 798 ALA A C 1
ATOM 6082 O O . ALA A 1 798 ? 20.776 10.663 -31.033 1.00 97.31 798 ALA A O 1
ATOM 6083 N N . TRP A 1 799 ? 22.559 11.752 -30.183 1.00 97.81 799 TRP A N 1
ATOM 6084 C CA . TRP A 1 799 ? 23.471 10.610 -30.210 1.00 97.81 799 TRP A CA 1
ATOM 6085 C C . TRP A 1 799 ? 22.954 9.502 -29.308 1.00 97.81 799 TRP A C 1
ATOM 6087 O O . TRP A 1 799 ? 22.816 8.367 -29.754 1.00 97.81 799 TRP A O 1
ATOM 6097 N N . LYS A 1 800 ? 22.582 9.831 -28.067 1.00 96.56 800 LYS A N 1
ATOM 6098 C CA . LYS A 1 800 ? 22.041 8.863 -27.120 1.00 96.56 800 LYS A CA 1
ATOM 6099 C C . LYS A 1 800 ? 20.801 8.164 -27.671 1.00 96.56 800 LYS A C 1
ATOM 6101 O O . LYS A 1 800 ? 20.700 6.946 -27.562 1.00 96.56 800 LYS A O 1
ATOM 6106 N N . ALA A 1 801 ? 19.871 8.899 -28.283 1.00 96.25 801 ALA A N 1
ATOM 6107 C CA . ALA A 1 801 ? 18.687 8.302 -28.896 1.00 96.25 801 ALA A CA 1
ATOM 6108 C C . ALA A 1 801 ? 19.052 7.360 -30.058 1.00 96.25 801 ALA A C 1
ATOM 6110 O O . ALA A 1 801 ? 18.498 6.258 -30.156 1.00 96.25 801 ALA A O 1
ATOM 6111 N N . PHE A 1 802 ? 19.980 7.782 -30.924 1.00 97.75 802 PHE A N 1
ATOM 6112 C CA . PHE A 1 802 ? 20.486 6.984 -32.039 1.00 97.75 802 PHE A CA 1
ATOM 6113 C C . PHE A 1 802 ? 21.181 5.701 -31.553 1.00 97.75 802 PHE A C 1
ATOM 6115 O O . PHE A 1 802 ? 20.819 4.602 -31.984 1.00 97.75 802 PHE A O 1
ATOM 6122 N N . ASP A 1 803 ? 22.120 5.833 -30.618 1.00 97.31 803 ASP A N 1
ATOM 6123 C CA . ASP A 1 803 ? 22.896 4.740 -30.038 1.00 97.31 803 ASP A CA 1
ATOM 6124 C C . ASP A 1 803 ? 22.013 3.754 -29.264 1.00 97.31 803 ASP A C 1
ATOM 6126 O O . ASP A 1 803 ? 22.080 2.541 -29.491 1.00 97.31 803 ASP A O 1
ATOM 6130 N N . ASP A 1 804 ? 21.092 4.263 -28.436 1.00 95.25 804 ASP A N 1
ATOM 6131 C CA . ASP A 1 804 ? 20.140 3.440 -27.691 1.00 95.25 804 ASP A CA 1
ATOM 6132 C C . ASP A 1 804 ? 19.327 2.551 -28.649 1.00 95.25 804 ASP A C 1
ATOM 6134 O O . ASP A 1 804 ? 19.167 1.358 -28.381 1.00 95.25 804 ASP A O 1
ATOM 6138 N N . LEU A 1 805 ? 18.835 3.078 -29.782 1.00 96.94 805 LEU A N 1
ATOM 6139 C CA . LEU A 1 805 ? 18.121 2.270 -30.780 1.00 96.94 805 LEU A CA 1
ATOM 6140 C C . LEU A 1 805 ? 19.052 1.290 -31.507 1.00 96.94 805 LEU A C 1
ATOM 6142 O O . LEU A 1 805 ? 18.676 0.129 -31.726 1.00 96.94 805 LEU A O 1
ATOM 6146 N N . TYR A 1 806 ? 20.251 1.736 -31.886 1.00 97.25 806 TYR A N 1
ATOM 6147 C CA . TYR A 1 806 ? 21.229 0.913 -32.590 1.00 97.25 806 TYR A CA 1
ATOM 6148 C C . TYR A 1 806 ? 21.581 -0.325 -31.756 1.00 97.25 806 TYR A C 1
ATOM 6150 O O . TYR A 1 806 ? 21.425 -1.455 -32.233 1.00 97.25 806 TYR A O 1
ATOM 6158 N N . GLN A 1 807 ? 21.907 -0.138 -30.476 1.00 95.88 807 GLN A N 1
ATOM 6159 C CA . GLN A 1 807 ? 22.302 -1.205 -29.556 1.00 95.88 807 GLN A CA 1
ATOM 6160 C C . GLN A 1 807 ? 21.117 -2.011 -28.996 1.00 95.88 807 GLN A C 1
ATOM 6162 O O . GLN A 1 807 ? 21.276 -3.190 -28.670 1.00 95.88 807 GLN A O 1
ATOM 6167 N N . ALA A 1 808 ? 19.909 -1.437 -28.900 1.00 95.44 808 ALA A N 1
ATOM 6168 C CA . ALA A 1 808 ? 18.787 -2.072 -28.201 1.00 95.44 808 ALA A CA 1
ATOM 6169 C C . ALA A 1 808 ? 18.416 -3.460 -28.745 1.00 95.44 808 ALA A C 1
ATOM 6171 O O . ALA A 1 808 ? 18.056 -3.621 -29.909 1.00 95.44 808 ALA A O 1
ATOM 6172 N N . ASN A 1 809 ? 18.388 -4.468 -27.877 1.00 96.69 809 ASN A N 1
ATOM 6173 C CA . ASN A 1 809 ? 17.694 -5.719 -28.162 1.00 96.69 809 ASN A CA 1
ATOM 6174 C C . ASN A 1 809 ? 16.219 -5.553 -27.777 1.00 96.69 809 ASN A C 1
ATOM 6176 O O . ASN A 1 809 ? 15.865 -5.727 -26.614 1.00 96.69 809 ASN A O 1
ATOM 6180 N N . LEU A 1 810 ? 15.373 -5.173 -28.736 1.00 96.38 810 LEU A N 1
ATOM 6181 C CA . LEU A 1 810 ? 13.939 -4.984 -28.492 1.00 96.38 810 LEU A CA 1
ATOM 6182 C C . LEU A 1 810 ? 13.201 -6.320 -28.395 1.00 96.38 810 LEU A C 1
ATOM 6184 O O . LEU A 1 810 ? 12.190 -6.414 -27.715 1.00 96.38 810 LEU A O 1
ATOM 6188 N N . LYS A 1 811 ? 13.721 -7.385 -29.006 1.00 97.12 811 LYS A N 1
ATOM 6189 C CA . LYS A 1 811 ? 13.104 -8.708 -28.917 1.00 97.12 811 LYS A CA 1
ATOM 6190 C C . LYS A 1 811 ? 13.121 -9.274 -27.497 1.00 97.12 811 LYS A C 1
ATOM 6192 O O . LYS A 1 811 ? 12.093 -9.753 -27.033 1.00 97.12 811 LYS A O 1
ATOM 6197 N N . GLN A 1 812 ? 14.245 -9.163 -26.782 1.00 97.12 812 GLN A N 1
ATOM 6198 C CA . GLN A 1 812 ? 14.395 -9.794 -25.464 1.00 97.12 812 GLN A CA 1
ATOM 6199 C C . GLN A 1 812 ? 13.367 -9.315 -24.418 1.00 97.12 812 GLN A C 1
ATOM 6201 O O . GLN A 1 812 ? 12.746 -10.174 -23.800 1.00 97.12 812 GLN A O 1
ATOM 6206 N N . PRO A 1 813 ? 13.108 -8.004 -24.213 1.00 96.62 813 PRO A N 1
ATOM 6207 C CA . PRO A 1 813 ? 12.067 -7.564 -23.282 1.00 96.62 813 PRO A CA 1
ATOM 6208 C C . PRO A 1 813 ? 10.660 -8.057 -23.650 1.00 96.62 813 PRO A C 1
ATOM 6210 O O . PRO A 1 813 ? 9.862 -8.327 -22.755 1.00 96.62 813 PRO A O 1
ATOM 6213 N N . ALA A 1 814 ? 10.347 -8.187 -24.946 1.00 97.62 814 ALA A N 1
ATOM 6214 C CA . ALA A 1 814 ? 9.073 -8.745 -25.399 1.00 97.62 814 ALA A CA 1
ATOM 6215 C C . ALA A 1 814 ? 8.987 -10.255 -25.116 1.00 97.62 814 ALA A C 1
ATOM 6217 O O . ALA A 1 814 ? 8.008 -10.692 -24.516 1.00 97.62 814 ALA A O 1
ATOM 6218 N N . THR A 1 815 ? 10.035 -11.027 -25.435 1.00 97.75 815 THR A N 1
ATOM 6219 C CA . THR A 1 815 ? 10.149 -12.459 -25.091 1.00 97.75 815 THR A CA 1
ATOM 6220 C C . THR A 1 815 ? 10.022 -12.693 -23.585 1.00 97.75 815 THR A C 1
ATOM 6222 O O . THR A 1 815 ? 9.300 -13.587 -23.141 1.00 97.75 815 THR A O 1
ATOM 6225 N N . ASP A 1 816 ? 10.697 -11.877 -22.775 1.00 96.75 816 ASP A N 1
ATOM 6226 C CA . ASP A 1 816 ? 10.632 -11.941 -21.316 1.00 96.75 816 ASP A CA 1
ATOM 6227 C C . ASP A 1 816 ? 9.202 -11.717 -20.799 1.00 96.75 816 ASP A C 1
ATOM 6229 O O . ASP A 1 816 ? 8.766 -12.414 -19.880 1.00 96.75 816 ASP A O 1
ATOM 6233 N N . LEU A 1 817 ? 8.470 -10.763 -21.388 1.00 97.75 817 LEU A N 1
ATOM 6234 C CA . LEU A 1 817 ? 7.077 -10.482 -21.042 1.00 97.75 817 LEU A CA 1
ATOM 6235 C C . LEU A 1 817 ? 6.155 -11.645 -21.435 1.00 97.75 817 LEU A C 1
ATOM 6237 O O . LEU A 1 817 ? 5.396 -12.116 -20.588 1.00 97.75 817 LEU A O 1
ATOM 6241 N N . VAL A 1 818 ? 6.260 -12.155 -22.668 1.00 97.94 818 VAL A N 1
ATOM 6242 C CA . VAL A 1 818 ? 5.515 -13.341 -23.139 1.00 97.94 818 VAL A CA 1
ATOM 6243 C C . VAL A 1 818 ? 5.762 -14.528 -22.210 1.00 97.94 818 VAL A C 1
ATOM 6245 O O . VAL A 1 818 ? 4.817 -15.160 -21.740 1.00 97.94 818 VAL A O 1
ATOM 6248 N N . THR A 1 819 ? 7.026 -14.768 -21.857 1.00 96.75 819 THR A N 1
ATOM 6249 C CA . THR A 1 819 ? 7.438 -15.843 -20.947 1.00 96.75 819 THR A CA 1
ATOM 6250 C C . THR A 1 819 ? 6.874 -15.658 -19.541 1.00 96.75 819 THR A C 1
ATOM 6252 O O . THR A 1 819 ? 6.553 -16.646 -18.888 1.00 96.75 819 THR A O 1
ATOM 6255 N N . ALA A 1 820 ? 6.777 -14.432 -19.019 1.00 96.62 820 ALA A N 1
ATOM 6256 C CA . ALA A 1 820 ? 6.195 -14.184 -17.697 1.00 96.62 820 ALA A CA 1
ATOM 6257 C C . ALA A 1 820 ? 4.675 -14.412 -17.683 1.00 96.62 820 ALA A C 1
ATOM 6259 O O . ALA A 1 820 ? 4.141 -14.969 -16.721 1.00 96.62 820 ALA A O 1
ATOM 6260 N N . ILE A 1 821 ? 3.986 -14.026 -18.762 1.00 97.88 821 ILE A N 1
ATOM 6261 C CA . ILE A 1 821 ? 2.543 -14.240 -18.904 1.00 97.88 821 ILE A CA 1
ATOM 6262 C C . ILE A 1 821 ? 2.238 -15.738 -19.057 1.00 97.88 821 ILE A C 1
ATOM 6264 O O . ILE A 1 821 ? 1.367 -16.242 -18.341 1.00 97.88 821 ILE A O 1
ATOM 6268 N N . GLY A 1 822 ? 2.998 -16.421 -19.927 1.00 96.75 822 GLY A N 1
ATOM 6269 C CA . GLY A 1 822 ? 2.980 -17.865 -20.200 1.00 96.75 822 GLY A CA 1
ATOM 6270 C C . GLY A 1 822 ? 1.644 -18.419 -20.694 1.00 96.75 822 GLY A C 1
ATOM 6271 O O . GLY A 1 822 ? 0.624 -17.730 -20.666 1.00 96.75 822 GLY A O 1
ATOM 6272 N N . GLY A 1 823 ? 1.641 -19.670 -21.150 1.00 94.88 823 GLY A N 1
ATOM 6273 C CA . GLY A 1 823 ? 0.429 -20.415 -21.499 1.00 94.88 823 GLY A CA 1
ATOM 6274 C C . GLY A 1 823 ? -0.384 -20.885 -20.283 1.00 94.88 823 GLY A C 1
ATOM 6275 O O . GLY A 1 823 ? 0.050 -20.816 -19.131 1.00 94.88 823 GLY A O 1
ATOM 6276 N N . THR A 1 824 ? -1.594 -21.400 -20.528 1.00 92.56 824 THR A N 1
ATOM 6277 C CA . THR A 1 824 ? -2.468 -21.976 -19.480 1.00 92.56 824 THR A CA 1
ATOM 6278 C C . THR A 1 824 ? -2.006 -23.344 -18.961 1.00 92.56 824 THR A C 1
ATOM 6280 O O . THR A 1 824 ? -2.640 -23.923 -18.085 1.00 92.56 824 THR A O 1
ATOM 6283 N N . ASP A 1 825 ? -0.941 -23.899 -19.520 1.00 94.19 825 ASP A N 1
ATOM 6284 C CA . ASP A 1 825 ? -0.329 -25.186 -19.189 1.00 94.19 825 ASP A CA 1
ATOM 6285 C C . ASP A 1 825 ? 1.021 -25.041 -18.461 1.00 94.19 825 ASP A C 1
ATOM 6287 O O . ASP A 1 825 ? 1.559 -26.024 -17.955 1.00 94.19 825 ASP A O 1
ATOM 6291 N N . GLU A 1 826 ? 1.535 -23.817 -18.322 1.00 93.88 826 GLU A N 1
ATOM 6292 C CA . GLU A 1 826 ? 2.825 -23.536 -17.694 1.00 93.88 826 GLU A CA 1
ATOM 6293 C C . GLU A 1 826 ? 2.684 -23.132 -16.216 1.00 93.88 826 GLU A C 1
ATOM 6295 O O . GLU A 1 826 ? 2.209 -22.045 -15.876 1.00 93.88 826 GLU A O 1
ATOM 6300 N N . ASN A 1 827 ? 3.147 -23.989 -15.304 1.00 91.12 827 ASN A N 1
ATOM 6301 C CA . ASN A 1 827 ? 3.095 -23.709 -13.866 1.00 91.12 827 ASN A CA 1
ATOM 6302 C C . ASN A 1 827 ? 3.906 -22.459 -13.479 1.00 91.12 827 ASN A C 1
ATOM 6304 O O . ASN A 1 827 ? 5.027 -22.244 -13.942 1.00 91.12 827 ASN A O 1
ATOM 6308 N N . GLY A 1 828 ? 3.344 -21.651 -12.574 1.00 89.69 828 GLY A N 1
ATOM 6309 C CA . GLY A 1 828 ? 3.970 -20.418 -12.084 1.00 89.69 828 GLY A CA 1
ATOM 6310 C C . GLY A 1 828 ? 3.857 -19.216 -13.030 1.00 89.69 828 GLY A C 1
ATOM 6311 O O . GLY A 1 828 ? 4.480 -18.189 -12.765 1.00 89.69 828 GLY A O 1
ATOM 6312 N N . LYS A 1 829 ? 3.081 -19.333 -14.116 1.00 96.56 829 LYS A N 1
ATOM 6313 C CA . LYS A 1 829 ? 2.785 -18.248 -15.062 1.00 96.56 829 LYS A CA 1
ATOM 6314 C C . LYS A 1 829 ? 1.424 -17.615 -14.793 1.00 96.56 829 LYS A C 1
ATOM 6316 O O . LYS A 1 829 ? 0.557 -18.232 -14.170 1.00 96.56 829 LYS A O 1
ATOM 6321 N N . LEU A 1 830 ? 1.225 -16.387 -15.275 1.00 97.12 830 LEU A N 1
ATOM 6322 C CA . LEU A 1 830 ? 0.024 -15.606 -14.970 1.00 97.12 830 LEU A CA 1
ATOM 6323 C C . LEU A 1 830 ? -1.253 -16.277 -15.491 1.00 97.12 830 LEU A C 1
ATOM 6325 O O . LEU A 1 830 ? -2.216 -16.408 -14.735 1.00 97.12 830 LEU A O 1
ATOM 6329 N N . GLN A 1 831 ? -1.268 -16.742 -16.746 1.00 97.75 831 GLN A N 1
ATOM 6330 C CA . GLN A 1 831 ? -2.465 -17.380 -17.311 1.00 97.75 831 GLN A CA 1
ATOM 6331 C C . GLN A 1 831 ? -2.843 -18.663 -16.564 1.00 97.75 831 GLN A C 1
ATOM 6333 O O . GLN A 1 831 ? -4.026 -18.887 -16.296 1.00 97.75 831 GLN A O 1
ATOM 6338 N N . LYS A 1 832 ? -1.854 -19.481 -16.181 1.00 96.88 832 LYS A N 1
ATOM 6339 C CA . LYS A 1 832 ? -2.084 -20.694 -15.391 1.00 96.88 832 LYS A CA 1
ATOM 6340 C C . LYS A 1 832 ? -2.645 -20.378 -14.008 1.00 96.88 832 LYS A C 1
ATOM 6342 O O . LYS A 1 832 ? -3.664 -20.951 -13.632 1.00 96.88 832 LYS A O 1
ATOM 6347 N N . ALA A 1 833 ? -2.033 -19.441 -13.286 1.00 96.31 833 ALA A N 1
ATOM 6348 C CA . ALA A 1 833 ? -2.484 -19.060 -11.949 1.00 96.31 833 ALA A CA 1
ATOM 6349 C C . ALA A 1 833 ? -3.922 -18.502 -11.967 1.00 96.31 833 ALA A C 1
ATOM 6351 O O . ALA A 1 833 ? -4.745 -18.858 -11.124 1.00 96.31 833 ALA A O 1
ATOM 6352 N N . LEU A 1 834 ? -4.257 -17.682 -12.971 1.00 96.69 834 LEU A N 1
ATOM 6353 C CA . LEU A 1 834 ? -5.620 -17.181 -13.174 1.00 96.69 834 LEU A CA 1
ATOM 6354 C C . LEU A 1 834 ? -6.595 -18.307 -13.551 1.00 96.69 834 LEU A C 1
ATOM 6356 O O . LEU A 1 834 ? -7.734 -18.320 -13.093 1.00 96.69 834 LEU A O 1
ATOM 6360 N N . GLN A 1 835 ? -6.178 -19.279 -14.365 1.00 97.00 835 GLN A N 1
ATOM 6361 C CA . GLN A 1 835 ? -7.009 -20.446 -14.665 1.00 97.00 835 GLN A CA 1
ATOM 6362 C C . GLN A 1 835 ? -7.308 -21.258 -13.396 1.00 97.00 835 GLN A C 1
ATOM 6364 O O . GLN A 1 835 ? -8.462 -21.611 -13.167 1.00 97.00 835 GLN A O 1
ATOM 6369 N N . GLU A 1 836 ? -6.297 -21.540 -12.573 1.00 95.44 836 GLU A N 1
ATOM 6370 C CA . GLU A 1 836 ? -6.451 -22.291 -11.321 1.00 95.44 836 GLU A CA 1
ATOM 6371 C C . GLU A 1 836 ? -7.399 -21.582 -10.351 1.00 95.44 836 GLU A C 1
ATOM 6373 O O . GLU A 1 836 ? -8.324 -22.211 -9.841 1.00 95.44 836 GLU A O 1
ATOM 6378 N N . LEU A 1 837 ? -7.239 -20.267 -10.173 1.00 94.81 837 LEU A N 1
ATOM 6379 C CA . LEU A 1 837 ? -8.125 -19.456 -9.338 1.00 94.81 837 LEU A CA 1
ATOM 6380 C C . LEU A 1 837 ? -9.566 -19.425 -9.875 1.00 94.81 837 LEU A C 1
ATOM 6382 O O . LEU A 1 837 ? -10.519 -19.637 -9.123 1.00 94.81 837 LEU A O 1
ATOM 6386 N N . GLY A 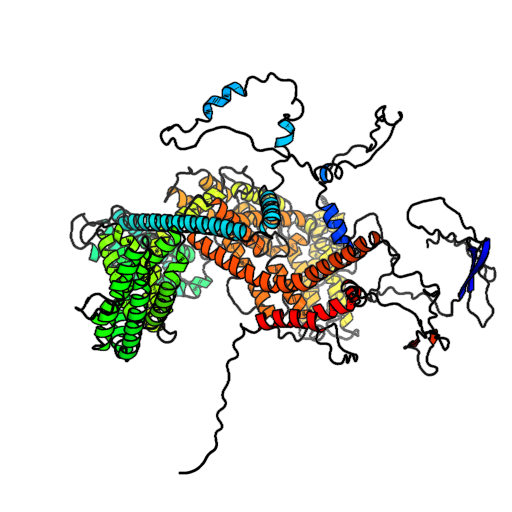1 838 ? -9.734 -19.187 -11.178 1.00 94.94 838 GLY A N 1
ATOM 6387 C CA . GLY A 1 838 ? -11.047 -19.114 -11.824 1.00 94.94 838 GLY A CA 1
ATOM 6388 C C . GLY A 1 838 ? -11.800 -20.449 -11.860 1.00 94.94 838 GLY A C 1
ATOM 6389 O O . GLY A 1 838 ? -13.026 -20.450 -11.933 1.00 94.94 838 GLY A O 1
ATOM 6390 N N . ASN A 1 839 ? -11.087 -21.578 -11.785 1.00 95.50 839 ASN A N 1
ATOM 6391 C CA . ASN A 1 839 ? -11.673 -22.921 -11.788 1.00 95.50 839 ASN A CA 1
ATOM 6392 C C . ASN A 1 839 ? -12.137 -23.399 -10.400 1.00 95.50 839 ASN A C 1
ATOM 6394 O O . ASN A 1 839 ? -12.794 -24.439 -10.311 1.00 95.50 839 ASN A O 1
ATOM 6398 N N . LEU A 1 840 ? -11.813 -22.683 -9.317 1.00 92.94 840 LEU A N 1
ATOM 6399 C CA . LEU A 1 840 ? -12.325 -23.020 -7.987 1.00 92.94 840 LEU A CA 1
ATOM 6400 C C . LEU A 1 840 ? -13.857 -22.894 -7.945 1.00 92.94 840 LEU A C 1
ATOM 6402 O O . LEU A 1 840 ? -14.444 -22.025 -8.593 1.00 92.94 840 LEU A O 1
ATOM 6406 N N . GLN A 1 841 ? -14.521 -23.715 -7.132 1.00 89.88 841 GLN A N 1
ATOM 6407 C CA . GLN A 1 841 ? -15.965 -23.592 -6.898 1.00 89.88 841 GLN A CA 1
ATOM 6408 C C . GLN A 1 841 ? -16.303 -22.258 -6.218 1.00 89.88 841 GLN A C 1
ATOM 6410 O O . GLN A 1 841 ? -15.491 -21.705 -5.478 1.00 89.88 841 GLN A O 1
ATOM 6415 N N . ASP A 1 842 ? -17.483 -21.696 -6.489 1.00 83.88 842 ASP A N 1
ATOM 6416 C CA . ASP A 1 842 ? -17.926 -20.411 -5.908 1.00 83.88 842 ASP A CA 1
ATOM 6417 C C . ASP A 1 842 ? -18.054 -20.459 -4.378 1.00 83.88 842 ASP A C 1
ATOM 6419 O O . ASP A 1 842 ? -17.941 -19.432 -3.722 1.00 83.88 842 ASP A O 1
ATOM 6423 N N . THR A 1 843 ? -18.153 -21.663 -3.814 1.00 81.50 843 THR A N 1
ATOM 6424 C CA . THR A 1 843 ? -18.150 -21.951 -2.375 1.00 81.50 843 THR A CA 1
ATOM 6425 C C . THR A 1 843 ? -16.754 -22.136 -1.768 1.00 81.50 843 THR A C 1
ATOM 6427 O O . THR A 1 843 ? -16.654 -22.470 -0.591 1.00 81.50 843 THR A O 1
ATOM 6430 N N . ALA A 1 844 ? -15.669 -21.985 -2.538 1.00 80.75 844 ALA A N 1
ATOM 6431 C CA . ALA A 1 844 ? -14.313 -22.126 -2.009 1.00 80.75 844 ALA A CA 1
ATOM 6432 C C . ALA A 1 844 ? -13.988 -20.995 -1.015 1.00 80.75 844 ALA A C 1
ATOM 6434 O O . ALA A 1 844 ? -14.090 -19.818 -1.358 1.00 80.75 844 ALA A O 1
ATOM 6435 N N . SER A 1 845 ? -13.553 -21.367 0.188 1.00 78.31 845 SER A N 1
ATOM 6436 C CA . SER A 1 845 ? -13.143 -20.472 1.278 1.00 78.31 845 SER A CA 1
ATOM 6437 C C . SER A 1 845 ? -11.781 -20.886 1.849 1.00 78.31 845 SER A C 1
ATOM 6439 O O . SER A 1 845 ? -11.227 -21.933 1.484 1.00 78.31 845 SER A O 1
ATOM 6441 N N . GLY A 1 846 ? -11.206 -20.051 2.720 1.00 75.44 846 GLY A N 1
ATOM 6442 C CA . GLY A 1 846 ? -9.957 -20.354 3.419 1.00 75.44 846 GLY A CA 1
ATOM 6443 C C . GLY A 1 846 ? -8.780 -20.724 2.503 1.00 75.44 846 GLY A C 1
ATOM 6444 O O . GLY A 1 846 ? -8.502 -20.064 1.498 1.00 75.44 846 GLY A O 1
ATOM 6445 N N . SER A 1 847 ? -8.058 -21.793 2.859 1.00 70.56 847 SER A N 1
ATOM 6446 C CA . SER A 1 847 ? -6.802 -22.203 2.204 1.00 70.56 847 SER A CA 1
ATOM 6447 C C . SER A 1 847 ? -6.953 -22.606 0.733 1.00 70.56 847 SER A C 1
ATOM 6449 O O . SER A 1 847 ? -6.015 -22.426 -0.047 1.00 70.56 847 SER A O 1
ATOM 6451 N N . LEU A 1 848 ? -8.130 -23.103 0.334 1.00 79.81 848 LEU A N 1
ATOM 6452 C CA . LEU A 1 848 ? -8.427 -23.460 -1.057 1.00 79.81 848 LEU A CA 1
ATOM 6453 C C . LEU A 1 848 ? -8.418 -22.237 -1.978 1.00 79.81 848 LEU A C 1
ATOM 6455 O O . LEU A 1 848 ? -8.125 -22.369 -3.163 1.00 79.81 848 LEU A O 1
ATOM 6459 N N . LEU A 1 849 ? -8.724 -21.059 -1.433 1.00 84.38 849 LEU A N 1
ATOM 6460 C CA . LEU A 1 849 ? -8.788 -19.806 -2.172 1.00 84.38 849 LEU A CA 1
ATOM 6461 C C . LEU A 1 849 ? -7.481 -19.007 -2.054 1.00 84.38 849 LEU A C 1
ATOM 6463 O O . LEU A 1 849 ? -6.981 -18.484 -3.051 1.00 84.38 849 LEU A O 1
ATOM 6467 N N . THR A 1 850 ? -6.883 -18.943 -0.860 1.00 80.19 850 THR A N 1
ATOM 6468 C CA . THR A 1 850 ? -5.690 -18.112 -0.612 1.00 80.19 850 THR A CA 1
ATOM 6469 C C . THR A 1 850 ? -4.438 -18.606 -1.338 1.00 80.19 850 THR A C 1
ATOM 6471 O O . THR A 1 850 ? -3.630 -17.782 -1.778 1.00 80.19 850 THR A O 1
ATOM 6474 N N . GLY A 1 851 ? -4.281 -19.921 -1.529 1.00 87.06 851 GLY A N 1
ATOM 6475 C CA . GLY A 1 851 ? -3.169 -20.498 -2.294 1.00 87.06 851 GLY A CA 1
ATOM 6476 C C . GLY A 1 851 ? -3.146 -20.016 -3.754 1.00 87.06 851 GLY A C 1
ATOM 6477 O O . GLY A 1 851 ? -2.184 -19.352 -4.153 1.00 87.06 851 GLY A O 1
ATOM 6478 N N . PRO A 1 852 ? -4.206 -20.268 -4.545 1.00 91.44 852 PRO A N 1
ATOM 6479 C CA . PRO A 1 852 ? -4.303 -19.795 -5.929 1.00 91.44 852 PRO A CA 1
ATOM 6480 C C . PRO A 1 852 ? -4.231 -18.268 -6.076 1.00 91.44 852 PRO A C 1
ATOM 6482 O O . PRO A 1 852 ? -3.599 -17.767 -7.004 1.00 91.44 852 PRO A O 1
ATOM 6485 N N . VAL A 1 853 ? -4.784 -17.502 -5.131 1.00 89.25 853 VAL A N 1
ATOM 6486 C CA . VAL A 1 853 ? -4.638 -16.034 -5.117 1.00 89.25 853 VAL A CA 1
ATOM 6487 C C . VAL A 1 853 ? -3.190 -15.599 -4.921 1.00 89.25 853 VAL A C 1
ATOM 6489 O O . VAL A 1 853 ? -2.702 -14.724 -5.639 1.00 89.25 853 VAL A O 1
ATOM 6492 N N . SER A 1 854 ? -2.467 -16.249 -4.009 1.00 86.50 854 SER A N 1
ATOM 6493 C CA . SER A 1 854 ? -1.037 -15.998 -3.812 1.00 86.50 854 SER A CA 1
ATOM 6494 C C . SER A 1 854 ? -0.222 -16.360 -5.057 1.00 86.50 854 SER A C 1
ATOM 6496 O O . SER A 1 854 ? 0.745 -15.666 -5.380 1.00 86.50 854 SER A O 1
ATOM 6498 N N . ALA A 1 855 ? -0.624 -17.402 -5.793 1.00 89.25 855 ALA A N 1
ATOM 6499 C CA . ALA A 1 855 ? -0.006 -17.773 -7.062 1.00 89.25 855 ALA A CA 1
ATOM 6500 C C . ALA A 1 855 ? -0.217 -16.697 -8.140 1.00 89.25 855 ALA A C 1
ATOM 6502 O O . ALA A 1 855 ? 0.750 -16.329 -8.807 1.00 89.25 855 ALA A O 1
ATOM 6503 N N . VAL A 1 856 ? -1.427 -16.130 -8.263 1.00 95.00 856 VAL A N 1
ATOM 6504 C CA . VAL A 1 856 ? -1.703 -15.005 -9.179 1.00 95.00 856 VAL A CA 1
ATOM 6505 C C . VAL A 1 856 ? -0.855 -13.792 -8.807 1.00 95.00 856 VAL A C 1
ATOM 6507 O O . VAL A 1 856 ? -0.157 -13.248 -9.665 1.00 95.00 856 VAL A O 1
ATOM 6510 N N . LYS A 1 857 ? -0.842 -13.416 -7.520 1.00 91.31 857 LYS A N 1
ATOM 6511 C CA . LYS A 1 857 ? -0.034 -12.292 -7.030 1.00 91.31 857 LYS A CA 1
ATOM 6512 C C . LYS A 1 857 ? 1.446 -12.497 -7.316 1.00 91.31 857 LYS A C 1
ATOM 6514 O O . LYS A 1 857 ? 2.109 -11.600 -7.817 1.00 91.31 857 LYS A O 1
ATOM 6519 N N . THR A 1 858 ? 1.959 -13.701 -7.079 1.00 88.81 858 THR A N 1
ATOM 6520 C CA . THR A 1 858 ? 3.351 -14.042 -7.386 1.00 88.81 858 THR A CA 1
ATOM 6521 C C . THR A 1 858 ? 3.624 -13.960 -8.889 1.00 88.81 858 THR A C 1
ATOM 6523 O O . THR A 1 858 ? 4.594 -13.328 -9.293 1.00 88.81 858 THR A O 1
ATOM 6526 N N . ALA A 1 859 ? 2.780 -14.545 -9.737 1.00 94.62 859 ALA A N 1
ATOM 6527 C CA . ALA A 1 859 ? 2.982 -14.524 -11.186 1.00 94.62 859 ALA A CA 1
ATOM 6528 C C . ALA A 1 859 ? 2.951 -13.102 -11.776 1.00 94.62 859 ALA A C 1
ATOM 6530 O O . ALA A 1 859 ? 3.601 -12.829 -12.785 1.00 94.62 859 ALA A O 1
ATOM 6531 N N . TYR A 1 860 ? 2.231 -12.180 -11.139 1.00 95.81 860 TYR A N 1
ATOM 6532 C CA . TYR A 1 860 ? 2.152 -10.793 -11.574 1.00 95.81 860 TYR A CA 1
ATOM 6533 C C . TYR A 1 860 ? 3.249 -9.896 -10.955 1.00 95.81 860 TYR A C 1
ATOM 6535 O O . TYR A 1 860 ? 3.975 -9.231 -11.697 1.00 95.81 860 TYR A O 1
ATOM 6543 N N . ASP A 1 861 ? 3.421 -9.905 -9.625 1.00 90.12 861 ASP A N 1
ATOM 6544 C CA . ASP A 1 861 ? 4.258 -8.949 -8.873 1.00 90.12 861 ASP A CA 1
ATOM 6545 C C . ASP A 1 861 ? 5.705 -9.402 -8.616 1.00 90.12 861 ASP A C 1
ATOM 6547 O O . ASP A 1 861 ? 6.534 -8.567 -8.253 1.00 90.12 861 ASP A O 1
ATOM 6551 N N . ASN A 1 862 ? 6.037 -10.695 -8.754 1.00 88.31 862 ASN A N 1
ATOM 6552 C CA . ASN A 1 862 ? 7.335 -11.232 -8.313 1.00 88.31 862 ASN A CA 1
ATOM 6553 C C . ASN A 1 862 ? 8.516 -10.428 -8.879 1.00 88.31 862 ASN A C 1
ATOM 6555 O O . ASN A 1 862 ? 8.695 -10.362 -10.097 1.00 88.31 862 ASN A O 1
ATOM 6559 N N . SER A 1 863 ? 9.328 -9.857 -7.985 1.00 71.75 863 SER A N 1
ATOM 6560 C CA . SER A 1 863 ? 10.449 -8.961 -8.275 1.00 71.75 863 SER A CA 1
ATOM 6561 C C . SER A 1 863 ? 11.473 -9.609 -9.219 1.00 71.75 863 SER A C 1
ATOM 6563 O O . SER A 1 863 ? 12.395 -10.309 -8.818 1.00 71.75 863 SER A O 1
ATOM 6565 N N . GLY A 1 864 ? 11.292 -9.374 -10.519 1.00 78.12 864 GLY A N 1
ATOM 6566 C CA . GLY A 1 864 ? 12.184 -9.809 -11.597 1.00 78.12 864 GLY A CA 1
ATOM 6567 C C . GLY A 1 864 ? 11.649 -10.939 -12.482 1.00 78.12 864 GLY A C 1
ATOM 6568 O O . GLY A 1 864 ? 12.125 -11.083 -13.609 1.00 78.12 864 GLY A O 1
ATOM 6569 N N . ARG A 1 865 ? 10.650 -11.711 -12.031 1.00 89.25 865 ARG A N 1
ATOM 6570 C CA . ARG A 1 865 ? 10.048 -12.806 -12.826 1.00 89.25 865 ARG A CA 1
ATOM 6571 C C . ARG A 1 865 ? 8.578 -12.603 -13.176 1.00 89.25 865 ARG A C 1
ATOM 6573 O O . ARG A 1 865 ? 8.107 -13.252 -14.104 1.00 89.25 865 ARG A O 1
ATOM 6580 N N . GLY A 1 866 ? 7.875 -11.744 -12.444 1.00 93.44 866 GLY A N 1
ATOM 6581 C CA . GLY A 1 866 ? 6.465 -11.462 -12.680 1.00 93.44 866 GLY A CA 1
ATOM 6582 C C . GLY A 1 866 ? 6.224 -10.595 -13.916 1.00 93.44 866 GLY A C 1
ATOM 6583 O O . GLY A 1 866 ? 7.138 -9.952 -14.438 1.00 93.44 866 GLY A O 1
ATOM 6584 N N . VAL A 1 867 ? 4.973 -10.551 -14.367 1.00 96.62 867 VAL A N 1
ATOM 6585 C CA . VAL A 1 867 ? 4.552 -9.755 -15.533 1.00 96.62 867 VAL A CA 1
ATOM 6586 C C . VAL A 1 867 ? 4.864 -8.266 -15.358 1.00 96.62 867 VAL A C 1
ATOM 6588 O O . VAL A 1 867 ? 5.420 -7.657 -16.272 1.00 96.62 867 VAL A O 1
ATOM 6591 N N . LYS A 1 868 ? 4.599 -7.687 -14.178 1.00 94.44 868 LYS A N 1
ATOM 6592 C CA . LYS A 1 868 ? 4.825 -6.259 -13.903 1.00 94.44 868 LYS A CA 1
ATOM 6593 C C . LYS A 1 868 ? 6.283 -5.827 -14.132 1.00 94.44 868 LYS A C 1
ATOM 6595 O O . LYS A 1 868 ? 6.501 -4.939 -14.955 1.00 94.44 868 LYS A O 1
ATOM 6600 N N . PRO A 1 869 ? 7.305 -6.429 -13.490 1.00 93.56 869 PRO A N 1
ATOM 6601 C CA . PRO A 1 869 ? 8.690 -6.023 -13.725 1.00 93.56 869 PRO A CA 1
ATOM 6602 C C . PRO A 1 869 ? 9.154 -6.255 -15.169 1.00 93.56 869 PRO A C 1
ATOM 6604 O O . PRO A 1 869 ? 9.915 -5.438 -15.683 1.00 93.56 869 PRO A O 1
ATOM 6607 N N . LYS A 1 870 ? 8.680 -7.308 -15.855 1.00 96.38 870 LYS A N 1
ATOM 6608 C CA . LYS A 1 870 ? 9.010 -7.521 -17.276 1.00 96.38 870 LYS A CA 1
ATOM 6609 C C . LYS A 1 870 ? 8.401 -6.451 -18.178 1.00 96.38 870 LYS A C 1
ATOM 6611 O O . LYS A 1 870 ? 9.084 -5.942 -19.065 1.00 96.38 870 LYS A O 1
ATOM 6616 N N . PHE A 1 871 ? 7.162 -6.045 -17.907 1.00 96.81 871 PHE A N 1
ATOM 6617 C CA . PHE A 1 871 ? 6.542 -4.917 -18.593 1.00 96.81 871 PHE A CA 1
ATOM 6618 C C . PHE A 1 871 ? 7.291 -3.606 -18.318 1.00 96.81 871 PHE A C 1
ATOM 6620 O O . PHE A 1 871 ? 7.524 -2.842 -19.250 1.00 96.81 871 PHE A O 1
ATOM 6627 N N . THR A 1 872 ? 7.763 -3.367 -17.089 1.00 94.38 872 THR A N 1
ATOM 6628 C CA . THR A 1 872 ? 8.617 -2.208 -16.772 1.00 94.38 872 THR A CA 1
ATOM 6629 C C . THR A 1 872 ? 9.904 -2.205 -17.602 1.00 94.38 872 THR A C 1
ATOM 6631 O O . THR A 1 872 ? 10.259 -1.172 -18.168 1.00 94.38 872 THR A O 1
ATOM 6634 N N . THR A 1 873 ? 10.585 -3.349 -17.744 1.00 93.88 873 THR A N 1
ATOM 6635 C CA . THR A 1 873 ? 11.772 -3.472 -18.613 1.00 93.88 873 THR A CA 1
ATOM 6636 C C . THR A 1 873 ? 11.442 -3.189 -20.082 1.00 93.88 873 THR A C 1
ATOM 6638 O O . THR A 1 873 ? 12.207 -2.505 -20.761 1.00 93.88 873 THR A O 1
ATOM 6641 N N . LEU A 1 874 ? 10.297 -3.670 -20.573 1.00 96.56 874 LEU A N 1
ATOM 6642 C CA . LEU A 1 874 ? 9.814 -3.387 -21.926 1.00 96.56 874 LEU A CA 1
ATOM 6643 C C . LEU A 1 874 ? 9.493 -1.896 -22.121 1.00 96.56 874 LEU A C 1
ATOM 6645 O O . LEU A 1 874 ? 9.878 -1.310 -23.132 1.00 96.56 874 LEU A O 1
ATOM 6649 N N . LYS A 1 875 ? 8.845 -1.262 -21.140 1.00 95.62 875 LYS A N 1
ATOM 6650 C CA . LYS A 1 875 ? 8.488 0.162 -21.164 1.00 95.62 875 LYS A CA 1
ATOM 6651 C C . LYS A 1 875 ? 9.709 1.077 -21.071 1.00 95.62 875 LYS A C 1
ATOM 6653 O O . LYS A 1 875 ? 9.734 2.108 -21.728 1.00 95.62 875 LYS A O 1
ATOM 6658 N N . ALA A 1 876 ? 10.775 0.669 -20.384 1.00 93.38 876 ALA A N 1
ATOM 6659 C CA . ALA A 1 876 ? 12.048 1.397 -20.387 1.00 93.38 876 ALA A CA 1
ATOM 6660 C C . ALA A 1 876 ? 12.698 1.513 -21.787 1.00 93.38 876 ALA A C 1
ATOM 6662 O O . ALA A 1 876 ? 13.629 2.293 -21.968 1.00 93.38 876 ALA A O 1
ATOM 6663 N N . LYS A 1 877 ? 12.216 0.753 -22.784 1.00 95.44 877 LYS A N 1
ATOM 6664 C CA . LYS A 1 877 ? 12.628 0.828 -24.198 1.00 95.44 877 LYS A CA 1
ATOM 6665 C C . LYS A 1 877 ? 11.576 1.482 -25.106 1.00 95.44 877 LYS A C 1
ATOM 6667 O O . LYS A 1 877 ? 11.649 1.339 -26.325 1.00 95.44 877 LYS A O 1
ATOM 6672 N N . GLU A 1 878 ? 10.599 2.190 -24.535 1.00 95.69 878 GLU A N 1
ATOM 6673 C CA . GLU A 1 878 ? 9.489 2.831 -25.255 1.00 95.69 878 GLU A CA 1
ATOM 6674 C C . GLU A 1 878 ? 9.953 3.705 -26.426 1.00 95.69 878 GLU A C 1
ATOM 6676 O O . GLU A 1 878 ? 9.440 3.559 -27.536 1.00 95.69 878 GLU A O 1
ATOM 6681 N N . SER A 1 879 ? 10.952 4.567 -26.212 1.00 93.94 879 SER A N 1
ATOM 6682 C CA . SER A 1 879 ? 11.499 5.443 -27.256 1.00 93.94 879 SER A CA 1
ATOM 6683 C C . SER A 1 879 ? 12.015 4.645 -28.458 1.00 93.94 879 SER A C 1
ATOM 6685 O O . SER A 1 879 ? 11.674 4.958 -29.599 1.00 93.94 879 SER A O 1
ATOM 6687 N N . SER A 1 880 ? 12.752 3.558 -28.216 1.00 95.31 880 SER A N 1
ATOM 6688 C CA . SER A 1 880 ? 13.279 2.677 -29.261 1.00 95.31 880 SER A CA 1
ATOM 6689 C C . SER A 1 880 ? 12.174 1.923 -30.014 1.00 95.31 880 SER A C 1
ATOM 6691 O O . SER A 1 880 ? 12.229 1.816 -31.238 1.00 95.31 880 SER A O 1
ATOM 6693 N N . TYR A 1 881 ? 11.142 1.430 -29.320 1.00 95.69 881 TYR A N 1
ATOM 6694 C CA . TYR A 1 881 ? 9.986 0.803 -29.975 1.00 95.69 881 TYR A CA 1
ATOM 6695 C C . TYR A 1 881 ? 9.206 1.797 -30.838 1.00 95.69 881 TYR A C 1
ATOM 6697 O O . TYR A 1 881 ? 8.834 1.480 -31.969 1.00 95.69 881 TYR A O 1
ATOM 6705 N N . LYS A 1 882 ? 8.972 3.008 -30.320 1.00 96.00 882 LYS A N 1
ATOM 6706 C CA . LYS A 1 882 ? 8.232 4.059 -31.026 1.00 96.00 882 LYS A CA 1
ATOM 6707 C C . LYS A 1 882 ? 9.013 4.640 -32.202 1.00 96.00 882 LYS A C 1
ATOM 6709 O O . LYS A 1 882 ? 8.377 5.135 -33.136 1.00 96.00 882 LYS A O 1
ATOM 6714 N N . ALA A 1 883 ? 10.343 4.556 -32.199 1.00 95.25 883 ALA A N 1
ATOM 6715 C CA . ALA A 1 883 ? 11.179 5.004 -33.309 1.00 95.25 883 ALA A CA 1
ATOM 6716 C C . ALA A 1 883 ? 10.951 4.197 -34.599 1.00 95.25 883 ALA A C 1
ATOM 6718 O O . ALA A 1 883 ? 11.094 4.764 -35.675 1.00 95.25 883 ALA A O 1
ATOM 6719 N N . ILE A 1 884 ? 10.543 2.923 -34.507 1.00 96.56 884 ILE A N 1
ATOM 6720 C CA . ILE A 1 884 ? 10.294 2.056 -35.670 1.00 96.56 884 ILE A CA 1
ATOM 6721 C C . ILE A 1 884 ? 8.788 2.007 -35.970 1.00 96.56 884 ILE A C 1
ATOM 6723 O O . ILE A 1 884 ? 8.005 1.385 -35.246 1.00 96.56 884 ILE A O 1
ATOM 6727 N N . ALA A 1 885 ? 8.365 2.632 -37.067 1.00 95.44 885 ALA A N 1
ATOM 6728 C CA . ALA A 1 885 ? 6.964 2.831 -37.434 1.00 95.44 885 ALA A CA 1
ATOM 6729 C C . ALA A 1 885 ? 6.163 1.522 -37.550 1.00 95.44 885 ALA A C 1
ATOM 6731 O O . ALA A 1 885 ? 5.004 1.474 -37.143 1.00 95.44 885 ALA A O 1
ATOM 6732 N N . SER A 1 886 ? 6.774 0.442 -38.048 1.00 95.31 886 SER A N 1
ATOM 6733 C CA . SER A 1 886 ? 6.123 -0.873 -38.186 1.00 95.31 886 SER A CA 1
ATOM 6734 C C . SER A 1 886 ? 5.924 -1.619 -36.857 1.00 95.31 886 SER A C 1
ATOM 6736 O O . SER A 1 886 ? 5.128 -2.561 -36.788 1.00 95.31 886 SER A O 1
ATOM 6738 N N . ILE A 1 887 ? 6.627 -1.206 -35.799 1.00 96.62 887 ILE A N 1
ATOM 6739 C CA . ILE A 1 887 ? 6.590 -1.828 -34.469 1.00 96.62 887 ILE A CA 1
ATOM 6740 C C . ILE A 1 887 ? 5.752 -1.001 -33.497 1.00 96.62 887 ILE A C 1
ATOM 6742 O O . ILE A 1 887 ? 5.054 -1.582 -32.665 1.00 96.62 887 ILE A O 1
ATOM 6746 N N . ARG A 1 888 ? 5.754 0.331 -33.640 1.00 95.94 888 ARG A N 1
ATOM 6747 C CA . ARG A 1 888 ? 5.003 1.269 -32.792 1.00 95.94 888 ARG A CA 1
ATOM 6748 C C . ARG A 1 888 ? 3.559 0.812 -32.497 1.00 95.94 888 ARG A C 1
ATOM 6750 O O . ARG A 1 888 ? 3.257 0.651 -31.318 1.00 95.94 888 ARG A O 1
ATOM 6757 N N . PRO A 1 889 ? 2.700 0.461 -33.482 1.00 97.06 889 PRO A N 1
ATOM 6758 C CA . PRO A 1 889 ? 1.333 0.020 -33.185 1.00 97.06 889 PRO A CA 1
ATOM 6759 C C . PRO A 1 889 ? 1.262 -1.268 -32.352 1.00 97.06 889 PRO A C 1
ATOM 6761 O O . PRO A 1 889 ? 0.329 -1.462 -31.578 1.00 97.06 889 PRO A O 1
ATOM 6764 N N . LYS A 1 890 ? 2.233 -2.179 -32.503 1.00 97.69 890 LYS A N 1
ATOM 6765 C CA . LYS A 1 890 ? 2.290 -3.433 -31.733 1.00 97.69 890 LYS A CA 1
ATOM 6766 C C . LYS A 1 890 ? 2.694 -3.165 -30.288 1.00 97.69 890 LYS A C 1
ATOM 6768 O O . LYS A 1 890 ? 2.095 -3.738 -29.386 1.00 97.69 890 LYS A O 1
ATOM 6773 N N . TYR A 1 891 ? 3.653 -2.266 -30.082 1.00 97.62 891 TYR A N 1
ATOM 6774 C CA . TYR A 1 891 ? 4.032 -1.796 -28.754 1.00 97.62 891 TYR A CA 1
ATOM 6775 C C . TYR A 1 891 ? 2.858 -1.100 -28.052 1.00 97.62 891 TYR A C 1
ATOM 6777 O O . TYR A 1 891 ? 2.506 -1.481 -26.937 1.00 97.62 891 TYR A O 1
ATOM 6785 N N . ASP A 1 892 ? 2.188 -0.165 -28.731 1.00 96.12 892 ASP A N 1
ATOM 6786 C CA . ASP A 1 892 ? 1.035 0.550 -28.174 1.00 96.12 892 ASP A CA 1
ATOM 6787 C C . ASP A 1 892 ? -0.101 -0.424 -27.800 1.00 96.12 892 ASP A C 1
ATOM 6789 O O . ASP A 1 892 ? -0.716 -0.295 -26.743 1.00 96.12 892 ASP A O 1
ATOM 6793 N N . ASN A 1 893 ? -0.325 -1.476 -28.599 1.00 96.75 893 ASN A N 1
ATOM 6794 C CA . ASN A 1 893 ? -1.279 -2.541 -28.269 1.00 96.75 893 ASN A CA 1
ATOM 6795 C C . ASN A 1 893 ? -0.913 -3.315 -26.990 1.00 96.75 893 ASN A C 1
ATOM 6797 O O . ASN A 1 893 ? -1.814 -3.685 -26.234 1.00 96.75 893 ASN A O 1
ATOM 6801 N N . VAL A 1 894 ? 0.377 -3.570 -26.736 1.00 97.69 894 VAL A N 1
ATOM 6802 C CA . VAL A 1 894 ? 0.842 -4.204 -25.489 1.00 97.69 894 VAL A CA 1
ATOM 6803 C C . VAL A 1 894 ? 0.610 -3.275 -24.302 1.00 97.69 894 VAL A C 1
ATOM 6805 O O . VAL A 1 894 ? 0.045 -3.713 -23.303 1.00 97.69 894 VAL A O 1
ATOM 6808 N N . VAL A 1 895 ? 0.971 -1.991 -24.421 1.00 96.44 895 VAL A N 1
ATOM 6809 C CA . VAL A 1 895 ? 0.744 -0.987 -23.366 1.00 96.44 895 VAL A CA 1
ATOM 6810 C C . VAL A 1 895 ? -0.742 -0.869 -23.031 1.00 96.44 895 VAL A C 1
ATOM 6812 O O . VAL A 1 895 ? -1.116 -0.943 -21.864 1.00 96.44 895 VAL A O 1
ATOM 6815 N N . ASN A 1 896 ? -1.605 -0.771 -24.043 1.00 94.19 896 ASN A N 1
ATOM 6816 C CA . ASN A 1 896 ? -3.051 -0.693 -23.846 1.00 94.19 896 ASN A CA 1
ATOM 6817 C C . ASN A 1 896 ? -3.620 -1.963 -23.200 1.00 94.19 896 ASN A C 1
ATOM 6819 O O . ASN A 1 896 ? -4.469 -1.871 -22.316 1.00 94.19 896 ASN A O 1
ATOM 6823 N N . SER A 1 897 ? -3.136 -3.145 -23.596 1.00 95.38 897 SER A N 1
ATOM 6824 C CA . SER A 1 897 ? -3.577 -4.418 -23.006 1.00 95.38 897 SER A CA 1
ATOM 6825 C C . SER A 1 897 ? -3.120 -4.567 -21.554 1.00 95.38 897 SER A C 1
ATOM 6827 O O . SER A 1 897 ? -3.874 -5.085 -20.733 1.00 95.38 897 SER A O 1
ATOM 6829 N N . MET A 1 898 ? -1.918 -4.085 -21.221 1.00 96.12 898 MET A N 1
ATOM 6830 C CA . MET A 1 898 ? -1.423 -4.066 -19.845 1.00 96.12 898 MET A CA 1
ATOM 6831 C C . MET A 1 898 ? -2.246 -3.105 -18.985 1.00 96.12 898 MET A C 1
ATOM 6833 O O . MET A 1 898 ? -2.695 -3.490 -17.912 1.00 96.12 898 MET A O 1
ATOM 6837 N N . ASN A 1 899 ? -2.535 -1.899 -19.483 1.00 91.25 899 ASN A N 1
ATOM 6838 C CA . ASN A 1 899 ? -3.398 -0.945 -18.783 1.00 91.25 899 ASN A CA 1
ATOM 6839 C C . ASN A 1 899 ? -4.799 -1.531 -18.544 1.00 91.25 899 ASN A C 1
ATOM 6841 O O . ASN A 1 899 ? -5.328 -1.434 -17.442 1.00 91.25 899 ASN A O 1
ATOM 6845 N N . ALA A 1 900 ? -5.388 -2.194 -19.546 1.00 91.62 900 ALA A N 1
ATOM 6846 C CA . ALA A 1 900 ? -6.682 -2.858 -19.394 1.00 91.62 900 ALA A CA 1
ATOM 6847 C C . ALA A 1 900 ? -6.642 -3.982 -18.343 1.00 91.62 900 ALA A C 1
ATOM 6849 O O . ALA A 1 900 ? -7.581 -4.118 -17.560 1.00 91.62 900 ALA A O 1
ATOM 6850 N N . PHE A 1 901 ? -5.556 -4.763 -18.299 1.00 94.75 901 PHE A N 1
ATOM 6851 C CA . PHE A 1 901 ? -5.342 -5.773 -17.263 1.00 94.75 901 PHE A CA 1
ATOM 6852 C C . PHE A 1 901 ? -5.237 -5.140 -15.867 1.00 94.75 901 PHE A C 1
ATOM 6854 O O . PHE A 1 901 ? -5.947 -5.556 -14.949 1.00 94.75 901 PHE A O 1
ATOM 6861 N N . ASP A 1 902 ? -4.406 -4.109 -15.710 1.00 92.31 902 ASP A N 1
ATOM 6862 C CA . ASP A 1 902 ? -4.163 -3.435 -14.431 1.00 92.31 902 ASP A CA 1
ATOM 6863 C C . ASP A 1 902 ? -5.416 -2.740 -13.894 1.00 92.31 902 ASP A C 1
ATOM 6865 O O . ASP A 1 902 ? -5.689 -2.823 -12.694 1.00 92.31 902 ASP A O 1
ATOM 6869 N N . ASN A 1 903 ? -6.223 -2.146 -14.779 1.00 87.31 903 ASN A N 1
ATOM 6870 C CA . ASN A 1 903 ? -7.504 -1.520 -14.444 1.00 87.31 903 ASN A CA 1
ATOM 6871 C C . ASN A 1 903 ? -8.470 -2.487 -13.752 1.00 87.31 903 ASN A C 1
ATOM 6873 O O . ASN A 1 903 ? -9.284 -2.068 -12.935 1.00 87.31 903 ASN A O 1
ATOM 6877 N N . VAL A 1 904 ? -8.377 -3.784 -14.052 1.00 90.31 904 VAL A N 1
ATOM 6878 C CA . VAL A 1 904 ? -9.181 -4.809 -13.379 1.00 90.31 904 VAL A CA 1
ATOM 6879 C C . VAL A 1 904 ? -8.428 -5.395 -12.191 1.00 90.31 904 VAL A C 1
ATOM 6881 O O . VAL A 1 904 ? -9.023 -5.620 -11.140 1.00 90.31 904 VAL A O 1
ATOM 6884 N N . TYR A 1 905 ? -7.127 -5.652 -12.315 1.00 90.56 905 TYR A N 1
ATOM 6885 C CA . TYR A 1 905 ? -6.358 -6.346 -11.282 1.00 90.56 905 TYR A CA 1
ATOM 6886 C C . TYR A 1 905 ? -6.164 -5.494 -10.020 1.00 90.56 905 TYR A C 1
ATOM 6888 O O . TYR A 1 905 ? -6.329 -6.012 -8.916 1.00 90.56 905 TYR A O 1
ATOM 6896 N N . ARG A 1 906 ? -5.875 -4.197 -10.177 1.00 87.69 906 ARG A N 1
ATOM 6897 C CA . ARG A 1 906 ? -5.389 -3.307 -9.106 1.00 87.69 906 ARG A CA 1
ATOM 6898 C C . ARG A 1 906 ? -5.877 -1.850 -9.205 1.00 87.69 906 ARG A C 1
ATOM 6900 O O . ARG A 1 906 ? -5.060 -0.930 -9.105 1.00 87.69 906 ARG A O 1
ATOM 6907 N N . PRO A 1 907 ? -7.176 -1.591 -9.415 1.00 84.81 907 PRO A N 1
ATOM 6908 C CA . PRO A 1 907 ? -7.658 -0.223 -9.589 1.00 84.81 907 PRO A CA 1
ATOM 6909 C C . PRO A 1 907 ? -7.423 0.664 -8.360 1.00 84.81 907 PRO A C 1
ATOM 6911 O O . PRO A 1 907 ? -7.228 1.863 -8.529 1.00 84.81 907 PRO A O 1
ATOM 6914 N N . GLU A 1 908 ? -7.359 0.106 -7.147 1.00 81.69 908 GLU A N 1
ATOM 6915 C CA . GLU A 1 908 ? -7.053 0.872 -5.933 1.00 81.69 908 GLU A CA 1
ATOM 6916 C C . GLU A 1 908 ? -5.616 1.417 -5.950 1.00 81.69 908 GLU A C 1
ATOM 6918 O O . GLU A 1 908 ? -5.394 2.590 -5.652 1.00 81.69 908 GLU A O 1
ATOM 6923 N N . GLU A 1 909 ? -4.642 0.596 -6.365 1.00 81.06 909 GLU A N 1
ATOM 6924 C CA . GLU A 1 909 ? -3.252 1.041 -6.538 1.00 81.06 909 GLU A CA 1
ATOM 6925 C C . GLU A 1 909 ? -3.145 2.073 -7.664 1.00 81.06 909 GLU A C 1
ATOM 6927 O O . GLU A 1 909 ? -2.443 3.068 -7.521 1.00 81.06 909 GLU A O 1
ATOM 6932 N N . LEU A 1 910 ? -3.886 1.887 -8.762 1.00 81.69 910 LEU A N 1
ATOM 6933 C CA . LEU A 1 910 ? -3.895 2.849 -9.863 1.00 81.69 910 LEU A CA 1
ATOM 6934 C C . LEU A 1 910 ? -4.461 4.203 -9.439 1.00 81.69 910 LEU A C 1
ATOM 6936 O O . LEU A 1 910 ? -3.909 5.230 -9.846 1.00 81.69 910 LEU A O 1
ATOM 6940 N N . LEU A 1 911 ? -5.540 4.209 -8.649 1.00 86.44 911 LEU A N 1
ATOM 6941 C CA . LEU A 1 911 ? -6.113 5.417 -8.062 1.00 86.44 911 LEU A CA 1
ATOM 6942 C C . LEU A 1 911 ? -5.092 6.099 -7.152 1.00 86.44 911 LEU A C 1
ATOM 6944 O O . LEU A 1 911 ? -4.837 7.289 -7.325 1.00 86.44 911 LEU A O 1
ATOM 6948 N N . MET A 1 912 ? -4.458 5.344 -6.252 1.00 84.00 912 MET A N 1
ATOM 6949 C CA . MET A 1 912 ? -3.402 5.862 -5.381 1.00 84.00 912 MET A CA 1
ATOM 6950 C C . MET A 1 912 ? -2.244 6.470 -6.186 1.00 84.00 912 MET A C 1
ATOM 6952 O O . MET A 1 912 ? -1.810 7.572 -5.868 1.00 84.00 912 MET A O 1
ATOM 6956 N N . ASP A 1 913 ? -1.790 5.813 -7.257 1.00 84.25 913 ASP A N 1
ATOM 6957 C CA . ASP A 1 913 ? -0.713 6.309 -8.122 1.00 84.25 913 ASP A CA 1
ATOM 6958 C C . ASP A 1 913 ? -1.107 7.592 -8.875 1.00 84.25 913 ASP A C 1
ATOM 6960 O O . ASP A 1 913 ? -0.267 8.469 -9.060 1.00 84.25 913 ASP A O 1
ATOM 6964 N N . ALA A 1 914 ? -2.369 7.740 -9.307 1.00 86.38 914 ALA A N 1
ATOM 6965 C CA . ALA A 1 914 ? -2.833 8.990 -9.929 1.00 86.38 914 ALA A CA 1
ATOM 6966 C C . ALA A 1 914 ? -2.995 10.129 -8.921 1.00 86.38 914 ALA A C 1
ATOM 6968 O O . ALA A 1 914 ? -2.726 11.286 -9.247 1.00 86.38 914 ALA A O 1
ATOM 6969 N N . VAL A 1 915 ? -3.447 9.816 -7.705 1.00 87.50 915 VAL A N 1
ATOM 6970 C CA . VAL A 1 915 ? -3.555 10.805 -6.630 1.00 87.50 915 VAL A CA 1
ATOM 6971 C C . VAL A 1 915 ? -2.160 11.244 -6.172 1.00 87.50 915 VAL A C 1
ATOM 6973 O O . VAL A 1 915 ? -1.937 12.440 -6.005 1.00 87.50 915 VAL A O 1
ATOM 6976 N N . GLY A 1 916 ? -1.227 10.300 -6.029 1.00 81.69 916 GLY A N 1
ATOM 6977 C CA . GLY A 1 916 ? 0.103 10.474 -5.444 1.00 81.69 916 GLY A CA 1
ATOM 6978 C C . GLY A 1 916 ? 0.161 9.950 -4.002 1.00 81.69 916 GLY A C 1
ATOM 6979 O O . GLY A 1 916 ? -0.714 10.245 -3.189 1.00 81.69 916 GLY A O 1
ATOM 6980 N N . ALA A 1 917 ? 1.192 9.158 -3.677 1.00 66.88 917 ALA A N 1
ATOM 6981 C CA . ALA A 1 917 ? 1.302 8.443 -2.398 1.00 66.88 917 ALA A CA 1
ATOM 6982 C C . ALA A 1 917 ? 1.779 9.307 -1.210 1.00 66.88 917 ALA A C 1
ATOM 6984 O O . ALA A 1 917 ? 1.537 8.947 -0.059 1.00 66.88 917 ALA A O 1
ATOM 6985 N N . THR A 1 918 ? 2.463 10.428 -1.454 1.00 60.56 918 THR A N 1
ATOM 6986 C CA . THR A 1 918 ? 2.977 11.327 -0.407 1.00 60.56 918 THR A CA 1
ATOM 6987 C C . THR A 1 918 ? 2.923 12.787 -0.853 1.00 60.56 918 THR A C 1
ATOM 6989 O O . THR A 1 918 ? 3.011 13.077 -2.043 1.00 60.56 918 THR A O 1
ATOM 6992 N N . ASP A 1 919 ? 2.851 13.715 0.107 1.00 54.53 919 ASP A N 1
ATOM 6993 C CA . ASP A 1 919 ? 3.046 15.164 -0.107 1.00 54.53 919 ASP A CA 1
ATOM 6994 C C . ASP A 1 919 ? 4.536 15.519 -0.280 1.00 54.53 919 ASP A C 1
ATOM 6996 O O . ASP A 1 919 ? 5.032 16.511 0.255 1.00 54.53 919 ASP A O 1
ATOM 7000 N N . GLY A 1 920 ? 5.293 14.650 -0.957 1.00 50.97 920 GLY A N 1
ATOM 7001 C CA . GLY A 1 920 ? 6.704 14.886 -1.226 1.00 50.97 920 GLY A CA 1
ATOM 7002 C C . GLY A 1 920 ? 6.884 16.152 -2.058 1.00 50.97 920 GLY A C 1
ATOM 7003 O O . GLY A 1 920 ? 6.109 16.408 -2.975 1.00 50.97 920 GLY A O 1
ATOM 7004 N N . SER A 1 921 ? 7.915 16.938 -1.730 1.00 47.62 921 SER A N 1
ATOM 7005 C CA . SER A 1 921 ? 8.305 18.116 -2.510 1.00 47.62 921 SER A CA 1
ATOM 7006 C C . SER A 1 921 ? 8.400 17.725 -3.995 1.00 47.62 921 SER A C 1
ATOM 7008 O O . SER A 1 921 ? 9.069 16.731 -4.295 1.00 47.62 921 SER A O 1
ATOM 7010 N N . PRO A 1 922 ? 7.717 18.442 -4.905 1.00 56.53 922 PRO A N 1
ATOM 7011 C CA . PRO A 1 922 ? 7.554 18.029 -6.294 1.00 56.53 922 PRO A CA 1
ATOM 7012 C C . PRO A 1 922 ? 8.895 17.978 -7.027 1.00 56.53 922 PRO A C 1
ATOM 7014 O O . PRO A 1 922 ? 9.914 18.511 -6.572 1.00 56.53 922 PRO A O 1
ATOM 7017 N N . THR A 1 923 ? 8.869 17.397 -8.226 1.00 58.09 923 THR A N 1
ATOM 7018 C CA . THR A 1 923 ? 9.844 17.731 -9.266 1.00 58.09 923 THR A CA 1
ATOM 7019 C C . THR A 1 923 ? 9.999 19.261 -9.383 1.00 58.09 923 THR A C 1
ATOM 7021 O O . THR A 1 923 ? 9.051 19.994 -9.091 1.00 58.09 923 THR A O 1
ATOM 7024 N N . PRO A 1 924 ? 11.187 19.771 -9.764 1.00 63.38 924 PRO A N 1
ATOM 7025 C CA . PRO A 1 924 ? 11.468 21.205 -9.791 1.00 63.38 924 PRO A CA 1
ATOM 7026 C C . PRO A 1 924 ? 10.362 22.023 -10.490 1.00 63.38 924 PRO A C 1
ATOM 7028 O O . PRO A 1 924 ? 9.773 21.523 -11.460 1.00 63.38 924 PRO A O 1
ATOM 7031 N N . PRO A 1 925 ? 10.086 23.263 -10.031 1.00 57.97 925 PRO A N 1
ATOM 7032 C CA . PRO A 1 925 ? 9.131 24.162 -10.680 1.00 57.97 925 PRO A CA 1
ATOM 7033 C C . PRO A 1 925 ? 9.384 24.236 -12.194 1.00 57.97 925 PRO A C 1
ATOM 7035 O O . PRO A 1 925 ? 10.517 24.479 -12.604 1.00 57.97 925 PRO A O 1
ATOM 7038 N N . GLY A 1 926 ? 8.343 24.009 -13.005 1.00 66.62 926 GLY A N 1
ATOM 7039 C CA . GLY A 1 926 ? 8.423 23.998 -14.476 1.00 66.62 926 GLY A CA 1
ATOM 7040 C C . GLY A 1 926 ? 8.409 22.613 -15.140 1.00 66.62 926 GLY A C 1
ATOM 7041 O O . GLY A 1 926 ? 8.604 22.523 -16.346 1.00 66.62 926 GLY A O 1
ATOM 7042 N N . SER A 1 927 ? 8.184 21.535 -14.384 1.00 78.88 927 SER A N 1
ATOM 7043 C CA . SER A 1 927 ? 7.942 20.195 -14.941 1.00 78.88 927 SER A CA 1
ATOM 7044 C C . SER A 1 927 ? 6.460 19.824 -14.878 1.00 78.88 927 SER A C 1
ATOM 7046 O O . SER A 1 927 ? 5.824 20.062 -13.849 1.00 78.88 927 SER A O 1
ATOM 7048 N N . ASP A 1 928 ? 5.943 19.200 -15.944 1.00 83.31 928 ASP A N 1
ATOM 7049 C CA . ASP A 1 928 ? 4.579 18.657 -15.989 1.00 83.31 928 ASP A CA 1
ATOM 7050 C C . ASP A 1 928 ? 4.318 17.772 -14.754 1.00 83.31 928 ASP A C 1
ATOM 7052 O O . ASP A 1 928 ? 5.034 16.775 -14.555 1.00 83.31 928 ASP A O 1
ATOM 7056 N N . PRO A 1 929 ? 3.303 18.082 -13.925 1.00 85.62 929 PRO A N 1
ATOM 7057 C CA . PRO A 1 929 ? 2.983 17.262 -12.766 1.00 85.62 929 PRO A CA 1
ATOM 7058 C C . PRO A 1 929 ? 2.510 15.879 -13.224 1.00 85.62 929 PRO A C 1
ATOM 7060 O O . PRO A 1 929 ? 1.731 15.750 -14.172 1.00 85.62 929 PRO A O 1
ATOM 7063 N N . LYS A 1 930 ? 2.969 14.825 -12.544 1.00 88.69 930 LYS A N 1
ATOM 7064 C CA . LYS A 1 930 ? 2.637 13.424 -12.853 1.00 88.69 930 LYS A CA 1
ATOM 7065 C C . LYS A 1 930 ? 1.435 12.914 -12.067 1.00 88.69 930 LYS A C 1
ATOM 7067 O O . LYS A 1 930 ? 0.878 11.882 -12.434 1.00 88.69 930 LYS A O 1
ATOM 7072 N N . THR A 1 931 ? 1.062 13.607 -10.992 1.00 89.69 931 THR A N 1
ATOM 7073 C CA . THR A 1 931 ? -0.044 13.238 -10.099 1.00 89.69 931 THR A CA 1
ATOM 7074 C C . THR A 1 931 ? -0.933 14.437 -9.784 1.00 89.69 931 THR A C 1
ATOM 7076 O O . THR A 1 931 ? -0.528 15.593 -9.937 1.00 89.69 931 THR A O 1
ATOM 7079 N N . LEU A 1 932 ? -2.152 14.175 -9.303 1.00 88.62 932 LEU A N 1
ATOM 7080 C CA . LEU A 1 932 ? -3.072 15.229 -8.875 1.00 88.62 932 LEU A CA 1
ATOM 7081 C C . LEU A 1 932 ? -2.522 16.028 -7.686 1.00 88.62 932 LEU A C 1
ATOM 7083 O O . LEU A 1 932 ? -2.658 17.250 -7.669 1.00 88.62 932 LEU A O 1
ATOM 7087 N N . ARG A 1 933 ? -1.872 15.372 -6.714 1.00 86.44 933 ARG A N 1
ATOM 7088 C CA . ARG A 1 933 ? -1.237 16.071 -5.585 1.00 86.44 933 ARG A CA 1
ATOM 7089 C C . ARG A 1 933 ? -0.107 16.991 -6.036 1.00 86.44 933 ARG A C 1
ATOM 7091 O O . ARG A 1 933 ? -0.059 18.127 -5.578 1.00 86.44 933 ARG A O 1
ATOM 7098 N N . GLU A 1 934 ? 0.757 16.545 -6.951 1.00 85.12 934 GLU A N 1
ATOM 7099 C CA . GLU A 1 934 ? 1.822 17.393 -7.508 1.00 85.12 934 GLU A CA 1
ATOM 7100 C C . GLU A 1 934 ? 1.243 18.622 -8.220 1.00 85.12 934 GLU A C 1
ATOM 7102 O O . GLU A 1 934 ? 1.702 19.736 -7.975 1.00 85.12 934 GLU A O 1
ATOM 7107 N N . ALA A 1 935 ? 0.198 18.442 -9.037 1.00 86.50 935 ALA A N 1
ATOM 7108 C CA . ALA A 1 935 ? -0.457 19.548 -9.736 1.00 86.50 935 ALA A CA 1
ATOM 7109 C C . ALA A 1 935 ? -1.094 20.552 -8.759 1.00 86.50 935 ALA A C 1
ATOM 7111 O O . ALA A 1 935 ? -0.913 21.762 -8.893 1.00 86.50 935 ALA A O 1
ATOM 7112 N N . LEU A 1 936 ? -1.804 20.059 -7.735 1.00 86.19 936 LEU A N 1
ATOM 7113 C CA . LEU A 1 936 ? -2.411 20.899 -6.698 1.00 86.19 936 LEU A CA 1
ATOM 7114 C C . LEU A 1 936 ? -1.357 21.648 -5.877 1.00 86.19 936 LEU A C 1
ATOM 7116 O O . LEU A 1 936 ? -1.562 22.811 -5.537 1.00 86.19 936 LEU A O 1
ATOM 7120 N N . TYR A 1 937 ? -0.226 21.008 -5.577 1.00 83.88 937 TYR A N 1
ATOM 7121 C CA . TYR A 1 937 ? 0.883 21.645 -4.874 1.00 83.88 937 TYR A CA 1
ATOM 7122 C C . TYR A 1 937 ? 1.523 22.757 -5.711 1.00 83.88 937 TYR A C 1
ATOM 7124 O O . TYR A 1 937 ? 1.747 23.853 -5.196 1.00 83.88 937 TYR A O 1
ATOM 7132 N N . GLN A 1 938 ? 1.802 22.505 -6.996 1.00 84.06 938 GLN A N 1
ATOM 7133 C CA . GLN A 1 938 ? 2.349 23.523 -7.896 1.00 84.06 938 GLN A CA 1
ATOM 7134 C C . GLN A 1 938 ? 1.400 24.727 -8.004 1.00 84.06 938 GLN A C 1
ATOM 7136 O O . GLN A 1 938 ? 1.847 25.861 -7.850 1.00 84.06 938 GLN A O 1
ATOM 7141 N N . LEU A 1 939 ? 0.091 24.490 -8.163 1.00 85.44 939 LEU A N 1
ATOM 7142 C CA . LEU A 1 939 ? -0.920 25.553 -8.164 1.00 85.44 939 LEU A CA 1
ATOM 7143 C C . LEU A 1 939 ? -0.977 26.311 -6.825 1.00 85.44 939 LEU A C 1
ATOM 7145 O O . LEU A 1 939 ? -1.066 27.533 -6.818 1.00 85.44 939 LEU A O 1
ATOM 7149 N N . GLY A 1 940 ? -0.921 25.604 -5.692 1.00 84.00 940 GLY A N 1
ATOM 7150 C CA . GLY A 1 940 ? -1.041 26.199 -4.356 1.00 84.00 940 GLY A CA 1
ATOM 7151 C C . GLY A 1 940 ? 0.208 26.928 -3.848 1.00 84.00 940 GLY A C 1
ATOM 7152 O O . GLY A 1 940 ? 0.107 27.714 -2.909 1.00 84.00 940 GLY A O 1
ATOM 7153 N N . THR A 1 941 ? 1.381 26.668 -4.434 1.00 82.44 941 THR A N 1
ATOM 7154 C CA . THR A 1 941 ? 2.653 27.325 -4.070 1.00 82.44 941 THR A CA 1
ATOM 7155 C C . THR A 1 941 ? 3.044 28.464 -5.003 1.00 82.44 941 THR A C 1
ATOM 7157 O O . THR A 1 941 ? 3.947 29.239 -4.671 1.00 82.44 941 THR A O 1
ATOM 7160 N N . ASP A 1 942 ? 2.371 28.596 -6.144 1.00 83.19 942 ASP A N 1
ATOM 7161 C CA . ASP A 1 942 ? 2.548 29.741 -7.020 1.00 83.19 942 ASP A CA 1
ATOM 7162 C C . ASP A 1 942 ? 2.016 31.021 -6.354 1.00 83.19 942 ASP A C 1
ATOM 7164 O O . ASP A 1 942 ? 0.951 31.036 -5.737 1.00 83.19 942 ASP A O 1
ATOM 7168 N N . LYS A 1 943 ? 2.781 32.114 -6.447 1.00 89.69 943 LYS A N 1
ATOM 7169 C CA . LYS A 1 943 ? 2.426 33.397 -5.817 1.00 89.69 943 LYS A CA 1
ATOM 7170 C C . LYS A 1 943 ? 1.416 34.209 -6.630 1.00 89.69 943 LYS A C 1
ATOM 7172 O O . LYS A 1 943 ? 0.987 35.263 -6.164 1.00 89.69 943 LYS A O 1
ATOM 7177 N N . GLY A 1 944 ? 1.066 33.755 -7.833 1.00 84.69 944 GLY A N 1
ATOM 7178 C CA . GLY A 1 944 ? 0.178 34.463 -8.745 1.00 84.69 944 GLY A CA 1
ATOM 7179 C C . GLY A 1 944 ? 0.786 35.728 -9.341 1.00 84.69 944 GLY A C 1
ATOM 7180 O O . GLY A 1 944 ? 0.053 36.640 -9.710 1.00 84.69 944 GLY A O 1
ATOM 7181 N N . GLU A 1 945 ? 2.117 35.803 -9.417 1.00 90.44 945 GLU A N 1
ATOM 7182 C CA . GLU A 1 945 ? 2.818 36.929 -10.051 1.00 90.44 945 GLU A CA 1
ATOM 7183 C C . GLU A 1 945 ? 2.625 36.923 -11.581 1.00 90.44 945 GLU A C 1
ATOM 7185 O O . GLU A 1 945 ? 2.665 37.983 -12.203 1.00 90.44 945 GLU A O 1
ATOM 7190 N N . ASP A 1 946 ? 2.350 35.749 -12.165 1.00 86.25 946 ASP A N 1
ATOM 7191 C CA . ASP A 1 946 ? 2.064 35.547 -13.587 1.00 86.25 946 ASP A CA 1
ATOM 7192 C C . ASP A 1 946 ? 0.668 34.901 -13.787 1.00 86.25 946 ASP A C 1
ATOM 7194 O O . ASP A 1 946 ? 0.474 33.715 -13.487 1.00 86.25 946 ASP A O 1
ATOM 7198 N N . PRO A 1 947 ? -0.327 35.658 -14.290 1.00 79.38 947 PRO A N 1
ATOM 7199 C CA . PRO A 1 947 ? -1.673 35.149 -14.553 1.00 79.38 947 PRO A CA 1
ATOM 7200 C C . PRO A 1 947 ? -1.738 34.037 -15.611 1.00 79.38 947 PRO A C 1
ATOM 7202 O O . PRO A 1 947 ? -2.639 33.196 -15.546 1.00 79.38 947 PRO A O 1
ATOM 7205 N N . GLU A 1 948 ? -0.823 34.021 -16.587 1.00 82.94 948 GLU A N 1
ATOM 7206 C CA . GLU A 1 948 ? -0.798 32.990 -17.633 1.00 82.94 948 GLU A CA 1
ATOM 7207 C C . GLU A 1 948 ? -0.353 31.656 -17.040 1.00 82.94 948 GLU A C 1
ATOM 7209 O O . GLU A 1 948 ? -1.024 30.635 -17.223 1.00 82.94 948 GLU A O 1
ATOM 7214 N N . LYS A 1 949 ? 0.684 31.696 -16.200 1.00 85.88 949 LYS A N 1
ATOM 7215 C CA . LYS A 1 949 ? 1.173 30.533 -15.458 1.00 85.88 949 LYS A CA 1
ATOM 7216 C C . LYS A 1 949 ? 0.104 29.918 -14.553 1.00 85.88 949 LYS A C 1
ATOM 7218 O O . LYS A 1 949 ? -0.051 28.700 -14.526 1.00 85.88 949 LYS A O 1
ATOM 7223 N N . LEU A 1 950 ? -0.689 30.730 -13.848 1.00 82.81 950 LEU A N 1
ATOM 7224 C CA . LEU A 1 950 ? -1.809 30.221 -13.039 1.00 82.81 950 LEU A CA 1
ATOM 7225 C C . LEU A 1 950 ? -2.842 29.457 -13.883 1.00 82.81 950 LEU A C 1
ATOM 7227 O O . LEU A 1 950 ? -3.377 28.438 -13.440 1.00 82.81 950 LEU A O 1
ATOM 7231 N N . SER A 1 951 ? -3.119 29.931 -15.101 1.00 85.38 951 SER A N 1
ATOM 7232 C CA . SER A 1 951 ? -4.030 29.264 -16.039 1.00 85.38 951 SER A CA 1
ATOM 7233 C C . SER A 1 951 ? -3.480 27.911 -16.498 1.00 85.38 951 SER A C 1
ATOM 7235 O O . SER A 1 951 ? -4.231 26.936 -16.577 1.00 85.38 951 SER A O 1
ATOM 7237 N N . GLU A 1 952 ? -2.177 27.821 -16.763 1.00 86.62 952 GLU A N 1
ATOM 7238 C CA . GLU A 1 952 ? -1.501 26.565 -17.108 1.00 86.62 952 GLU A CA 1
ATOM 7239 C C . GLU A 1 952 ? -1.523 25.567 -15.946 1.00 86.62 952 GLU A C 1
ATOM 7241 O O . GLU A 1 952 ? -1.998 24.444 -16.118 1.00 86.62 952 GLU A O 1
ATOM 7246 N N . LEU A 1 953 ? -1.166 26.005 -14.736 1.00 84.56 953 LEU A N 1
ATOM 7247 C CA . LEU A 1 953 ? -1.210 25.167 -13.533 1.00 84.56 953 LEU A CA 1
ATOM 7248 C C . LEU A 1 953 ? -2.630 24.652 -13.235 1.00 84.56 953 LEU A C 1
ATOM 7250 O O . LEU A 1 953 ? -2.821 23.497 -12.851 1.00 84.56 953 LEU A O 1
ATOM 7254 N N . ALA A 1 954 ? -3.660 25.473 -13.461 1.00 85.81 954 ALA A N 1
ATOM 7255 C CA . ALA A 1 954 ? -5.050 25.043 -13.326 1.00 85.81 954 ALA A CA 1
ATOM 7256 C C . ALA A 1 954 ? -5.462 24.016 -14.401 1.00 85.81 954 ALA A C 1
ATOM 7258 O O . ALA A 1 954 ? -6.207 23.076 -14.098 1.00 85.81 954 ALA A O 1
ATOM 7259 N N . LYS A 1 955 ? -4.979 24.160 -15.647 1.00 87.69 955 LYS A N 1
ATOM 7260 C CA . LYS A 1 955 ? -5.176 23.155 -16.709 1.00 87.69 955 LYS A CA 1
ATOM 7261 C C . LYS A 1 955 ? -4.500 21.839 -16.346 1.00 87.69 955 LYS A C 1
ATOM 7263 O O . LYS A 1 955 ? -5.095 20.793 -16.584 1.00 87.69 955 LYS A O 1
ATOM 7268 N N . ASP A 1 956 ? -3.334 21.877 -15.714 1.00 86.69 956 ASP A N 1
ATOM 7269 C CA . ASP A 1 956 ? -2.651 20.670 -15.254 1.00 86.69 956 ASP A CA 1
ATOM 7270 C C . ASP A 1 956 ? -3.422 19.954 -14.143 1.00 86.69 956 ASP A C 1
ATOM 7272 O O . ASP A 1 956 ? -3.633 18.743 -14.231 1.00 86.69 956 ASP A O 1
ATOM 7276 N N . VAL A 1 957 ? -3.948 20.684 -13.149 1.00 88.81 957 VAL A N 1
ATOM 7277 C CA . VAL A 1 957 ? -4.846 20.100 -12.132 1.00 88.81 957 VAL A CA 1
ATOM 7278 C C . VAL A 1 957 ? -6.061 19.453 -12.796 1.00 88.81 957 VAL A C 1
ATOM 7280 O O . VAL A 1 957 ? -6.432 18.329 -12.457 1.00 88.81 957 VAL A O 1
ATOM 7283 N N . LYS A 1 958 ? -6.674 20.135 -13.768 1.00 88.56 958 LYS A N 1
ATOM 7284 C CA . LYS A 1 958 ? -7.834 19.627 -14.507 1.00 88.56 958 LYS A CA 1
ATOM 7285 C C . LYS A 1 958 ? -7.498 18.372 -15.321 1.00 88.56 958 LYS A C 1
ATOM 7287 O O . LYS A 1 958 ? -8.249 17.402 -15.259 1.00 88.56 958 LYS A O 1
ATOM 7292 N N . LYS A 1 959 ? -6.353 18.355 -16.003 1.00 88.88 959 LYS A N 1
ATOM 7293 C CA . LYS A 1 959 ? -5.830 17.218 -16.771 1.00 88.88 959 LYS A CA 1
ATOM 7294 C C . LYS A 1 959 ? -5.574 16.002 -15.878 1.00 88.88 959 LYS A C 1
ATOM 7296 O O . LYS A 1 959 ? -5.927 14.894 -16.272 1.00 88.88 959 LYS A O 1
ATOM 7301 N N . GLN A 1 960 ? -5.000 16.202 -14.687 1.00 87.75 960 GLN A N 1
ATOM 7302 C CA . GLN A 1 960 ? -4.726 15.121 -13.730 1.00 87.75 960 GLN A CA 1
ATOM 7303 C C . GLN A 1 960 ? -5.986 14.617 -13.012 1.00 87.75 960 GLN A C 1
ATOM 7305 O O . GLN A 1 960 ? -6.123 13.418 -12.765 1.00 87.75 960 GLN A O 1
ATOM 7310 N N . TYR A 1 961 ? -6.918 15.514 -12.679 1.00 88.06 961 TYR A N 1
ATOM 7311 C CA . TYR A 1 961 ? -8.188 15.148 -12.054 1.00 88.06 961 TYR A CA 1
ATOM 7312 C C . TYR A 1 961 ? -9.112 14.416 -13.034 1.00 88.06 961 TYR A C 1
ATOM 7314 O O . TYR A 1 961 ? -9.588 13.320 -12.731 1.00 88.06 961 TYR A O 1
ATOM 7322 N N . GLY A 1 962 ? -9.318 15.012 -14.210 1.00 84.44 962 GLY A N 1
ATOM 7323 C CA . GLY A 1 962 ? -9.852 14.329 -15.368 1.00 84.44 962 GLY A CA 1
ATOM 7324 C C . GLY A 1 962 ? -10.533 15.197 -16.412 1.00 84.44 962 GLY A C 1
ATOM 7325 O O . GLY A 1 962 ? -11.655 15.669 -16.220 1.00 84.44 962 GLY A O 1
ATOM 7326 N N . ASP A 1 963 ? -9.868 15.335 -17.560 1.00 68.94 963 ASP A N 1
ATOM 7327 C CA . ASP A 1 963 ? -10.430 15.938 -18.772 1.00 68.94 963 ASP A CA 1
ATOM 7328 C C . ASP A 1 963 ? -11.060 14.907 -19.719 1.00 68.94 963 ASP A C 1
ATOM 7330 O O . ASP A 1 963 ? -11.896 15.268 -20.545 1.00 68.94 963 ASP A O 1
ATOM 7334 N N . ASN A 1 964 ? -10.693 13.626 -19.596 1.00 59.50 964 ASN A N 1
ATOM 7335 C CA . ASN A 1 964 ? -11.093 12.557 -20.507 1.00 59.50 964 ASN A CA 1
ATOM 7336 C C . ASN A 1 964 ? -11.229 11.245 -19.731 1.00 59.50 964 ASN A C 1
ATOM 7338 O O . ASN A 1 964 ? -10.238 10.786 -19.190 1.00 59.50 964 ASN A O 1
ATOM 7342 N N . TRP A 1 965 ? -12.412 10.622 -19.776 1.00 54.16 965 TRP A N 1
ATOM 7343 C CA . TRP A 1 965 ? -12.911 9.408 -19.091 1.00 54.16 965 TRP A CA 1
ATOM 7344 C C . TRP A 1 965 ? -12.025 8.123 -19.056 1.00 54.16 965 TRP A C 1
ATOM 7346 O O . TRP A 1 965 ? -12.555 7.016 -19.082 1.00 54.16 965 TRP A O 1
ATOM 7356 N N . GLY A 1 966 ? -10.694 8.202 -19.028 1.00 61.53 966 GLY A N 1
ATOM 7357 C CA . GLY A 1 966 ? -9.787 7.079 -19.279 1.00 61.53 966 GLY A CA 1
ATOM 7358 C C . GLY A 1 966 ? -8.779 6.794 -18.166 1.00 61.53 966 GLY A C 1
ATOM 7359 O O . GLY A 1 966 ? -8.851 5.741 -17.544 1.00 61.53 966 GLY A O 1
ATOM 7360 N N . ASN A 1 967 ? -7.805 7.685 -17.947 1.00 72.44 967 ASN A N 1
ATOM 7361 C CA . ASN A 1 967 ? -6.591 7.378 -17.158 1.00 72.44 967 ASN A CA 1
ATOM 7362 C C . ASN A 1 967 ? -6.306 8.342 -15.993 1.00 72.44 967 ASN A C 1
ATOM 7364 O O . ASN A 1 967 ? -5.286 8.198 -15.314 1.00 72.44 967 ASN A O 1
ATOM 7368 N N . ASP A 1 968 ? -7.178 9.318 -15.775 1.00 86.38 968 ASP A N 1
ATOM 7369 C CA . ASP A 1 968 ? -7.079 10.310 -14.704 1.00 86.38 968 ASP A CA 1
ATOM 7370 C C . ASP A 1 968 ? -7.614 9.781 -13.360 1.00 86.38 968 ASP A C 1
ATOM 7372 O O . ASP A 1 968 ? -8.071 8.635 -13.254 1.00 86.38 968 ASP A O 1
ATOM 7376 N N . VAL A 1 969 ? -7.527 10.602 -12.306 1.00 87.56 969 VAL A N 1
ATOM 7377 C CA . VAL A 1 969 ? -8.006 10.223 -10.966 1.00 87.56 969 VAL A CA 1
ATOM 7378 C C . VAL A 1 969 ? -9.487 9.834 -10.998 1.00 87.56 969 VAL A C 1
ATOM 7380 O O . VAL A 1 969 ? -9.860 8.835 -10.384 1.00 87.56 969 VAL A O 1
ATOM 7383 N N . LYS A 1 970 ? -10.330 10.567 -11.733 1.00 87.88 970 LYS A N 1
ATOM 7384 C CA . LYS A 1 970 ? -11.770 10.296 -11.819 1.00 87.88 970 LYS A CA 1
ATOM 7385 C C . LYS A 1 970 ? -12.081 8.963 -12.498 1.00 87.88 970 LYS A C 1
ATOM 7387 O O . LYS A 1 970 ? -12.852 8.170 -11.960 1.00 87.88 970 LYS A O 1
ATOM 7392 N N . GLY A 1 971 ? -11.462 8.680 -13.640 1.00 86.81 971 GLY A N 1
ATOM 7393 C CA . GLY A 1 971 ? -11.581 7.398 -14.332 1.00 86.81 971 GLY A CA 1
ATOM 7394 C C . GLY A 1 971 ? -11.133 6.242 -13.440 1.00 86.81 971 GLY A C 1
ATOM 7395 O O . GLY A 1 971 ? -11.834 5.239 -13.319 1.00 86.81 971 GLY A O 1
ATOM 7396 N N . LYS A 1 972 ? -10.015 6.413 -12.726 1.00 86.56 972 LYS A N 1
ATOM 7397 C CA . LYS A 1 972 ? -9.501 5.414 -11.780 1.00 86.56 972 LYS A CA 1
ATOM 7398 C C . LYS A 1 972 ? -10.404 5.222 -10.563 1.00 86.56 972 LYS A C 1
ATOM 7400 O O . LYS A 1 972 ? -10.596 4.089 -10.136 1.00 86.56 972 LYS A O 1
ATOM 7405 N N . PHE A 1 973 ? -11.017 6.284 -10.046 1.00 87.62 973 PHE A N 1
ATOM 7406 C CA . PHE A 1 973 ? -12.015 6.175 -8.985 1.00 87.62 973 PHE A CA 1
ATOM 7407 C C . PHE A 1 973 ? -13.237 5.376 -9.452 1.00 87.62 973 PHE A C 1
ATOM 7409 O O . PHE A 1 973 ? -13.684 4.477 -8.742 1.00 87.62 973 PHE A O 1
ATOM 7416 N N . HIS A 1 974 ? -13.724 5.618 -10.673 1.00 86.38 974 HIS A N 1
ATOM 7417 C CA . HIS A 1 974 ? -14.818 4.831 -11.246 1.00 86.38 974 HIS A CA 1
ATOM 7418 C C . HIS A 1 974 ? -14.460 3.351 -11.429 1.00 86.38 974 HIS A C 1
ATOM 7420 O O . HIS A 1 974 ? -15.335 2.504 -11.277 1.00 86.38 974 HIS A O 1
ATOM 7426 N N . LEU A 1 975 ? -13.193 3.006 -11.685 1.00 83.44 975 LEU A N 1
ATOM 7427 C CA . LEU A 1 975 ? -12.755 1.605 -11.674 1.00 83.44 975 LEU A CA 1
ATOM 7428 C C . LEU A 1 975 ? -12.865 0.987 -10.273 1.00 83.44 975 LEU A C 1
ATOM 7430 O O . LEU A 1 975 ? -13.336 -0.142 -10.143 1.00 83.44 975 LEU A O 1
ATOM 7434 N N . VAL A 1 976 ? -12.478 1.727 -9.227 1.00 83.19 976 VAL A N 1
ATOM 7435 C CA . VAL A 1 976 ? -12.632 1.278 -7.832 1.00 83.19 976 VAL A CA 1
ATOM 7436 C C . VAL A 1 976 ? -14.112 1.174 -7.443 1.00 83.19 976 VAL A C 1
ATOM 7438 O O . VAL A 1 976 ? -14.498 0.244 -6.739 1.00 83.19 976 VAL A O 1
ATOM 7441 N N . GLN A 1 977 ? -14.958 2.072 -7.949 1.00 82.94 977 GLN A N 1
ATOM 7442 C CA . GLN A 1 977 ? -16.406 2.027 -7.757 1.00 82.94 977 GLN A CA 1
ATOM 7443 C C . GLN A 1 977 ? -17.063 0.848 -8.467 1.00 82.94 977 GLN A C 1
ATOM 7445 O O . GLN A 1 977 ? -17.745 0.072 -7.815 1.00 82.94 977 GLN A O 1
ATOM 7450 N N . ALA A 1 978 ? -16.794 0.637 -9.756 1.00 80.19 978 ALA A N 1
ATOM 7451 C CA . ALA A 1 978 ? -17.304 -0.520 -10.492 1.00 80.19 978 ALA A CA 1
ATOM 7452 C C . ALA A 1 978 ? -16.865 -1.836 -9.836 1.00 80.19 978 ALA A C 1
ATOM 7454 O O . ALA A 1 978 ? -17.599 -2.826 -9.810 1.00 80.19 978 ALA A O 1
ATOM 7455 N N . GLN A 1 979 ? -15.658 -1.834 -9.271 1.00 77.62 979 GLN A N 1
ATOM 7456 C CA . GLN A 1 979 ? -15.187 -2.910 -8.430 1.00 77.62 979 GLN A CA 1
ATOM 7457 C C . GLN A 1 979 ? -16.056 -3.073 -7.168 1.00 77.62 979 GLN A C 1
ATOM 7459 O O . GLN A 1 979 ? -16.471 -4.193 -6.887 1.00 77.62 979 GLN A O 1
ATOM 7464 N N . ALA A 1 980 ? -16.330 -2.006 -6.420 1.00 73.31 980 ALA A N 1
ATOM 7465 C CA . ALA A 1 980 ? -17.169 -2.051 -5.225 1.00 73.31 980 ALA A CA 1
ATOM 7466 C C . ALA A 1 980 ? -18.624 -2.457 -5.514 1.00 73.31 980 ALA A C 1
ATOM 7468 O O . ALA A 1 980 ? -19.183 -3.263 -4.773 1.00 73.31 980 ALA A O 1
ATOM 7469 N N . ASP A 1 981 ? -19.208 -1.985 -6.615 1.00 72.75 981 ASP A N 1
ATOM 7470 C CA . ASP A 1 981 ? -20.572 -2.314 -7.041 1.00 72.75 981 ASP A CA 1
ATOM 7471 C C . ASP A 1 981 ? -20.706 -3.799 -7.395 1.00 72.75 981 ASP A C 1
ATOM 7473 O O . ASP A 1 981 ? -21.676 -4.457 -7.010 1.00 72.75 981 ASP A O 1
ATOM 7477 N N . ALA A 1 982 ? -19.679 -4.381 -8.029 1.00 66.38 982 ALA A N 1
ATOM 7478 C CA . ALA A 1 982 ? -19.595 -5.827 -8.233 1.00 66.38 982 ALA A CA 1
ATOM 7479 C C . ALA A 1 982 ? -19.576 -6.621 -6.906 1.00 66.38 982 ALA A C 1
ATOM 7481 O O . ALA A 1 982 ? -19.774 -7.839 -6.921 1.00 66.38 982 ALA A O 1
ATOM 7482 N N . TYR A 1 983 ? -19.361 -5.949 -5.767 1.00 61.91 983 TYR A N 1
ATOM 7483 C CA . TYR A 1 983 ? -19.340 -6.513 -4.418 1.00 61.91 983 TYR A CA 1
ATOM 7484 C C . TYR A 1 983 ? -20.511 -6.121 -3.534 1.00 61.91 983 TYR A C 1
ATOM 7486 O O . TYR A 1 983 ? -20.482 -6.516 -2.376 1.00 61.91 983 TYR A O 1
ATOM 7494 N N . ALA A 1 984 ? -21.572 -5.463 -4.009 1.00 55.50 984 ALA A N 1
ATOM 7495 C CA . ALA A 1 984 ? -22.765 -5.218 -3.179 1.00 55.50 984 ALA A CA 1
ATOM 7496 C C . ALA A 1 984 ? -23.454 -6.515 -2.652 1.00 55.50 984 ALA A C 1
ATOM 7498 O O . ALA A 1 984 ? -24.495 -6.464 -2.006 1.00 55.50 984 ALA A O 1
ATOM 7499 N N . VAL A 1 985 ? -22.848 -7.685 -2.892 1.00 53.69 985 VAL A N 1
ATOM 7500 C CA . VAL A 1 985 ? -23.177 -9.016 -2.369 1.00 53.69 985 VAL A CA 1
ATOM 7501 C C . VAL A 1 985 ? -22.232 -9.467 -1.215 1.00 53.69 985 VAL A C 1
ATOM 7503 O O . VAL A 1 985 ? -22.444 -10.535 -0.651 1.00 53.69 985 VAL A O 1
ATOM 7506 N N . GLY A 1 986 ? -21.199 -8.700 -0.821 1.00 50.09 986 GLY A N 1
ATOM 7507 C CA . GLY A 1 986 ? -20.212 -9.078 0.211 1.00 50.09 986 GLY A CA 1
ATOM 7508 C C . GLY A 1 986 ? -19.569 -7.895 0.965 1.00 50.09 986 GLY A C 1
ATOM 7509 O O . GLY A 1 986 ? -19.376 -6.810 0.431 1.00 50.09 986 GLY A O 1
ATOM 7510 N N . SER A 1 987 ? -19.218 -8.125 2.227 1.00 51.34 987 SER A N 1
ATOM 7511 C CA . SER A 1 987 ? -19.003 -7.193 3.351 1.00 51.34 987 SER A CA 1
ATOM 7512 C C . SER A 1 987 ? -17.903 -6.102 3.286 1.00 51.34 987 SER A C 1
ATOM 7514 O O . SER A 1 987 ? -17.529 -5.546 4.318 1.00 51.34 987 SER A O 1
ATOM 7516 N N . LYS A 1 988 ? -17.380 -5.704 2.118 1.00 52.34 988 LYS A N 1
ATOM 7517 C CA . LYS A 1 988 ? -16.333 -4.653 2.012 1.00 52.34 988 LYS A CA 1
ATOM 7518 C C . LYS A 1 988 ? -16.845 -3.203 2.125 1.00 52.34 988 LYS A C 1
ATOM 7520 O O . LYS A 1 988 ? -16.207 -2.271 1.638 1.00 52.34 988 LYS A O 1
ATOM 7525 N N . THR A 1 989 ? -17.992 -2.986 2.758 1.00 58.62 989 THR A N 1
ATOM 7526 C CA . THR A 1 989 ? -18.691 -1.693 2.731 1.00 58.62 989 THR A CA 1
ATOM 7527 C C . THR A 1 989 ? -17.978 -0.591 3.524 1.00 58.62 989 THR A C 1
ATOM 7529 O O . THR A 1 989 ? -18.058 0.563 3.122 1.00 58.62 989 THR A O 1
ATOM 7532 N N . GLY A 1 990 ? -17.234 -0.910 4.593 1.00 64.19 990 GLY A N 1
ATOM 7533 C CA . GLY A 1 990 ? -16.637 0.093 5.494 1.00 64.19 990 GLY A CA 1
ATOM 7534 C C . GLY A 1 990 ? -15.484 0.922 4.902 1.00 64.19 990 GLY A C 1
ATOM 7535 O O . GLY A 1 990 ? -15.540 2.149 4.900 1.00 64.19 990 GLY A O 1
ATOM 7536 N N . GLU A 1 991 ? -14.435 0.275 4.386 1.00 63.75 991 GLU A N 1
ATOM 7537 C CA . GLU A 1 991 ? -13.268 0.969 3.800 1.00 63.75 991 GLU A CA 1
ATOM 7538 C C . GLU A 1 991 ? -13.638 1.689 2.499 1.00 63.75 991 GLU A C 1
ATOM 7540 O O . GLU A 1 991 ? -13.195 2.809 2.242 1.00 63.75 991 GLU A O 1
ATOM 7545 N N . TYR A 1 992 ? -14.500 1.064 1.692 1.00 72.88 992 TYR A N 1
ATOM 7546 C CA . TYR A 1 992 ? -15.008 1.687 0.478 1.00 72.88 992 TYR A CA 1
ATOM 7547 C C . TYR A 1 992 ? -15.902 2.893 0.791 1.00 72.88 992 TYR A C 1
ATOM 7549 O O . TYR A 1 992 ? -15.805 3.898 0.095 1.00 72.88 992 TYR A O 1
ATOM 7557 N N . ALA A 1 993 ? -16.707 2.847 1.860 1.00 73.25 993 ALA A N 1
ATOM 7558 C CA . ALA A 1 993 ? -17.477 4.006 2.304 1.00 73.25 993 ALA A CA 1
ATOM 7559 C C . ALA A 1 993 ? -16.566 5.180 2.681 1.00 73.25 993 ALA A C 1
ATOM 7561 O O . ALA A 1 993 ? -16.839 6.296 2.255 1.00 73.25 993 ALA A O 1
ATOM 7562 N N . GLN A 1 994 ? -15.454 4.938 3.388 1.00 75.06 994 GLN A N 1
ATOM 7563 C CA . GLN A 1 994 ? -14.475 5.995 3.686 1.00 75.06 994 GLN A CA 1
ATOM 7564 C C . GLN A 1 994 ? -13.842 6.566 2.412 1.00 75.06 994 GLN A C 1
ATOM 7566 O O . GLN A 1 994 ? -13.687 7.780 2.292 1.00 75.06 994 GLN A O 1
ATOM 7571 N N . LEU A 1 995 ? -13.496 5.713 1.441 1.00 78.44 995 LEU A N 1
ATOM 7572 C CA . LEU A 1 995 ? -12.966 6.161 0.152 1.00 78.44 995 LEU A CA 1
ATOM 7573 C C . LEU A 1 995 ? -13.999 6.982 -0.635 1.00 78.44 995 LEU A C 1
ATOM 7575 O O . LEU A 1 995 ? -13.651 8.013 -1.204 1.00 78.44 995 LEU A O 1
ATOM 7579 N N . LEU A 1 996 ? -15.257 6.540 -0.664 1.00 79.25 996 LEU A N 1
ATOM 7580 C CA . LEU A 1 996 ? -16.362 7.228 -1.328 1.00 79.25 996 LEU A CA 1
ATOM 7581 C C . LEU A 1 996 ? -16.683 8.561 -0.645 1.00 79.25 996 LEU A C 1
ATOM 7583 O O . LEU A 1 996 ? -16.905 9.551 -1.336 1.00 79.25 996 LEU A O 1
ATOM 7587 N N . GLU A 1 997 ? -16.667 8.614 0.687 1.00 77.75 997 GLU A N 1
ATOM 7588 C CA . GLU A 1 997 ? -16.838 9.841 1.470 1.00 77.75 997 GLU A CA 1
ATOM 7589 C C . GLU A 1 997 ? -15.699 10.826 1.187 1.00 77.75 997 GLU A C 1
ATOM 7591 O O . GLU A 1 997 ? -15.956 11.977 0.840 1.00 77.75 997 GLU A O 1
ATOM 7596 N N . ALA A 1 998 ? -14.443 10.367 1.239 1.00 76.19 998 ALA A N 1
ATOM 7597 C CA . ALA A 1 998 ? -13.277 11.189 0.924 1.00 76.19 998 ALA A CA 1
ATOM 7598 C C . ALA A 1 998 ? -13.304 11.697 -0.526 1.00 76.19 998 ALA A C 1
ATOM 7600 O O . ALA A 1 998 ? -13.012 12.867 -0.780 1.00 76.19 998 ALA A O 1
ATOM 7601 N N . TRP A 1 999 ? -13.689 10.838 -1.474 1.00 83.38 999 TRP A N 1
ATOM 7602 C CA . TRP A 1 999 ? -13.872 11.214 -2.871 1.00 83.38 999 TRP A CA 1
ATOM 7603 C C . TRP A 1 999 ? -14.976 12.250 -3.037 1.00 83.38 999 TRP A C 1
ATOM 7605 O O . TRP A 1 999 ? -14.753 13.253 -3.703 1.00 83.38 999 TRP A O 1
ATOM 7615 N N . THR A 1 1000 ? -16.140 12.036 -2.422 1.00 80.12 1000 THR A N 1
ATOM 7616 C CA . THR A 1 1000 ? -17.288 12.949 -2.501 1.00 80.12 1000 THR A CA 1
ATOM 7617 C C . THR A 1 1000 ? -16.920 14.307 -1.915 1.00 80.12 1000 THR A C 1
ATOM 7619 O O . THR A 1 1000 ? -17.088 15.316 -2.587 1.00 80.12 1000 THR A O 1
ATOM 7622 N N . ALA A 1 1001 ? -16.293 14.338 -0.735 1.00 77.25 1001 ALA A N 1
ATOM 7623 C CA . ALA A 1 1001 ? -15.814 15.571 -0.120 1.00 77.25 1001 ALA A CA 1
ATOM 7624 C C . ALA A 1 1001 ? -14.805 16.314 -1.014 1.00 77.25 1001 ALA A C 1
ATOM 7626 O O . ALA A 1 1001 ? -14.919 17.523 -1.215 1.00 77.25 1001 ALA A O 1
ATOM 7627 N N . PHE A 1 1002 ? -13.827 15.603 -1.588 1.00 82.56 1002 PHE A N 1
ATOM 7628 C CA . PHE A 1 1002 ? -12.869 16.196 -2.523 1.00 82.56 1002 PHE A CA 1
ATOM 7629 C C . PHE A 1 1002 ? -13.551 16.718 -3.795 1.00 82.56 1002 PHE A C 1
ATOM 7631 O O . PHE A 1 1002 ? -13.295 17.841 -4.224 1.00 82.56 1002 PHE A O 1
ATOM 7638 N N . ASN A 1 1003 ? -14.423 15.908 -4.390 1.00 81.12 1003 ASN A N 1
ATOM 7639 C CA . ASN A 1 1003 ? -15.168 16.209 -5.603 1.00 81.12 1003 ASN A CA 1
ATOM 7640 C C . ASN A 1 1003 ? -16.053 17.445 -5.410 1.00 81.12 1003 ASN A C 1
ATOM 7642 O O . ASN A 1 1003 ? -16.025 18.344 -6.245 1.00 81.12 1003 ASN A O 1
ATOM 7646 N N . ASP A 1 1004 ? -16.769 17.531 -4.294 1.00 80.81 1004 ASP A N 1
ATOM 7647 C CA . ASP A 1 1004 ? -17.623 18.667 -3.953 1.00 80.81 1004 ASP A CA 1
ATOM 7648 C C . ASP A 1 1004 ? -16.807 19.944 -3.748 1.00 80.81 1004 ASP A C 1
ATOM 7650 O O . ASP A 1 1004 ? -17.202 21.000 -4.234 1.00 80.81 1004 ASP A O 1
ATOM 7654 N N . MET A 1 1005 ? -15.630 19.863 -3.116 1.00 75.38 1005 MET A N 1
ATOM 7655 C CA . MET A 1 1005 ? -14.712 21.006 -3.025 1.00 75.38 1005 MET A CA 1
ATOM 7656 C C . MET A 1 1005 ? -14.176 21.419 -4.402 1.00 75.38 1005 MET A C 1
ATOM 7658 O O . MET A 1 1005 ? -14.207 22.601 -4.744 1.00 75.38 1005 MET A O 1
ATOM 7662 N N . TYR A 1 1006 ? -13.723 20.461 -5.214 1.00 79.75 1006 TYR A N 1
ATOM 7663 C CA . TYR A 1 1006 ? -13.215 20.714 -6.563 1.00 79.75 1006 TYR A CA 1
ATOM 7664 C C . TYR A 1 1006 ? -14.282 21.376 -7.445 1.00 79.75 1006 TYR A C 1
ATOM 7666 O O . TYR A 1 1006 ? -14.041 22.423 -8.051 1.00 79.75 1006 TYR A O 1
ATOM 7674 N N . TYR A 1 1007 ? -15.492 20.814 -7.477 1.00 77.31 1007 TYR A N 1
ATOM 7675 C CA . TYR A 1 1007 ? -16.614 21.400 -8.198 1.00 77.31 1007 TYR A CA 1
ATOM 7676 C C . TYR A 1 1007 ? -17.089 22.697 -7.553 1.00 77.31 1007 TYR A C 1
ATOM 7678 O O . TYR A 1 1007 ? -17.475 23.585 -8.293 1.00 77.31 1007 TYR A O 1
ATOM 7686 N N . GLY A 1 1008 ? -17.021 22.878 -6.236 1.00 76.50 1008 GLY A N 1
ATOM 7687 C CA . GLY A 1 1008 ? -17.335 24.155 -5.592 1.00 76.50 1008 GLY A CA 1
ATOM 7688 C C . GLY A 1 1008 ? -16.426 25.284 -6.084 1.00 76.50 1008 GLY A C 1
ATOM 7689 O O . GLY A 1 1008 ? -16.905 26.366 -6.414 1.00 76.50 1008 GLY A O 1
ATOM 7690 N N . VAL A 1 1009 ? -15.128 25.008 -6.235 1.00 73.56 1009 VAL A N 1
ATOM 7691 C CA . VAL A 1 1009 ? -14.147 25.978 -6.747 1.00 73.56 1009 VAL A CA 1
ATOM 7692 C C . VAL A 1 1009 ? -14.314 26.215 -8.255 1.00 73.56 1009 VAL A C 1
ATOM 7694 O O . VAL A 1 1009 ? -14.269 27.356 -8.710 1.00 73.56 1009 VAL A O 1
ATOM 7697 N N . VAL A 1 1010 ? -14.540 25.162 -9.049 1.00 69.00 1010 VAL A N 1
ATOM 7698 C CA . VAL A 1 1010 ? -14.595 25.256 -10.524 1.00 69.00 1010 VAL A CA 1
ATOM 7699 C C . VAL A 1 1010 ? -15.982 25.648 -11.059 1.00 69.00 1010 VAL A C 1
ATOM 7701 O O . VAL A 1 1010 ? -16.089 26.396 -12.035 1.00 69.00 1010 VAL A O 1
ATOM 7704 N N . SER A 1 1011 ? -17.063 25.131 -10.473 1.00 62.09 1011 SER A N 1
ATOM 7705 C CA . SER A 1 1011 ? -18.438 25.337 -10.950 1.00 62.09 1011 SER A CA 1
ATOM 7706 C C . SER A 1 1011 ? -18.963 26.727 -10.613 1.00 62.09 1011 SER A C 1
ATOM 7708 O O . SER A 1 1011 ? -19.693 27.280 -11.433 1.00 62.09 1011 SER A O 1
ATOM 7710 N N . TYR A 1 1012 ? -18.532 27.330 -9.496 1.00 63.16 1012 TYR A N 1
ATOM 7711 C CA . TYR A 1 1012 ? -18.903 28.697 -9.125 1.00 63.16 1012 TYR A CA 1
ATOM 7712 C C . TYR A 1 1012 ? -18.615 29.676 -10.275 1.00 63.16 1012 TYR A C 1
ATOM 7714 O O . TYR A 1 1012 ? -19.506 30.385 -10.737 1.00 63.16 1012 TYR A O 1
ATOM 7722 N N . TYR A 1 1013 ? -17.416 29.618 -10.861 1.00 61.84 1013 TYR A N 1
ATOM 7723 C CA . TYR A 1 1013 ? -17.069 30.463 -12.005 1.00 61.84 1013 TYR A CA 1
ATOM 7724 C C . TYR A 1 1013 ? -17.848 30.113 -13.278 1.00 61.84 1013 TYR A C 1
ATOM 7726 O O . TYR A 1 1013 ? -18.307 31.013 -13.977 1.00 61.84 1013 TYR A O 1
ATOM 7734 N N . LYS A 1 1014 ? -18.069 28.827 -13.585 1.00 57.31 1014 LYS A N 1
ATOM 7735 C CA . LYS A 1 1014 ? -18.858 28.432 -14.771 1.00 57.31 1014 LYS A CA 1
ATOM 7736 C C . LYS A 1 1014 ? -20.325 28.855 -14.667 1.00 57.31 1014 LYS A C 1
ATOM 7738 O O . LYS A 1 1014 ? -20.906 29.280 -15.664 1.00 57.31 1014 LYS A O 1
ATOM 7743 N N . TYR A 1 1015 ? -20.918 28.764 -13.481 1.00 56.16 1015 TYR A N 1
ATOM 7744 C CA . TYR A 1 1015 ? -22.303 29.151 -13.237 1.00 56.16 1015 TYR A CA 1
ATOM 7745 C C . TYR A 1 1015 ? -22.499 30.659 -13.444 1.00 56.16 1015 TYR A C 1
ATOM 7747 O O . TYR A 1 1015 ? -23.378 31.072 -14.202 1.00 56.16 1015 TYR A O 1
ATOM 7755 N N . TYR A 1 1016 ? -21.622 31.484 -12.868 1.00 61.47 1016 TYR A N 1
ATOM 7756 C CA . TYR A 1 1016 ? -21.720 32.941 -12.985 1.00 61.47 1016 TYR A CA 1
ATOM 7757 C C . TYR A 1 1016 ? -21.279 33.492 -14.348 1.00 61.47 1016 TYR A C 1
ATOM 7759 O O . TYR A 1 1016 ? -21.859 34.469 -14.813 1.00 61.47 1016 TYR A O 1
ATOM 7767 N N . ILE A 1 1017 ? -20.295 32.876 -15.013 1.00 64.69 1017 ILE A N 1
ATOM 7768 C CA . ILE A 1 1017 ? -19.756 33.391 -16.285 1.00 64.69 1017 ILE A CA 1
ATOM 7769 C C . ILE A 1 1017 ? -20.527 32.867 -17.501 1.00 64.69 1017 ILE A C 1
ATOM 7771 O O . ILE A 1 1017 ? -20.634 33.569 -18.501 1.00 64.69 1017 ILE A O 1
ATOM 7775 N N . ILE A 1 1018 ? -21.063 31.644 -17.453 1.00 64.94 1018 ILE A N 1
ATOM 7776 C CA . ILE A 1 1018 ? -21.690 31.013 -18.625 1.00 64.94 1018 ILE A CA 1
ATOM 7777 C C . ILE A 1 1018 ? -23.201 30.921 -18.442 1.00 64.94 1018 ILE A C 1
ATOM 7779 O O . ILE A 1 1018 ? -23.953 31.386 -19.298 1.00 64.94 1018 ILE A O 1
ATOM 7783 N N . ILE A 1 1019 ? -23.664 30.342 -17.332 1.00 62.00 1019 ILE A N 1
ATOM 7784 C CA . ILE A 1 1019 ? -25.088 30.026 -17.154 1.00 62.00 1019 ILE A CA 1
ATOM 7785 C C . ILE A 1 1019 ? -25.907 31.299 -16.931 1.00 62.00 1019 ILE A C 1
ATOM 7787 O O . ILE A 1 1019 ? -26.892 31.507 -17.636 1.00 62.00 1019 ILE A O 1
ATOM 7791 N N . ILE A 1 1020 ? -25.481 32.186 -16.029 1.00 71.06 1020 ILE A N 1
ATOM 7792 C CA . ILE A 1 1020 ? -26.205 33.435 -15.754 1.00 71.06 1020 ILE A CA 1
ATOM 7793 C C . ILE A 1 1020 ? -26.338 34.316 -17.014 1.00 71.06 1020 ILE A C 1
ATOM 7795 O O . ILE A 1 1020 ? -27.466 34.689 -17.347 1.00 71.06 1020 ILE A O 1
ATOM 7799 N N . PRO A 1 1021 ? -25.272 34.598 -17.790 1.00 71.50 1021 PRO A N 1
ATOM 7800 C CA . PRO A 1 1021 ? -25.409 35.351 -19.036 1.00 71.50 1021 PRO A CA 1
ATOM 7801 C C . PRO A 1 1021 ? -26.277 34.642 -20.076 1.00 71.50 1021 PRO A C 1
ATOM 7803 O O . PRO A 1 1021 ? -27.030 35.307 -20.783 1.00 71.50 1021 PRO A O 1
ATOM 7806 N N . SER A 1 1022 ? -26.240 33.307 -20.144 1.00 66.25 1022 SER A N 1
ATOM 7807 C CA . SER A 1 1022 ? -27.100 32.535 -21.052 1.00 66.25 1022 SER A CA 1
ATOM 7808 C C . SER A 1 1022 ? -28.580 32.670 -20.684 1.00 66.25 1022 SER A C 1
ATOM 7810 O O . SER A 1 1022 ? -29.400 32.928 -21.561 1.00 66.25 1022 SER A O 1
ATOM 7812 N N . ILE A 1 1023 ? -28.920 32.587 -19.392 1.00 71.62 1023 ILE A N 1
ATOM 7813 C CA . ILE A 1 1023 ? -30.284 32.812 -18.888 1.00 71.62 1023 ILE A CA 1
ATOM 7814 C C . ILE A 1 1023 ? -30.738 34.236 -19.214 1.00 71.62 1023 ILE A C 1
ATOM 7816 O O . ILE A 1 1023 ? -31.824 34.416 -19.759 1.00 71.62 1023 ILE A O 1
ATOM 7820 N N . PHE A 1 1024 ? -29.903 35.247 -18.961 1.00 71.81 1024 PHE A N 1
ATOM 7821 C CA . PHE A 1 1024 ? -30.235 36.628 -19.318 1.00 71.81 1024 PHE A CA 1
ATOM 7822 C C . PHE A 1 1024 ? -30.395 36.822 -20.827 1.00 71.81 1024 PHE A C 1
ATOM 7824 O O . PHE A 1 1024 ? -31.291 37.547 -21.244 1.00 71.81 1024 PHE A O 1
ATOM 7831 N N . THR A 1 1025 ? -29.595 36.143 -21.649 1.00 69.75 1025 THR A N 1
ATOM 7832 C CA . THR A 1 1025 ? -29.711 36.197 -23.114 1.00 69.75 1025 THR A CA 1
ATOM 7833 C C . THR A 1 1025 ? -31.018 35.559 -23.587 1.00 69.75 1025 THR A C 1
ATOM 7835 O O . THR A 1 1025 ? -31.695 36.121 -24.446 1.00 69.75 1025 THR A O 1
ATOM 7838 N N . VAL A 1 1026 ? -31.423 34.427 -23.001 1.00 68.38 1026 VAL A N 1
ATOM 7839 C CA . VAL A 1 1026 ? -32.712 33.776 -23.290 1.00 68.38 1026 VAL A CA 1
ATOM 7840 C C . VAL A 1 1026 ? -33.879 34.647 -22.830 1.00 68.38 1026 VAL A C 1
ATOM 7842 O O . VAL A 1 1026 ? -34.790 34.882 -23.615 1.00 68.38 1026 VAL A O 1
ATOM 7845 N N . LEU A 1 1027 ? -33.836 35.195 -21.612 1.00 66.50 1027 LEU A N 1
ATOM 7846 C CA . LEU A 1 1027 ? -34.860 36.116 -21.103 1.00 66.50 1027 LEU A CA 1
ATOM 7847 C C . LEU A 1 1027 ? -34.966 37.382 -21.962 1.00 66.50 1027 LEU A C 1
ATOM 7849 O O . LEU A 1 1027 ? -36.067 37.851 -22.238 1.00 66.50 1027 LEU A O 1
ATOM 7853 N N . TRP A 1 1028 ? -33.835 37.907 -22.434 1.00 70.50 1028 TRP A N 1
ATOM 7854 C CA . TRP A 1 1028 ? -33.795 39.047 -23.346 1.00 70.50 1028 TRP A CA 1
ATOM 7855 C C . TRP A 1 1028 ? -34.385 38.696 -24.717 1.00 70.50 1028 TRP A C 1
ATOM 7857 O O . TRP A 1 1028 ? -35.179 39.458 -25.261 1.00 70.50 1028 TRP A O 1
ATOM 7867 N N . THR A 1 1029 ? -34.064 37.512 -25.243 1.00 65.38 1029 THR A N 1
ATOM 7868 C CA . THR A 1 1029 ? -34.604 37.008 -26.515 1.00 65.38 1029 THR A CA 1
ATOM 7869 C C . THR A 1 1029 ? -36.108 36.758 -26.421 1.00 65.38 1029 THR A C 1
ATOM 7871 O O . THR A 1 1029 ? -36.835 37.129 -27.334 1.00 65.38 1029 THR A O 1
ATOM 7874 N N . LEU A 1 1030 ? -36.598 36.202 -25.309 1.00 60.50 1030 LEU A N 1
ATOM 7875 C CA . LEU A 1 1030 ? -38.028 36.015 -25.051 1.00 60.50 1030 LEU A CA 1
ATOM 7876 C C . LEU A 1 1030 ? -38.757 37.357 -24.934 1.00 60.50 1030 LEU A C 1
ATOM 7878 O O . LEU A 1 1030 ? -39.808 37.525 -25.545 1.00 60.50 1030 LEU A O 1
ATOM 7882 N N . ALA A 1 1031 ? -38.170 38.339 -24.243 1.00 59.50 1031 ALA A N 1
ATOM 7883 C CA . ALA A 1 1031 ? -38.724 39.690 -24.164 1.00 59.50 1031 ALA A CA 1
ATOM 7884 C C . ALA A 1 1031 ? -38.801 40.380 -25.541 1.00 59.50 1031 ALA A C 1
ATOM 7886 O O . ALA A 1 1031 ? -39.727 41.151 -25.788 1.00 59.50 1031 ALA A O 1
ATOM 7887 N N . TYR A 1 1032 ? -37.862 40.090 -26.448 1.00 56.44 1032 TYR A N 1
ATOM 7888 C CA . TYR A 1 1032 ? -37.877 40.598 -27.825 1.00 56.44 1032 TYR A CA 1
ATOM 7889 C C . TYR A 1 1032 ? -38.857 39.833 -28.728 1.00 56.44 1032 TYR A C 1
ATOM 7891 O O . TYR A 1 1032 ? -39.564 40.438 -29.529 1.00 56.44 1032 TYR A O 1
ATOM 7899 N N . TRP A 1 1033 ? -38.935 38.510 -28.572 1.00 55.44 1033 TRP A N 1
ATOM 7900 C CA . TRP A 1 1033 ? -39.817 37.626 -29.338 1.00 55.44 1033 TRP A CA 1
ATOM 7901 C C . TRP A 1 1033 ? -41.296 37.851 -29.000 1.00 55.44 1033 TRP A C 1
ATOM 7903 O O . TRP A 1 1033 ? -42.149 37.881 -29.885 1.00 55.44 1033 TRP A O 1
ATOM 7913 N N . GLU A 1 1034 ? -41.625 38.093 -27.729 1.00 53.19 1034 GLU A N 1
ATOM 7914 C CA . GLU A 1 1034 ? -42.977 38.512 -27.339 1.00 53.19 1034 GLU A CA 1
ATOM 7915 C C . GLU A 1 1034 ? -43.322 39.933 -27.818 1.00 53.19 1034 GLU A C 1
ATOM 7917 O O . GLU A 1 1034 ? -44.502 40.273 -27.936 1.00 53.19 1034 GLU A O 1
ATOM 7922 N N . GLY A 1 1035 ? -42.318 40.730 -28.202 1.00 53.34 1035 GLY A N 1
ATOM 7923 C CA . GLY A 1 1035 ? -42.481 42.027 -28.854 1.00 53.34 1035 GLY A CA 1
ATOM 7924 C C . GLY A 1 1035 ? -43.195 41.958 -30.209 1.00 53.34 1035 GLY A C 1
ATOM 7925 O O . GLY A 1 1035 ? -43.954 42.868 -30.526 1.00 53.34 1035 GLY A O 1
ATOM 7926 N N . GLU A 1 1036 ? -43.077 40.864 -30.973 1.00 50.22 1036 GLU A N 1
ATOM 7927 C CA . GLU A 1 1036 ? -43.856 40.690 -32.215 1.00 50.22 1036 GLU A CA 1
ATOM 7928 C C . GLU A 1 1036 ? -45.359 40.473 -31.957 1.00 50.22 1036 GLU A C 1
ATOM 7930 O O . GLU A 1 1036 ? -46.185 40.738 -32.832 1.00 50.22 1036 GLU A O 1
ATOM 7935 N N . LYS A 1 1037 ? -45.745 40.045 -30.743 1.00 49.66 1037 LYS A N 1
ATOM 7936 C CA . LYS A 1 1037 ? -47.155 39.977 -30.316 1.00 49.66 1037 LYS A CA 1
ATOM 7937 C C . LYS A 1 1037 ? -47.656 41.290 -29.705 1.00 49.66 1037 LYS A C 1
ATOM 7939 O O . LYS A 1 1037 ? -48.870 41.481 -29.609 1.00 49.66 1037 LYS A O 1
ATOM 7944 N N . ALA A 1 1038 ? -46.763 42.206 -29.327 1.00 50.59 1038 ALA A N 1
ATOM 7945 C CA . ALA A 1 1038 ? -47.120 43.572 -28.970 1.00 50.59 1038 ALA A CA 1
ATOM 7946 C C . ALA A 1 1038 ? -47.371 44.366 -30.266 1.00 50.59 1038 ALA A C 1
ATOM 7948 O O . ALA A 1 1038 ? -46.442 44.784 -30.951 1.00 50.59 1038 ALA A O 1
ATOM 7949 N N . MET A 1 1039 ? -48.643 44.536 -30.638 1.00 44.34 1039 MET A N 1
ATOM 7950 C CA . MET A 1 1039 ? -49.120 45.173 -31.880 1.00 44.34 1039 MET A CA 1
ATOM 7951 C C . MET A 1 1039 ? -48.807 46.688 -32.009 1.00 44.34 1039 MET A C 1
ATOM 7953 O O . MET A 1 1039 ? -49.607 47.450 -32.554 1.00 44.34 1039 MET A O 1
ATOM 7957 N N . ASP A 1 1040 ? -47.648 47.157 -31.547 1.00 49.19 1040 ASP A N 1
ATOM 7958 C CA . ASP A 1 1040 ? -47.390 48.578 -31.293 1.00 49.19 1040 ASP A CA 1
ATOM 7959 C C . ASP A 1 1040 ? -46.320 49.194 -32.218 1.00 49.19 1040 ASP A C 1
ATOM 7961 O O . ASP A 1 1040 ? -46.073 50.394 -32.117 1.00 49.19 1040 ASP A O 1
ATOM 7965 N N . LYS A 1 1041 ? -45.699 48.423 -33.131 1.00 49.66 1041 LYS A N 1
ATOM 7966 C CA . LYS A 1 1041 ? -44.657 48.903 -34.076 1.00 49.66 1041 LYS A CA 1
ATOM 7967 C C . LYS A 1 1041 ? -43.598 49.793 -33.400 1.00 49.66 1041 LYS A C 1
ATOM 7969 O O . LYS A 1 1041 ? -43.365 50.925 -33.829 1.00 49.66 1041 LYS A O 1
ATOM 7974 N N . PHE A 1 1042 ? -42.986 49.289 -32.328 1.00 45.72 1042 PHE A N 1
ATOM 7975 C CA . PHE A 1 1042 ? -41.930 50.001 -31.613 1.00 45.72 1042 PHE A CA 1
ATOM 7976 C C . PHE A 1 1042 ? -40.566 49.304 -31.780 1.00 45.72 1042 PHE A C 1
ATOM 7978 O O . PHE A 1 1042 ? -40.519 48.078 -31.682 1.00 45.72 1042 PHE A O 1
ATOM 7985 N N . PRO A 1 1043 ? -39.463 50.057 -31.978 1.00 49.69 1043 PRO A N 1
ATOM 7986 C CA . PRO A 1 1043 ? -39.417 51.516 -32.113 1.00 49.69 1043 PRO A CA 1
ATOM 7987 C C . PRO A 1 1043 ? -40.109 52.021 -33.390 1.00 49.69 1043 PRO A C 1
ATOM 7989 O O . PRO A 1 1043 ? -40.177 51.282 -34.373 1.00 49.69 1043 PRO A O 1
ATOM 7992 N N . PRO A 1 1044 ? -40.665 53.251 -33.378 1.00 45.25 1044 PRO A N 1
ATOM 7993 C CA . PRO A 1 1044 ? -41.248 53.841 -34.569 1.00 45.25 1044 PRO A CA 1
ATOM 7994 C C . PRO A 1 1044 ? -40.137 53.944 -35.620 1.00 45.25 1044 PRO A C 1
ATOM 7996 O O . PRO A 1 1044 ? -38.998 54.243 -35.245 1.00 45.25 1044 PRO A O 1
ATOM 7999 N N . PRO A 1 1045 ? -40.434 53.726 -36.910 1.00 45.41 1045 PRO A N 1
ATOM 8000 C CA . PRO A 1 1045 ? -39.495 54.062 -37.969 1.00 45.41 1045 PRO A CA 1
ATOM 8001 C C . PRO A 1 1045 ? -39.116 55.541 -37.817 1.00 45.41 1045 PRO A C 1
ATOM 8003 O O . PRO A 1 1045 ? -39.986 56.409 -37.866 1.00 45.41 1045 PRO A O 1
ATOM 8006 N N . ASP A 1 1046 ? -37.845 55.815 -37.542 1.00 48.56 1046 ASP A N 1
ATOM 8007 C CA . ASP A 1 1046 ? -37.289 57.165 -37.576 1.00 48.56 1046 ASP A CA 1
ATOM 8008 C C . ASP A 1 1046 ? -36.743 57.376 -38.987 1.00 48.56 1046 ASP A C 1
ATOM 8010 O O . ASP A 1 1046 ? -35.832 56.660 -39.405 1.00 48.56 1046 ASP A O 1
ATOM 8014 N N . ASP A 1 1047 ? -37.277 58.359 -39.713 1.00 47.34 1047 ASP A N 1
ATOM 8015 C CA . ASP A 1 1047 ? -36.802 58.727 -41.054 1.00 47.34 1047 ASP A CA 1
ATOM 8016 C C . ASP A 1 1047 ? -35.332 59.221 -41.041 1.00 47.34 1047 ASP A C 1
ATOM 8018 O O . ASP A 1 1047 ? -34.729 59.408 -42.095 1.00 47.34 1047 ASP A O 1
ATOM 8022 N N . ASN A 1 1048 ? -34.722 59.377 -39.855 1.00 49.72 1048 ASN A N 1
ATOM 8023 C CA . ASN A 1 1048 ? -33.300 59.659 -39.646 1.00 49.72 1048 ASN A CA 1
ATOM 8024 C C . ASN A 1 1048 ? -32.475 58.453 -39.149 1.00 49.72 1048 ASN A C 1
ATOM 8026 O O . ASN A 1 1048 ? -31.365 58.648 -38.637 1.00 49.72 1048 ASN A O 1
ATOM 8030 N N . GLN A 1 1049 ? -32.943 57.205 -39.302 1.00 42.09 1049 GLN A N 1
ATOM 8031 C CA . GLN A 1 1049 ? -32.115 56.001 -39.104 1.00 42.09 1049 GLN A CA 1
ATOM 8032 C C . GLN A 1 1049 ? -31.027 55.855 -40.199 1.00 42.09 1049 GLN A C 1
ATOM 8034 O O . GLN A 1 1049 ? -31.052 54.973 -41.043 1.00 42.09 1049 GLN A O 1
ATOM 8039 N N . ARG A 1 1050 ? -30.044 56.762 -40.124 1.00 47.84 1050 ARG A N 1
ATOM 8040 C CA . ARG A 1 1050 ? -28.623 56.729 -40.520 1.00 47.84 1050 ARG A CA 1
ATOM 8041 C C . ARG A 1 1050 ? -28.245 55.980 -41.809 1.00 47.84 1050 ARG A C 1
ATOM 8043 O O . ARG A 1 1050 ? -27.707 54.875 -41.753 1.00 47.84 1050 ARG A O 1
ATOM 8050 N N . ASP A 1 1051 ? -28.298 56.701 -42.927 1.00 39.25 1051 ASP A N 1
ATOM 8051 C CA . ASP A 1 1051 ? -27.335 56.535 -44.021 1.00 39.25 1051 ASP A CA 1
ATOM 8052 C C . ASP A 1 1051 ? -25.938 57.049 -43.592 1.00 39.25 1051 ASP A C 1
ATOM 8054 O O . ASP A 1 1051 ? -25.803 58.138 -43.040 1.00 39.25 1051 ASP A O 1
ATOM 8058 N N . CYS A 1 1052 ? -24.912 56.224 -43.834 1.00 35.97 1052 CYS A N 1
ATOM 8059 C CA . CYS A 1 1052 ? -23.460 56.484 -43.868 1.00 35.97 1052 CYS A CA 1
ATOM 8060 C C . CYS A 1 1052 ? -22.798 57.362 -42.771 1.00 35.97 1052 CYS A C 1
ATOM 8062 O O . CYS A 1 1052 ? -22.907 58.585 -42.756 1.00 35.97 1052 CYS A O 1
ATOM 8064 N N . LYS A 1 1053 ? -21.918 56.756 -41.953 1.00 46.75 1053 LYS A N 1
ATOM 8065 C CA . LYS A 1 1053 ? -20.838 57.486 -41.256 1.00 46.75 1053 LYS A CA 1
ATOM 8066 C C . LYS A 1 1053 ? -19.613 57.596 -42.170 1.00 46.75 1053 LYS A C 1
ATOM 8068 O O . LYS A 1 1053 ? -19.181 56.585 -42.718 1.00 46.75 1053 LYS A O 1
ATOM 8073 N N . ILE A 1 1054 ? -19.046 58.794 -42.309 1.00 43.72 1054 ILE A N 1
ATOM 8074 C CA . ILE A 1 1054 ? -17.757 59.005 -42.983 1.00 43.72 1054 ILE A CA 1
ATOM 8075 C C . ILE A 1 1054 ? -16.650 58.839 -41.940 1.00 43.72 1054 ILE A C 1
ATOM 8077 O O . ILE A 1 1054 ? -16.704 59.439 -40.870 1.00 43.72 1054 ILE A O 1
ATOM 8081 N N . LEU A 1 1055 ? -15.674 57.993 -42.253 1.00 39.69 1055 LEU A N 1
ATOM 8082 C CA . LEU A 1 1055 ? -14.480 57.749 -41.452 1.00 39.69 1055 LEU A CA 1
ATOM 8083 C C . LEU A 1 1055 ? -13.354 58.586 -42.063 1.00 39.69 1055 LEU A C 1
ATOM 8085 O O . LEU A 1 1055 ? -12.942 58.313 -43.190 1.00 39.69 1055 LEU A O 1
ATOM 8089 N N . ASN A 1 1056 ? -12.894 59.616 -41.354 1.00 46.81 1056 ASN A N 1
ATOM 8090 C CA . ASN A 1 1056 ? -11.746 60.407 -41.790 1.00 46.81 1056 ASN A CA 1
ATOM 8091 C C . ASN A 1 1056 ? -10.473 59.837 -41.162 1.00 46.81 1056 ASN A C 1
ATOM 8093 O O . ASN A 1 1056 ? -10.424 59.577 -39.958 1.00 46.81 1056 ASN A O 1
ATOM 8097 N N . VAL A 1 1057 ? -9.462 59.624 -42.004 1.00 47.91 1057 VAL A N 1
ATOM 8098 C CA . VAL A 1 1057 ? -8.148 59.104 -41.621 1.00 47.91 1057 VAL A CA 1
ATOM 8099 C C . VAL A 1 1057 ? -7.111 60.116 -42.077 1.00 47.91 1057 VAL A C 1
ATOM 8101 O O . VAL A 1 1057 ? -6.942 60.332 -43.277 1.00 47.91 1057 VAL A O 1
ATOM 8104 N N . GLU A 1 1058 ? -6.423 60.735 -41.124 1.00 53.50 1058 GLU A N 1
ATOM 8105 C CA . GLU A 1 1058 ? -5.375 61.716 -41.397 1.00 53.50 1058 GLU A CA 1
ATOM 8106 C C . GLU A 1 1058 ? -4.056 61.266 -40.757 1.00 53.50 1058 GLU A C 1
ATOM 8108 O O . GLU A 1 1058 ? -4.023 60.814 -39.610 1.00 53.50 1058 GLU A O 1
ATOM 8113 N N . SER A 1 1059 ? -2.957 61.382 -41.508 1.00 52.56 1059 SER A N 1
ATOM 8114 C CA . SER A 1 1059 ? -1.601 61.212 -40.980 1.00 52.56 1059 SER A CA 1
ATOM 8115 C C . SER A 1 1059 ? -1.072 62.556 -40.486 1.00 52.56 1059 SER A C 1
ATOM 8117 O O . SER A 1 1059 ? -1.089 63.537 -41.235 1.00 52.56 1059 SER A O 1
ATOM 8119 N N . THR A 1 1060 ? -0.553 62.607 -39.264 1.00 49.97 1060 THR A N 1
ATOM 8120 C CA . THR A 1 1060 ? 0.012 63.826 -38.676 1.00 49.97 1060 THR A CA 1
ATOM 8121 C C . THR A 1 1060 ? 1.224 64.310 -39.489 1.00 49.97 1060 THR A C 1
ATOM 8123 O O . THR A 1 1060 ? 2.145 63.529 -39.747 1.00 49.97 1060 THR A O 1
ATOM 8126 N N . PRO A 1 1061 ? 1.281 65.586 -39.909 1.00 50.88 1061 PRO A N 1
ATOM 8127 C CA . PRO A 1 1061 ? 2.294 66.056 -40.845 1.00 50.88 1061 PRO A CA 1
ATOM 8128 C C . PRO A 1 1061 ? 3.584 66.488 -40.128 1.00 50.88 1061 PRO A C 1
ATOM 8130 O O . PRO A 1 1061 ? 3.926 67.663 -40.152 1.00 50.88 1061 PRO A O 1
ATOM 8133 N N . SER A 1 1062 ? 4.308 65.554 -39.497 1.00 52.06 1062 SER A N 1
ATOM 8134 C CA . SER A 1 1062 ? 5.774 65.637 -39.309 1.00 52.06 1062 SER A CA 1
ATOM 8135 C C . SER A 1 1062 ? 6.330 64.417 -38.553 1.00 52.06 1062 SER A C 1
ATOM 8137 O O . SER A 1 1062 ? 6.238 64.361 -37.330 1.00 52.06 1062 SER A O 1
ATOM 8139 N N . GLY A 1 1063 ? 6.988 63.500 -39.272 1.00 47.59 1063 GLY A N 1
ATOM 8140 C CA . GLY A 1 1063 ? 7.831 62.430 -38.707 1.00 47.59 1063 GLY A CA 1
ATOM 8141 C C . GLY A 1 1063 ? 7.203 61.032 -38.759 1.00 47.59 1063 GLY A C 1
ATOM 8142 O O . GLY A 1 1063 ? 6.074 60.861 -38.329 1.00 47.59 1063 GLY A O 1
ATOM 8143 N N . THR A 1 1064 ? 7.946 60.078 -39.344 1.00 47.94 1064 THR A N 1
ATOM 8144 C CA . THR A 1 1064 ? 7.660 58.637 -39.565 1.00 47.94 1064 THR A CA 1
ATOM 8145 C C . THR A 1 1064 ? 6.292 58.132 -39.094 1.00 47.94 1064 THR A C 1
ATOM 8147 O O . THR A 1 1064 ? 6.062 57.931 -37.906 1.00 47.94 1064 THR A O 1
ATOM 8150 N N . ALA A 1 1065 ? 5.407 57.888 -40.064 1.00 52.47 1065 ALA A N 1
ATOM 8151 C CA . ALA A 1 1065 ? 4.030 57.456 -39.864 1.00 52.47 1065 ALA A CA 1
ATOM 8152 C C . ALA A 1 1065 ? 3.935 56.055 -39.233 1.00 52.47 1065 ALA A C 1
ATOM 8154 O O . ALA A 1 1065 ? 3.937 55.049 -39.938 1.00 52.47 1065 ALA A O 1
ATOM 8155 N N . THR A 1 1066 ? 3.813 55.993 -37.909 1.00 47.41 1066 THR A N 1
ATOM 8156 C CA . THR A 1 1066 ? 3.381 54.786 -37.180 1.00 47.41 1066 THR A CA 1
ATOM 8157 C C . THR A 1 1066 ? 2.059 54.982 -36.437 1.00 47.41 1066 THR A C 1
ATOM 8159 O O . THR A 1 1066 ? 1.592 54.056 -35.784 1.00 47.41 1066 THR A O 1
ATOM 8162 N N . GLU A 1 1067 ? 1.418 56.148 -36.561 1.00 43.22 1067 GLU A N 1
ATOM 8163 C CA . GLU A 1 1067 ? 0.153 56.450 -35.886 1.00 43.22 1067 GLU A CA 1
ATOM 8164 C C . GLU A 1 1067 ? -0.874 57.033 -36.870 1.00 43.22 1067 GLU A C 1
ATOM 8166 O O . GLU A 1 1067 ? -0.606 58.012 -37.570 1.00 43.22 1067 GLU A O 1
ATOM 8171 N N . LEU A 1 1068 ? -2.051 56.402 -36.939 1.00 46.66 1068 LEU A N 1
ATOM 8172 C CA . LEU A 1 1068 ? -3.221 56.884 -37.674 1.00 46.66 1068 LEU A CA 1
ATOM 8173 C C . LEU A 1 1068 ? -4.260 57.349 -36.658 1.00 46.66 1068 LEU A C 1
ATOM 8175 O O . LEU A 1 1068 ? -4.680 56.568 -35.804 1.00 46.66 1068 LEU A O 1
ATOM 8179 N N . THR A 1 1069 ? -4.703 58.600 -36.772 1.00 44.28 1069 THR A N 1
ATOM 8180 C CA . THR A 1 1069 ? -5.810 59.106 -35.953 1.00 44.28 1069 THR A CA 1
ATOM 8181 C C . THR A 1 1069 ? -7.118 58.910 -36.710 1.00 44.28 1069 THR A C 1
ATOM 8183 O O . THR A 1 1069 ? -7.261 59.373 -37.842 1.00 44.28 1069 THR A O 1
ATOM 8186 N N . TYR A 1 1070 ? -8.079 58.235 -36.079 1.00 44.22 1070 TYR A N 1
ATOM 8187 C CA . TYR A 1 1070 ? -9.440 58.087 -36.589 1.00 44.22 1070 TYR A CA 1
ATOM 8188 C C . TYR A 1 1070 ? -10.359 59.050 -35.843 1.00 44.22 1070 TYR A C 1
ATOM 8190 O O . TYR A 1 1070 ? -10.418 59.008 -34.612 1.00 44.22 1070 TYR A O 1
ATOM 8198 N N . SER A 1 1071 ? -11.122 59.871 -36.563 1.00 52.00 1071 SER A N 1
ATOM 8199 C CA . SER A 1 1071 ? -12.244 60.604 -35.973 1.00 52.00 1071 SER A CA 1
ATOM 8200 C C . SER A 1 1071 ? -13.568 60.150 -36.583 1.00 52.00 1071 SER A C 1
ATOM 8202 O O . SER A 1 1071 ? -13.689 59.886 -37.781 1.00 52.00 1071 SER A O 1
ATOM 8204 N N . ILE A 1 1072 ? -14.576 60.022 -35.719 1.00 46.59 1072 ILE A N 1
ATOM 8205 C CA . ILE A 1 1072 ? -15.968 59.806 -36.108 1.00 46.59 1072 ILE A CA 1
ATOM 8206 C C . ILE A 1 1072 ? -16.719 61.065 -35.697 1.00 46.59 1072 ILE A C 1
ATOM 8208 O O . ILE A 1 1072 ? -17.274 61.131 -34.599 1.00 46.59 1072 ILE A O 1
ATOM 8212 N N . ASP A 1 1073 ? -16.733 62.067 -36.568 1.00 45.88 1073 ASP A N 1
ATOM 8213 C CA . ASP A 1 1073 ? -17.535 63.257 -36.317 1.00 45.88 1073 ASP A CA 1
ATOM 8214 C C . ASP A 1 1073 ? -19.005 62.989 -36.646 1.00 45.88 1073 ASP A C 1
ATOM 8216 O O . ASP A 1 1073 ? -19.364 62.425 -37.682 1.00 45.88 1073 ASP A O 1
ATOM 8220 N N . GLN A 1 1074 ? -19.881 63.391 -35.728 1.00 42.78 1074 GLN A N 1
ATOM 8221 C CA . GLN A 1 1074 ? -21.318 63.433 -35.963 1.00 42.78 1074 GLN A CA 1
ATOM 8222 C C . GLN A 1 1074 ? -21.672 64.869 -36.348 1.00 42.78 1074 GLN A C 1
ATOM 8224 O O . GLN A 1 1074 ? -21.605 65.771 -35.516 1.00 42.78 1074 GLN A O 1
ATOM 8229 N N . ASN A 1 1075 ? -22.025 65.089 -37.615 1.00 44.00 1075 ASN A N 1
ATOM 8230 C CA . ASN A 1 1075 ? -22.499 66.388 -38.081 1.00 44.00 1075 ASN A CA 1
ATOM 8231 C C . ASN A 1 1075 ? -23.927 66.623 -37.568 1.00 44.00 1075 ASN A C 1
ATOM 8233 O O . ASN A 1 1075 ? -24.901 66.237 -38.214 1.00 44.00 1075 ASN A O 1
ATOM 8237 N N . PHE A 1 1076 ? -24.056 67.211 -36.382 1.00 42.91 1076 PHE A N 1
ATOM 8238 C CA . PHE A 1 1076 ? -25.332 67.725 -35.905 1.00 42.91 1076 PHE A CA 1
ATOM 8239 C C . PHE A 1 1076 ? -25.539 69.121 -36.494 1.00 42.91 1076 PHE A C 1
ATOM 8241 O O . PHE A 1 1076 ? -24.861 70.071 -36.104 1.00 42.91 1076 PHE A O 1
ATOM 8248 N N . GLY A 1 1077 ? -26.488 69.258 -37.422 1.00 46.41 1077 GLY A N 1
ATOM 8249 C CA . GLY A 1 1077 ? -27.029 70.576 -37.740 1.00 46.41 1077 GLY A CA 1
ATOM 8250 C C . GLY A 1 1077 ? -27.618 71.208 -36.466 1.00 46.41 1077 GLY A C 1
ATOM 8251 O O . GLY A 1 1077 ? -28.184 70.478 -35.646 1.00 46.41 1077 GLY A O 1
ATOM 8252 N N . PRO A 1 1078 ? -27.471 72.527 -36.255 1.00 41.72 1078 PRO A N 1
ATOM 8253 C CA . PRO A 1 1078 ? -28.077 73.191 -35.109 1.00 41.72 1078 PRO A CA 1
ATOM 8254 C C . PRO A 1 1078 ? -29.605 73.040 -35.198 1.00 41.72 1078 PRO A C 1
ATOM 8256 O O . PRO A 1 1078 ? -30.192 73.391 -36.217 1.00 41.72 1078 PRO A O 1
ATOM 8259 N N . ASP A 1 1079 ? -30.202 72.502 -34.131 1.00 51.16 1079 ASP A N 1
ATOM 8260 C CA . ASP A 1 1079 ? -31.639 72.250 -33.904 1.00 51.16 1079 ASP A CA 1
ATOM 8261 C C . ASP A 1 1079 ? -32.232 70.916 -34.399 1.00 51.16 1079 ASP A C 1
ATOM 8263 O O . ASP A 1 1079 ? -33.177 70.880 -35.185 1.00 51.16 1079 ASP A O 1
ATOM 8267 N N . SER A 1 1080 ? -31.789 69.797 -33.812 1.00 41.56 1080 SER A N 1
ATOM 8268 C CA . SER A 1 1080 ? -32.597 68.565 -33.770 1.00 41.56 1080 SER A CA 1
ATOM 8269 C C . SER A 1 1080 ? -32.909 68.164 -32.326 1.00 41.56 1080 SER A C 1
ATOM 8271 O O . SER A 1 1080 ? -32.287 67.281 -31.736 1.00 41.56 1080 SER A O 1
ATOM 8273 N N . HIS A 1 1081 ? -33.877 68.855 -31.724 1.00 40.28 1081 HIS A N 1
ATOM 8274 C CA . HIS A 1 1081 ? -34.551 68.382 -30.519 1.00 40.28 1081 HIS A CA 1
ATOM 8275 C C . HIS A 1 1081 ? -35.868 67.725 -30.935 1.00 40.28 1081 HIS A C 1
ATOM 8277 O O . HIS A 1 1081 ? -36.764 68.396 -31.445 1.00 40.28 1081 HIS A O 1
ATOM 8283 N N . ALA A 1 1082 ? -36.012 66.424 -30.683 1.00 41.12 1082 ALA A N 1
ATOM 8284 C CA . ALA A 1 1082 ? -37.304 65.754 -30.748 1.00 41.12 1082 ALA A CA 1
ATOM 8285 C C . ALA A 1 1082 ? -38.195 66.304 -29.617 1.00 41.12 1082 ALA A C 1
ATOM 8287 O O . ALA A 1 1082 ? -38.155 65.842 -28.480 1.00 41.12 1082 ALA A O 1
ATOM 8288 N N . THR A 1 1083 ? -38.972 67.347 -29.905 1.00 41.56 1083 THR A N 1
ATOM 8289 C CA . THR A 1 1083 ? -39.777 68.084 -28.914 1.00 41.56 1083 THR A CA 1
ATOM 8290 C C . THR A 1 1083 ? -41.083 67.383 -28.523 1.00 41.56 1083 THR A C 1
ATOM 8292 O O . THR A 1 1083 ? -41.904 67.965 -27.818 1.00 41.56 1083 THR A O 1
ATOM 8295 N N . SER A 1 1084 ? -41.303 66.125 -28.924 1.00 50.53 1084 SER A N 1
ATOM 8296 C CA . SER A 1 1084 ? -42.529 65.393 -28.574 1.00 50.53 1084 SER A CA 1
ATOM 8297 C C . SER A 1 1084 ? -42.377 63.865 -28.586 1.00 50.53 1084 SER A C 1
ATOM 8299 O O . SER A 1 1084 ? -43.034 63.161 -29.345 1.00 50.53 1084 SER A O 1
ATOM 8301 N N . CYS A 1 1085 ? -41.556 63.320 -27.687 1.00 42.91 1085 CYS A N 1
ATOM 8302 C CA . CYS A 1 1085 ? -41.543 61.878 -27.413 1.00 42.91 1085 CYS A CA 1
ATOM 8303 C C . CYS A 1 1085 ? -42.318 61.599 -26.117 1.00 42.91 1085 CYS A C 1
ATOM 8305 O O . CYS A 1 1085 ? -41.822 61.847 -25.019 1.00 42.91 1085 CYS A O 1
ATOM 8307 N N . GLY A 1 1086 ? -43.556 61.113 -26.224 1.00 43.03 1086 GLY A N 1
ATOM 8308 C CA . GLY A 1 1086 ? -44.356 60.722 -25.060 1.00 43.03 1086 GLY A CA 1
ATOM 8309 C C . GLY A 1 1086 ? -43.755 59.505 -24.349 1.00 43.03 1086 GLY A C 1
ATOM 8310 O O . GLY A 1 1086 ? -43.679 58.424 -24.925 1.00 43.03 1086 GLY A O 1
ATOM 8311 N N . HIS A 1 1087 ? -43.340 59.651 -23.090 1.00 42.16 1087 HIS A N 1
ATOM 8312 C CA . HIS A 1 1087 ? -42.864 58.526 -22.281 1.00 42.16 1087 HIS A CA 1
ATOM 8313 C C . HIS A 1 1087 ? -44.036 57.617 -21.857 1.00 42.16 1087 HIS A C 1
ATOM 8315 O O . HIS A 1 1087 ? -44.950 58.070 -21.161 1.00 42.16 1087 HIS A O 1
ATOM 8321 N N . LYS A 1 1088 ? -44.009 56.321 -22.212 1.00 44.44 1088 LYS A N 1
ATOM 8322 C CA . LYS A 1 1088 ? -44.871 55.307 -21.571 1.00 44.44 1088 LYS A CA 1
ATOM 8323 C C . LYS A 1 1088 ? -44.330 55.003 -20.162 1.00 44.44 1088 LYS A C 1
ATOM 8325 O O . LYS A 1 1088 ? -43.133 54.829 -19.976 1.00 44.44 1088 LYS A O 1
ATOM 8330 N N . LYS A 1 1089 ? -45.226 54.906 -19.170 1.00 46.69 1089 LYS A N 1
ATOM 8331 C CA . LYS A 1 1089 ? -44.916 54.618 -17.751 1.00 46.69 1089 LYS A CA 1
ATOM 8332 C C . LYS A 1 1089 ? -44.965 53.118 -17.391 1.00 46.69 1089 LYS A C 1
ATOM 8334 O O . LYS A 1 1089 ? -45.276 52.782 -16.253 1.00 46.69 1089 LYS A O 1
ATOM 8339 N N . SER A 1 1090 ? -44.738 52.199 -18.333 1.00 49.31 1090 SER A N 1
ATOM 8340 C CA . SER A 1 1090 ? -44.723 50.763 -18.002 1.00 49.31 1090 SER A CA 1
ATOM 8341 C C . SER A 1 1090 ? -43.338 50.338 -17.519 1.00 49.31 1090 SER A C 1
ATOM 8343 O O . SER A 1 1090 ? -42.349 50.596 -18.197 1.00 49.31 1090 SER A O 1
ATOM 8345 N N . VAL A 1 1091 ? -43.265 49.636 -16.387 1.00 48.50 109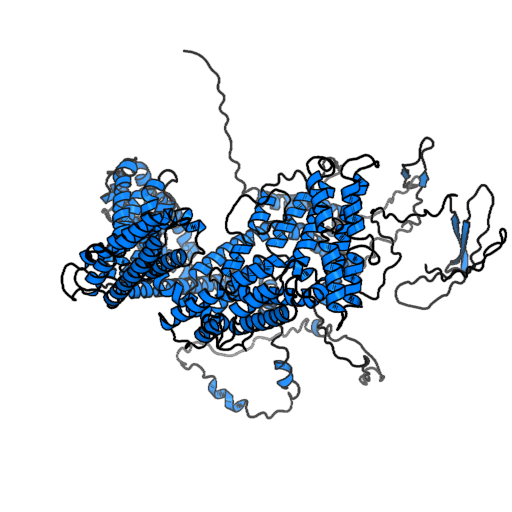1 VAL A N 1
ATOM 8346 C CA . VAL A 1 1091 ? -42.005 49.214 -15.740 1.00 48.50 1091 VAL A CA 1
ATOM 8347 C C . VAL A 1 1091 ? -41.117 48.360 -16.669 1.00 48.50 1091 VAL A C 1
ATOM 8349 O O . VAL A 1 1091 ? -39.896 48.459 -16.606 1.00 48.50 1091 VAL A O 1
ATOM 8352 N N . GLY A 1 1092 ? -41.709 47.626 -17.622 1.00 53.59 1092 GLY A N 1
ATOM 8353 C CA . GLY A 1 1092 ? -40.991 46.858 -18.654 1.00 53.59 1092 GLY A CA 1
ATOM 8354 C C . GLY A 1 1092 ? -40.283 47.683 -19.744 1.00 53.59 1092 GLY A C 1
ATOM 8355 O O . GLY A 1 1092 ? -39.605 47.106 -20.582 1.00 53.59 1092 GLY A O 1
ATOM 8356 N N . TYR A 1 1093 ? -40.406 49.016 -19.741 1.00 46.72 1093 TYR A N 1
ATOM 8357 C CA . TYR A 1 1093 ? -39.741 49.915 -20.699 1.00 46.72 1093 TYR A CA 1
ATOM 8358 C C . TYR A 1 1093 ? -38.267 50.184 -20.344 1.00 46.72 1093 TYR A C 1
ATOM 8360 O O . TYR A 1 1093 ? -37.435 50.391 -21.223 1.00 46.72 1093 TYR A O 1
ATOM 8368 N N . TYR A 1 1094 ? -37.917 50.154 -19.055 1.00 50.72 1094 TYR A N 1
ATOM 8369 C CA . TYR A 1 1094 ? -36.565 50.471 -18.576 1.00 50.72 1094 TYR A CA 1
ATOM 8370 C C . TYR A 1 1094 ? -35.471 49.445 -18.946 1.00 50.72 1094 TYR A C 1
ATOM 8372 O O . TYR A 1 1094 ? -34.354 49.881 -19.227 1.00 50.72 1094 TYR A O 1
ATOM 8380 N N . PRO A 1 1095 ? -35.743 48.126 -19.041 1.00 53.72 1095 PRO A N 1
ATOM 8381 C CA . PRO A 1 1095 ? -34.760 47.143 -19.505 1.00 53.72 1095 PRO A CA 1
ATOM 8382 C C . PRO A 1 1095 ? -34.236 47.391 -20.927 1.00 53.72 1095 PRO A C 1
ATOM 8384 O O . PRO A 1 1095 ? -33.119 46.994 -21.236 1.00 53.72 1095 PRO A O 1
ATOM 8387 N N . HIS A 1 1096 ? -34.996 48.070 -21.796 1.00 48.97 1096 HIS A N 1
ATOM 8388 C CA . HIS A 1 1096 ? -34.572 48.358 -23.174 1.00 48.97 1096 HIS A CA 1
ATOM 8389 C C . HIS A 1 1096 ? -33.460 49.418 -23.274 1.00 48.97 1096 HIS A C 1
ATOM 8391 O O . HIS A 1 1096 ? -32.809 49.515 -24.312 1.00 48.97 1096 HIS A O 1
ATOM 8397 N N . PHE A 1 1097 ? -33.217 50.199 -22.213 1.00 49.19 1097 PHE A N 1
ATOM 8398 C CA . PHE A 1 1097 ? -32.186 51.249 -22.189 1.00 49.19 1097 PHE A CA 1
ATOM 8399 C C . PHE A 1 1097 ? -30.855 50.800 -21.596 1.00 49.19 1097 PHE A C 1
ATOM 8401 O O . PHE A 1 1097 ? -29.900 51.576 -21.604 1.00 49.19 1097 PHE A O 1
ATOM 8408 N N . ILE A 1 1098 ? -30.774 49.575 -21.077 1.00 54.62 1098 ILE A N 1
ATOM 8409 C CA . ILE A 1 1098 ? -29.540 49.057 -20.500 1.00 54.62 1098 ILE A CA 1
ATOM 8410 C C . ILE A 1 1098 ? -28.897 48.140 -21.546 1.00 54.62 1098 ILE A C 1
ATOM 8412 O O . ILE A 1 1098 ? -29.394 47.036 -21.771 1.00 54.62 1098 ILE A O 1
ATOM 8416 N N . PRO A 1 1099 ? -27.828 48.580 -22.237 1.00 51.22 1099 PRO A N 1
ATOM 8417 C CA . PRO A 1 1099 ? -27.192 47.751 -23.247 1.00 51.22 1099 PRO A CA 1
ATOM 8418 C C . PRO A 1 1099 ? -26.631 46.471 -22.602 1.00 51.22 1099 PRO A C 1
ATOM 8420 O O . PRO A 1 1099 ? -26.079 46.546 -21.499 1.00 51.22 1099 PRO A O 1
ATOM 8423 N N . PRO A 1 1100 ? -26.718 45.307 -23.276 1.00 49.72 1100 PRO A N 1
ATOM 8424 C CA . PRO A 1 1100 ? -26.288 44.018 -22.724 1.00 49.72 1100 PRO A CA 1
ATOM 8425 C C . PRO A 1 1100 ? -24.854 44.026 -22.176 1.00 49.72 1100 PRO A C 1
ATOM 8427 O O . PRO A 1 1100 ? -24.573 43.407 -21.154 1.00 49.72 1100 PRO A O 1
ATOM 8430 N N . SER A 1 1101 ? -23.959 44.798 -22.799 1.00 49.47 1101 SER A N 1
ATOM 8431 C CA . SER A 1 1101 ? -22.575 44.977 -22.351 1.00 49.47 1101 SER A CA 1
ATOM 8432 C C . SER A 1 1101 ? -22.461 45.587 -20.950 1.00 49.47 1101 SER A C 1
ATOM 8434 O O . SER A 1 1101 ? -21.588 45.187 -20.186 1.00 49.47 1101 SER A O 1
ATOM 8436 N N . LEU A 1 1102 ? -23.353 46.510 -20.576 1.00 51.44 1102 LEU A N 1
ATOM 8437 C CA . LEU A 1 1102 ? -23.335 47.162 -19.265 1.00 51.44 1102 LEU A CA 1
ATOM 8438 C C . LEU A 1 1102 ? -23.848 46.226 -18.159 1.00 51.44 1102 LEU A C 1
ATOM 8440 O O . LEU A 1 1102 ? -23.315 46.238 -17.055 1.00 51.44 1102 LEU A O 1
ATOM 8444 N N . MET A 1 1103 ? -24.836 45.374 -18.456 1.00 52.66 1103 MET A N 1
ATOM 8445 C CA . MET A 1 1103 ? -25.320 44.355 -17.512 1.00 52.66 1103 MET A CA 1
ATOM 8446 C C . MET A 1 1103 ? -24.298 43.241 -17.286 1.00 52.66 1103 MET A C 1
ATOM 8448 O O . MET A 1 1103 ? -24.122 42.808 -16.151 1.00 52.66 1103 MET A O 1
ATOM 8452 N N . VAL A 1 1104 ? -23.588 42.819 -18.337 1.00 50.06 1104 VAL A N 1
ATOM 8453 C CA . VAL A 1 1104 ? -22.489 41.847 -18.227 1.00 50.06 1104 VAL A CA 1
ATOM 8454 C C . VAL A 1 1104 ? -21.345 42.425 -17.388 1.00 50.06 1104 VAL A C 1
ATOM 8456 O O . VAL A 1 1104 ? -20.877 41.763 -16.468 1.00 50.06 1104 VAL A O 1
ATOM 8459 N N . LEU A 1 1105 ? -20.956 43.686 -17.610 1.00 49.62 1105 LEU A N 1
ATOM 8460 C CA . LEU A 1 1105 ? -19.905 44.348 -16.824 1.00 49.62 1105 LEU A CA 1
ATOM 8461 C C . LEU A 1 1105 ? -20.271 44.511 -15.339 1.00 49.62 1105 LEU A C 1
ATOM 8463 O O . LEU A 1 1105 ? -19.419 44.302 -14.478 1.00 49.62 1105 LEU A O 1
ATOM 8467 N N . VAL A 1 1106 ? -21.529 44.843 -15.029 1.00 53.41 1106 VAL A N 1
ATOM 8468 C CA . VAL A 1 1106 ? -22.015 44.972 -13.641 1.00 53.41 1106 VAL A CA 1
ATOM 8469 C C . VAL A 1 1106 ? -22.186 43.600 -12.971 1.00 53.41 1106 VAL A C 1
ATOM 8471 O O . VAL A 1 1106 ? -21.846 43.449 -11.801 1.00 53.41 1106 VAL A O 1
ATOM 8474 N N . GLY A 1 1107 ? -22.650 42.583 -13.704 1.00 49.03 1107 GLY A N 1
ATOM 8475 C CA . GLY A 1 1107 ? -22.800 41.212 -13.199 1.00 49.03 1107 GLY A CA 1
ATOM 8476 C C . GLY A 1 1107 ? -21.475 40.477 -12.966 1.00 49.03 1107 GLY A C 1
ATOM 8477 O O . GLY A 1 1107 ? -21.419 39.581 -12.129 1.00 49.03 1107 GLY A O 1
ATOM 8478 N N . MET A 1 1108 ? -20.399 40.875 -13.653 1.00 40.50 1108 MET A N 1
ATOM 8479 C CA . MET A 1 1108 ? -19.054 40.304 -13.487 1.00 40.50 1108 MET A CA 1
ATOM 8480 C C . MET A 1 1108 ? -18.281 40.852 -12.275 1.00 40.50 1108 MET A C 1
ATOM 8482 O O . MET A 1 1108 ? -17.163 40.406 -12.030 1.00 40.50 1108 MET A O 1
ATOM 8486 N N . GLY A 1 1109 ? -18.836 41.805 -11.513 1.00 42.41 1109 GLY A N 1
ATOM 8487 C CA . GLY A 1 1109 ? -18.209 42.308 -10.283 1.00 42.41 1109 GLY A CA 1
ATOM 8488 C C . GLY A 1 1109 ? -16.841 42.978 -10.480 1.00 42.41 1109 GLY A C 1
ATOM 8489 O O . GLY A 1 1109 ? -16.056 43.044 -9.537 1.00 42.41 1109 GLY A O 1
ATOM 8490 N N . LEU A 1 1110 ? -16.533 43.468 -11.686 1.00 41.06 1110 LEU A N 1
ATOM 8491 C CA . LEU A 1 1110 ? -15.278 44.166 -11.973 1.00 41.06 1110 LEU A CA 1
ATOM 8492 C C . LEU A 1 1110 ? -15.275 45.548 -11.290 1.00 41.06 1110 LEU A C 1
ATOM 8494 O O . LEU A 1 1110 ? -16.135 46.377 -11.602 1.00 41.06 1110 LEU A O 1
ATOM 8498 N N . PRO A 1 1111 ? -14.320 45.853 -10.391 1.00 40.59 1111 PRO A N 1
ATOM 8499 C CA . PRO A 1 1111 ? -14.168 47.205 -9.875 1.00 40.59 1111 PRO A CA 1
ATOM 8500 C C . PRO A 1 1111 ? -13.659 48.108 -11.007 1.00 40.59 1111 PRO A C 1
ATOM 8502 O O . PRO A 1 1111 ? -12.521 47.980 -11.448 1.00 40.59 1111 PRO A O 1
ATOM 8505 N N . LEU A 1 1112 ? -14.504 49.020 -11.493 1.00 38.97 1112 LEU A N 1
ATOM 8506 C CA . LEU A 1 1112 ? -14.120 50.059 -12.453 1.00 38.97 1112 LEU A CA 1
ATOM 8507 C C . LEU A 1 1112 ? -13.849 51.370 -11.695 1.00 38.97 1112 LEU A C 1
ATOM 8509 O O . LEU A 1 1112 ? -14.795 52.099 -11.385 1.00 38.97 1112 LEU A O 1
ATOM 8513 N N . PRO A 1 1113 ? -12.590 51.706 -11.360 1.00 32.88 1113 PRO A N 1
ATOM 8514 C CA . PRO A 1 1113 ? -12.285 53.007 -10.788 1.00 32.88 1113 PRO A CA 1
ATOM 8515 C C . PRO A 1 1113 ? -12.434 54.086 -11.874 1.00 32.88 1113 PRO A C 1
ATOM 8517 O O . PRO A 1 1113 ? -11.773 54.023 -12.907 1.00 32.88 1113 PRO A O 1
ATOM 8520 N N . ASN A 1 1114 ? -13.275 55.094 -11.601 1.00 35.78 1114 ASN A N 1
ATOM 8521 C CA . ASN A 1 1114 ? -13.481 56.346 -12.360 1.00 35.78 1114 ASN A CA 1
ATOM 8522 C C . ASN A 1 1114 ? -14.619 56.409 -13.400 1.00 35.78 1114 ASN A C 1
ATOM 8524 O O . ASN A 1 1114 ? -14.479 57.087 -14.418 1.00 35.78 1114 ASN A O 1
ATOM 8528 N N . LEU A 1 1115 ? -15.789 55.824 -13.120 1.00 30.58 1115 LEU A N 1
ATOM 8529 C CA . LEU A 1 1115 ? -17.023 56.185 -13.834 1.00 30.58 1115 LEU A CA 1
ATOM 8530 C C . LEU A 1 1115 ? -17.966 56.997 -12.927 1.00 30.58 1115 LEU A C 1
ATOM 8532 O O . LEU A 1 1115 ? -18.701 56.442 -12.115 1.00 30.58 1115 LEU A O 1
ATOM 8536 N N . THR A 1 1116 ? -17.963 58.325 -13.070 1.00 27.94 1116 THR A N 1
ATOM 8537 C CA . THR A 1 1116 ? -18.925 59.211 -12.392 1.00 27.94 1116 THR A CA 1
ATOM 8538 C C . THR A 1 1116 ? -20.144 59.412 -13.291 1.00 27.94 1116 THR A C 1
ATOM 8540 O O . THR A 1 1116 ? -20.123 60.247 -14.193 1.00 27.94 1116 THR A O 1
ATOM 8543 N N . ILE A 1 1117 ? -21.219 58.653 -13.060 1.00 28.77 1117 ILE A N 1
ATOM 8544 C CA . ILE A 1 1117 ? -22.512 58.879 -13.723 1.00 28.77 1117 ILE A CA 1
ATOM 8545 C C . ILE A 1 1117 ? -23.322 59.863 -12.873 1.00 28.77 1117 ILE A C 1
ATOM 8547 O O . ILE A 1 1117 ? -23.751 59.544 -11.767 1.00 28.77 1117 ILE A O 1
ATOM 8551 N N . VAL A 1 1118 ? -23.548 61.067 -13.395 1.00 29.41 1118 VAL A N 1
ATOM 8552 C CA . VAL A 1 1118 ? -24.492 62.034 -12.820 1.00 29.41 1118 VAL A CA 1
ATOM 8553 C C . VAL A 1 1118 ? -25.816 61.901 -13.565 1.00 29.41 1118 VAL A C 1
ATOM 8555 O O . VAL A 1 1118 ? -25.846 62.178 -14.759 1.00 29.41 1118 VAL A O 1
ATOM 8558 N N . THR A 1 1119 ? -26.907 61.514 -12.886 1.00 26.64 1119 THR A N 1
ATOM 8559 C CA . THR A 1 1119 ? -28.187 62.269 -12.864 1.00 26.64 1119 THR A CA 1
ATOM 8560 C C . THR A 1 1119 ? -29.343 61.576 -12.112 1.00 26.64 1119 THR A C 1
ATOM 8562 O O . THR A 1 1119 ? -29.572 60.380 -12.226 1.00 26.64 1119 THR A O 1
ATOM 8565 N N . ALA A 1 1120 ? -30.061 62.427 -11.363 1.00 27.83 1120 ALA A N 1
ATOM 8566 C CA . ALA A 1 1120 ? -31.484 62.495 -10.987 1.00 27.83 1120 ALA A CA 1
ATOM 8567 C C . ALA A 1 1120 ? -32.334 61.232 -10.679 1.00 27.83 1120 ALA A C 1
ATOM 8569 O O . ALA A 1 1120 ? -32.547 60.330 -11.479 1.00 27.83 1120 ALA A O 1
ATOM 8570 N N . VAL A 1 1121 ? -32.940 61.301 -9.490 1.00 32.91 1121 VAL A N 1
ATOM 8571 C CA . VAL A 1 1121 ? -33.718 60.316 -8.723 1.00 32.91 1121 VAL A CA 1
ATOM 8572 C C . VAL A 1 1121 ? -35.118 60.028 -9.292 1.00 32.91 1121 VAL A C 1
ATOM 8574 O O . VAL A 1 1121 ? -35.862 60.954 -9.605 1.00 32.91 1121 VAL A O 1
ATOM 8577 N N . SER A 1 1122 ? -35.519 58.744 -9.310 1.00 32.28 1122 SER A N 1
ATOM 8578 C CA . SER A 1 1122 ? -36.759 58.260 -8.640 1.00 32.28 1122 SER A CA 1
ATOM 8579 C C . SER A 1 1122 ? -37.127 56.788 -8.896 1.00 32.28 1122 SER A C 1
ATOM 8581 O O . SER A 1 1122 ? -37.979 56.274 -8.185 1.00 32.28 1122 SER A O 1
ATOM 8583 N N . SER A 1 1123 ? -36.495 56.064 -9.831 1.00 37.41 1123 SER A N 1
ATOM 8584 C CA . SER A 1 1123 ? -36.905 54.669 -10.145 1.00 37.41 1123 SER A CA 1
ATOM 8585 C C . SER A 1 1123 ? -35.857 53.577 -9.862 1.00 37.41 1123 SER A C 1
ATOM 8587 O O . SER A 1 1123 ? -36.133 52.404 -10.076 1.00 37.41 1123 SER A O 1
ATOM 8589 N N . PHE A 1 1124 ? -34.678 53.924 -9.329 1.00 34.41 1124 PHE A N 1
ATOM 8590 C CA . PHE A 1 1124 ? -33.590 52.965 -9.048 1.00 34.41 1124 PHE A CA 1
ATOM 8591 C C . PHE A 1 1124 ? -33.624 52.364 -7.622 1.00 34.41 1124 PHE A C 1
ATOM 8593 O O . PHE A 1 1124 ? -32.886 51.429 -7.323 1.00 34.41 1124 PHE A O 1
ATOM 8600 N N . VAL A 1 1125 ? -34.493 52.877 -6.739 1.00 40.06 1125 VAL A N 1
ATOM 8601 C CA . VAL A 1 1125 ? -34.545 52.495 -5.310 1.00 40.06 1125 VAL A CA 1
ATOM 8602 C C . VAL A 1 1125 ? -35.044 51.057 -5.110 1.00 40.06 1125 VAL A C 1
ATOM 8604 O O . VAL A 1 1125 ? -34.506 50.342 -4.275 1.00 40.06 1125 VAL A O 1
ATOM 8607 N N . VAL A 1 1126 ? -35.971 50.578 -5.947 1.00 39.78 1126 VAL A N 1
ATOM 8608 C CA . VAL A 1 1126 ? -36.546 49.223 -5.816 1.00 39.78 1126 VAL A CA 1
ATOM 8609 C C . VAL A 1 1126 ? -35.556 48.121 -6.232 1.00 39.78 1126 VAL A C 1
ATOM 8611 O O . VAL A 1 1126 ? -35.581 47.025 -5.682 1.00 39.78 1126 VAL A O 1
ATOM 8614 N N . ILE A 1 1127 ? -34.638 48.406 -7.165 1.00 40.00 1127 ILE A N 1
ATOM 8615 C CA . ILE A 1 1127 ? -33.617 47.438 -7.607 1.00 40.00 1127 ILE A CA 1
ATOM 8616 C C . ILE A 1 1127 ? -32.447 47.383 -6.611 1.00 40.00 1127 ILE A C 1
ATOM 8618 O O . ILE A 1 1127 ? -31.921 46.305 -6.344 1.00 40.00 1127 ILE A O 1
ATOM 8622 N N . MET A 1 1128 ? -32.079 48.519 -6.004 1.00 38.31 1128 MET A N 1
ATOM 8623 C CA . MET A 1 1128 ? -31.034 48.560 -4.974 1.00 38.31 1128 MET A CA 1
ATOM 8624 C C . MET A 1 1128 ? -31.484 47.968 -3.631 1.00 38.31 1128 MET A C 1
ATOM 8626 O O . MET A 1 1128 ? -30.654 47.384 -2.942 1.00 38.31 1128 MET A O 1
ATOM 8630 N N . GLU A 1 1129 ? -32.771 48.037 -3.269 1.00 40.31 1129 GLU A N 1
ATOM 8631 C CA . GLU A 1 1129 ? -33.289 47.332 -2.082 1.00 40.31 1129 GLU A CA 1
ATOM 8632 C C . GLU A 1 1129 ? -33.256 45.803 -2.252 1.00 40.31 1129 GLU A C 1
ATOM 8634 O O . GLU A 1 1129 ? -32.870 45.098 -1.323 1.00 40.31 1129 GLU A O 1
ATOM 8639 N N . LEU A 1 1130 ? -33.550 45.276 -3.447 1.00 38.88 1130 LEU A N 1
ATOM 8640 C CA . LEU A 1 1130 ? -33.422 43.841 -3.745 1.00 38.88 1130 LEU A CA 1
ATOM 8641 C C . LEU A 1 1130 ? -31.959 43.362 -3.727 1.00 38.88 1130 LEU A C 1
ATOM 8643 O O . LEU A 1 1130 ? -31.672 42.286 -3.206 1.00 38.88 1130 LEU A O 1
ATOM 8647 N N . LEU A 1 1131 ? -31.024 44.176 -4.226 1.00 38.94 1131 LEU A N 1
ATOM 8648 C CA . LEU A 1 1131 ? -29.583 43.900 -4.143 1.00 38.94 1131 LEU A CA 1
ATOM 8649 C C . LEU A 1 1131 ? -29.039 44.029 -2.710 1.00 38.94 1131 LEU A C 1
ATOM 8651 O O . LEU A 1 1131 ? -28.184 43.241 -2.312 1.00 38.94 1131 LEU A O 1
ATOM 8655 N N . GLY A 1 1132 ? -29.566 44.967 -1.919 1.00 42.84 1132 GLY A N 1
ATOM 8656 C CA . GLY A 1 1132 ? -29.241 45.126 -0.500 1.00 42.84 1132 GLY A CA 1
ATOM 8657 C C . GLY A 1 1132 ? -29.674 43.926 0.344 1.00 42.84 1132 GLY A C 1
ATOM 8658 O O . GLY A 1 1132 ? -28.891 43.445 1.157 1.00 42.84 1132 GLY A O 1
ATOM 8659 N N . ILE A 1 1133 ? -30.865 43.372 0.088 1.00 42.88 1133 ILE A N 1
ATOM 8660 C CA . ILE A 1 1133 ? -31.374 42.179 0.788 1.00 42.88 1133 ILE A CA 1
ATOM 8661 C C . ILE A 1 1133 ? -30.521 40.935 0.476 1.00 42.88 1133 ILE A C 1
ATOM 8663 O O . ILE A 1 1133 ? -30.254 40.133 1.369 1.00 42.88 1133 ILE A O 1
ATOM 8667 N N . VAL A 1 1134 ? -30.036 40.789 -0.761 1.00 38.41 1134 VAL A N 1
ATOM 8668 C CA . VAL A 1 1134 ? -29.169 39.661 -1.155 1.00 38.41 1134 VAL A CA 1
ATOM 8669 C C . VAL A 1 1134 ? -27.745 39.806 -0.596 1.00 38.41 1134 VAL A C 1
ATOM 8671 O O . VAL A 1 1134 ? -27.140 38.814 -0.186 1.00 38.41 1134 VAL A O 1
ATOM 8674 N N . LEU A 1 1135 ? -27.212 41.030 -0.520 1.00 39.66 1135 LEU A N 1
ATOM 8675 C CA . LEU A 1 1135 ? -25.867 41.288 0.009 1.00 39.66 1135 LEU A CA 1
ATOM 8676 C C . LEU A 1 1135 ? -25.797 41.242 1.547 1.00 39.66 1135 LEU A C 1
ATOM 8678 O O . LEU A 1 1135 ? -24.777 40.807 2.085 1.00 39.66 1135 LEU A O 1
ATOM 8682 N N . ASP A 1 1136 ? -26.866 41.606 2.262 1.00 35.59 1136 ASP A N 1
ATOM 8683 C CA . ASP A 1 1136 ? -26.913 41.490 3.729 1.00 35.59 1136 ASP A CA 1
ATOM 8684 C C . ASP A 1 1136 ? -27.082 40.038 4.214 1.00 35.59 1136 ASP A C 1
ATOM 8686 O O . ASP A 1 1136 ? -26.589 39.695 5.289 1.00 35.59 1136 ASP A O 1
ATOM 8690 N N . LEU A 1 1137 ? -27.646 39.142 3.394 1.00 37.69 1137 LEU A N 1
ATOM 8691 C CA . LEU A 1 1137 ? -27.686 37.696 3.666 1.00 37.69 1137 LEU A CA 1
ATOM 8692 C C . LEU A 1 1137 ? -26.310 37.007 3.548 1.00 37.69 1137 LEU A C 1
ATOM 8694 O O . LEU A 1 1137 ? -26.126 35.922 4.096 1.00 37.69 1137 LEU A O 1
ATOM 8698 N N . CYS A 1 1138 ? -25.323 37.636 2.899 1.00 37.34 1138 CYS A N 1
ATOM 8699 C CA . CYS A 1 1138 ? -23.971 37.079 2.746 1.00 37.34 1138 CYS A CA 1
ATOM 8700 C C . CYS A 1 1138 ? -22.963 37.586 3.796 1.00 37.34 1138 CYS A C 1
ATOM 8702 O O . CYS A 1 1138 ? -21.894 36.997 3.956 1.00 37.34 1138 CYS A O 1
ATOM 8704 N N . LYS A 1 1139 ? -23.284 38.646 4.554 1.00 37.78 1139 LYS A N 1
ATOM 8705 C CA . LYS A 1 1139 ? -22.384 39.218 5.575 1.00 37.78 1139 LYS A CA 1
ATOM 8706 C C . LYS A 1 1139 ? -22.385 38.482 6.918 1.00 37.78 1139 LYS A C 1
ATOM 8708 O O . LYS A 1 1139 ? -21.526 38.759 7.748 1.00 37.78 1139 LYS A O 1
ATOM 8713 N N . SER A 1 1140 ? -23.289 37.532 7.153 1.00 38.25 1140 SER A N 1
ATOM 8714 C CA . SER A 1 1140 ? -23.396 36.866 8.459 1.00 38.25 1140 SER A CA 1
ATOM 8715 C C . SER A 1 1140 ? -22.433 35.689 8.683 1.00 38.25 1140 SER A C 1
ATOM 8717 O O . SER A 1 1140 ? -22.549 35.043 9.718 1.00 38.25 1140 SER A O 1
ATOM 8719 N N . ASN A 1 1141 ? -21.493 35.391 7.772 1.00 39.16 1141 ASN A N 1
ATOM 8720 C CA . ASN A 1 1141 ? -20.645 34.187 7.868 1.00 39.16 1141 ASN A CA 1
ATOM 8721 C C . ASN A 1 1141 ? -19.125 34.393 7.716 1.00 39.16 1141 ASN A C 1
ATOM 8723 O O . ASN A 1 1141 ? -18.407 33.431 7.459 1.00 39.16 1141 ASN A O 1
ATOM 8727 N N . ILE A 1 1142 ? -18.590 35.595 7.950 1.00 35.28 1142 ILE A N 1
ATOM 8728 C CA . ILE A 1 1142 ? -17.131 35.779 8.058 1.00 35.28 1142 ILE A CA 1
ATOM 8729 C C . ILE A 1 1142 ? -16.819 36.500 9.372 1.00 35.28 1142 ILE A C 1
ATOM 8731 O O . ILE A 1 1142 ? -17.015 37.704 9.505 1.00 35.28 1142 ILE A O 1
ATOM 8735 N N . GLY A 1 1143 ? -16.389 35.729 10.373 1.00 33.19 1143 GLY A N 1
ATOM 8736 C CA . GLY A 1 1143 ? -15.934 36.247 11.659 1.00 33.19 1143 GLY A CA 1
ATOM 8737 C C . GLY A 1 1143 ? -14.534 36.842 11.539 1.00 33.19 1143 GLY A C 1
ATOM 8738 O O . GLY A 1 1143 ? -13.564 36.109 11.370 1.00 33.19 1143 GLY A O 1
ATOM 8739 N N . GLU A 1 1144 ? -14.427 38.162 11.664 1.00 30.80 1144 GLU A N 1
ATOM 8740 C CA . GLU A 1 1144 ? -13.147 38.844 11.852 1.00 30.80 1144 GLU A CA 1
ATOM 8741 C C . GLU A 1 1144 ? -12.732 38.814 13.330 1.00 30.80 1144 GLU A C 1
ATOM 8743 O O . GLU A 1 1144 ? -13.460 39.251 14.224 1.00 30.80 1144 GLU A O 1
ATOM 8748 N N . SER A 1 1145 ? -11.527 38.298 13.586 1.00 30.64 1145 SER A N 1
ATOM 8749 C CA . SER A 1 1145 ? -10.850 38.376 14.877 1.00 30.64 1145 SER A CA 1
ATOM 8750 C C . SER A 1 1145 ? -10.194 39.748 15.046 1.00 30.64 1145 SER A C 1
ATOM 8752 O O . SER A 1 1145 ? -9.289 40.108 14.294 1.00 30.64 1145 SER A O 1
ATOM 8754 N N . SER A 1 1146 ? -10.597 40.493 16.071 1.00 30.30 1146 SER A N 1
ATOM 8755 C CA . SER A 1 1146 ? -9.955 41.744 16.468 1.00 30.30 1146 SER A CA 1
ATOM 8756 C C . SER A 1 1146 ? -8.609 41.488 17.158 1.00 30.30 1146 SER A C 1
ATOM 8758 O O . SER A 1 1146 ? -8.561 40.913 18.247 1.00 30.30 1146 SER A O 1
ATOM 8760 N N . THR A 1 1147 ? -7.517 41.974 16.572 1.00 31.17 1147 THR A N 1
ATOM 8761 C CA . THR A 1 1147 ? -6.225 42.157 17.246 1.00 31.17 1147 THR A CA 1
ATOM 8762 C C . THR A 1 1147 ? -6.251 43.435 18.085 1.00 31.17 1147 THR A C 1
ATOM 8764 O O . THR A 1 1147 ? -6.282 44.536 17.538 1.00 31.17 1147 THR A O 1
ATOM 8767 N N . THR A 1 1148 ? -6.201 43.315 19.412 1.00 31.94 1148 THR A N 1
ATOM 8768 C CA . THR A 1 1148 ? -5.925 44.443 20.314 1.00 31.94 1148 THR A CA 1
ATOM 8769 C C . THR A 1 1148 ? -4.420 44.581 20.528 1.00 31.94 1148 THR A C 1
ATOM 8771 O O . THR A 1 1148 ? -3.810 43.765 21.219 1.00 31.94 1148 THR A O 1
ATOM 8774 N N . GLY A 1 1149 ? -3.830 45.625 19.944 1.00 27.88 1149 GLY A N 1
ATOM 8775 C CA . GLY A 1 1149 ? -2.522 46.139 20.339 1.00 27.88 1149 GLY A CA 1
ATOM 8776 C C . GLY A 1 1149 ? -2.641 46.927 21.644 1.00 27.88 1149 GLY A C 1
ATOM 8777 O O . GLY A 1 1149 ? -3.530 47.766 21.781 1.00 27.88 1149 GLY A O 1
ATOM 8778 N N . LEU A 1 1150 ? -1.759 46.642 22.601 1.00 29.39 1150 LEU A N 1
ATOM 8779 C CA . LEU A 1 1150 ? -1.634 47.377 23.857 1.00 29.39 1150 LEU A CA 1
ATOM 8780 C C . LEU A 1 1150 ? -0.267 48.064 23.872 1.00 29.39 1150 LEU A C 1
ATOM 8782 O O . LEU A 1 1150 ? 0.776 47.416 23.782 1.00 29.39 1150 LEU A O 1
ATOM 8786 N N . GLU A 1 1151 ? -0.315 49.392 23.928 1.00 31.64 1151 GLU A N 1
ATOM 8787 C CA . GLU A 1 1151 ? 0.823 50.300 23.989 1.00 31.64 1151 GLU A CA 1
ATOM 8788 C C . GLU A 1 1151 ? 1.660 50.075 25.254 1.00 31.64 1151 GLU A C 1
ATOM 8790 O O . GLU A 1 1151 ? 1.152 50.039 26.376 1.00 31.64 1151 GLU A O 1
ATOM 8795 N N . THR A 1 1152 ? 2.977 50.006 25.077 1.00 30.95 1152 THR A N 1
ATOM 8796 C CA . THR A 1 1152 ? 3.961 50.184 26.142 1.00 30.95 1152 THR A CA 1
ATOM 8797 C C . THR A 1 1152 ? 4.324 51.663 26.262 1.00 30.95 1152 THR A C 1
ATOM 8799 O O . THR A 1 1152 ? 4.814 52.282 25.318 1.00 30.95 1152 THR A O 1
ATOM 8802 N N . LYS A 1 1153 ? 4.157 52.233 27.462 1.00 30.33 1153 LYS A N 1
ATOM 8803 C CA . LYS A 1 1153 ? 4.862 53.454 27.867 1.00 30.33 1153 LYS A CA 1
ATOM 8804 C C . LYS A 1 1153 ? 5.391 53.320 29.294 1.00 30.33 1153 LYS A C 1
ATOM 8806 O O . LYS A 1 1153 ? 4.658 53.083 30.246 1.00 30.33 1153 LYS A O 1
ATOM 8811 N N . THR A 1 1154 ? 6.706 53.436 29.381 1.00 40.84 1154 THR A N 1
ATOM 8812 C CA . THR A 1 1154 ? 7.611 53.388 30.532 1.00 40.84 1154 THR A CA 1
ATOM 8813 C C . THR A 1 1154 ? 7.441 54.579 31.480 1.00 40.84 1154 THR A C 1
ATOM 8815 O O . THR A 1 1154 ? 7.299 55.708 31.016 1.00 40.84 1154 THR A O 1
ATOM 8818 N N . THR A 1 1155 ? 7.550 54.366 32.801 1.00 37.12 1155 THR A N 1
ATOM 8819 C CA . THR A 1 1155 ? 8.666 54.831 33.675 1.00 37.12 1155 THR A CA 1
ATOM 8820 C C . THR A 1 1155 ? 8.374 54.616 35.179 1.00 37.12 1155 THR A C 1
ATOM 8822 O O . THR A 1 1155 ? 7.291 54.940 35.650 1.00 37.12 1155 THR A O 1
ATOM 8825 N N . GLY A 1 1156 ? 9.391 54.154 35.928 1.00 33.75 1156 GLY A N 1
ATOM 8826 C CA . GLY A 1 1156 ? 9.757 54.721 37.241 1.00 33.75 1156 GLY A CA 1
ATOM 8827 C C . GLY A 1 1156 ? 9.389 53.982 38.540 1.00 33.75 1156 GLY A C 1
ATOM 8828 O O . GLY A 1 1156 ? 8.487 54.440 39.232 1.00 33.75 1156 GLY A O 1
ATOM 8829 N N . PHE A 1 1157 ? 10.128 52.928 38.913 1.00 29.08 1157 PHE A N 1
ATOM 8830 C CA . PHE A 1 1157 ? 11.036 52.826 40.084 1.00 29.08 1157 PHE A CA 1
ATOM 8831 C C . PHE A 1 1157 ? 11.517 51.385 40.281 1.00 29.08 1157 PHE A C 1
ATOM 8833 O O . PHE A 1 1157 ? 10.707 50.461 40.046 1.00 29.08 1157 PHE A O 1
#

pLDDT: mean 73.46, std 24.24, range [25.45, 98.38]

Organism: Theileria annulata (NCBI:txid5874)

Foldseek 3Di:
DDDDDDPPPDDDPDDFDFDADADDDDDDDDDDDDGWGWGWGWDDDDPPFAIKIKTWTADPVRDIDIDIDGDPDPDDDDDDDDDDDDDDDDDDDDDDPPDDDPPPDDPVVCVVVVVVPVPDDDDDDDDDDDPWDKDWDDPVVPIDIDTDDDDPPVVVVPPDDDDDDDDDDDDDDDDDDDPPDDDDDDPVVCPVVVPDDDDPDDPPPDPPVPVVPPPVPDDPPPVVVVVVVVVCVVPPPPDVVSVVVVVLVVVVVVVVVVVVVVVVLVVLLLVLLLVLLLQAAQPFFAHRVCVLVLLVVLLVLLVQLLVLLVVLLVVCPDLNVQLNVLSVQLNCLSANPVRCQHLNNLSNCLNPGDGRDGCNLVSLVSNVVSLVSNVVSVVVNCPPPSLVVCCLPPSSVSNVVSNVSSCLSVLSHNLLVLLLVLLVVLLVLLVVCLLPPALPPQCLVLLQVLLVLLQQLLVLLCQLPDPQLNVLSNQLNLLSHDDPPDDPCQHLNNLSVVCSVRSNDLVSVLSNVNSVVSSVVSVVVSCVSCSVVVNNVSCVSSVVSNVVSVVSVLLGCLSSLLSNLSVLLSVLSSVVSNPDSVSSVSNVVSLVSNVSSLVNDDPVCNVSSVVSNVSSVVSVVSSSCSACPLQVVLLLLLVLLALDLPDPLHLLVLLVLLLVLLVVLLVLAAFFLVDLVSLLLQLAQDCQFHLSVLLQLLLVLLVVLLVVLDDPPFPLNVLSVLLNQLSNNACPGHLNVLSVCLNPVQDDPCSVVSSVVNVCSQPPPVQSHSVNSLVSNVVCCVPRCVVVNVSSVSNVVSVCLSVCLNGDGLNVLSVLLSQLQDDCPDQLHQSVLSNLQNNDDSPDGDPSRSVSVVSNCCSAPPSPRHNPVSVVVNVVCLSSQCRRVVSNVSSVSSVVSVLSSCLSNPLVVLLCQQQDVDLPDFDPQPDQGSHLSNLVVSLVPDPCPDVVVNVVSVVSNDVQCDPDCGRHNVVSVVSVVVSVVSCPVDDPCVVVVVVVVVVVVVVCVVCVVVVVCCCLQPVVLVVVVVVVVVLVVCVVVVPPCPPPDDPPPDDDFDWDWDADPDDDPPDIDIDGDDDDDPDDDPPDDDDDPDPVVVVVPQPSVNVSVVSVPDDDPDDDDDDDDDPCVVVVVVVVVVVVVVPPPDDDDDDDDDDDDDDDD

Secondary structure (DSSP, 8-state):
------------TTPPP-----------S-SPPPPP----EEE--BTTB--EEEEEEE-TT--EEEEEEE---S--PPP-S-----------S---TTS--TTS--HHHHHHHHHHHTT--------------EEEPPGGGTS-EEE--S-HHHHTTSS-S----------------------PPPGGGGTTTTT----SS-SSS--HHHHTTSTTSS-THHHHHHHHHHHHHHHHTT-HHHHHHHHHHHHHHHHHHHHHHHHHHHHHHHHHHHHHHHTSBSSSS-B-TTHHHHHHHHHHHHHHHHHHHHHHHHH--GGGGGGHHHHHHHHHHH--TTSSSSHHHHHHHHHTPPTT-S-HHHHHHHHHHHHHHHHHHHHHHHHSHHHHHTTTSHHHHHHHHHHHHHHHHHHTSSHHHHHHHHHHHHHHHHHHHIIIIITTS-THHHHHHHHHHHHHHHHHHHT---TTTHHHHHHHHHHH---TTS--TTSHHHHHHHHHHSTT-HHHHHHHHHHHHHHHHHHHHHHHHHHHTT-GGGGHHHHHHHHHHHHHHHTS-HHHHHHHHHHHHHHHHHHHHTT-TTHHHHHHHHHHHHHHHHHTS-TTTGGGTHHHHHHHHHHHHHHHHTTTHHHHHHHHHHHHH-SSTTSTTSHHHHHHHHHHHHHHHHHHS---TT-HHHHHHHH-SSTTSHHHHHHHHHHHHHHHHHHHT-STTSTTHHHHHHHHHHH-SSTTSHHHHHHHHHHHH-SGGGHHHHHHHHHHHHH-TTTTSHHHHHHHHHHTTTTTGGG-HHHHHHHHHHHHHHHHHHH--SHHHHHHHHHHH--TTSTTSHHHHHHHHHTS-TT--THHHHHHHHHHHHHHH-TTTSHHHHHHHHHTTHHHHHHSTTTHHHHHHHHHHHHHHHHHH-HHHHHHHHH-SS-PPPSPTTSPPSSHHHHHHHHHH--SS-HHHHHHHHHHHHHHHHSSTTTSHHHHHHHHHHHHHTTTTSSTHHHHHHHHHHHHHHHHHHHHHHHHHHIIIIIHHHHHHHHHHHHHHGGGGSTT--SPPPTTS------EEE--SSS-----EEE------S-------PPP--GGGGGGGS-HHHHHHHHTT---TT-------SSSHHHHHHHHHHHHTTGGG--PPP-----------

Radius of gyration: 43.47 Å; chains: 1; bounding box: 117×104×123 Å